Protein AF-A0A1F6WK28-F1 (afdb_monomer_lite)

Foldseek 3Di:
DPPCPPVVVVVVVVVVVVVDDDDPDVPVVVVVVCVVCVVVVVPPPDDDPDDPDPDFDEDAQKTWDWAQWTFHPNEPAWRKIKGKPGIFGKMWGHFQQKIKIKTAADPFKMKIKIFGHPAQAWWWKDKLDLPDTDIWTAHRRRMDMDMDTRNHIIIMMTGRDRFEFEAEQDPQRGCLVVQADQDNVQLEREGPEAEAGAYEYDEENHEYHPVQHEHEYQREDENYEYGQYENYEYENYEFENYCEDHEAEHYEAYEYYHYEYEQYLEDEEYELYEEYEYELYEFEHPADDPRQRRERYEYANYEAYEYAHYEQEAGLEDYEYANYENYEAAHYEQEPHENESYEEEQYEQYEAAHYHQYHYPADYEYYPDYYNYAQADPPPRAGEEDHVCEQADCDPQQFQFHPDWAWRDYPDDDDTHIRNTYGNDHRCSVPGPHDPPDDDDDPPDDDWFKKWFADPVQWWFFAAAQDPVGDTQWIAGTRQMWTFPADPDPFWTWIAQLLQRDTGITGPNRIGRPPVCRVVSCQQRDLDQQPDLLVLLVLLLVLLVQLQPACDQRRGLRHQNHDLRNNCVCVVVVLDDSLLLVLQLCLQCVLVSNFLFDADDAQFAGLSHHDDQVLQCPQNVIDGDDDDDPVVLPPSADDPDPDDDDDDDDPDDDPPDGHDSSQGNGSSSSSRSNRSRSSLLVVLLVVLVVVLVPDDWDFLDDDPNATDISSLLSVLRSVVLNRANDDDDQDDDDQVDQDPLLSSLVSSVCSCVVSVDDDDPPNSSSVSSNQQSQFKKKKFKFDPWAKKKDDPPAIAFDPPDATGDGPSQWDANRPPNGIIMGTSDPDQIKMKTFGCAWFFMKMKMWGGHPVGIQIAIEGRATAHHGKIWIWGDDPVVQKIWTFIRRPNPPDGPFIQIDGSYHYNVSNVVRQPVAWFWKFAQDVPHNVPTFIDTDGPVCVVVRVVVPIGGDGDDDPDPPDDDDDDDDD

Sequence (967 aa):
MRNHPKQTLVLALFLLFVLFVPTQTHAGFFGWMKNVFSKDAENQTAQVIKTTRNRPIGMDGEARGHGKKFKVKDSHYADVVLESSTPITAEIKSIQNLIVIRTETADGQIVLSLSNLPKNTTYFKYIDSLRTAEEMKTDSAGFLTFNLNTSSPHIIFLQTKKSTRFINDDATGGNCTAIGIWTASTKTCNLNQDLTETIEIESDDITLDGNGHTLTGSNTGNGIFVNERTGVTIKNITVKDFSNGIYITGGSGTKVQNVNVADSVDAIEMESHSGGLIENSSLSGSSGSLLSGGRGIELDGAINTVIIKNIMNGNEVGLRLIITAGSVVTQNTLQNNTEAGLRLVASNGETIYQNNFISNANQVTTALSPSGTSFNEPWPKGGNFWSDHSPCTPRTDNSNLCQEKYIIQSGLFLTTLEDNQPWVAQDKWESPDVIITPPPPPPTGGGGIWAEISSTTGTATLYTSADTTSVKLKILPNSWAIKVLDNTGSTFWKVEDVTDNTVGWMEKSSLNADATKQVEFEDRAMISLEDSIDERKEKILEAVKHYFTNTETEPSLYSGNSQNNLFSIFADNASITWEFMLGLIQEESKIIGYDNEWVVSDYGHGMMQITHPSLMGIGSKLTIPECESPNDRRVCYGPVSNVPVPDTNISWPKREYLDMKYYVNSSQSIYANIKDGIRTLQDKYNVKKATFDSMVDKIWYSQDNIEIHNLDMKLLLGVRGYNSFGLSDCPVYNTQNPGYLERIGDYLSQISTEFGIPYSDTRNLSQKFIFAGSNTTEARLCSPAYLVVVGQSTKTGYNGSTVVDQIPEVVYDFQNYEGAYIVFPQENYIFEVRGKEAGTYKFYVNKETNGGLKEFSAIDIPIVLNSIHRYVFDWQNNSVSVQVDQNNDGVYESIINSDLNITSSEFSTVLNEKKTAICHYPPGNTDNLRTLEIGKSAVRAHIAHGDILGECENSNKVKSQQKSNKK

InterPro domains:
  IPR006626 Parallel beta-helix repeat [SM00710] (229-250)
  IPR006626 Parallel beta-helix repeat [SM00710] (251-272)
  IPR006626 Parallel beta-helix repeat [SM00710] (273-301)
  IPR006626 Parallel beta-helix repeat [SM00710] (324-346)
  IPR007742 Periplasmic copper-binding protein NosD-like, beta helix domain [PF05048] (215-390)
  IPR011050 Pectin lyase fold/virulence factor [SSF51126] (196-492)
  IPR012334 Pectin lyase fold [G3DSA:2.160.20.10] (145-377)

Organism: NCBI:txid1801757

Radius of gyration: 36.15 Å; chains: 1; bounding box: 108×65×134 Å

Secondary structure (DSSP, 8-state):
--S-HHHHHHHHHHHHHHTT--S--HHHHHHHHHHHHTTTTTS-S------S--PPEEEBTEEEEEEEEEE-BS-SS---EEEEEEEEEEEEEEETTEEEEEE---SSEEEEEEES--TT-EEEEEESEEEEEEEEE--TTS-EEEEEE-SS-EEEEEESS--EEEE-SSTTTTTHHHHEEEEGGGTEEEE-S-B-SEEEE-STT-EEE-TT-EEE--SSSEEEEEES-BS-EEEEEEEESSSEEEEEESSEEEEEEEEEEES-SEEEEEES-EEEEEES-EEE--TTSS----EEEEEES-EEEEEES-EEES-SEEEEEES-BS-EEES-EEES-SSEEEEEES-BS-EEES-EEES-SSSEEEES--BS-BS-PSTTS---EEGGG-S-PBPTT-SSBBSSPEEE--SS-S--EEESS-BSSTTTTSS-----PPPPPPPS--PPEEEEE--TTSEEEEESSSSTTSPEEEEEETT-EEEEEE---SSEEEEEETTTTEEEEEEGGGEE--TTSHHHHHHHHSB--SS-HHHHHHHHHHHHHHHHH----SSSSS-SSSTT--GGGGGGGGSS-HHHHHHHHHHHHGGGTT-TT-----SS-BTTB---TTTTTTTT--BPPPPS-TT-HHHHSS-S--------S--S--S-S---TTS-SBHHHHHHHHHHHHHHHHHHHHHHHHHHHSSPP--SEEETTEEE-HHHHHHHHHHHHHS---SSS-PPP-TTS--HHHHHHHHHHHHHHHHS-----TT-HHHHHHHHHTSEEEEEEESSEEEEEE-SS-EEEE-SSSEEE--TTEEE-TTTS-EEEEES-SS--EEEEEESSSEEEEEEEEEEETTEEEEEEEEEEEE-TT-EEEEEEETTTTEEEEEEESS-SS---EEEEEESEEEHHHHHHHHHS-EEEEEE--TT-TTS-EEEEEEHHHHHHHHHTT-EESPPPP-------------

Structure (mmCIF, N/CA/C/O backbone):
data_AF-A0A1F6WK28-F1
#
_entry.id   AF-A0A1F6WK28-F1
#
loop_
_atom_site.group_PDB
_atom_site.id
_atom_site.type_symbol
_atom_site.label_atom_id
_atom_site.label_alt_id
_atom_site.label_comp_id
_atom_site.label_asym_id
_atom_site.label_entity_id
_atom_site.label_seq_id
_atom_site.pdbx_PDB_ins_code
_atom_site.Cartn_x
_atom_site.Cartn_y
_atom_site.Cartn_z
_atom_site.occupancy
_atom_site.B_iso_or_equiv
_atom_site.auth_seq_id
_atom_site.auth_comp_id
_atom_site.auth_asym_id
_atom_site.auth_atom_id
_atom_site.pdbx_PDB_model_num
ATOM 1 N N . MET A 1 1 ? -56.233 15.441 -16.590 1.00 46.28 1 MET A N 1
ATOM 2 C CA . MET A 1 1 ? -57.451 14.594 -16.601 1.00 46.28 1 MET A CA 1
ATOM 3 C C . MET A 1 1 ? -58.586 15.222 -17.421 1.00 46.28 1 MET A C 1
ATOM 5 O O . MET A 1 1 ? -59.612 15.593 -16.871 1.00 46.28 1 MET A O 1
ATOM 9 N N . ARG A 1 2 ? -58.428 15.346 -18.747 1.00 33.69 2 ARG A N 1
ATOM 10 C CA . ARG A 1 2 ? -59.536 15.773 -19.630 1.00 33.69 2 ARG A CA 1
ATOM 11 C C . ARG A 1 2 ? -59.695 14.926 -20.901 1.00 33.69 2 ARG A C 1
ATOM 13 O O . ARG A 1 2 ? -60.698 15.076 -21.579 1.00 33.69 2 ARG A O 1
ATOM 20 N N . ASN A 1 3 ? -58.777 13.984 -21.161 1.00 35.16 3 ASN A N 1
ATOM 21 C CA . ASN A 1 3 ? -58.734 13.226 -22.420 1.00 35.16 3 ASN A CA 1
ATOM 22 C C . ASN A 1 3 ? -58.848 11.691 -22.280 1.00 35.16 3 ASN A C 1
ATOM 24 O O . ASN A 1 3 ? -58.763 10.999 -23.288 1.00 35.16 3 ASN A O 1
ATOM 28 N N . HIS A 1 4 ? -59.080 11.129 -21.082 1.00 47.38 4 HIS A N 1
ATOM 29 C CA . HIS A 1 4 ? -59.130 9.662 -20.896 1.00 47.38 4 HIS A CA 1
ATOM 30 C C . HIS A 1 4 ? -60.297 9.179 -20.009 1.00 47.38 4 HIS A C 1
ATOM 32 O O . HIS A 1 4 ? -60.073 8.669 -18.913 1.00 47.38 4 HIS A O 1
ATOM 38 N N . PRO A 1 5 ? -61.556 9.274 -20.480 1.00 41.94 5 PRO A N 1
ATOM 39 C CA . PRO A 1 5 ? -62.743 8.933 -19.684 1.00 41.94 5 PRO A CA 1
ATOM 40 C C . PRO A 1 5 ? -62.833 7.444 -19.297 1.00 41.94 5 PRO A C 1
ATOM 42 O O . PRO A 1 5 ? -63.433 7.107 -18.281 1.00 41.94 5 PRO A O 1
ATOM 45 N N . LYS A 1 6 ? -62.196 6.542 -20.058 1.00 41.25 6 LYS A N 1
ATOM 46 C CA . LYS A 1 6 ? -62.176 5.097 -19.759 1.00 41.25 6 LYS A CA 1
ATOM 47 C C . LYS A 1 6 ? -61.228 4.732 -18.612 1.00 41.25 6 LYS A C 1
ATOM 49 O O . LYS A 1 6 ? -61.539 3.840 -17.834 1.00 41.25 6 LYS A O 1
ATOM 54 N N . GLN A 1 7 ? -60.108 5.439 -18.472 1.00 45.88 7 GLN A N 1
ATOM 55 C CA . GLN A 1 7 ? -59.131 5.190 -17.403 1.00 45.88 7 GLN A CA 1
ATOM 56 C C . GLN A 1 7 ? -59.615 5.762 -16.064 1.00 45.88 7 GLN A C 1
ATOM 58 O O . GLN A 1 7 ? -59.389 5.163 -15.019 1.00 45.88 7 GLN A O 1
ATOM 63 N N . THR A 1 8 ? -60.383 6.857 -16.098 1.00 45.47 8 THR A N 1
ATOM 64 C CA . THR A 1 8 ? -61.057 7.413 -14.913 1.00 45.47 8 THR A CA 1
ATOM 65 C C . THR A 1 8 ? -62.152 6.479 -14.376 1.00 45.47 8 THR A C 1
ATOM 67 O O . THR A 1 8 ? -62.327 6.387 -13.166 1.00 45.47 8 THR A O 1
ATOM 70 N N . LEU A 1 9 ? -62.837 5.729 -15.251 1.00 44.94 9 LEU A N 1
ATOM 71 C CA . LEU A 1 9 ? -63.843 4.733 -14.858 1.00 44.94 9 LEU A CA 1
ATOM 72 C C . LEU A 1 9 ? -63.212 3.494 -14.194 1.00 44.94 9 LEU A C 1
ATOM 74 O O . LEU A 1 9 ? -63.740 2.992 -13.206 1.00 44.94 9 LEU A O 1
ATOM 78 N N . VAL A 1 10 ? -62.061 3.033 -14.700 1.00 51.88 10 VAL A N 1
ATOM 79 C CA . VAL A 1 10 ? -61.315 1.889 -14.139 1.00 51.88 10 VAL A CA 1
ATOM 80 C C . VAL A 1 10 ? -60.711 2.236 -12.778 1.00 51.88 10 VAL A C 1
ATOM 82 O O . VAL A 1 10 ? -60.801 1.435 -11.853 1.00 51.88 10 VAL A O 1
ATOM 85 N N . LEU A 1 11 ? -60.180 3.452 -12.618 1.00 43.94 11 LEU A N 1
ATOM 86 C CA . LEU A 1 11 ? -59.644 3.918 -11.337 1.00 43.94 11 LEU A CA 1
ATOM 87 C C . LEU A 1 11 ? -60.752 4.097 -10.282 1.00 43.94 11 LEU A C 1
ATOM 89 O O . LEU A 1 11 ? -60.560 3.740 -9.123 1.00 43.94 11 LEU A O 1
ATOM 93 N N . ALA A 1 12 ? -61.934 4.581 -10.687 1.00 46.19 12 ALA A N 1
ATOM 94 C CA . ALA A 1 12 ? -63.097 4.701 -9.806 1.00 46.19 12 ALA A CA 1
ATOM 95 C C . ALA A 1 12 ? -63.647 3.331 -9.363 1.00 46.19 12 ALA A C 1
ATOM 97 O O . ALA A 1 12 ? -64.003 3.166 -8.199 1.00 46.19 12 ALA A O 1
ATOM 98 N N . LEU A 1 13 ? -63.664 2.337 -10.259 1.00 49.41 13 LEU A N 1
ATOM 99 C CA . LEU A 1 13 ? -64.061 0.959 -9.941 1.00 49.41 13 LEU A CA 1
ATOM 100 C C . LEU A 1 13 ? -63.044 0.252 -9.035 1.00 49.41 13 LEU A C 1
ATOM 102 O O . LEU A 1 13 ? -63.443 -0.482 -8.136 1.00 49.41 13 LEU A O 1
ATOM 106 N N . PHE A 1 14 ? -61.748 0.515 -9.223 1.00 51.03 14 PHE A N 1
ATOM 107 C CA . PHE A 1 14 ? -60.676 -0.028 -8.385 1.00 51.03 14 PHE A CA 1
ATOM 108 C C . PHE A 1 14 ? -60.719 0.548 -6.959 1.00 51.03 14 PHE A C 1
ATOM 110 O O . PHE A 1 14 ? -60.627 -0.198 -5.987 1.00 51.03 14 PHE A O 1
ATOM 117 N N . LEU A 1 15 ? -60.975 1.855 -6.817 1.00 43.12 15 LEU A N 1
ATOM 118 C CA . LEU A 1 15 ? -61.169 2.514 -5.517 1.00 43.12 15 LEU A CA 1
ATOM 119 C C . LEU A 1 15 ? -62.429 2.023 -4.781 1.00 43.12 15 LEU A C 1
ATOM 121 O O . LEU A 1 15 ? -62.394 1.848 -3.566 1.00 43.12 15 LEU A O 1
ATOM 125 N N . LEU A 1 16 ? -63.518 1.732 -5.501 1.00 44.53 16 LEU A N 1
ATOM 126 C CA . LEU A 1 16 ? -64.741 1.145 -4.931 1.00 44.53 16 LEU A CA 1
ATOM 127 C C . LEU A 1 16 ? -64.551 -0.306 -4.456 1.00 44.53 16 LEU A C 1
ATOM 129 O O . LEU A 1 16 ? -65.206 -0.721 -3.503 1.00 44.53 16 LEU A O 1
ATOM 133 N N . PHE A 1 17 ? -63.651 -1.065 -5.087 1.00 43.66 17 PHE A N 1
ATOM 134 C CA . PHE A 1 17 ? -63.394 -2.468 -4.748 1.00 43.66 17 PHE A CA 1
ATOM 135 C C . PHE A 1 17 ? -62.458 -2.624 -3.538 1.00 43.66 17 PHE A C 1
ATOM 137 O O . PHE A 1 17 ? -62.672 -3.499 -2.702 1.00 43.66 17 PHE A O 1
ATOM 144 N N . VAL A 1 18 ? -61.466 -1.735 -3.403 1.00 50.62 18 VAL A N 1
ATOM 145 C CA . VAL A 1 18 ? -60.510 -1.724 -2.276 1.00 50.62 18 VAL A CA 1
ATOM 146 C C . VAL A 1 18 ? -61.162 -1.255 -0.966 1.00 50.62 18 VAL A C 1
ATOM 148 O O . VAL A 1 18 ? -60.715 -1.634 0.112 1.00 50.62 18 VAL A O 1
ATOM 151 N N . LEU A 1 19 ? -62.253 -0.482 -1.037 1.00 40.62 19 LEU A N 1
ATOM 152 C CA . LEU A 1 19 ? -62.932 0.064 0.145 1.00 40.62 19 LEU A CA 1
ATOM 153 C C . LEU A 1 19 ? -64.014 -0.849 0.760 1.00 40.62 19 LEU A C 1
ATOM 155 O O . LEU A 1 19 ? -64.456 -0.556 1.868 1.00 40.62 19 LEU A O 1
ATOM 159 N N . PHE A 1 20 ? -64.451 -1.936 0.100 1.00 44.81 20 PHE A N 1
ATOM 160 C CA . PHE A 1 20 ? -65.663 -2.671 0.523 1.00 44.81 20 PHE A CA 1
ATOM 161 C C . PHE A 1 20 ? -65.590 -4.213 0.561 1.00 44.81 20 PHE A C 1
ATOM 163 O O . PHE A 1 20 ? -66.609 -4.835 0.865 1.00 44.81 20 PHE A O 1
ATOM 170 N N . VAL A 1 21 ? -64.444 -4.866 0.315 1.00 45.50 21 VAL A N 1
ATOM 171 C CA . VAL A 1 21 ? -64.375 -6.348 0.300 1.00 45.50 21 VAL A CA 1
ATOM 172 C C . VAL A 1 21 ? -63.340 -6.900 1.303 1.00 45.50 21 VAL A C 1
ATOM 174 O O . VAL A 1 21 ? -62.157 -6.592 1.170 1.00 45.50 21 VAL A O 1
ATOM 177 N N . PRO A 1 22 ? -63.736 -7.724 2.303 1.00 41.88 22 PRO A N 1
ATOM 178 C CA . PRO A 1 22 ? -62.816 -8.275 3.304 1.00 41.88 22 PRO A CA 1
ATOM 179 C C . PRO A 1 22 ? -61.908 -9.402 2.777 1.00 41.88 22 PRO A C 1
ATOM 181 O O . PRO A 1 22 ? -62.265 -10.174 1.889 1.00 41.88 22 PRO A O 1
ATOM 184 N N . THR A 1 23 ? -60.740 -9.534 3.406 1.00 48.56 23 THR A N 1
ATOM 185 C CA . THR A 1 23 ? -59.509 -10.211 2.952 1.00 48.56 23 THR A CA 1
ATOM 186 C C . THR A 1 23 ? -59.470 -11.746 3.007 1.00 48.56 23 THR A C 1
ATOM 188 O O . THR A 1 23 ? -58.389 -12.328 3.112 1.00 48.56 23 THR A O 1
ATOM 191 N N . GLN A 1 24 ? -60.591 -12.454 2.866 1.00 45.78 24 GLN A N 1
ATOM 192 C CA . GLN A 1 24 ? -60.569 -13.923 2.805 1.00 45.78 24 GLN A CA 1
ATOM 193 C C . GLN A 1 24 ? -61.353 -14.472 1.614 1.00 45.78 24 GLN A C 1
ATOM 195 O O . GLN A 1 24 ? -62.539 -14.755 1.716 1.00 45.78 24 GLN A O 1
ATOM 200 N N . THR A 1 25 ? -60.663 -14.600 0.473 1.00 43.59 25 THR A N 1
ATOM 201 C CA . THR A 1 25 ? -60.758 -15.686 -0.538 1.00 43.59 25 THR A CA 1
ATOM 202 C C . THR A 1 25 ? -59.942 -15.301 -1.786 1.00 43.59 25 THR A C 1
ATOM 204 O O . THR A 1 25 ? -60.457 -15.137 -2.888 1.00 43.59 25 THR A O 1
ATOM 207 N N . HIS A 1 26 ? -58.621 -15.155 -1.643 1.00 50.69 26 HIS A N 1
ATOM 208 C CA . HIS A 1 26 ? -57.757 -14.756 -2.766 1.00 50.69 26 HIS A CA 1
ATOM 209 C C . HIS A 1 26 ? -57.483 -15.882 -3.786 1.00 50.69 26 HIS A C 1
ATOM 211 O O . HIS A 1 26 ? -57.065 -15.597 -4.904 1.00 50.69 26 HIS A O 1
ATOM 217 N N . ALA A 1 27 ? -57.781 -17.151 -3.489 1.00 41.53 27 ALA A N 1
ATOM 218 C CA . ALA A 1 27 ? -57.482 -18.253 -4.413 1.00 41.53 27 ALA A CA 1
ATOM 219 C C . ALA A 1 27 ? -58.319 -18.218 -5.715 1.00 41.53 27 ALA A C 1
ATOM 221 O O . ALA A 1 27 ? -57.826 -18.590 -6.779 1.00 41.53 27 ALA A O 1
ATOM 222 N N . GLY A 1 28 ? -59.560 -17.718 -5.661 1.00 42.03 28 GLY A N 1
ATOM 223 C CA . GLY A 1 28 ? -60.436 -17.618 -6.836 1.00 42.03 28 GLY A CA 1
ATOM 224 C C . GLY A 1 28 ? -60.097 -16.444 -7.760 1.00 42.03 28 GLY A C 1
ATOM 225 O O . GLY A 1 28 ? -60.117 -16.597 -8.980 1.00 42.03 28 GLY A O 1
ATOM 226 N N . PHE A 1 29 ? -59.717 -15.291 -7.196 1.00 43.59 29 PHE A N 1
ATOM 227 C CA . PHE A 1 29 ? -59.322 -14.116 -7.982 1.00 43.59 29 PHE A CA 1
ATOM 228 C C . PHE A 1 29 ? -57.980 -14.330 -8.689 1.00 43.59 29 PHE A C 1
ATOM 230 O O . PHE A 1 29 ? -57.857 -13.961 -9.851 1.00 43.59 29 PHE A O 1
ATOM 237 N N . PHE A 1 30 ? -57.014 -15.021 -8.066 1.00 42.34 30 PHE A N 1
ATOM 238 C CA . PHE A 1 30 ? -55.777 -15.414 -8.753 1.00 42.34 30 PHE A CA 1
ATOM 239 C C . PHE A 1 30 ? -56.010 -16.478 -9.836 1.00 42.34 30 PHE A C 1
ATOM 241 O O . PHE A 1 30 ? -55.319 -16.452 -10.850 1.00 42.34 30 PHE A O 1
ATOM 248 N N . GLY A 1 31 ? -57.008 -17.360 -9.686 1.00 38.25 31 GLY A N 1
ATOM 249 C CA . GLY A 1 31 ? -57.400 -18.329 -10.719 1.00 38.25 31 GLY A CA 1
ATOM 250 C C . GLY A 1 31 ? -58.108 -17.694 -11.923 1.00 38.25 31 GLY A C 1
ATOM 251 O O . GLY A 1 31 ? -57.811 -18.035 -13.068 1.00 38.25 31 GLY A O 1
ATOM 252 N N . TRP A 1 32 ? -58.996 -16.722 -11.688 1.00 39.91 32 TRP A N 1
ATOM 253 C CA . TRP A 1 32 ? -59.619 -15.946 -12.764 1.00 39.91 32 TRP A CA 1
ATOM 254 C C . TRP A 1 32 ? -58.638 -14.951 -13.399 1.00 39.91 32 TRP A C 1
ATOM 256 O O . TRP A 1 32 ? -58.592 -14.885 -14.622 1.00 39.91 32 TRP A O 1
ATOM 266 N N . MET A 1 33 ? -57.767 -14.285 -12.623 1.00 38.12 33 MET A N 1
ATOM 267 C CA . MET A 1 33 ? -56.624 -13.536 -13.168 1.00 38.12 33 MET A CA 1
ATOM 268 C C . MET A 1 33 ? -55.758 -14.451 -14.037 1.00 38.12 33 MET A C 1
ATOM 270 O O . MET A 1 33 ? -55.465 -14.085 -15.162 1.00 38.12 33 MET A O 1
ATOM 274 N N . LYS A 1 34 ? -55.431 -15.680 -13.619 1.00 38.53 34 LYS A N 1
ATOM 275 C CA . LYS A 1 34 ? -54.671 -16.606 -14.478 1.00 38.53 34 LYS A CA 1
ATOM 276 C C . LYS A 1 34 ? -55.384 -16.938 -15.791 1.00 38.53 34 LYS A C 1
ATOM 278 O O . LYS A 1 34 ? -54.713 -17.114 -16.796 1.00 38.53 34 LYS A O 1
ATOM 283 N N . ASN A 1 35 ? -56.714 -17.009 -15.819 1.00 37.41 35 ASN A N 1
ATOM 284 C CA . ASN A 1 35 ? -57.466 -17.303 -17.047 1.00 37.41 35 ASN A CA 1
ATOM 285 C C . ASN A 1 35 ? -57.764 -16.071 -17.915 1.00 37.41 35 ASN A C 1
ATOM 287 O O . ASN A 1 35 ? -57.903 -16.217 -19.126 1.00 37.41 35 ASN A O 1
ATOM 291 N N . VAL A 1 36 ? -57.814 -14.868 -17.339 1.00 39.94 36 VAL A N 1
ATOM 292 C CA . VAL A 1 36 ? -57.865 -13.616 -18.110 1.00 39.94 36 VAL A CA 1
ATOM 293 C C . VAL A 1 36 ? -56.470 -13.255 -18.635 1.00 39.94 36 VAL A C 1
ATOM 295 O O . VAL A 1 36 ? -56.341 -12.897 -19.798 1.00 39.94 36 VAL A O 1
ATOM 298 N N . PHE A 1 37 ? -55.414 -13.468 -17.844 1.00 38.56 37 PHE A N 1
ATOM 299 C CA . PHE A 1 37 ? -54.024 -13.177 -18.214 1.00 38.56 37 PHE A CA 1
ATOM 300 C C . PHE A 1 37 ? -53.301 -14.317 -18.953 1.00 38.56 37 PHE A C 1
ATOM 302 O O . PHE A 1 37 ? -52.252 -14.061 -19.526 1.00 38.56 37 PHE A O 1
ATOM 309 N N . SER A 1 38 ? -53.831 -15.548 -19.030 1.00 34.88 38 SER A N 1
ATOM 310 C CA . SER A 1 38 ? -53.227 -16.609 -19.873 1.00 34.88 38 SER A CA 1
ATOM 311 C C . SER A 1 38 ? -53.630 -16.543 -21.343 1.00 34.88 38 SER A C 1
ATOM 313 O O . SER A 1 38 ? -52.986 -17.188 -22.162 1.00 34.88 38 SER A O 1
ATOM 315 N N . LYS A 1 39 ? -54.629 -15.729 -21.710 1.00 32.03 39 LYS A N 1
ATOM 316 C CA . LYS A 1 39 ? -54.869 -15.377 -23.120 1.00 32.03 39 LYS A CA 1
ATOM 317 C C . LYS A 1 39 ? -54.158 -14.100 -23.572 1.00 32.03 39 LYS A C 1
ATOM 319 O O . LYS A 1 39 ? -54.061 -13.882 -24.773 1.00 32.03 39 LYS A O 1
ATOM 324 N N . ASP A 1 40 ? -53.586 -13.343 -22.634 1.00 32.72 40 ASP A N 1
ATOM 325 C CA . ASP A 1 40 ? -52.686 -12.215 -22.912 1.00 32.72 40 ASP A CA 1
ATOM 326 C C . ASP A 1 40 ? -51.194 -12.567 -22.699 1.00 32.72 40 ASP A C 1
ATOM 328 O O . ASP A 1 40 ? -50.317 -11.788 -23.070 1.00 32.72 40 ASP A O 1
ATOM 332 N N . ALA A 1 41 ? -50.879 -13.767 -22.188 1.00 30.95 41 ALA A N 1
ATOM 333 C CA . ALA A 1 41 ? -49.506 -14.267 -22.018 1.00 30.95 41 ALA A CA 1
ATOM 334 C C . ALA A 1 41 ? -48.878 -14.856 -23.300 1.00 30.95 41 ALA A C 1
ATOM 336 O O . ALA A 1 41 ? -47.676 -15.095 -23.328 1.00 30.95 41 ALA A O 1
ATOM 337 N N . GLU A 1 42 ? -49.652 -15.031 -24.377 1.00 30.88 42 GLU A N 1
ATOM 338 C CA . GLU A 1 42 ? -49.130 -15.339 -25.722 1.00 30.88 42 GLU A CA 1
ATOM 339 C C . GLU A 1 42 ? -48.943 -14.076 -26.590 1.00 30.88 42 GLU A C 1
ATOM 341 O O . GLU A 1 42 ? -48.646 -14.186 -27.776 1.00 30.88 42 GLU A O 1
ATOM 346 N N . ASN A 1 43 ? -49.105 -12.862 -26.033 1.00 28.38 43 ASN A N 1
ATOM 347 C CA . ASN A 1 43 ? -49.059 -11.627 -26.831 1.00 28.38 43 ASN A CA 1
ATOM 348 C C . ASN A 1 43 ? -48.460 -10.388 -26.123 1.00 28.38 43 ASN A C 1
ATOM 350 O O . ASN A 1 43 ? -48.808 -9.256 -26.466 1.00 28.38 43 ASN A O 1
ATOM 354 N N . GLN A 1 44 ? -47.543 -10.573 -25.161 1.00 27.88 44 GLN A N 1
ATOM 355 C CA . GLN A 1 44 ? -46.725 -9.482 -24.589 1.00 27.88 44 GLN A CA 1
ATOM 356 C C . GLN A 1 44 ? -45.223 -9.796 -24.449 1.00 27.88 44 GLN A C 1
ATOM 358 O O . GLN A 1 44 ? -44.537 -9.254 -23.586 1.00 27.88 44 GLN A O 1
ATOM 363 N N . THR A 1 45 ? -44.657 -10.566 -25.375 1.00 33.84 45 THR A N 1
ATOM 364 C CA . THR A 1 45 ? -43.300 -10.276 -25.856 1.00 33.84 45 THR A CA 1
ATOM 365 C C . THR A 1 45 ? -43.446 -9.613 -27.224 1.00 33.84 45 THR A C 1
ATOM 367 O O . THR A 1 45 ? -44.036 -10.175 -28.137 1.00 33.84 45 THR A O 1
ATOM 370 N N . ALA A 1 46 ? -42.956 -8.376 -27.341 1.00 29.83 46 ALA A N 1
ATOM 371 C CA . ALA A 1 46 ? -43.020 -7.516 -28.529 1.00 29.83 46 ALA A CA 1
ATOM 372 C C . ALA A 1 46 ? -44.389 -6.866 -28.875 1.00 29.83 46 ALA A C 1
ATOM 374 O O . ALA A 1 46 ? -45.121 -7.295 -29.760 1.00 29.83 46 ALA A O 1
ATOM 375 N N . GLN A 1 47 ? -44.633 -5.668 -28.335 1.00 24.47 47 GLN A N 1
ATOM 376 C CA . GLN A 1 47 ? -45.002 -4.534 -29.197 1.00 24.47 47 GLN A CA 1
ATOM 377 C C . GLN A 1 47 ? -43.911 -3.477 -29.031 1.00 24.47 47 GLN A C 1
ATOM 379 O O . GLN A 1 47 ? -43.876 -2.727 -28.067 1.00 24.47 47 GLN A O 1
ATOM 384 N N . VAL A 1 48 ? -42.882 -3.507 -29.876 1.00 26.28 48 VAL A N 1
ATOM 385 C CA . VAL A 1 48 ? -42.926 -2.783 -31.152 1.00 26.28 48 VAL A CA 1
ATOM 386 C C . VAL A 1 48 ? -43.474 -1.377 -30.914 1.00 26.28 48 VAL A C 1
ATOM 388 O O . VAL A 1 48 ? -44.619 -1.055 -31.231 1.00 26.28 48 VAL A O 1
ATOM 391 N N . ILE A 1 49 ? -42.577 -0.507 -30.445 1.00 25.55 49 ILE A N 1
ATOM 392 C CA . ILE A 1 49 ? -42.414 0.796 -31.086 1.00 25.55 49 ILE A CA 1
ATOM 393 C C . ILE A 1 49 ? -42.479 0.516 -32.589 1.00 25.55 49 ILE A C 1
ATOM 395 O O . ILE A 1 49 ? -41.552 -0.053 -33.173 1.00 25.55 49 ILE A O 1
ATOM 399 N N . LYS A 1 50 ? -43.618 0.820 -33.218 1.00 23.50 50 LYS A N 1
ATOM 400 C CA . LYS A 1 50 ? -43.720 0.792 -34.672 1.00 23.50 50 LYS A CA 1
ATOM 401 C C . LYS A 1 50 ? -42.785 1.872 -35.199 1.00 23.50 50 LYS A C 1
ATOM 403 O O . LYS A 1 50 ? -43.131 3.041 -35.295 1.00 23.50 50 LYS A O 1
ATOM 408 N N . THR A 1 51 ? -41.597 1.399 -35.554 1.00 28.73 51 THR A N 1
ATOM 409 C CA . THR A 1 51 ? -40.759 1.868 -36.651 1.00 28.73 51 THR A CA 1
ATOM 410 C C . THR A 1 51 ? -40.298 3.319 -36.580 1.00 28.73 51 THR A C 1
ATOM 412 O O . THR A 1 51 ? -40.705 4.157 -37.378 1.00 28.73 51 THR A O 1
ATOM 415 N N . THR A 1 52 ? -39.235 3.524 -35.812 1.00 24.33 52 THR A N 1
ATOM 416 C CA . THR A 1 52 ? -37.975 3.964 -36.425 1.00 24.33 52 THR A CA 1
ATOM 417 C C . THR A 1 52 ? -36.956 2.847 -36.223 1.00 24.33 52 THR A C 1
ATOM 419 O O . THR A 1 52 ? -36.563 2.582 -35.101 1.00 24.33 52 THR A O 1
ATOM 422 N N . ARG A 1 53 ? -36.640 2.134 -37.315 1.00 28.33 53 ARG A N 1
ATOM 423 C CA . ARG A 1 53 ? -35.607 1.088 -37.494 1.00 28.33 53 ARG A CA 1
ATOM 424 C C . ARG A 1 53 ? -34.682 0.877 -36.274 1.00 28.33 53 ARG A C 1
ATOM 426 O O . ARG A 1 53 ? -33.888 1.773 -36.000 1.00 28.33 53 ARG A O 1
ATOM 433 N N . ASN A 1 54 ? -34.696 -0.315 -35.660 1.00 34.22 54 ASN A N 1
ATOM 434 C CA . ASN A 1 54 ? -33.589 -0.800 -34.819 1.00 34.22 54 ASN A CA 1
ATOM 435 C C . ASN A 1 54 ? -32.336 -0.873 -35.699 1.00 34.22 54 ASN A C 1
ATOM 437 O O . ASN A 1 54 ? -32.116 -1.838 -36.428 1.00 34.22 54 ASN A O 1
ATOM 441 N N . ARG A 1 55 ? -31.591 0.229 -35.738 1.00 28.66 55 ARG A N 1
ATOM 442 C CA . ARG A 1 55 ? -30.259 0.292 -36.323 1.00 28.66 55 ARG A CA 1
ATOM 443 C C . ARG A 1 55 ? -29.268 -0.145 -35.241 1.00 28.66 55 ARG A C 1
ATOM 445 O O . ARG A 1 55 ? -29.541 0.132 -34.074 1.00 28.66 55 ARG A O 1
ATOM 452 N N . PRO A 1 56 ? -28.139 -0.766 -35.617 1.00 35.66 56 PRO A N 1
ATOM 453 C CA . PRO A 1 56 ? -27.007 -0.909 -34.710 1.00 35.66 56 PRO A CA 1
ATOM 454 C C . PRO A 1 56 ? -26.715 0.441 -34.049 1.00 35.66 56 PRO A C 1
ATOM 456 O O . PRO A 1 56 ? -26.698 1.469 -34.740 1.00 35.66 56 PRO A O 1
ATOM 459 N N . ILE A 1 57 ? -26.545 0.439 -32.731 1.00 34.69 57 ILE A N 1
ATOM 460 C CA . ILE A 1 57 ? -26.124 1.624 -31.983 1.00 34.69 57 ILE A CA 1
ATOM 461 C C . ILE A 1 57 ? -24.597 1.641 -32.068 1.00 34.69 57 ILE A C 1
ATOM 463 O O . ILE A 1 57 ? -23.960 0.647 -31.730 1.00 34.69 57 ILE A O 1
ATOM 467 N N . GLY A 1 58 ? -24.033 2.726 -32.600 1.00 38.91 58 GLY A N 1
ATOM 468 C CA . GLY A 1 58 ? -22.586 2.933 -32.596 1.00 38.91 58 GLY A CA 1
ATOM 469 C C . GLY A 1 58 ? -22.168 3.523 -31.257 1.00 38.91 58 GLY A C 1
ATOM 470 O O . GLY A 1 58 ? -22.765 4.511 -30.826 1.00 38.91 58 GLY A O 1
ATOM 471 N N . MET A 1 59 ? -21.186 2.898 -30.620 1.00 53.69 59 MET A N 1
ATOM 472 C CA . MET A 1 59 ? -20.371 3.487 -29.560 1.00 53.69 59 MET A CA 1
ATOM 473 C C . MET A 1 59 ? -18.951 3.618 -30.125 1.00 53.69 59 MET A C 1
ATOM 475 O O . MET A 1 59 ? -18.620 2.927 -31.089 1.00 53.69 59 MET A O 1
ATOM 479 N N . ASP A 1 60 ? -18.134 4.519 -29.597 1.00 62.28 60 ASP A N 1
ATOM 480 C CA . ASP A 1 60 ? -16.790 4.735 -30.140 1.00 62.28 60 ASP A CA 1
ATOM 481 C C . ASP A 1 60 ? -15.990 3.422 -30.059 1.00 62.28 60 ASP A C 1
ATOM 483 O O . ASP A 1 60 ? -15.932 2.773 -29.013 1.00 62.28 60 ASP A O 1
ATOM 487 N N . GLY A 1 61 ? -15.488 2.954 -31.204 1.00 74.56 61 GLY A N 1
ATOM 488 C CA . GLY A 1 61 ? -14.786 1.674 -31.327 1.00 74.56 61 GLY A CA 1
ATOM 489 C C . GLY A 1 61 ? -15.650 0.400 -31.330 1.00 74.56 61 GLY A C 1
ATOM 490 O O . GLY A 1 61 ? -15.094 -0.679 -31.551 1.00 74.56 61 GLY A O 1
ATOM 491 N N . GLU A 1 62 ? -16.981 0.484 -31.192 1.00 84.12 62 GLU A N 1
ATOM 492 C CA . GLU A 1 62 ? -17.877 -0.682 -31.070 1.00 84.12 62 GLU A CA 1
ATOM 493 C C . GLU A 1 62 ? -19.196 -0.550 -31.866 1.00 84.12 62 GLU A C 1
ATOM 495 O O . GLU A 1 62 ? -19.767 0.529 -32.051 1.00 84.12 62 GLU A O 1
ATOM 500 N N . ALA A 1 63 ? -19.745 -1.680 -32.321 1.00 84.94 63 ALA A N 1
ATOM 501 C CA . ALA A 1 63 ? -21.129 -1.764 -32.774 1.00 84.94 63 ALA A CA 1
ATOM 502 C C . ALA A 1 63 ? -21.824 -3.042 -32.292 1.00 84.94 63 ALA A C 1
ATOM 504 O O . ALA A 1 63 ? -21.330 -4.143 -32.520 1.00 84.94 63 ALA A O 1
ATOM 505 N N . ARG A 1 64 ? -23.041 -2.896 -31.754 1.00 86.25 64 ARG A N 1
ATOM 506 C CA . ARG A 1 64 ? -23.874 -4.018 -31.292 1.00 86.25 64 ARG A CA 1
ATOM 507 C C . ARG A 1 64 ? -25.325 -3.941 -31.749 1.00 86.25 64 ARG A C 1
ATOM 509 O O . ARG A 1 64 ? -25.857 -2.860 -32.036 1.00 86.25 64 ARG A O 1
ATOM 516 N N . GLY A 1 65 ? -25.981 -5.097 -31.820 1.00 84.62 65 GLY A N 1
ATOM 517 C CA . GLY A 1 65 ? -27.424 -5.211 -32.037 1.00 84.62 65 GLY A CA 1
ATOM 518 C C . GLY A 1 65 ? -27.832 -6.449 -32.831 1.00 84.62 65 GLY A C 1
ATOM 519 O O . GLY A 1 65 ? -27.088 -7.415 -32.936 1.00 84.62 65 GLY A O 1
ATOM 520 N N . HIS A 1 66 ? -29.025 -6.400 -33.427 1.00 88.44 66 HIS A N 1
ATOM 521 C CA . HIS A 1 66 ? -29.528 -7.452 -34.309 1.00 88.44 66 HIS A CA 1
ATOM 522 C C . HIS A 1 66 ? -29.644 -6.946 -35.750 1.00 88.44 66 HIS A C 1
ATOM 524 O O . HIS A 1 66 ? -30.316 -5.945 -36.018 1.00 88.44 66 HIS A O 1
ATOM 530 N N . GLY A 1 67 ? -29.012 -7.629 -36.700 1.00 91.19 67 GLY A N 1
ATOM 531 C CA . GLY A 1 67 ? -29.059 -7.244 -38.105 1.00 91.19 67 GLY A CA 1
ATOM 532 C C . GLY A 1 67 ? -28.017 -7.936 -38.975 1.00 91.19 67 GLY A C 1
ATOM 533 O O . GLY A 1 67 ? -27.373 -8.893 -38.569 1.00 91.19 67 GLY A O 1
ATOM 534 N N . LYS A 1 68 ? -27.882 -7.451 -40.216 1.00 91.88 68 LYS A N 1
ATOM 535 C CA . LYS A 1 68 ? -26.899 -7.959 -41.190 1.00 91.88 68 LYS A CA 1
ATOM 536 C C . LYS A 1 68 ? -25.623 -7.137 -41.291 1.00 91.88 68 LYS A C 1
ATOM 538 O O . LYS A 1 68 ? -24.716 -7.529 -42.007 1.00 91.88 68 LYS A O 1
ATOM 543 N N . LYS A 1 69 ? -25.602 -5.936 -40.718 1.00 93.75 69 LYS A N 1
ATOM 544 C CA . LYS A 1 69 ? -24.539 -4.960 -40.951 1.00 93.75 69 LYS A CA 1
ATOM 545 C C . LYS A 1 69 ? -24.302 -4.147 -39.696 1.00 93.75 69 LYS A C 1
ATOM 547 O O . LYS A 1 69 ? -25.212 -3.444 -39.264 1.00 93.75 69 LYS A O 1
ATOM 552 N N . PHE A 1 70 ? -23.081 -4.197 -39.194 1.00 92.06 70 PHE A N 1
ATOM 553 C CA . PHE A 1 70 ? -22.609 -3.527 -37.992 1.00 92.06 70 PHE A CA 1
ATOM 554 C C . PHE A 1 70 ? -21.475 -2.602 -38.413 1.00 92.06 70 PHE A C 1
ATOM 556 O O . PHE A 1 70 ? -20.578 -3.013 -39.147 1.00 92.06 70 PHE A O 1
ATOM 563 N N . LYS A 1 71 ? -21.566 -1.323 -38.053 1.00 90.50 71 LYS A N 1
ATOM 564 C CA . LYS A 1 71 ? -20.586 -0.312 -38.455 1.00 90.50 71 LYS A CA 1
ATOM 565 C C . LYS A 1 71 ? -19.925 0.235 -37.208 1.00 90.50 71 LYS A C 1
ATOM 567 O O . LYS A 1 71 ? -20.565 1.018 -36.511 1.00 90.50 71 LYS A O 1
ATOM 572 N N . VAL A 1 72 ? -18.683 -0.166 -36.988 1.00 87.00 72 VAL A N 1
ATOM 573 C CA . VAL A 1 72 ? -17.813 0.464 -36.005 1.00 87.00 72 VAL A CA 1
ATOM 574 C C . VAL A 1 72 ? -17.394 1.828 -36.543 1.00 87.00 72 VAL A C 1
ATOM 576 O O . VAL A 1 72 ? -17.179 1.990 -37.749 1.00 87.00 72 VAL A O 1
ATOM 579 N N . LYS A 1 73 ? -17.341 2.815 -35.659 1.00 82.06 73 LYS A N 1
ATOM 580 C CA . LYS A 1 73 ? -16.885 4.170 -35.953 1.00 82.06 73 LYS A CA 1
ATOM 581 C C . LYS A 1 73 ? -15.966 4.645 -34.847 1.00 82.06 73 LYS A C 1
ATOM 583 O O . LYS A 1 73 ? -16.066 4.131 -33.736 1.00 82.06 73 LYS A O 1
ATOM 588 N N . ASP A 1 74 ? -15.134 5.626 -35.170 1.00 74.12 74 ASP A N 1
ATOM 589 C CA . ASP A 1 74 ? -14.269 6.306 -34.213 1.00 74.12 74 ASP A CA 1
ATOM 590 C C . ASP A 1 74 ? -13.367 5.301 -33.458 1.00 74.12 74 ASP A C 1
ATOM 592 O O . ASP A 1 74 ? -13.096 5.431 -32.271 1.00 74.12 74 ASP A O 1
ATOM 596 N N . SER A 1 75 ? -12.917 4.252 -34.164 1.00 76.31 75 SER A N 1
ATOM 597 C CA . SER A 1 75 ? -12.067 3.190 -33.613 1.00 76.31 75 SER A CA 1
ATOM 598 C C . SER A 1 75 ? -10.584 3.571 -33.604 1.00 76.31 75 SER A C 1
ATOM 600 O O . SER A 1 75 ? -10.059 4.111 -34.577 1.00 76.31 75 SER A O 1
ATOM 602 N N . HIS A 1 76 ? -9.858 3.147 -32.563 1.00 69.38 76 HIS A N 1
ATOM 603 C CA . HIS A 1 76 ? -8.391 3.284 -32.468 1.00 69.38 76 HIS A CA 1
ATOM 604 C C . HIS A 1 76 ? -7.599 2.414 -33.430 1.00 69.38 76 HIS A C 1
ATOM 606 O O . HIS A 1 76 ? -6.377 2.541 -33.509 1.00 69.38 76 HIS A O 1
ATOM 612 N N . TYR A 1 77 ? -8.266 1.496 -34.120 1.00 81.69 77 TYR A N 1
ATOM 613 C CA . TYR A 1 77 ? -7.617 0.630 -35.080 1.00 81.69 77 TYR A CA 1
ATOM 614 C C . TYR A 1 77 ? -8.155 0.841 -36.487 1.00 81.69 77 TYR A C 1
ATOM 616 O O . TYR A 1 77 ? -7.407 1.222 -37.388 1.00 81.69 77 TYR A O 1
ATOM 624 N N . ALA A 1 78 ? -9.449 0.598 -36.680 1.00 85.12 78 ALA A N 1
ATOM 625 C CA . ALA A 1 78 ? -10.118 0.790 -37.956 1.00 85.12 78 ALA A CA 1
ATOM 626 C C . ALA A 1 78 ? -11.637 0.868 -37.776 1.00 85.12 78 ALA A C 1
ATOM 628 O O . ALA A 1 78 ? -12.221 0.092 -37.015 1.00 85.12 78 ALA A O 1
ATOM 629 N N . ASP A 1 79 ? -12.282 1.739 -38.553 1.00 89.25 79 ASP A N 1
ATOM 630 C CA . ASP A 1 79 ? -13.743 1.843 -38.665 1.00 89.25 79 ASP A CA 1
ATOM 631 C C . ASP A 1 79 ? -14.304 0.683 -39.497 1.00 89.25 79 ASP A C 1
ATOM 633 O O . ASP A 1 79 ? -14.701 0.815 -40.667 1.00 89.25 79 ASP A O 1
ATOM 637 N N . VAL A 1 80 ? -14.261 -0.496 -38.882 1.00 92.62 80 VAL A N 1
ATOM 638 C CA . VAL A 1 80 ? -14.610 -1.767 -39.500 1.00 92.62 80 VAL A CA 1
ATOM 639 C C . VAL A 1 80 ? -16.113 -1.878 -39.698 1.00 92.62 80 VAL A C 1
ATOM 641 O O . VAL A 1 80 ? -16.936 -1.492 -38.865 1.00 92.62 80 VAL A O 1
ATOM 644 N N . VAL A 1 81 ? -16.487 -2.471 -40.825 1.00 94.75 81 VAL A N 1
ATOM 645 C CA . VAL A 1 81 ? -17.869 -2.846 -41.095 1.00 94.75 81 VAL A CA 1
ATOM 646 C C . VAL A 1 81 ? -17.959 -4.360 -41.183 1.00 94.75 81 VAL A C 1
ATOM 648 O O . VAL A 1 81 ? -17.393 -4.951 -42.103 1.00 94.75 81 VAL A O 1
ATOM 651 N N . LEU A 1 82 ? -18.698 -4.957 -40.251 1.00 95.69 82 LEU A N 1
ATOM 652 C CA . LEU A 1 82 ? -19.055 -6.371 -40.252 1.00 95.69 82 LEU A CA 1
ATOM 653 C C . LEU A 1 82 ? -20.386 -6.559 -40.982 1.00 95.69 82 LEU A C 1
ATOM 655 O O . LEU A 1 82 ? -21.386 -5.926 -40.644 1.00 95.69 82 LEU A O 1
ATOM 659 N N . GLU A 1 83 ? -20.406 -7.446 -41.969 1.00 96.06 83 GLU A N 1
ATOM 660 C CA . GLU A 1 83 ? -21.605 -7.887 -42.673 1.00 96.06 83 GLU A CA 1
ATOM 661 C C . GLU A 1 83 ? -21.788 -9.399 -42.552 1.00 96.06 83 GLU A C 1
ATOM 663 O O . GLU A 1 83 ? -20.840 -10.162 -42.718 1.00 96.06 83 GLU A O 1
ATOM 668 N N . SER A 1 84 ? -23.019 -9.837 -42.305 1.00 94.88 84 SER A N 1
ATOM 669 C CA . SER A 1 84 ? -23.395 -11.247 -42.229 1.00 94.88 84 SER A CA 1
ATOM 670 C C . SER A 1 84 ? -24.373 -11.625 -43.347 1.00 94.88 84 SER A C 1
ATOM 672 O O . SER A 1 84 ? -25.243 -10.842 -43.751 1.00 94.88 84 SER A O 1
ATOM 674 N N . SER A 1 85 ? -24.269 -12.857 -43.857 1.00 93.62 85 SER A N 1
ATOM 675 C CA . SER A 1 85 ? -25.160 -13.372 -44.913 1.00 93.62 85 SER A CA 1
ATOM 676 C C . SER A 1 85 ? -26.640 -13.384 -44.499 1.00 93.62 85 SER A C 1
ATOM 678 O O . SER A 1 85 ? -27.536 -13.121 -45.314 1.00 93.62 85 SER A O 1
ATOM 680 N N . THR A 1 86 ? -26.913 -13.634 -43.220 1.00 90.88 86 THR A N 1
ATOM 681 C CA . THR A 1 86 ? -28.237 -13.641 -42.573 1.00 90.88 86 THR A CA 1
ATOM 682 C C . THR A 1 86 ? -28.237 -12.697 -41.364 1.00 90.88 86 THR A C 1
ATOM 684 O O . THR A 1 86 ? -27.163 -12.362 -40.870 1.00 90.88 86 THR A O 1
ATOM 687 N N . PRO A 1 87 ? -29.398 -12.188 -40.905 1.00 91.56 87 PRO A N 1
ATOM 688 C CA . PRO A 1 87 ? -29.436 -11.361 -39.700 1.00 91.56 87 PRO A CA 1
ATOM 689 C C . PRO A 1 87 ? -28.978 -12.166 -38.477 1.00 91.56 87 PRO A C 1
ATOM 691 O O . PRO A 1 87 ? -29.448 -13.285 -38.290 1.00 91.56 87 PRO A O 1
ATOM 694 N N . ILE A 1 88 ? -28.095 -11.589 -37.665 1.00 92.44 88 ILE A N 1
ATOM 695 C CA . ILE A 1 88 ? -27.585 -12.169 -36.416 1.00 92.44 88 ILE A CA 1
ATOM 696 C C . ILE A 1 88 ? -27.677 -11.143 -35.291 1.00 92.44 88 ILE A C 1
ATOM 698 O O . ILE A 1 88 ? -27.741 -9.942 -35.567 1.00 92.44 88 ILE A O 1
ATOM 702 N N . THR A 1 89 ? -27.669 -11.603 -34.043 1.00 91.25 89 THR A N 1
ATOM 703 C CA . THR A 1 89 ? -27.322 -10.744 -32.907 1.00 91.25 89 THR A CA 1
ATOM 704 C C . THR A 1 89 ? -25.818 -10.830 -32.704 1.00 91.25 89 THR A C 1
ATOM 706 O O . THR A 1 89 ? -25.279 -11.929 -32.556 1.00 91.25 89 THR A O 1
ATOM 709 N N . ALA A 1 90 ? -25.143 -9.690 -32.789 1.00 90.25 90 ALA A N 1
ATOM 710 C CA . ALA A 1 90 ? -23.698 -9.636 -32.685 1.00 90.25 90 ALA A CA 1
ATOM 711 C C . ALA A 1 90 ? -23.218 -8.320 -32.085 1.00 90.25 90 ALA A C 1
ATOM 713 O O . ALA A 1 90 ? -23.892 -7.285 -32.158 1.00 90.25 90 ALA A O 1
ATOM 714 N N . GLU A 1 91 ? -22.004 -8.392 -31.570 1.00 89.88 91 GLU A N 1
ATOM 715 C CA . GLU A 1 91 ? -21.196 -7.271 -31.133 1.00 89.88 91 GLU A CA 1
ATOM 716 C C . GLU A 1 91 ? -19.843 -7.337 -31.833 1.00 89.88 91 GLU A C 1
ATOM 718 O O . GLU A 1 91 ? -19.299 -8.417 -32.065 1.00 89.88 91 GLU A O 1
ATOM 723 N N . ILE A 1 92 ? -19.318 -6.181 -32.222 1.00 91.06 92 ILE A N 1
ATOM 724 C CA . ILE A 1 92 ? -17.980 -6.054 -32.783 1.00 91.06 92 ILE A CA 1
ATOM 725 C C . ILE A 1 92 ? -17.257 -4.873 -32.141 1.00 91.06 92 ILE A C 1
ATOM 727 O O . ILE A 1 92 ? -17.755 -3.749 -32.197 1.00 91.06 92 ILE A O 1
ATOM 731 N N . LYS A 1 93 ? -16.056 -5.134 -31.618 1.00 88.75 93 LYS A N 1
ATOM 732 C CA . LYS A 1 93 ? -15.099 -4.144 -31.109 1.00 88.75 93 LYS A CA 1
ATOM 733 C C . LYS A 1 93 ? -13.865 -4.093 -32.010 1.00 88.75 93 LYS A C 1
ATOM 735 O O . LYS A 1 93 ? -13.401 -5.123 -32.504 1.00 88.75 93 LYS A O 1
ATOM 740 N N . SER A 1 94 ? -13.335 -2.894 -32.232 1.00 88.12 94 SER A N 1
ATOM 741 C CA . SER A 1 94 ? -12.107 -2.650 -32.997 1.00 88.12 94 SER A CA 1
ATOM 742 C C . SER A 1 94 ? -11.159 -1.787 -32.166 1.00 88.12 94 SER A C 1
ATOM 744 O O . SER A 1 94 ? -11.360 -0.576 -32.042 1.00 88.12 94 SER A O 1
ATOM 746 N N . ILE A 1 95 ? -10.142 -2.417 -31.575 1.00 81.75 95 ILE A N 1
ATOM 747 C CA . ILE A 1 95 ? -9.288 -1.836 -30.532 1.00 81.75 95 ILE A CA 1
ATOM 748 C C . ILE A 1 95 ? -7.834 -2.177 -30.848 1.00 81.75 95 ILE A C 1
ATOM 750 O O . ILE A 1 95 ? -7.498 -3.343 -30.975 1.00 81.75 95 ILE A O 1
ATOM 754 N N . GLN A 1 96 ? -6.978 -1.167 -31.024 1.00 78.81 96 GLN A N 1
ATOM 755 C CA . GLN A 1 96 ? -5.517 -1.256 -31.205 1.00 78.81 96 GLN A CA 1
ATOM 756 C C . GLN A 1 96 ? -4.976 -2.631 -31.683 1.00 78.81 96 GLN A C 1
ATOM 758 O O . GLN A 1 96 ? -4.489 -3.437 -30.897 1.00 78.81 96 GLN A O 1
ATOM 763 N N . ASN A 1 97 ? -5.051 -2.906 -32.991 1.00 86.81 97 ASN A N 1
ATOM 764 C CA . ASN A 1 97 ? -4.599 -4.159 -33.630 1.00 86.81 97 ASN A CA 1
ATOM 765 C C . ASN A 1 97 ? -5.345 -5.451 -33.229 1.00 86.81 97 ASN A C 1
ATOM 767 O O . ASN A 1 97 ? -4.836 -6.548 -33.487 1.00 86.81 97 ASN A O 1
ATOM 771 N N . LEU A 1 98 ? -6.535 -5.334 -32.644 1.00 89.69 98 LEU A N 1
ATOM 772 C CA . LEU A 1 98 ? -7.426 -6.423 -32.260 1.00 89.69 98 LEU A CA 1
ATOM 773 C C . LEU A 1 98 ? -8.855 -6.126 -32.742 1.00 89.69 98 LEU A C 1
ATOM 775 O O . LEU A 1 98 ? -9.397 -5.046 -32.514 1.00 89.69 98 LEU A O 1
ATOM 779 N N . ILE A 1 99 ? -9.477 -7.099 -33.409 1.00 92.69 99 ILE A N 1
ATOM 780 C CA . ILE A 1 99 ? -10.929 -7.119 -33.629 1.00 92.69 99 ILE A CA 1
ATOM 781 C C . ILE A 1 99 ? -11.515 -8.236 -32.776 1.00 92.69 99 ILE A C 1
ATOM 783 O O . ILE A 1 99 ? -11.065 -9.378 -32.889 1.00 92.69 99 ILE A O 1
ATOM 787 N N . VAL A 1 100 ? -12.534 -7.919 -31.983 1.00 92.81 100 VAL A N 1
ATOM 788 C CA . VAL A 1 100 ? -13.318 -8.899 -31.224 1.00 92.81 100 VAL A CA 1
ATOM 789 C C . VAL A 1 100 ? -14.725 -8.918 -31.803 1.00 92.81 100 VAL A C 1
ATOM 791 O O . VAL A 1 100 ? -15.339 -7.866 -31.957 1.00 92.81 100 VAL A O 1
ATOM 794 N N . ILE A 1 101 ? -15.231 -10.093 -32.172 1.00 94.44 101 ILE A N 1
ATOM 795 C CA . ILE A 1 101 ? -16.618 -10.279 -32.613 1.00 94.44 101 ILE A CA 1
ATOM 796 C C . ILE A 1 101 ? -17.272 -11.298 -31.704 1.00 94.44 101 ILE A C 1
ATOM 798 O O . ILE A 1 101 ? -16.746 -12.393 -31.527 1.00 94.44 101 ILE A O 1
ATOM 802 N N . ARG A 1 102 ? -18.456 -10.971 -31.207 1.00 91.06 102 ARG A N 1
ATOM 803 C CA . ARG A 1 102 ? -19.309 -11.897 -30.477 1.00 91.06 102 ARG A CA 1
ATOM 804 C C . ARG A 1 102 ? -20.584 -12.136 -31.236 1.00 91.06 102 ARG A C 1
ATOM 806 O O . ARG A 1 102 ? -21.154 -11.214 -31.818 1.00 91.06 102 ARG A O 1
ATOM 813 N N . THR A 1 103 ? -21.032 -13.377 -31.228 1.00 92.38 103 THR A N 1
ATOM 814 C CA . THR A 1 103 ? -22.297 -13.766 -31.843 1.00 92.38 103 THR A CA 1
ATOM 815 C C . THR A 1 103 ? -23.111 -14.581 -30.864 1.00 92.38 103 THR A C 1
ATOM 817 O O . THR A 1 103 ? -22.572 -15.475 -30.217 1.00 92.38 103 THR A O 1
ATOM 820 N N . GLU A 1 104 ? -24.411 -14.322 -30.806 1.00 89.19 104 GLU A N 1
ATOM 821 C CA . GLU A 1 104 ? -25.356 -15.217 -30.141 1.00 89.19 104 GLU A CA 1
ATOM 822 C C . GLU A 1 104 ? -25.734 -16.395 -31.052 1.00 89.19 104 GLU A C 1
ATOM 824 O O . GLU A 1 104 ? -25.398 -16.437 -32.240 1.00 89.19 104 GLU A O 1
ATOM 829 N N . THR A 1 105 ? -26.481 -17.348 -30.496 1.00 86.69 105 THR A N 1
ATOM 830 C CA . THR A 1 105 ? -27.014 -18.483 -31.248 1.00 86.69 105 THR A CA 1
ATOM 831 C C . THR A 1 105 ? -27.938 -18.030 -32.384 1.00 86.69 105 THR A C 1
ATOM 833 O O . THR A 1 105 ? -28.881 -17.264 -32.181 1.00 86.69 105 THR A O 1
ATOM 836 N N . ALA A 1 106 ? -27.698 -18.555 -33.583 1.00 83.62 106 ALA A N 1
ATOM 837 C CA . ALA A 1 106 ? -28.543 -18.398 -34.759 1.00 83.62 106 ALA A CA 1
ATOM 838 C C . ALA A 1 106 ? -28.527 -19.676 -35.616 1.00 83.62 106 ALA A C 1
ATOM 840 O O . ALA A 1 106 ? -27.567 -20.448 -35.606 1.00 83.62 106 ALA A O 1
ATOM 841 N N . ASP A 1 107 ? -29.577 -19.897 -36.404 1.00 78.00 107 ASP A N 1
ATOM 842 C CA . ASP A 1 107 ? -29.734 -21.150 -37.145 1.00 78.00 107 ASP A CA 1
ATOM 843 C C . ASP A 1 107 ? -28.794 -21.244 -38.363 1.00 78.00 107 ASP A C 1
ATOM 845 O O . ASP A 1 107 ? -29.006 -20.599 -39.395 1.00 78.00 107 ASP A O 1
ATOM 849 N N . GLY A 1 108 ? -27.795 -22.130 -38.272 1.00 84.56 108 GLY A N 1
ATOM 850 C CA . GLY A 1 108 ? -27.026 -22.639 -39.412 1.00 84.56 108 GLY A CA 1
ATOM 851 C C . GLY A 1 108 ? -25.623 -22.052 -39.602 1.00 84.56 108 GLY A C 1
ATOM 852 O O . GLY A 1 108 ? -25.003 -21.511 -38.691 1.00 84.56 108 GLY A O 1
ATOM 853 N N . GLN A 1 109 ? -25.086 -22.235 -40.812 1.00 92.31 109 GLN A N 1
ATOM 854 C CA . GLN A 1 109 ? -23.794 -21.686 -41.227 1.00 92.31 109 GLN A CA 1
ATOM 855 C C . GLN A 1 109 ? -24.005 -20.341 -41.926 1.00 92.31 109 GLN A C 1
ATOM 857 O O . GLN A 1 109 ? -24.826 -20.228 -42.840 1.00 92.31 109 GLN A O 1
ATOM 862 N N . ILE A 1 110 ? -23.229 -19.340 -41.526 1.00 93.94 110 ILE A N 1
ATOM 863 C CA . ILE A 1 110 ? -23.262 -17.988 -42.079 1.00 93.94 110 ILE A CA 1
ATOM 864 C C . ILE A 1 110 ? -21.907 -17.605 -42.671 1.00 93.94 110 ILE A C 1
ATOM 866 O O . ILE A 1 110 ? -20.874 -18.176 -42.321 1.00 93.94 110 ILE A O 1
ATOM 870 N N . VAL A 1 111 ? -21.912 -16.597 -43.540 1.00 95.56 111 VAL A N 1
ATOM 871 C CA . VAL A 1 111 ? -20.703 -15.927 -44.029 1.00 95.56 111 VAL A CA 1
ATOM 872 C C . VAL A 1 111 ? -20.581 -14.589 -43.317 1.00 95.56 111 VAL A C 1
ATOM 874 O O . VAL A 1 111 ? -21.499 -13.769 -43.406 1.00 95.56 111 VAL A O 1
ATOM 877 N N . LEU A 1 112 ? -19.452 -14.362 -42.648 1.00 96.06 112 LEU A N 1
ATOM 878 C CA . LEU A 1 112 ? -19.062 -13.057 -42.126 1.00 96.06 112 LEU A CA 1
ATOM 879 C C . LEU A 1 112 ? -18.089 -12.385 -43.096 1.00 96.06 112 LEU A C 1
ATOM 881 O O . LEU A 1 112 ? -17.183 -13.018 -43.638 1.00 96.06 112 LEU A O 1
ATOM 885 N N . SER A 1 113 ? -18.302 -11.097 -43.333 1.00 96.50 113 SER A N 1
ATOM 886 C CA . SER A 1 113 ? -17.489 -10.244 -44.194 1.00 96.50 113 SER A CA 1
ATOM 887 C C . SER A 1 113 ? -17.083 -8.999 -43.419 1.00 96.50 113 SER A C 1
ATOM 889 O O . SER A 1 113 ? -17.948 -8.245 -42.981 1.00 96.50 113 SER A O 1
ATOM 891 N N . LEU A 1 114 ? -15.785 -8.765 -43.258 1.00 97.00 114 LEU A N 1
ATOM 892 C CA . LEU A 1 114 ? -15.250 -7.526 -42.710 1.00 97.00 114 LEU A CA 1
ATOM 893 C C . LEU A 1 114 ? -14.704 -6.660 -43.840 1.00 97.00 114 LEU A C 1
ATOM 895 O O . LEU A 1 114 ? -14.026 -7.146 -44.745 1.00 97.00 114 LEU A O 1
ATOM 899 N N . SER A 1 115 ? -14.981 -5.365 -43.772 1.00 95.31 115 SER A N 1
ATOM 900 C CA . SER A 1 115 ? -14.435 -4.362 -44.687 1.00 95.31 115 SER A CA 1
ATOM 901 C C . SER A 1 115 ? -13.860 -3.179 -43.914 1.00 95.31 115 SER A C 1
ATOM 903 O O . SER A 1 115 ? -14.164 -3.012 -42.732 1.00 95.31 115 SER A O 1
ATOM 905 N N . ASN A 1 116 ? -13.040 -2.368 -44.592 1.00 94.31 116 ASN A N 1
ATOM 906 C CA . ASN A 1 116 ? -12.263 -1.254 -44.030 1.00 94.31 116 ASN A CA 1
ATOM 907 C C . ASN A 1 116 ? -11.147 -1.661 -43.054 1.00 94.31 116 ASN A C 1
ATOM 909 O O . ASN A 1 116 ? -10.677 -0.825 -42.287 1.00 94.31 116 ASN A O 1
ATOM 913 N N . LEU A 1 117 ? -10.686 -2.910 -43.090 1.00 94.31 117 LEU A N 1
ATOM 914 C CA . LEU A 1 117 ? -9.478 -3.286 -42.361 1.00 94.31 117 LEU A CA 1
ATOM 915 C C . LEU A 1 117 ? -8.227 -2.709 -43.055 1.00 94.31 117 LEU A C 1
ATOM 917 O O . LEU A 1 117 ? -8.250 -2.443 -44.263 1.00 94.31 117 LEU A O 1
ATOM 921 N N . PRO A 1 118 ? -7.105 -2.558 -42.332 1.00 93.25 118 PRO A N 1
ATOM 922 C CA . PRO A 1 118 ? -5.784 -2.391 -42.921 1.00 93.25 118 PRO A CA 1
ATOM 923 C C . PRO A 1 118 ? -5.550 -3.330 -44.113 1.00 93.25 118 PRO A C 1
ATOM 925 O O . PRO A 1 118 ? -5.836 -4.528 -44.065 1.00 93.25 118 PRO A O 1
ATOM 928 N N . LYS A 1 119 ? -5.093 -2.754 -45.229 1.00 93.62 119 LYS A N 1
ATOM 929 C CA . LYS A 1 119 ? -4.946 -3.441 -46.522 1.00 93.62 119 LYS A CA 1
ATOM 930 C C . LYS A 1 119 ? -3.731 -4.361 -46.515 1.00 93.62 119 LYS A C 1
ATOM 932 O O . LYS A 1 119 ? -2.664 -3.952 -46.067 1.00 93.62 119 LYS A O 1
ATOM 937 N N . ASN A 1 120 ? -3.849 -5.533 -47.141 1.00 92.06 120 ASN A N 1
ATOM 938 C CA . ASN A 1 120 ? -2.771 -6.526 -47.238 1.00 92.06 120 ASN A CA 1
ATOM 939 C C . ASN A 1 120 ? -2.174 -6.950 -45.880 1.00 92.06 120 ASN A C 1
ATOM 941 O O . ASN A 1 120 ? -1.015 -7.369 -45.820 1.00 92.06 120 ASN A O 1
ATOM 945 N N . THR A 1 121 ? -2.950 -6.846 -44.807 1.00 94.06 121 THR A N 1
ATOM 946 C CA . THR A 1 121 ? -2.546 -7.144 -43.433 1.00 94.06 121 THR A CA 1
ATOM 947 C C . THR A 1 121 ? -2.893 -8.586 -43.091 1.00 94.06 121 THR A C 1
ATOM 949 O O . THR A 1 121 ? -3.976 -9.074 -43.423 1.00 94.06 121 THR 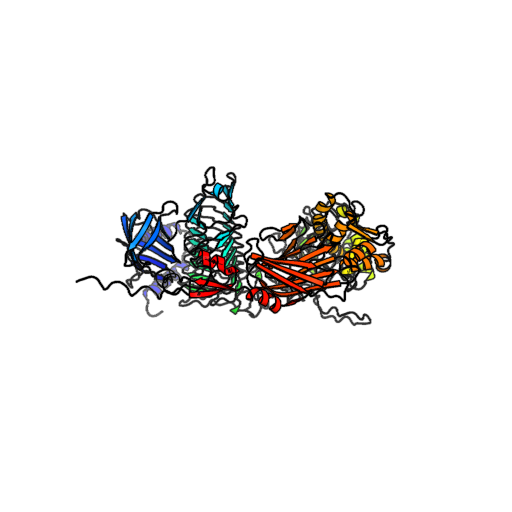A O 1
ATOM 952 N N . THR A 1 122 ? -1.956 -9.273 -42.440 1.00 94.38 122 THR A N 1
ATOM 953 C CA . THR A 1 122 ? -2.165 -10.625 -41.916 1.00 94.38 122 THR A CA 1
ATOM 954 C C . THR A 1 122 ? -2.825 -10.550 -40.541 1.00 94.38 122 THR A C 1
ATOM 956 O O . THR A 1 122 ? -2.344 -9.843 -39.657 1.00 94.38 122 THR A O 1
ATOM 959 N N . TYR A 1 123 ? -3.905 -11.307 -40.371 1.00 94.19 123 TYR A N 1
ATOM 960 C CA . TYR A 1 123 ? -4.590 -11.538 -39.106 1.00 94.19 123 TYR A CA 1
ATOM 961 C C . TYR A 1 123 ? -4.591 -13.025 -38.779 1.00 94.19 123 TYR A C 1
ATOM 963 O O . TYR A 1 123 ? -4.724 -13.872 -39.660 1.00 94.19 123 TYR A O 1
ATOM 971 N N . PHE A 1 124 ? -4.526 -13.335 -37.495 1.00 94.88 124 PHE A N 1
ATOM 972 C CA . PHE A 1 124 ? -4.761 -14.663 -36.958 1.00 94.88 124 PHE A CA 1
ATOM 973 C C . PHE A 1 124 ? -6.161 -14.685 -36.352 1.00 94.88 124 PHE A C 1
ATOM 975 O O . PHE A 1 124 ? -6.431 -13.944 -35.404 1.00 94.88 124 PHE A O 1
ATOM 982 N N . LYS A 1 125 ? -7.045 -15.502 -36.933 1.00 95.25 125 LYS A N 1
ATOM 983 C CA . LYS A 1 125 ? -8.401 -15.727 -36.436 1.00 95.25 125 LYS A CA 1
ATOM 984 C C . LYS A 1 125 ? -8.419 -16.827 -35.396 1.00 95.25 125 LYS A C 1
ATOM 986 O O . LYS A 1 125 ? -7.898 -17.911 -35.648 1.00 95.25 125 LYS A O 1
ATOM 991 N N . TYR A 1 126 ? -9.104 -16.552 -34.299 1.00 94.69 126 TYR A N 1
ATOM 992 C CA . TYR A 1 126 ? -9.395 -17.495 -33.228 1.00 94.69 126 TYR A CA 1
ATOM 993 C C . TYR A 1 126 ? -10.895 -17.526 -32.987 1.00 94.69 126 TYR A C 1
ATOM 995 O O . TYR A 1 126 ? -11.560 -16.513 -33.190 1.00 94.69 126 TYR A O 1
ATOM 1003 N N . ILE A 1 127 ? -11.414 -18.679 -32.575 1.00 93.94 127 ILE A N 1
ATOM 1004 C CA . ILE A 1 127 ? -12.816 -18.869 -32.201 1.00 93.94 127 ILE A CA 1
ATOM 1005 C C . ILE A 1 127 ? -12.810 -19.568 -30.844 1.00 93.94 127 ILE A C 1
ATOM 1007 O O . ILE A 1 127 ? -12.225 -20.645 -30.726 1.00 93.94 127 ILE A O 1
ATOM 1011 N N . ASP A 1 128 ? -13.405 -18.926 -29.842 1.00 91.56 128 ASP A N 1
ATOM 1012 C CA . ASP A 1 128 ? -13.588 -19.338 -28.441 1.00 91.56 128 ASP A CA 1
ATOM 1013 C C . ASP A 1 128 ? -12.311 -19.576 -27.615 1.00 91.56 128 ASP A C 1
ATOM 1015 O O . ASP A 1 128 ? -12.327 -19.425 -26.397 1.00 91.56 128 ASP A O 1
ATOM 1019 N N . SER A 1 129 ? -11.189 -19.895 -28.254 1.00 92.19 129 SER A N 1
ATOM 1020 C CA . SER A 1 129 ? -9.889 -20.106 -27.622 1.00 92.19 129 SER A CA 1
ATOM 1021 C C . SER A 1 129 ? -8.760 -19.641 -28.536 1.00 92.19 129 SER A C 1
ATOM 1023 O O . SER A 1 129 ? -8.830 -19.776 -29.763 1.00 92.19 129 SER A O 1
ATOM 1025 N N . LEU A 1 130 ? -7.667 -19.155 -27.945 1.00 92.50 130 LEU A N 1
ATOM 1026 C CA . LEU A 1 130 ? -6.464 -18.720 -28.653 1.00 92.50 130 LEU A CA 1
ATOM 1027 C C . LEU A 1 130 ? -5.567 -19.899 -29.082 1.00 92.50 130 LEU A C 1
ATOM 1029 O O . LEU A 1 130 ? -4.484 -19.696 -29.634 1.00 92.50 130 LEU A O 1
ATOM 1033 N N . ARG A 1 131 ? -6.002 -21.154 -28.889 1.00 89.50 131 ARG A N 1
ATOM 1034 C CA . ARG A 1 131 ? -5.252 -22.354 -29.311 1.00 89.50 131 ARG A CA 1
ATOM 1035 C C . ARG A 1 131 ? -5.073 -22.479 -30.818 1.00 89.50 131 ARG A C 1
ATOM 1037 O O . ARG A 1 131 ? -3.982 -22.812 -31.291 1.00 89.50 131 ARG A O 1
ATOM 1044 N N . THR A 1 132 ? -6.147 -22.266 -31.574 1.00 87.88 132 THR A N 1
ATOM 1045 C CA . THR A 1 132 ? -6.188 -22.595 -33.005 1.00 87.88 132 THR A CA 1
ATOM 1046 C C . THR A 1 132 ? -6.249 -21.325 -33.835 1.00 87.88 132 THR A C 1
ATOM 1048 O O . THR A 1 132 ? -7.317 -20.760 -34.040 1.00 87.88 132 THR A O 1
ATOM 1051 N N . ALA A 1 133 ? -5.084 -20.893 -34.317 1.00 91.12 133 ALA A N 1
ATOM 1052 C CA . ALA A 1 133 ? -4.955 -19.748 -35.207 1.00 91.12 133 ALA A CA 1
ATOM 1053 C C . ALA A 1 133 ? -5.202 -20.158 -36.665 1.00 91.12 133 ALA A C 1
ATOM 1055 O O . ALA A 1 133 ? -4.463 -20.986 -37.204 1.00 91.12 133 ALA A O 1
ATOM 1056 N N . GLU A 1 134 ? -6.168 -19.528 -37.326 1.00 94.38 134 GLU A N 1
ATOM 1057 C CA . GLU A 1 134 ? -6.294 -19.546 -38.785 1.00 94.38 134 GLU A CA 1
ATOM 1058 C C . GLU A 1 134 ? -5.713 -18.246 -39.352 1.00 94.38 134 GLU A C 1
ATOM 1060 O O . GLU A 1 134 ? -6.213 -17.157 -39.069 1.00 94.38 134 GLU A O 1
ATOM 1065 N N . GLU A 1 135 ? -4.634 -18.345 -40.130 1.00 95.25 135 GLU A N 1
ATOM 1066 C CA . GLU A 1 135 ? -4.045 -17.182 -40.793 1.00 95.25 135 GLU A CA 1
ATOM 1067 C C . GLU A 1 135 ? -4.945 -16.720 -41.940 1.00 95.25 135 GLU A C 1
ATOM 1069 O O . GLU A 1 135 ? -5.296 -17.487 -42.837 1.00 95.25 135 GLU A O 1
ATOM 1074 N N . MET A 1 136 ? -5.292 -15.440 -41.928 1.00 94.12 136 MET A N 1
ATOM 1075 C CA . MET A 1 136 ? -6.084 -14.796 -42.961 1.00 94.12 136 MET A CA 1
ATOM 1076 C C . MET A 1 136 ? -5.409 -13.494 -43.378 1.00 94.12 136 MET A C 1
ATOM 1078 O O . MET A 1 136 ? -4.768 -12.819 -42.575 1.00 94.12 136 MET A O 1
ATOM 1082 N N . LYS A 1 137 ? -5.569 -13.109 -44.643 1.00 94.94 137 LYS A N 1
ATOM 1083 C CA . LYS A 1 137 ? -4.968 -11.890 -45.181 1.00 94.94 137 LYS A CA 1
ATOM 1084 C C . LYS A 1 137 ? -6.034 -11.026 -45.827 1.00 94.94 137 LYS A C 1
ATOM 1086 O O . LYS A 1 137 ? -6.803 -11.523 -46.649 1.00 94.94 137 LYS A O 1
ATOM 1091 N N . THR A 1 138 ? -6.073 -9.747 -45.465 1.00 95.50 138 THR A N 1
ATOM 1092 C CA . THR A 1 138 ? -6.962 -8.794 -46.132 1.00 95.50 138 THR A CA 1
ATOM 1093 C C . THR A 1 138 ? -6.505 -8.557 -47.565 1.00 95.50 138 THR A C 1
ATOM 1095 O O . THR A 1 138 ? -5.309 -8.561 -47.870 1.00 95.50 138 THR A O 1
ATOM 1098 N N . ASP A 1 139 ? -7.457 -8.344 -48.466 1.00 93.62 139 ASP A N 1
ATOM 1099 C CA . ASP A 1 139 ? -7.146 -8.006 -49.852 1.00 93.62 139 ASP A CA 1
ATOM 1100 C C . ASP A 1 139 ? -6.665 -6.543 -50.009 1.00 93.62 139 ASP A C 1
ATOM 1102 O O . ASP A 1 139 ? -6.495 -5.785 -49.045 1.00 93.62 139 ASP A O 1
ATOM 1106 N N . SER A 1 140 ? -6.465 -6.109 -51.258 1.00 92.81 140 SER A N 1
ATOM 1107 C CA . SER A 1 140 ? -6.067 -4.731 -51.579 1.00 92.81 140 SER A CA 1
ATOM 1108 C C . SER A 1 140 ? -7.108 -3.665 -51.205 1.00 92.81 140 SER A C 1
ATOM 1110 O O . SER A 1 140 ? -6.792 -2.472 -51.202 1.00 92.81 140 SER A O 1
ATOM 1112 N N . ALA A 1 141 ? -8.347 -4.070 -50.924 1.00 90.75 141 ALA A N 1
ATOM 1113 C CA . ALA A 1 141 ? -9.428 -3.207 -50.467 1.00 90.75 141 ALA A CA 1
ATOM 1114 C C . ALA A 1 141 ? -9.608 -3.240 -48.938 1.00 90.75 141 ALA A C 1
ATOM 1116 O O . ALA A 1 141 ? -10.415 -2.467 -48.425 1.00 90.75 141 ALA A O 1
ATOM 1117 N N . GLY A 1 142 ? -8.845 -4.064 -48.207 1.00 92.75 142 GLY A N 1
ATOM 1118 C CA . GLY A 1 142 ? -9.024 -4.223 -46.763 1.00 92.75 142 GLY A CA 1
ATOM 1119 C C . GLY A 1 142 ? -10.219 -5.112 -46.415 1.00 92.75 142 GLY A C 1
ATOM 1120 O O . GLY A 1 142 ? -10.864 -4.907 -45.387 1.00 92.75 142 GLY A O 1
ATOM 1121 N N . PHE A 1 143 ? -10.567 -6.044 -47.306 1.00 96.12 143 PHE A N 1
ATOM 1122 C CA . PHE A 1 143 ? -11.694 -6.955 -47.153 1.00 96.12 143 PHE A CA 1
ATOM 1123 C C . PHE A 1 143 ? -11.237 -8.343 -46.701 1.00 96.12 143 PHE A C 1
ATOM 1125 O O . PHE A 1 143 ? -10.178 -8.827 -47.108 1.00 96.12 143 PHE A O 1
ATOM 1132 N N . LEU A 1 144 ? -12.058 -8.986 -45.873 1.00 95.19 144 LEU A N 1
ATOM 1133 C CA . LEU A 1 144 ? -11.833 -10.326 -45.350 1.00 95.19 144 LEU A CA 1
ATOM 1134 C C . LEU A 1 144 ? -13.168 -11.056 -45.175 1.00 95.19 144 LEU A C 1
ATOM 1136 O O . LEU A 1 144 ? -14.148 -10.450 -44.754 1.00 95.19 144 LEU A O 1
ATOM 1140 N N . THR A 1 145 ? -13.221 -12.359 -45.459 1.00 96.06 145 THR A N 1
ATOM 1141 C CA . THR A 1 145 ? -14.445 -13.155 -45.281 1.00 96.06 145 THR A CA 1
ATOM 1142 C C . THR A 1 145 ? -14.155 -14.566 -44.786 1.00 96.06 145 THR A C 1
ATOM 1144 O O . THR A 1 145 ? -13.131 -15.147 -45.141 1.00 96.06 145 THR A O 1
ATOM 1147 N N . PHE A 1 146 ? -15.053 -15.119 -43.969 1.00 95.81 146 PHE A N 1
ATOM 1148 C CA . PHE A 1 146 ? -14.990 -16.504 -43.503 1.00 95.81 146 PHE A CA 1
ATOM 1149 C C . PHE A 1 146 ? -16.375 -17.045 -43.125 1.00 95.81 146 PHE A C 1
ATOM 1151 O O . PHE A 1 146 ? -17.316 -16.290 -42.873 1.00 95.81 146 PHE A O 1
ATOM 1158 N N . ASN A 1 147 ? -16.489 -18.374 -43.072 1.00 94.88 147 ASN A N 1
ATOM 1159 C CA . ASN A 1 147 ? -17.696 -19.059 -42.613 1.00 94.88 147 ASN A CA 1
ATOM 1160 C C . ASN A 1 147 ? -17.697 -19.197 -41.085 1.00 94.88 147 ASN A C 1
ATOM 1162 O O . ASN A 1 147 ? -16.661 -19.511 -40.498 1.00 94.88 147 ASN A O 1
ATOM 1166 N N . LEU A 1 148 ? -18.866 -19.044 -40.466 1.00 94.50 148 LEU A N 1
ATOM 1167 C CA . LEU A 1 148 ? -19.102 -19.284 -39.042 1.00 94.50 148 LEU A CA 1
ATOM 1168 C C . LEU A 1 148 ? -20.323 -20.193 -38.873 1.00 94.50 148 LEU A C 1
ATOM 1170 O O . LEU A 1 148 ? -21.334 -20.009 -39.547 1.00 94.50 148 LEU A O 1
ATOM 1174 N N . ASN A 1 149 ? -20.233 -21.184 -37.992 1.00 92.19 149 ASN A N 1
ATOM 1175 C CA . ASN A 1 149 ? -21.405 -21.921 -37.525 1.00 92.19 149 ASN A CA 1
ATOM 1176 C C . ASN A 1 149 ? -21.970 -21.164 -36.322 1.00 92.19 149 ASN A C 1
ATOM 1178 O O . ASN A 1 149 ? -21.222 -20.938 -35.390 1.00 92.19 149 ASN A O 1
ATOM 1182 N N . THR A 1 150 ? -23.242 -20.773 -36.333 1.00 89.56 150 THR A N 1
ATOM 1183 C CA . THR A 1 150 ? -23.860 -20.032 -35.218 1.00 89.56 150 THR A CA 1
ATOM 1184 C C . THR A 1 150 ? -24.761 -20.901 -34.344 1.00 89.56 150 THR A C 1
ATOM 1186 O O . THR A 1 150 ? -25.558 -20.380 -33.571 1.00 89.56 150 THR A O 1
ATOM 1189 N N . SER A 1 151 ? -24.653 -22.232 -34.434 1.00 89.75 151 SER A N 1
ATOM 1190 C CA . SER A 1 151 ? -25.447 -23.160 -33.604 1.00 89.75 151 SER A CA 1
ATOM 1191 C C . SER A 1 151 ? -25.176 -23.012 -32.097 1.00 89.75 151 SER A C 1
ATOM 1193 O O . SER A 1 151 ? -25.954 -23.505 -31.285 1.00 89.75 151 SER A O 1
ATOM 1195 N N . SER A 1 152 ? -24.091 -22.334 -31.731 1.00 89.50 152 SER A N 1
ATOM 1196 C CA . SER A 1 152 ? -23.734 -21.900 -30.382 1.00 89.50 152 SER A CA 1
ATOM 1197 C C . SER A 1 152 ? -23.269 -20.439 -30.421 1.00 89.50 152 SER A C 1
ATOM 1199 O O . SER A 1 152 ? -22.929 -19.943 -31.501 1.00 89.50 152 SER A O 1
ATOM 1201 N N . PRO A 1 153 ? -23.264 -19.730 -29.279 1.00 89.69 153 PRO A N 1
ATOM 1202 C CA . PRO A 1 153 ? -22.572 -18.452 -29.175 1.00 89.69 153 PRO A CA 1
ATOM 1203 C C . PRO A 1 153 ? -21.072 -18.622 -29.444 1.00 89.69 153 PRO A C 1
ATOM 1205 O O . PRO A 1 153 ? -20.528 -19.694 -29.189 1.00 89.69 153 PRO A O 1
ATOM 1208 N N . HIS A 1 154 ? -20.427 -17.574 -29.955 1.00 92.06 154 HIS A N 1
ATOM 1209 C CA . HIS A 1 154 ? -18.991 -17.584 -30.237 1.00 92.06 154 HIS A CA 1
ATOM 1210 C C . HIS A 1 154 ? -18.341 -16.245 -29.915 1.00 92.06 154 HIS A C 1
ATOM 1212 O O . HIS A 1 154 ? -18.942 -15.192 -30.153 1.00 92.06 154 HIS A O 1
ATOM 1218 N N . ILE A 1 155 ? -17.083 -16.299 -29.478 1.00 93.25 155 ILE A N 1
ATOM 1219 C CA . ILE A 1 155 ? -16.172 -15.154 -29.439 1.00 93.25 155 ILE A CA 1
ATOM 1220 C C . ILE A 1 155 ? -15.046 -15.352 -30.448 1.00 93.25 155 ILE A C 1
ATOM 1222 O O . ILE A 1 155 ? -14.410 -16.400 -30.515 1.00 93.25 155 ILE A O 1
ATOM 1226 N N . ILE A 1 156 ? -14.805 -14.341 -31.272 1.00 94.75 156 ILE A N 1
ATOM 1227 C CA . ILE A 1 156 ? -13.885 -14.412 -32.400 1.00 94.75 156 ILE A CA 1
ATOM 1228 C C . ILE A 1 156 ? -12.869 -13.293 -32.264 1.00 94.75 156 ILE A C 1
ATOM 1230 O O . ILE A 1 156 ? -13.242 -12.125 -32.181 1.00 94.75 156 ILE A O 1
ATOM 1234 N N . PHE A 1 157 ? -11.589 -13.642 -32.320 1.00 94.12 157 PHE A N 1
ATOM 1235 C CA . PHE A 1 157 ? -10.494 -12.677 -32.285 1.00 94.12 157 PHE A CA 1
ATOM 1236 C C . PHE A 1 157 ? -9.805 -12.622 -33.638 1.00 94.12 157 PHE A C 1
ATOM 1238 O O . PHE A 1 157 ? -9.457 -13.666 -34.183 1.00 94.12 157 PHE A O 1
ATOM 1245 N N . LEU A 1 158 ? -9.551 -11.422 -34.156 1.00 93.75 158 LEU A N 1
ATOM 1246 C CA . LEU A 1 158 ? -8.600 -11.187 -35.242 1.00 93.75 158 LEU A CA 1
ATOM 1247 C C . LEU A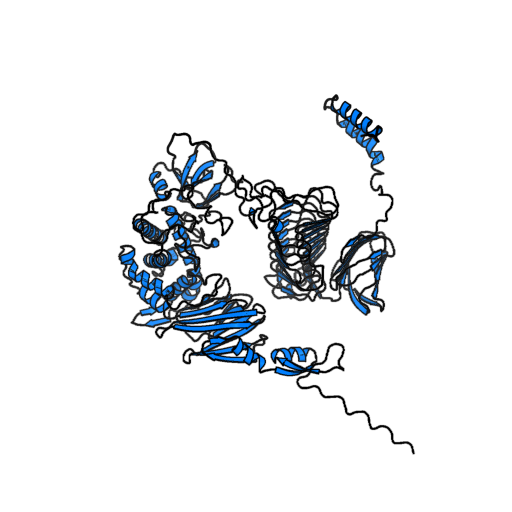 1 158 ? -7.459 -10.337 -34.689 1.00 93.75 158 LEU A C 1
ATOM 1249 O O . LEU A 1 158 ? -7.627 -9.138 -34.476 1.00 93.75 158 LEU A O 1
ATOM 1253 N N . GLN A 1 159 ? -6.300 -10.954 -34.474 1.00 91.31 159 GLN A N 1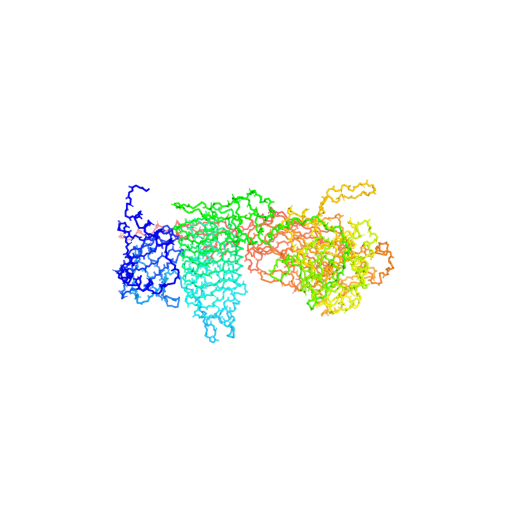
ATOM 1254 C CA . GLN A 1 159 ? -5.108 -10.268 -33.967 1.00 91.31 159 GLN A CA 1
ATOM 1255 C C . GLN A 1 159 ? -3.954 -10.336 -34.962 1.00 91.31 159 GLN A C 1
ATOM 1257 O O . GLN A 1 159 ? -3.825 -11.291 -35.726 1.00 91.31 159 GLN A O 1
ATOM 1262 N N . THR A 1 160 ? -3.103 -9.314 -34.964 1.00 89.19 160 THR A N 1
ATOM 1263 C CA . THR A 1 160 ? -1.985 -9.201 -35.924 1.00 89.19 160 THR A CA 1
ATOM 1264 C C . THR A 1 160 ? -0.753 -10.017 -35.532 1.00 89.19 160 THR A C 1
ATOM 1266 O O . THR A 1 160 ? 0.150 -10.214 -36.346 1.00 89.19 160 THR A O 1
ATOM 1269 N N . LYS A 1 161 ? -0.711 -10.526 -34.295 1.00 86.25 161 LYS A N 1
ATOM 1270 C CA . LYS A 1 161 ? 0.369 -11.370 -33.783 1.00 86.25 161 LYS A CA 1
ATOM 1271 C C . LYS A 1 161 ? -0.182 -12.639 -33.152 1.00 86.25 161 LYS A C 1
ATOM 1273 O O . LYS A 1 161 ? -1.262 -12.647 -32.574 1.00 86.25 161 LYS A O 1
ATOM 1278 N N . LYS A 1 162 ? 0.591 -13.717 -33.265 1.00 83.62 162 LYS A N 1
ATOM 1279 C CA . LYS A 1 162 ? 0.353 -14.973 -32.557 1.00 83.62 162 LYS A CA 1
ATOM 1280 C C . LYS A 1 162 ? 1.313 -15.048 -31.380 1.00 83.62 162 LYS A C 1
ATOM 1282 O O . LYS A 1 162 ? 2.522 -15.071 -31.598 1.00 83.62 162 LYS A O 1
ATOM 1287 N N . SER A 1 163 ? 0.780 -15.100 -30.166 1.00 79.94 163 SER A N 1
ATOM 1288 C CA . SER A 1 163 ? 1.584 -15.238 -28.954 1.00 79.94 163 SER A CA 1
ATOM 1289 C C . SER A 1 163 ? 0.686 -15.653 -27.790 1.00 79.94 163 SER A C 1
ATOM 1291 O O . SER A 1 163 ? -0.082 -14.826 -27.312 1.00 79.94 163 SER A O 1
ATOM 1293 N N . THR A 1 164 ? 0.698 -16.929 -27.377 1.00 93.12 164 THR A N 1
ATOM 1294 C CA . THR A 1 164 ? -0.142 -17.389 -26.254 1.00 93.12 164 THR A CA 1
ATOM 1295 C C . THR A 1 164 ? 0.463 -18.578 -25.504 1.00 93.12 164 THR A C 1
ATOM 1297 O O . THR A 1 164 ? 0.967 -19.523 -26.117 1.00 93.12 164 THR A O 1
ATOM 1300 N N . ARG A 1 165 ? 0.382 -18.532 -24.173 1.00 95.69 165 ARG A N 1
ATOM 1301 C CA . ARG A 1 165 ? 0.661 -19.600 -23.211 1.00 95.69 165 ARG A CA 1
ATOM 1302 C C . ARG A 1 165 ? -0.656 -20.065 -22.603 1.00 95.69 165 ARG A C 1
ATOM 1304 O O . ARG A 1 165 ? -1.495 -19.245 -22.259 1.00 95.69 165 ARG A O 1
ATOM 1311 N N . PHE A 1 166 ? -0.822 -21.370 -22.451 1.00 97.25 166 PHE A N 1
ATOM 1312 C CA . PHE A 1 166 ? -2.066 -21.969 -21.971 1.00 97.25 166 PHE A CA 1
ATOM 1313 C C . PHE A 1 166 ? -1.860 -22.559 -20.582 1.00 97.25 166 PHE A C 1
ATOM 1315 O O . PHE A 1 166 ? -0.958 -23.379 -20.406 1.00 97.25 166 PHE A O 1
ATOM 1322 N N . ILE A 1 167 ? -2.687 -22.171 -19.616 1.00 98.12 167 ILE A N 1
ATOM 1323 C CA . ILE A 1 167 ? -2.701 -22.748 -18.269 1.00 98.12 167 ILE A CA 1
ATOM 1324 C C . ILE A 1 167 ? -3.996 -23.535 -18.103 1.00 98.12 167 ILE A C 1
ATOM 1326 O O . ILE A 1 167 ? -5.089 -23.011 -18.309 1.00 98.12 167 ILE A O 1
ATOM 1330 N N . ASN A 1 168 ? -3.871 -24.800 -17.723 1.00 96.88 168 ASN A N 1
ATOM 1331 C CA . ASN A 1 168 ? -4.994 -25.708 -17.533 1.00 96.88 168 ASN A CA 1
ATOM 1332 C C . ASN A 1 168 ? -4.720 -26.681 -16.380 1.00 96.88 168 ASN A C 1
ATOM 1334 O O . ASN A 1 168 ? -3.601 -26.769 -15.881 1.00 96.88 168 ASN A O 1
ATOM 1338 N N . ASP A 1 169 ? -5.750 -27.401 -15.949 1.00 96.56 169 ASP A N 1
ATOM 1339 C CA . ASP A 1 169 ? -5.670 -28.377 -14.859 1.00 96.56 169 ASP A CA 1
ATOM 1340 C C . ASP A 1 169 ? -5.177 -29.745 -15.362 1.00 96.56 169 ASP A C 1
ATOM 1342 O O . ASP A 1 169 ? -5.889 -30.751 -15.324 1.00 96.56 169 ASP A O 1
ATOM 1346 N N . ASP A 1 170 ? -3.957 -29.776 -15.904 1.00 94.12 170 ASP A N 1
ATOM 1347 C CA . ASP A 1 170 ? -3.241 -31.014 -16.208 1.00 94.12 170 ASP A CA 1
ATOM 1348 C C . ASP A 1 170 ? -2.056 -31.243 -15.250 1.00 94.12 170 ASP A C 1
ATOM 1350 O O . ASP A 1 170 ? -1.750 -30.436 -14.366 1.00 94.12 170 ASP A O 1
ATOM 1354 N N . ALA A 1 171 ? -1.359 -32.373 -15.407 1.00 91.94 171 ALA A N 1
ATOM 1355 C CA . ALA A 1 171 ? -0.236 -32.745 -14.539 1.00 91.94 171 ALA A CA 1
ATOM 1356 C C . ALA A 1 171 ? 0.915 -31.714 -14.524 1.00 91.94 171 ALA A C 1
ATOM 1358 O O . ALA A 1 171 ? 1.752 -31.739 -13.623 1.00 91.94 171 ALA A O 1
ATOM 1359 N N . THR A 1 172 ? 0.966 -30.827 -15.516 1.00 93.69 172 THR A N 1
ATOM 1360 C CA . THR A 1 172 ? 2.006 -29.816 -15.729 1.00 93.69 172 THR A CA 1
ATOM 1361 C C . THR A 1 172 ? 1.499 -28.377 -15.621 1.00 93.69 172 THR A C 1
ATOM 1363 O O . THR A 1 172 ? 2.299 -27.445 -15.735 1.00 93.69 172 THR A O 1
ATOM 1366 N N . GLY A 1 173 ? 0.197 -28.173 -15.408 1.00 95.81 173 GLY A N 1
ATOM 1367 C CA . GLY A 1 173 ? -0.416 -26.850 -15.479 1.00 95.81 173 GLY A CA 1
ATOM 1368 C C . GLY A 1 173 ? -0.453 -26.296 -16.906 1.00 95.81 173 GLY A C 1
ATOM 1369 O O . GLY A 1 173 ? -0.326 -25.086 -17.101 1.00 95.81 173 GLY A O 1
ATOM 1370 N N . GLY A 1 174 ? -0.477 -27.168 -17.916 1.00 95.94 174 GLY A N 1
ATOM 1371 C CA . GLY A 1 174 ? -0.269 -26.823 -19.317 1.00 95.94 174 GLY A CA 1
ATOM 1372 C C . GLY A 1 174 ? 1.138 -26.276 -19.564 1.00 95.94 174 GLY A C 1
ATOM 1373 O O . GLY A 1 174 ? 2.148 -26.962 -19.416 1.00 95.94 174 GLY A O 1
ATOM 1374 N N . ASN A 1 175 ? 1.234 -25.010 -19.963 1.00 97.06 175 ASN A N 1
ATOM 1375 C CA . ASN A 1 175 ? 2.511 -24.332 -20.169 1.00 97.06 175 ASN A CA 1
ATOM 1376 C C . ASN A 1 175 ? 3.133 -23.784 -18.886 1.00 97.06 175 ASN A C 1
ATOM 1378 O O . ASN A 1 175 ? 4.247 -23.272 -18.970 1.00 97.06 175 ASN A O 1
ATOM 1382 N N . CYS A 1 176 ? 2.474 -23.906 -17.727 1.00 97.62 176 CYS A N 1
ATOM 1383 C CA . CYS A 1 176 ? 2.966 -23.318 -16.487 1.00 97.62 176 CYS A CA 1
ATOM 1384 C C . CYS A 1 176 ? 4.412 -23.725 -16.167 1.00 97.62 176 CYS A C 1
ATOM 1386 O O . CYS A 1 176 ? 5.235 -22.865 -15.891 1.00 97.62 176 CYS A O 1
ATOM 1388 N N . THR A 1 177 ? 4.771 -25.005 -16.302 1.00 95.50 177 THR A N 1
ATOM 1389 C CA . THR A 1 177 ? 6.151 -25.486 -16.054 1.00 95.50 177 THR A CA 1
ATOM 1390 C C . THR A 1 177 ? 7.228 -24.849 -16.942 1.00 95.50 177 THR A C 1
ATOM 1392 O O . THR A 1 177 ? 8.406 -24.890 -16.593 1.00 95.50 177 THR A O 1
ATOM 1395 N N . ALA A 1 178 ? 6.855 -24.260 -18.083 1.00 96.19 178 ALA A N 1
ATOM 1396 C CA . ALA A 1 178 ? 7.770 -23.534 -18.963 1.00 96.19 178 ALA A CA 1
ATOM 1397 C C . ALA A 1 178 ? 7.891 -22.039 -18.617 1.00 96.19 178 ALA A C 1
ATOM 1399 O O . ALA A 1 178 ? 8.793 -21.376 -19.126 1.00 96.19 178 ALA A O 1
ATOM 1400 N N . ILE A 1 179 ? 6.975 -21.511 -17.801 1.00 97.12 179 ILE A N 1
ATOM 1401 C CA . ILE A 1 179 ? 6.877 -20.085 -17.450 1.00 97.12 179 ILE A CA 1
ATOM 1402 C C . ILE A 1 179 ? 6.859 -19.820 -15.937 1.00 97.12 179 ILE A C 1
ATOM 1404 O O . ILE A 1 179 ? 6.691 -18.682 -15.505 1.00 97.12 179 ILE A O 1
ATOM 1408 N N . GLY A 1 180 ? 6.991 -20.872 -15.135 1.00 97.06 180 GLY A N 1
ATOM 1409 C CA . GLY A 1 180 ? 6.705 -20.839 -13.715 1.00 97.06 180 GLY A CA 1
ATOM 1410 C C . GLY A 1 180 ? 6.754 -22.213 -13.053 1.00 97.06 180 GLY A C 1
ATOM 1411 O O . GLY A 1 180 ? 7.252 -23.200 -13.600 1.00 97.06 180 GLY A O 1
ATOM 1412 N N . ILE A 1 181 ? 6.222 -22.261 -11.835 1.00 97.38 181 ILE A N 1
ATOM 1413 C CA . ILE A 1 181 ? 6.100 -23.457 -11.007 1.00 97.38 181 ILE A CA 1
ATOM 1414 C C . ILE A 1 181 ? 4.618 -23.805 -10.884 1.00 97.38 181 ILE A C 1
ATOM 1416 O O . ILE A 1 181 ? 3.829 -23.033 -10.336 1.00 97.38 181 ILE A O 1
ATOM 1420 N N . TRP A 1 182 ? 4.252 -24.994 -11.361 1.00 98.06 182 TRP A N 1
ATOM 1421 C CA . TRP A 1 182 ? 2.911 -25.546 -11.193 1.00 98.06 182 TRP A CA 1
ATOM 1422 C C . TRP A 1 182 ? 2.782 -26.287 -9.861 1.00 98.06 182 TRP A C 1
ATOM 1424 O O . TRP A 1 182 ? 3.534 -27.223 -9.585 1.00 98.06 182 TRP A O 1
ATOM 1434 N N . THR A 1 183 ? 1.791 -25.904 -9.058 1.00 97.25 183 THR A N 1
ATOM 1435 C CA . THR A 1 183 ? 1.425 -26.589 -7.813 1.00 97.25 183 THR A CA 1
ATOM 1436 C C . THR A 1 183 ? 0.060 -27.248 -7.978 1.00 97.25 183 THR A C 1
ATOM 1438 O O . THR A 1 183 ? -0.978 -26.621 -7.770 1.00 97.25 183 THR A O 1
ATOM 1441 N N . ALA A 1 184 ? 0.057 -28.535 -8.335 1.00 94.56 184 ALA A N 1
ATOM 1442 C CA . ALA A 1 184 ? -1.164 -29.275 -8.662 1.00 94.56 184 ALA A CA 1
ATOM 1443 C C . ALA A 1 184 ? -2.185 -29.331 -7.510 1.00 94.56 184 ALA A C 1
ATOM 1445 O O . ALA A 1 184 ? -3.385 -29.264 -7.750 1.00 94.56 184 ALA A O 1
ATOM 1446 N N . SER A 1 185 ? -1.735 -29.406 -6.249 1.00 93.69 185 SER A N 1
ATOM 1447 C CA . SER A 1 185 ? -2.639 -29.487 -5.089 1.00 93.69 185 SER A CA 1
ATOM 1448 C C . SER A 1 185 ? -3.488 -28.233 -4.883 1.00 93.69 185 SER A C 1
ATOM 1450 O O . SER A 1 185 ? -4.541 -28.311 -4.260 1.00 93.69 185 SER A O 1
ATOM 1452 N N . THR A 1 186 ? -3.027 -27.085 -5.382 1.00 93.81 186 THR A N 1
ATOM 1453 C CA . THR A 1 186 ? -3.711 -25.790 -5.268 1.00 93.81 186 THR A CA 1
ATOM 1454 C C . THR A 1 186 ? -4.082 -25.208 -6.629 1.00 93.81 186 THR A C 1
ATOM 1456 O O . THR A 1 186 ? -4.502 -24.055 -6.697 1.00 93.81 186 THR A O 1
ATOM 1459 N N . LYS A 1 187 ? -3.887 -25.973 -7.715 1.00 97.75 187 LYS A N 1
ATOM 1460 C CA . LYS A 1 187 ? -4.084 -25.533 -9.104 1.00 97.75 187 LYS A CA 1
ATOM 1461 C C . LYS A 1 187 ? -3.438 -24.174 -9.399 1.00 97.75 187 LYS A C 1
ATOM 1463 O O . LYS A 1 187 ? -4.016 -23.309 -10.057 1.00 97.75 187 LYS A O 1
ATOM 1468 N N . THR A 1 188 ? -2.253 -23.952 -8.831 1.00 98.31 188 THR A N 1
ATOM 1469 C CA . THR A 1 188 ? -1.590 -22.647 -8.857 1.00 98.31 188 THR A CA 1
ATOM 1470 C C . THR A 1 188 ? -0.422 -22.655 -9.826 1.00 98.31 188 THR A C 1
ATOM 1472 O O . THR A 1 188 ? 0.491 -23.470 -9.686 1.00 98.31 188 THR A O 1
ATOM 1475 N N . CYS A 1 189 ? -0.427 -21.715 -10.766 1.00 98.50 189 CYS A N 1
ATOM 1476 C CA . CYS A 1 189 ? 0.739 -21.363 -11.550 1.00 98.50 189 CYS A CA 1
ATOM 1477 C C . CYS A 1 189 ? 1.410 -20.125 -10.955 1.00 98.50 189 CYS A C 1
ATOM 1479 O O . CYS A 1 189 ? 0.855 -19.031 -11.037 1.00 98.50 189 CYS A O 1
ATOM 1481 N N . ASN A 1 190 ? 2.593 -20.309 -10.368 1.00 98.12 190 ASN A N 1
ATOM 1482 C CA . ASN A 1 190 ? 3.429 -19.212 -9.885 1.00 98.12 190 ASN A CA 1
ATOM 1483 C C . ASN A 1 190 ? 4.440 -18.855 -10.972 1.00 98.12 190 ASN A C 1
ATOM 1485 O O . ASN A 1 190 ? 5.304 -19.681 -11.277 1.00 98.12 190 ASN A O 1
ATOM 1489 N N . LEU A 1 191 ? 4.354 -17.660 -11.554 1.00 98.06 191 LEU A N 1
ATOM 1490 C CA . LEU A 1 191 ? 5.350 -17.220 -12.532 1.00 98.06 191 LEU A CA 1
ATOM 1491 C C . LEU A 1 191 ? 6.731 -17.087 -11.874 1.00 98.06 191 LEU A C 1
ATOM 1493 O O . LEU A 1 191 ? 6.852 -16.776 -10.688 1.00 98.06 191 LEU A O 1
ATOM 1497 N N . ASN A 1 192 ? 7.781 -17.349 -12.649 1.00 96.94 192 ASN A N 1
ATOM 1498 C CA . ASN A 1 192 ? 9.177 -17.192 -12.218 1.00 96.94 192 ASN A CA 1
ATOM 1499 C C . ASN A 1 192 ? 10.013 -16.342 -13.186 1.00 96.94 192 ASN A C 1
ATOM 1501 O O . ASN A 1 192 ? 11.237 -16.267 -13.055 1.00 96.94 192 ASN A O 1
ATOM 1505 N N . GLN A 1 193 ? 9.355 -15.756 -14.183 1.00 97.00 193 GLN A N 1
ATOM 1506 C CA . GLN A 1 193 ? 9.957 -14.911 -15.196 1.00 97.00 193 GLN A CA 1
ATOM 1507 C C . GLN A 1 193 ? 8.906 -13.968 -15.776 1.00 97.00 193 GLN A C 1
ATOM 1509 O O . GLN A 1 193 ? 7.708 -14.262 -15.765 1.00 97.00 193 GLN A O 1
ATOM 1514 N N . ASP A 1 194 ? 9.387 -12.863 -16.331 1.00 97.38 194 ASP A N 1
ATOM 1515 C CA . ASP A 1 194 ? 8.564 -11.966 -17.128 1.00 97.38 194 ASP A CA 1
ATOM 1516 C C . ASP A 1 194 ? 8.250 -12.601 -18.486 1.00 97.38 194 ASP A C 1
ATOM 1518 O O . ASP A 1 194 ? 9.022 -13.407 -19.018 1.00 97.38 194 ASP A O 1
ATOM 1522 N N . LEU A 1 195 ? 7.104 -12.237 -19.053 1.00 96.88 195 LEU A N 1
ATOM 1523 C CA . LEU A 1 195 ? 6.580 -12.825 -20.283 1.00 96.88 195 LEU A CA 1
ATOM 1524 C C . LEU A 1 195 ? 6.234 -11.747 -21.303 1.00 96.88 195 LEU A C 1
ATOM 1526 O O . LEU A 1 195 ? 5.990 -10.590 -20.961 1.00 96.88 195 LEU A O 1
ATOM 1530 N N . THR A 1 196 ? 6.177 -12.150 -22.571 1.00 95.00 196 THR A N 1
ATOM 1531 C CA . THR A 1 196 ? 5.767 -11.276 -23.685 1.00 95.00 196 THR A CA 1
ATOM 1532 C C . THR A 1 196 ? 4.560 -11.810 -24.456 1.00 95.00 196 THR A C 1
ATOM 1534 O O . THR A 1 196 ? 4.171 -11.296 -25.507 1.00 95.00 196 THR A O 1
ATOM 1537 N N . GLU A 1 197 ? 3.975 -12.893 -23.953 1.00 93.25 197 GLU A N 1
ATOM 1538 C CA . GLU A 1 197 ? 2.938 -13.673 -24.611 1.00 93.25 197 GLU A CA 1
ATOM 1539 C C . GLU A 1 197 ? 1.652 -13.672 -23.797 1.00 93.25 197 GLU A C 1
ATOM 1541 O O . GLU A 1 197 ? 1.705 -13.841 -22.583 1.00 93.25 197 GLU A O 1
ATOM 1546 N N . THR A 1 198 ? 0.498 -13.579 -24.462 1.00 95.38 198 THR A N 1
ATOM 1547 C CA . THR A 1 198 ? -0.810 -13.725 -23.810 1.00 95.38 198 THR A CA 1
ATOM 1548 C C . THR A 1 198 ? -0.854 -14.984 -22.947 1.00 95.38 198 THR A C 1
ATOM 1550 O O . THR A 1 198 ? -0.345 -16.026 -23.356 1.00 95.38 198 THR A O 1
ATOM 1553 N N . ILE A 1 199 ? -1.513 -14.938 -21.796 1.00 98.12 199 ILE A N 1
ATOM 1554 C CA . ILE A 1 199 ? -1.840 -16.131 -21.012 1.00 98.12 199 ILE A CA 1
ATOM 1555 C C . ILE A 1 199 ? -3.333 -16.409 -21.151 1.00 98.12 199 ILE A C 1
ATOM 1557 O O . ILE A 1 199 ? -4.146 -15.571 -20.783 1.00 98.12 199 ILE A O 1
ATOM 1561 N N . GLU A 1 200 ? -3.706 -17.587 -21.644 1.00 97.94 200 GLU A N 1
ATOM 1562 C CA . GLU A 1 200 ? -5.084 -18.084 -21.599 1.00 97.94 200 GLU A CA 1
ATOM 1563 C C . GLU A 1 200 ? -5.240 -19.091 -20.454 1.00 97.94 200 GLU A C 1
ATOM 1565 O O . GLU A 1 200 ? -4.471 -20.053 -20.355 1.00 97.94 200 GLU A O 1
ATOM 1570 N N . ILE A 1 201 ? -6.238 -18.877 -19.594 1.00 98.44 201 ILE A N 1
ATOM 1571 C CA . ILE A 1 201 ? -6.613 -19.799 -18.515 1.00 98.44 201 ILE A CA 1
ATOM 1572 C C . ILE A 1 201 ? -7.817 -20.627 -18.969 1.00 98.44 201 ILE A C 1
ATOM 1574 O O . ILE A 1 201 ? -8.888 -20.098 -19.261 1.00 98.44 201 ILE A O 1
ATOM 1578 N N . GLU A 1 202 ? -7.653 -21.946 -19.001 1.00 96.62 202 GLU A N 1
ATOM 1579 C CA . GLU A 1 202 ? -8.588 -22.855 -19.673 1.00 96.62 202 GLU A CA 1
ATOM 1580 C C . GLU A 1 202 ? -9.281 -23.848 -18.740 1.00 96.62 202 GLU A C 1
ATOM 1582 O O . GLU A 1 202 ? -9.968 -24.760 -19.200 1.00 96.62 202 GLU A O 1
ATOM 1587 N N . SER A 1 203 ? -9.088 -23.720 -17.434 1.00 97.94 203 SER A N 1
ATOM 1588 C CA . SER A 1 203 ? -9.713 -24.597 -16.445 1.00 97.94 203 SER A CA 1
ATOM 1589 C C . SER A 1 203 ? -10.247 -23.794 -15.270 1.00 97.94 203 SER A C 1
ATOM 1591 O O . SER A 1 203 ? -9.773 -22.692 -14.992 1.00 97.94 203 SER A O 1
ATOM 1593 N N . ASP A 1 204 ? -11.249 -24.358 -14.604 1.00 97.94 204 ASP A N 1
ATOM 1594 C CA . ASP A 1 204 ? -11.836 -23.782 -13.400 1.00 97.94 204 ASP A CA 1
ATOM 1595 C C . ASP A 1 204 ? -10.861 -23.860 -12.216 1.00 97.94 204 ASP A C 1
ATOM 1597 O O . ASP A 1 204 ? -9.980 -24.727 -12.161 1.00 97.94 204 ASP A O 1
ATOM 1601 N N . ASP A 1 205 ? -11.047 -22.958 -11.254 1.00 97.31 205 ASP A N 1
ATOM 1602 C CA . ASP A 1 205 ? -10.314 -22.871 -9.986 1.00 97.31 205 ASP A CA 1
ATOM 1603 C C . ASP A 1 205 ? -8.790 -22.675 -10.124 1.00 97.31 205 ASP A C 1
ATOM 1605 O O . ASP A 1 205 ? -8.039 -22.856 -9.163 1.00 97.31 205 ASP A O 1
ATOM 1609 N N . ILE A 1 206 ? -8.307 -22.300 -11.314 1.00 98.50 206 ILE A N 1
ATOM 1610 C CA . ILE A 1 206 ? -6.894 -21.988 -11.543 1.00 98.50 206 ILE A CA 1
ATOM 1611 C C . ILE A 1 206 ? -6.528 -20.696 -10.813 1.00 98.50 206 ILE A C 1
ATOM 1613 O O . ILE A 1 206 ? -7.194 -19.670 -10.956 1.00 98.50 206 ILE A O 1
ATOM 1617 N N . THR A 1 207 ? -5.410 -20.721 -10.090 1.00 98.62 207 THR A N 1
ATOM 1618 C CA . THR A 1 207 ? -4.757 -19.503 -9.601 1.00 98.62 207 THR A CA 1
ATOM 1619 C C . THR A 1 207 ? -3.540 -19.191 -10.463 1.00 98.62 207 THR A C 1
ATOM 1621 O O . THR A 1 207 ? -2.596 -19.975 -10.501 1.00 98.62 207 THR A O 1
ATOM 1624 N N . LEU A 1 208 ? -3.537 -18.040 -11.125 1.00 98.69 208 LEU A N 1
ATOM 1625 C CA . LEU A 1 208 ? -2.346 -17.434 -11.708 1.00 98.69 208 LEU A CA 1
ATOM 1626 C C . LEU A 1 208 ? -1.789 -16.413 -10.711 1.00 98.69 208 LEU A C 1
ATOM 1628 O O . LEU A 1 208 ? -2.373 -15.348 -10.509 1.00 98.69 208 LEU A O 1
ATOM 1632 N N . ASP A 1 209 ? -0.670 -16.752 -10.081 1.00 98.25 209 ASP A N 1
ATOM 1633 C CA . ASP A 1 209 ? 0.091 -15.841 -9.231 1.00 98.25 209 ASP A CA 1
ATOM 1634 C C . ASP A 1 209 ? 1.286 -15.327 -10.034 1.00 98.25 209 ASP A C 1
ATOM 1636 O O . ASP A 1 209 ? 2.201 -16.081 -10.379 1.00 98.25 209 ASP A O 1
ATOM 1640 N N . GLY A 1 210 ? 1.271 -14.039 -10.363 1.00 96.94 210 GLY A N 1
ATOM 1641 C CA . GLY A 1 210 ? 2.383 -13.405 -11.054 1.00 96.94 210 GLY A CA 1
ATOM 1642 C C . GLY A 1 210 ? 3.650 -13.362 -10.216 1.00 96.94 210 GLY A C 1
ATOM 1643 O O . GLY A 1 210 ? 4.719 -13.194 -10.787 1.00 96.94 210 GLY A O 1
ATOM 1644 N N . ASN A 1 211 ? 3.563 -13.525 -8.888 1.00 95.00 211 ASN A N 1
ATOM 1645 C CA . ASN A 1 211 ? 4.710 -13.488 -7.981 1.00 95.00 211 ASN A CA 1
ATOM 1646 C C . ASN A 1 211 ? 5.597 -12.233 -8.184 1.00 95.00 211 ASN A C 1
ATOM 1648 O O . ASN A 1 211 ? 6.818 -12.287 -8.054 1.00 95.00 211 ASN A O 1
ATOM 1652 N N . GLY A 1 212 ? 4.976 -11.104 -8.550 1.00 91.44 212 GLY A N 1
ATOM 1653 C CA . GLY A 1 212 ? 5.640 -9.831 -8.848 1.00 91.44 212 GLY A CA 1
ATOM 1654 C C . GLY A 1 212 ? 6.166 -9.674 -10.282 1.00 91.44 212 GLY A C 1
ATOM 1655 O O . GLY A 1 212 ? 6.679 -8.607 -10.612 1.00 91.44 212 GLY A O 1
ATOM 1656 N N . HIS A 1 213 ? 6.033 -10.688 -11.141 1.00 97.69 213 HIS A N 1
ATOM 1657 C CA . HIS A 1 213 ? 6.482 -10.641 -12.534 1.00 97.69 213 HIS A CA 1
ATOM 1658 C C . HIS A 1 213 ? 5.575 -9.804 -13.439 1.00 97.69 213 HIS A C 1
ATOM 1660 O O . HIS A 1 213 ? 4.429 -9.475 -13.112 1.00 97.69 213 HIS A O 1
ATOM 1666 N N . THR A 1 214 ? 6.115 -9.466 -14.609 1.00 97.62 214 THR A N 1
ATOM 1667 C CA . THR A 1 214 ? 5.463 -8.615 -15.603 1.00 97.62 214 THR A CA 1
ATOM 1668 C C . THR A 1 214 ? 5.149 -9.373 -16.887 1.00 97.62 214 THR A C 1
ATOM 1670 O O . THR A 1 214 ? 5.988 -10.080 -17.440 1.00 97.62 214 THR A O 1
ATOM 1673 N N . LEU A 1 215 ? 3.953 -9.149 -17.419 1.00 97.38 215 LEU A N 1
ATOM 1674 C CA . LEU A 1 215 ? 3.562 -9.516 -18.768 1.00 97.38 215 LEU A CA 1
ATOM 1675 C C . LEU A 1 215 ? 3.562 -8.261 -19.659 1.00 97.38 215 LEU A C 1
ATOM 1677 O O . LEU A 1 215 ? 2.814 -7.322 -19.399 1.00 97.38 215 LEU A O 1
ATOM 1681 N N . THR A 1 216 ? 4.400 -8.234 -20.700 1.00 95.00 216 THR A N 1
ATOM 1682 C CA . THR A 1 216 ? 4.572 -7.074 -21.600 1.00 95.00 216 THR A CA 1
ATOM 1683 C C . THR A 1 216 ? 4.176 -7.415 -23.030 1.00 95.00 216 THR A C 1
ATOM 1685 O O . THR A 1 216 ? 4.809 -8.243 -23.682 1.00 95.00 216 THR A O 1
ATOM 1688 N N . GLY A 1 217 ? 3.138 -6.768 -23.538 1.00 89.69 217 GLY A N 1
ATOM 1689 C CA . GLY A 1 217 ? 2.628 -6.984 -24.878 1.00 89.69 217 GLY A CA 1
ATOM 1690 C C . GLY A 1 217 ? 3.348 -6.151 -25.930 1.00 89.69 217 GLY A C 1
ATOM 1691 O O . GLY A 1 217 ? 4.492 -5.724 -25.792 1.00 89.69 217 GLY A O 1
ATOM 1692 N N . SER A 1 218 ? 2.672 -5.957 -27.057 1.00 86.50 218 SER A N 1
ATOM 1693 C CA . SER A 1 218 ? 3.177 -5.112 -28.141 1.00 86.50 218 SER A CA 1
ATOM 1694 C C . SER A 1 218 ? 2.057 -4.324 -28.812 1.00 86.50 218 SER A C 1
ATOM 1696 O O . SER A 1 218 ? 2.021 -4.205 -30.038 1.00 86.50 218 SER A O 1
ATOM 1698 N N . ASN A 1 219 ? 1.142 -3.813 -27.985 1.00 83.00 219 ASN A N 1
ATOM 1699 C CA . ASN A 1 219 ? -0.038 -3.043 -28.362 1.00 83.00 219 ASN A CA 1
ATOM 1700 C C . ASN A 1 219 ? -0.999 -3.834 -29.272 1.00 83.00 219 ASN A C 1
ATOM 1702 O O . ASN A 1 219 ? -1.473 -3.336 -30.297 1.00 83.00 219 ASN A O 1
ATOM 1706 N N . THR A 1 220 ? -1.197 -5.119 -28.955 1.00 86.38 220 THR A N 1
ATOM 1707 C CA . THR A 1 220 ? -2.120 -6.034 -29.646 1.00 86.38 220 THR A CA 1
ATOM 1708 C C . THR A 1 220 ? -2.490 -7.209 -28.739 1.00 86.38 220 THR A C 1
ATOM 1710 O O . THR A 1 220 ? -1.645 -7.685 -27.980 1.00 86.38 220 THR A O 1
ATOM 1713 N N . GLY A 1 221 ? -3.719 -7.710 -28.863 1.00 88.44 221 GLY A N 1
ATOM 1714 C CA . GLY A 1 221 ? -4.176 -8.922 -28.180 1.00 88.44 221 GLY A CA 1
ATOM 1715 C C . GLY A 1 221 ? -4.515 -8.700 -26.706 1.00 88.44 221 GLY A C 1
ATOM 1716 O O . GLY A 1 221 ? -4.551 -7.568 -26.226 1.00 88.44 221 GLY A O 1
ATOM 1717 N N . ASN A 1 222 ? -4.772 -9.802 -26.004 1.00 91.69 222 ASN A N 1
ATOM 1718 C CA . ASN A 1 222 ? -5.079 -9.803 -24.574 1.00 91.69 222 ASN A CA 1
ATOM 1719 C C . ASN A 1 222 ? -3.804 -10.101 -23.772 1.00 91.69 222 ASN A C 1
ATOM 1721 O O . ASN A 1 222 ? -3.011 -10.932 -24.208 1.00 91.69 222 ASN A O 1
ATOM 1725 N N . GLY A 1 223 ? -3.605 -9.498 -22.603 1.00 95.50 223 GLY A N 1
ATOM 1726 C CA . GLY A 1 223 ? -2.556 -9.920 -21.676 1.00 95.50 223 GLY A CA 1
ATOM 1727 C C . GLY A 1 223 ? -2.941 -11.244 -21.028 1.00 95.50 223 GLY A C 1
ATOM 1728 O O . GLY A 1 223 ? -2.351 -12.283 -21.312 1.00 95.50 223 GLY A O 1
ATOM 1729 N N . ILE A 1 224 ? -3.995 -11.235 -20.218 1.00 98.25 224 ILE A N 1
ATOM 1730 C CA . ILE A 1 224 ? -4.567 -12.442 -19.613 1.00 98.25 224 ILE A CA 1
ATOM 1731 C C . ILE A 1 224 ? -5.983 -12.628 -20.145 1.00 98.25 224 ILE A C 1
ATOM 1733 O O . ILE A 1 224 ? -6.785 -11.701 -20.101 1.00 98.25 224 ILE A O 1
ATOM 1737 N N . PHE A 1 225 ? -6.292 -13.818 -20.649 1.00 97.56 225 PHE A N 1
ATOM 1738 C CA . PHE A 1 225 ? -7.587 -14.165 -21.217 1.00 97.56 225 PHE A CA 1
ATOM 1739 C C . PHE A 1 225 ? -8.235 -15.320 -20.448 1.00 97.56 225 PHE A C 1
ATOM 1741 O O . PHE A 1 225 ? -7.615 -16.363 -20.227 1.00 97.56 225 PHE A O 1
ATOM 1748 N N . VAL A 1 226 ? -9.495 -15.137 -20.057 1.00 97.44 226 VAL A N 1
ATOM 1749 C CA . VAL A 1 226 ? -10.308 -16.149 -19.375 1.00 97.44 226 VAL A CA 1
ATOM 1750 C C . VAL A 1 226 ? -11.661 -16.238 -20.070 1.00 97.44 226 VAL A C 1
ATOM 1752 O O . VAL A 1 226 ? -12.394 -15.253 -20.104 1.00 97.44 226 VAL A O 1
ATOM 1755 N N . ASN A 1 227 ? -12.003 -17.413 -20.598 1.00 95.25 227 ASN A N 1
ATOM 1756 C CA . ASN A 1 227 ? -13.279 -17.651 -21.275 1.00 95.25 227 ASN A CA 1
ATOM 1757 C C . ASN A 1 227 ? -14.058 -18.792 -20.615 1.00 95.25 227 ASN A C 1
ATOM 1759 O O . ASN A 1 227 ? -13.565 -19.919 -20.550 1.00 95.25 227 ASN A O 1
ATOM 1763 N N . GLU A 1 228 ? -15.270 -18.500 -20.148 1.00 94.38 228 GLU A N 1
ATOM 1764 C CA . GLU A 1 228 ? -16.221 -19.453 -19.568 1.00 94.38 228 GLU A CA 1
ATOM 1765 C C . GLU A 1 228 ? -15.611 -20.328 -18.457 1.00 94.38 228 GLU A C 1
ATOM 1767 O O . GLU A 1 228 ? -15.801 -21.548 -18.426 1.00 94.38 228 GLU A O 1
ATOM 1772 N N . ARG A 1 229 ? -14.854 -19.706 -17.539 1.00 96.50 229 ARG A N 1
ATOM 1773 C CA . ARG A 1 229 ? -14.260 -20.374 -16.364 1.00 96.50 229 ARG A CA 1
ATOM 1774 C C . ARG A 1 229 ? -14.807 -19.854 -15.049 1.00 96.50 229 ARG A C 1
ATOM 1776 O O . ARG A 1 229 ? -15.185 -18.690 -14.924 1.00 96.50 229 ARG A O 1
ATOM 1783 N N . THR A 1 230 ? -14.839 -20.739 -14.063 1.00 95.62 230 THR A N 1
ATOM 1784 C CA . THR A 1 230 ? -15.314 -20.458 -12.710 1.00 95.62 230 THR A CA 1
ATOM 1785 C C . THR A 1 230 ? -14.170 -20.476 -11.702 1.00 95.62 230 THR A C 1
ATOM 1787 O O . THR A 1 230 ? -13.253 -21.280 -11.823 1.00 95.62 230 THR A O 1
ATOM 1790 N N . GLY A 1 231 ? -14.211 -19.588 -10.706 1.00 91.75 231 GLY A N 1
ATOM 1791 C CA . GLY A 1 231 ? -13.307 -19.624 -9.548 1.00 91.75 231 GLY A CA 1
ATOM 1792 C C . GLY A 1 231 ? -11.850 -19.246 -9.838 1.00 91.75 231 GLY A C 1
ATOM 1793 O O . GLY A 1 231 ? -10.982 -19.455 -8.990 1.00 91.75 231 GLY A O 1
ATOM 1794 N N . VAL A 1 232 ? -11.561 -18.689 -11.018 1.00 98.69 232 VAL A N 1
ATOM 1795 C CA . VAL A 1 232 ? -10.204 -18.284 -11.407 1.00 98.69 232 VAL A CA 1
ATOM 1796 C C . VAL A 1 232 ? -9.713 -17.146 -10.512 1.00 98.69 232 VAL A C 1
ATOM 1798 O O . VAL A 1 232 ? -10.444 -16.200 -10.235 1.00 98.69 232 VAL A O 1
ATOM 1801 N N . THR A 1 233 ? -8.459 -17.209 -10.069 1.00 98.56 233 THR A N 1
ATOM 1802 C CA . THR A 1 233 ? -7.805 -16.122 -9.327 1.00 98.56 233 THR A CA 1
ATOM 1803 C C . THR A 1 233 ? -6.576 -15.642 -10.091 1.00 98.56 233 THR A C 1
ATOM 1805 O O . THR A 1 233 ? -5.702 -16.439 -10.411 1.00 98.56 233 THR A O 1
ATOM 1808 N N . ILE A 1 234 ? -6.489 -14.342 -10.361 1.00 98.81 234 ILE A N 1
ATOM 1809 C CA . ILE A 1 234 ? -5.345 -13.667 -10.980 1.00 98.81 234 ILE A CA 1
ATOM 1810 C C . ILE A 1 234 ? -4.802 -12.683 -9.949 1.00 98.81 234 ILE A C 1
ATOM 1812 O O . ILE A 1 234 ? -5.544 -11.814 -9.486 1.00 98.81 234 ILE A O 1
ATOM 1816 N N . LYS A 1 235 ? -3.531 -12.809 -9.556 1.00 98.25 235 LYS A N 1
ATOM 1817 C CA . LYS A 1 235 ? -2.972 -11.932 -8.522 1.00 98.25 235 LYS A CA 1
ATOM 1818 C C . LYS A 1 235 ? -1.484 -11.643 -8.653 1.00 98.25 235 LYS A C 1
ATOM 1820 O O . LYS A 1 235 ? -0.762 -12.408 -9.284 1.00 98.25 235 LYS A O 1
ATOM 1825 N N . ASN A 1 236 ? -1.045 -10.562 -8.005 1.00 95.00 236 ASN A N 1
ATOM 1826 C CA . ASN A 1 236 ? 0.361 -10.165 -7.852 1.00 95.00 236 ASN A CA 1
ATOM 1827 C C . ASN A 1 236 ? 1.126 -10.102 -9.188 1.00 95.00 236 ASN A C 1
ATOM 1829 O O . ASN A 1 236 ? 2.229 -10.641 -9.305 1.00 95.00 236 ASN A O 1
ATOM 1833 N N . ILE A 1 237 ? 0.526 -9.497 -10.213 1.00 97.81 237 ILE A N 1
ATOM 1834 C CA . ILE A 1 237 ? 1.097 -9.432 -11.564 1.00 97.81 237 ILE A CA 1
ATOM 1835 C C . ILE A 1 237 ? 1.017 -8.012 -12.121 1.00 97.81 237 ILE A C 1
ATOM 1837 O O . ILE A 1 237 ? 0.052 -7.291 -11.860 1.00 97.81 237 ILE A O 1
ATOM 1841 N N . THR A 1 238 ? 2.020 -7.624 -12.909 1.00 97.62 238 THR A N 1
ATOM 1842 C CA . THR A 1 238 ? 1.949 -6.418 -13.744 1.00 97.62 238 THR A CA 1
ATOM 1843 C C . THR A 1 238 ? 1.641 -6.807 -15.188 1.00 97.62 238 THR A C 1
ATOM 1845 O O . THR A 1 238 ? 2.285 -7.702 -15.726 1.00 97.62 238 THR A O 1
ATOM 1848 N N . VAL A 1 239 ? 0.687 -6.143 -15.841 1.00 96.12 239 VAL A N 1
ATOM 1849 C CA . VAL A 1 239 ? 0.340 -6.356 -17.256 1.00 96.12 239 VAL A CA 1
ATOM 1850 C C . VAL A 1 239 ? 0.432 -5.029 -18.001 1.00 96.12 239 VAL A C 1
ATOM 1852 O O . VAL A 1 239 ? -0.139 -4.039 -17.552 1.00 96.12 239 VAL A O 1
ATOM 1855 N N . LYS A 1 240 ? 1.143 -4.979 -19.130 1.00 92.31 240 LYS A N 1
ATOM 1856 C CA . LYS A 1 240 ? 1.274 -3.739 -19.906 1.00 92.31 240 LYS A CA 1
ATOM 1857 C C . LYS A 1 240 ? 1.396 -3.936 -21.406 1.00 92.31 240 LYS A C 1
ATOM 1859 O O . LYS A 1 240 ? 1.780 -5.017 -21.844 1.00 92.31 240 LYS A O 1
ATOM 1864 N N . ASP A 1 241 ? 1.110 -2.888 -22.175 1.00 87.75 241 ASP A N 1
ATOM 1865 C CA . ASP A 1 241 ? 1.245 -2.852 -23.637 1.00 87.75 241 ASP A CA 1
ATOM 1866 C C . ASP A 1 241 ? 0.356 -3.877 -24.383 1.00 87.75 241 ASP A C 1
ATOM 1868 O O . ASP A 1 241 ? 0.787 -4.481 -25.370 1.00 87.75 241 ASP A O 1
ATOM 1872 N N . PHE A 1 242 ? -0.888 -4.110 -23.950 1.00 89.31 242 PHE A N 1
ATOM 1873 C CA . PHE A 1 242 ? -1.866 -4.960 -24.659 1.00 89.31 242 PHE A CA 1
ATOM 1874 C C . PHE A 1 242 ? -3.067 -4.153 -25.165 1.00 89.31 242 PHE A C 1
ATOM 1876 O O . PHE A 1 242 ? -3.315 -3.047 -24.701 1.00 89.31 242 PHE A O 1
ATOM 1883 N N . SER A 1 243 ? -3.848 -4.708 -26.102 1.00 85.88 243 SER A N 1
ATOM 1884 C CA . SER A 1 243 ? -5.154 -4.106 -26.426 1.00 85.88 243 SER A CA 1
ATOM 1885 C C . SER A 1 243 ? -6.050 -4.170 -25.187 1.00 85.88 243 SER A C 1
ATOM 1887 O O . SER A 1 243 ? -6.522 -3.139 -24.724 1.00 85.88 243 SER A O 1
ATOM 1889 N N . ASN A 1 244 ? -6.165 -5.369 -24.607 1.00 88.69 244 ASN A N 1
ATOM 1890 C CA . ASN A 1 244 ? -6.822 -5.603 -23.326 1.00 88.69 244 ASN A CA 1
ATOM 1891 C C . ASN A 1 244 ? -5.790 -6.164 -22.343 1.00 88.69 244 ASN A C 1
ATOM 1893 O O . ASN A 1 244 ? -5.172 -7.188 -22.634 1.00 88.69 244 ASN A O 1
ATOM 1897 N N . GLY A 1 245 ? -5.602 -5.544 -21.181 1.00 93.56 245 GLY A N 1
ATOM 1898 C CA . GLY A 1 245 ? -4.700 -6.059 -20.151 1.00 93.56 245 GLY A CA 1
ATOM 1899 C C . GLY A 1 245 ? -5.192 -7.408 -19.628 1.00 93.56 245 GLY A C 1
ATOM 1900 O O . GLY A 1 245 ? -4.548 -8.440 -19.821 1.00 93.56 245 GLY A O 1
ATOM 1901 N N . ILE A 1 246 ? -6.379 -7.419 -19.026 1.00 96.69 246 ILE A N 1
ATOM 1902 C CA . ILE A 1 246 ? -7.066 -8.633 -18.579 1.00 96.69 246 ILE A CA 1
ATOM 1903 C C . ILE A 1 246 ? -8.455 -8.664 -19.205 1.00 96.69 246 ILE A C 1
ATOM 1905 O O . ILE A 1 246 ? -9.258 -7.772 -18.955 1.00 96.69 246 ILE A O 1
ATOM 1909 N N . TYR A 1 247 ? -8.747 -9.707 -19.981 1.00 95.12 247 TYR A N 1
ATOM 1910 C CA . TYR A 1 247 ? -10.061 -9.932 -20.569 1.00 95.12 247 TYR A CA 1
ATOM 1911 C C . TYR A 1 247 ? -10.703 -11.204 -20.021 1.00 95.12 247 TYR A C 1
ATOM 1913 O O . TYR A 1 247 ? -10.213 -12.316 -20.234 1.00 95.12 247 TYR A O 1
ATOM 1921 N N . ILE A 1 248 ? -11.817 -11.036 -19.318 1.00 96.12 248 ILE A N 1
ATOM 1922 C CA . ILE A 1 248 ? -12.608 -12.109 -18.725 1.00 96.12 248 ILE A CA 1
ATOM 1923 C C . ILE A 1 248 ? -13.962 -12.129 -19.410 1.00 96.12 248 ILE A C 1
ATOM 1925 O O . ILE A 1 248 ? -14.624 -11.102 -19.539 1.00 96.12 248 ILE A O 1
ATOM 1929 N N . THR A 1 249 ? -14.424 -13.305 -19.810 1.00 92.38 249 THR A N 1
ATOM 1930 C CA . THR A 1 249 ? -15.770 -13.421 -20.339 1.00 92.38 249 THR A CA 1
ATOM 1931 C C . THR A 1 249 ? -16.447 -14.739 -20.050 1.00 92.38 249 THR A C 1
ATOM 1933 O O . THR A 1 249 ? -15.813 -15.789 -20.074 1.00 92.38 249 THR A O 1
ATOM 1936 N N . GLY A 1 250 ? -17.746 -14.672 -19.756 1.00 88.44 250 GLY A N 1
ATOM 1937 C CA . GLY A 1 250 ? -18.507 -15.824 -19.297 1.00 88.44 250 GLY A CA 1
ATOM 1938 C C . GLY A 1 250 ? -17.972 -16.362 -17.967 1.00 88.44 250 GLY A C 1
ATOM 1939 O O . GLY A 1 250 ? -16.983 -15.875 -17.421 1.00 88.44 250 GLY A O 1
ATOM 1940 N N . GLY A 1 251 ? -18.613 -17.396 -17.428 1.00 92.75 251 GLY A N 1
ATOM 1941 C CA . GLY A 1 251 ? -18.181 -18.020 -16.174 1.00 92.75 251 GLY A CA 1
ATOM 1942 C C . GLY A 1 251 ? -18.558 -17.228 -14.917 1.00 92.75 251 GLY A C 1
ATOM 1943 O O . GLY A 1 251 ? -19.442 -16.366 -14.950 1.00 92.75 251 GLY A O 1
ATOM 1944 N N . SER A 1 252 ? -17.933 -17.561 -13.783 1.00 93.50 252 SER A N 1
ATOM 1945 C CA . SER A 1 252 ? -18.326 -16.985 -12.489 1.00 93.50 252 SER A CA 1
ATOM 1946 C C . SER A 1 252 ? -17.221 -16.903 -11.433 1.00 93.50 252 SER A C 1
ATOM 1948 O O . SER A 1 252 ? -16.318 -17.734 -11.385 1.00 93.50 252 SER A O 1
ATOM 1950 N N . GLY A 1 253 ? -17.322 -15.932 -10.524 1.00 90.62 253 GLY A N 1
ATOM 1951 C CA . GLY A 1 253 ? -16.509 -15.888 -9.306 1.00 90.62 253 GLY A CA 1
ATOM 1952 C C . GLY A 1 253 ? -15.013 -15.644 -9.526 1.00 90.62 253 GLY A C 1
ATOM 1953 O O . GLY A 1 253 ? -14.216 -16.049 -8.677 1.00 90.62 253 GLY A O 1
ATOM 1954 N N . THR A 1 254 ? -14.625 -15.002 -10.631 1.00 96.94 254 THR A N 1
ATOM 1955 C CA . THR A 1 254 ? -13.225 -14.643 -10.882 1.00 96.94 254 THR A CA 1
ATOM 1956 C C . THR A 1 254 ? -12.750 -13.570 -9.899 1.00 96.94 254 THR A C 1
ATOM 1958 O O . THR A 1 254 ? -13.469 -12.612 -9.600 1.00 96.94 254 THR A 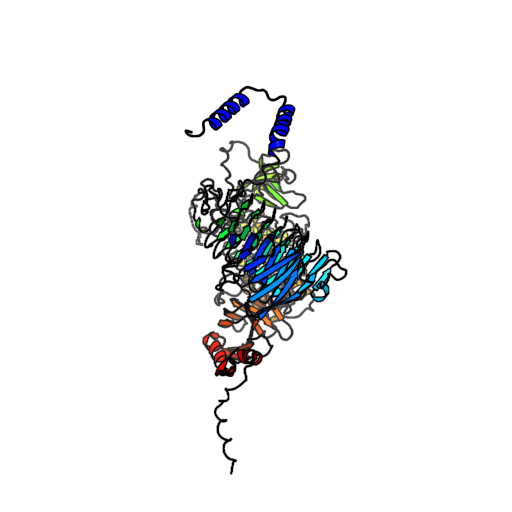O 1
ATOM 1961 N N . LYS A 1 255 ? -11.522 -13.720 -9.397 1.00 98.00 255 LYS A N 1
ATOM 1962 C CA . LYS A 1 255 ? -10.857 -12.761 -8.508 1.00 98.00 255 LYS A CA 1
ATOM 1963 C C . LYS A 1 255 ? -9.636 -12.156 -9.192 1.00 98.00 255 LYS A C 1
ATOM 1965 O O . LYS A 1 255 ? -8.779 -12.896 -9.664 1.00 98.00 255 LYS A O 1
ATOM 1970 N N . VAL A 1 256 ? -9.537 -10.833 -9.197 1.00 98.06 256 VAL A N 1
ATOM 1971 C CA . VAL A 1 256 ? -8.381 -10.065 -9.670 1.00 98.06 256 VAL A CA 1
ATOM 1972 C C . VAL A 1 256 ? -7.869 -9.234 -8.496 1.00 98.06 256 VAL A C 1
ATOM 1974 O O . VAL A 1 256 ? -8.590 -8.371 -8.003 1.00 98.06 256 VAL A O 1
ATOM 1977 N N . GLN A 1 257 ? -6.674 -9.542 -7.988 1.00 97.19 257 GLN A N 1
ATOM 1978 C CA . GLN A 1 257 ? -6.184 -9.002 -6.711 1.00 97.19 257 GLN A CA 1
ATOM 1979 C C . GLN A 1 257 ? -4.739 -8.514 -6.831 1.00 97.19 257 GLN A C 1
ATOM 1981 O O . GLN A 1 257 ? -3.877 -9.263 -7.285 1.00 97.19 257 GLN A O 1
ATOM 1986 N N . ASN A 1 258 ? -4.434 -7.307 -6.354 1.00 91.06 258 ASN A N 1
ATOM 1987 C CA . ASN A 1 258 ? -3.064 -6.772 -6.357 1.00 91.06 258 ASN A CA 1
ATOM 1988 C C . ASN A 1 258 ? -2.434 -6.788 -7.766 1.00 91.06 258 ASN A C 1
ATOM 1990 O O . ASN A 1 258 ? -1.320 -7.287 -7.958 1.00 91.06 258 ASN A O 1
ATOM 1994 N N . VAL A 1 259 ? -3.178 -6.319 -8.769 1.00 96.31 259 VAL A N 1
ATOM 1995 C CA . VAL A 1 259 ? -2.715 -6.258 -10.159 1.00 96.31 259 VAL A CA 1
ATOM 1996 C C . VAL A 1 259 ? -2.379 -4.821 -10.530 1.00 96.31 259 VAL A C 1
ATOM 1998 O O . VAL A 1 259 ? -3.106 -3.892 -10.185 1.00 96.31 259 VAL A O 1
ATOM 2001 N N . ASN A 1 260 ? -1.288 -4.637 -11.266 1.00 95.19 260 ASN A N 1
ATOM 2002 C CA . ASN A 1 260 ? -0.981 -3.366 -11.910 1.00 95.19 260 ASN A CA 1
ATOM 2003 C C . ASN A 1 260 ? -1.179 -3.505 -13.421 1.00 95.19 260 ASN A C 1
ATOM 2005 O O . ASN A 1 260 ? -0.499 -4.317 -14.046 1.00 95.19 260 ASN A O 1
ATOM 2009 N N . VAL A 1 261 ? -2.094 -2.737 -14.011 1.00 93.50 261 VAL A N 1
ATOM 2010 C CA . VAL A 1 261 ? -2.276 -2.704 -15.467 1.00 93.50 261 VAL A CA 1
ATOM 2011 C C . VAL A 1 261 ? -1.963 -1.311 -15.986 1.00 93.50 261 VAL A C 1
ATOM 2013 O O . VAL A 1 261 ? -2.594 -0.337 -15.575 1.00 93.50 261 VAL A O 1
ATOM 2016 N N . ALA A 1 262 ? -0.987 -1.226 -16.887 1.00 88.69 262 ALA A N 1
ATOM 2017 C CA . ALA A 1 262 ? -0.513 0.031 -17.453 1.00 88.69 262 ALA A CA 1
ATOM 2018 C C . ALA A 1 262 ? -0.493 -0.024 -18.982 1.00 88.69 262 ALA A C 1
ATOM 2020 O O . ALA A 1 262 ? -0.315 -1.093 -19.561 1.00 88.69 262 ALA A O 1
ATOM 2021 N N . ASP A 1 263 ? -0.664 1.119 -19.644 1.00 80.75 263 ASP A N 1
ATOM 2022 C CA . ASP A 1 263 ? -0.434 1.265 -21.090 1.00 80.75 263 ASP A CA 1
ATOM 2023 C C . ASP A 1 263 ? -1.166 0.224 -21.963 1.00 80.75 263 ASP A C 1
ATOM 2025 O O . ASP A 1 263 ? -0.697 -0.175 -23.025 1.00 80.75 263 ASP A O 1
ATOM 2029 N N . SER A 1 264 ? -2.324 -0.244 -21.495 1.00 82.19 264 SER A N 1
ATOM 2030 C CA . SER A 1 264 ? -3.264 -1.054 -22.272 1.00 82.19 264 SER A CA 1
ATOM 2031 C C . SER A 1 264 ? -4.491 -0.204 -22.594 1.00 82.19 264 SER A C 1
ATOM 2033 O O . SER A 1 264 ? -4.769 0.750 -21.863 1.00 82.19 264 SER A O 1
ATOM 2035 N N . VAL A 1 265 ? -5.207 -0.500 -23.685 1.00 76.25 265 VAL A N 1
ATOM 2036 C CA . VAL A 1 265 ? -6.400 0.294 -24.040 1.00 76.25 265 VAL A CA 1
ATOM 2037 C C . VAL A 1 265 ? -7.499 0.056 -23.013 1.00 76.25 265 VAL A C 1
ATOM 2039 O O . VAL A 1 265 ? -7.890 0.983 -22.321 1.00 76.25 265 VAL A O 1
ATOM 2042 N N . ASP A 1 266 ? -7.920 -1.189 -22.825 1.00 83.81 266 ASP A N 1
ATOM 2043 C CA . ASP A 1 266 ? -8.770 -1.557 -21.695 1.00 83.81 266 ASP A CA 1
ATOM 2044 C C . ASP A 1 266 ? -7.918 -2.308 -20.668 1.00 83.81 266 ASP A C 1
ATOM 2046 O O . ASP A 1 266 ? -7.297 -3.328 -20.977 1.00 83.81 266 ASP A O 1
ATOM 2050 N N . ALA A 1 267 ? -7.827 -1.798 -19.439 1.00 92.00 267 ALA A N 1
ATOM 2051 C CA . ALA A 1 267 ? -6.987 -2.410 -18.418 1.00 92.00 267 ALA A CA 1
ATOM 2052 C C . ALA A 1 267 ? -7.599 -3.727 -17.907 1.00 92.00 267 ALA A C 1
ATOM 2054 O O . ALA A 1 267 ? -6.955 -4.778 -17.992 1.00 92.00 267 ALA A O 1
ATOM 2055 N N . ILE A 1 268 ? -8.849 -3.695 -17.436 1.00 94.56 268 ILE A N 1
ATOM 2056 C CA . ILE A 1 268 ? -9.627 -4.895 -17.098 1.00 94.56 268 ILE A CA 1
ATOM 2057 C C . ILE A 1 268 ? -10.993 -4.826 -17.779 1.00 94.56 268 ILE A C 1
ATOM 2059 O O . ILE A 1 268 ? -11.772 -3.914 -17.522 1.00 94.56 268 ILE A O 1
ATOM 2063 N N . GLU A 1 269 ? -11.317 -5.834 -18.580 1.00 92.31 269 GLU A N 1
ATOM 2064 C CA . GLU A 1 269 ? -12.633 -6.015 -19.189 1.00 92.31 269 GLU A CA 1
ATOM 2065 C C . GLU A 1 269 ? -13.249 -7.328 -18.691 1.00 92.31 269 GLU A C 1
ATOM 2067 O O . GLU A 1 269 ? -12.625 -8.390 -18.761 1.00 92.31 269 GLU A O 1
ATOM 2072 N N . MET A 1 270 ? -14.478 -7.267 -18.177 1.00 93.38 270 MET A N 1
ATOM 2073 C CA . MET A 1 270 ? -15.234 -8.429 -17.719 1.00 93.38 270 MET A CA 1
ATOM 2074 C C . MET A 1 270 ? -16.639 -8.423 -18.318 1.00 93.38 270 MET A C 1
ATOM 2076 O O . MET A 1 270 ? -17.470 -7.571 -18.002 1.00 93.38 270 MET A O 1
ATOM 2080 N N . GLU A 1 271 ? -16.918 -9.422 -19.150 1.00 90.06 271 GLU A N 1
ATOM 2081 C CA . GLU A 1 271 ? -18.137 -9.467 -19.948 1.00 90.06 271 GLU A CA 1
ATOM 2082 C C . GLU A 1 271 ? -18.987 -10.718 -19.689 1.00 90.06 271 GLU A C 1
ATOM 2084 O O . GLU A 1 271 ? -18.494 -11.847 -19.757 1.00 90.06 271 GLU A O 1
ATOM 2089 N N . SER A 1 272 ? -20.293 -10.533 -19.472 1.00 86.94 272 SER A N 1
ATOM 2090 C CA . SER A 1 272 ? -21.273 -11.604 -19.235 1.00 86.94 272 SER A CA 1
ATOM 2091 C C . SER A 1 272 ? -20.845 -12.565 -18.113 1.00 86.94 272 SER A C 1
ATOM 2093 O O . SER A 1 272 ? -21.002 -13.781 -18.218 1.00 86.94 272 SER A O 1
ATOM 2095 N N . HIS A 1 273 ? -20.260 -12.018 -17.046 1.00 89.94 273 HIS A N 1
ATOM 2096 C CA . HIS A 1 273 ? -19.712 -12.765 -15.912 1.00 89.94 273 HIS A CA 1
ATOM 2097 C C . HIS A 1 273 ? -20.591 -12.605 -14.666 1.00 89.94 273 HIS A C 1
ATOM 2099 O O . HIS A 1 273 ? -21.166 -11.539 -14.439 1.00 89.94 273 HIS A O 1
ATOM 2105 N N . SER A 1 274 ? -20.691 -13.641 -13.832 1.00 89.38 274 SER A N 1
ATOM 2106 C CA . SER A 1 274 ? -21.496 -13.578 -12.604 1.00 89.38 274 SER A CA 1
ATOM 2107 C C . SER A 1 274 ? -20.660 -13.729 -11.339 1.00 89.38 274 SER A C 1
ATOM 2109 O O . SER A 1 274 ? -20.020 -14.762 -11.138 1.00 89.38 274 SER A O 1
ATOM 2111 N N . GLY A 1 275 ? -20.745 -12.757 -10.436 1.00 81.38 275 GLY A N 1
ATOM 2112 C CA . GLY A 1 275 ? -19.963 -12.723 -9.206 1.00 81.38 275 GLY A CA 1
ATOM 2113 C C . GLY A 1 275 ? -18.478 -12.494 -9.476 1.00 81.38 275 GLY A C 1
ATOM 2114 O O . GLY A 1 275 ? -17.972 -12.792 -10.548 1.00 81.38 275 GLY A O 1
ATOM 2115 N N . GLY A 1 276 ? -17.749 -11.994 -8.490 1.00 88.44 276 GLY A N 1
ATOM 2116 C CA . GLY A 1 276 ? -16.313 -11.778 -8.631 1.00 88.44 276 GLY A CA 1
ATOM 2117 C C . GLY A 1 276 ? -15.814 -10.675 -7.719 1.00 88.44 276 GLY A C 1
ATOM 2118 O O . GLY A 1 276 ? -16.602 -9.992 -7.061 1.00 88.44 276 GLY A O 1
ATOM 2119 N N . LEU A 1 277 ? -14.497 -10.527 -7.676 1.00 94.19 277 LEU A N 1
ATOM 2120 C CA . LEU A 1 277 ? -13.816 -9.526 -6.865 1.00 94.19 277 LEU A CA 1
ATOM 2121 C C . LEU A 1 277 ? -12.691 -8.903 -7.681 1.00 94.19 277 LEU A C 1
ATOM 2123 O O . LEU A 1 277 ? -11.812 -9.623 -8.144 1.00 94.19 277 LEU A O 1
ATOM 2127 N N . ILE A 1 278 ? -12.704 -7.584 -7.821 1.00 97.50 278 ILE A N 1
ATOM 2128 C CA . ILE A 1 278 ? -11.573 -6.812 -8.334 1.00 97.50 278 ILE A CA 1
ATOM 2129 C C . ILE A 1 278 ? -11.105 -5.925 -7.186 1.00 97.50 278 ILE A C 1
ATOM 2131 O O . ILE A 1 278 ? -11.853 -5.038 -6.762 1.00 97.50 278 ILE A O 1
ATOM 2135 N N . GLU A 1 279 ? -9.910 -6.183 -6.652 1.00 96.62 279 GLU A N 1
ATOM 2136 C CA . GLU A 1 279 ? -9.400 -5.431 -5.506 1.00 96.62 279 GLU A CA 1
ATOM 2137 C C . GLU A 1 279 ? -7.920 -5.064 -5.540 1.00 96.62 279 GLU A C 1
ATOM 2139 O O . GLU A 1 279 ? -7.096 -5.741 -6.164 1.00 96.62 279 GLU A O 1
ATOM 2144 N N . ASN A 1 280 ? -7.594 -3.989 -4.810 1.00 85.00 280 ASN A N 1
ATOM 2145 C CA . ASN A 1 280 ? -6.233 -3.497 -4.573 1.00 85.00 280 ASN A CA 1
ATOM 2146 C C . ASN A 1 280 ? -5.408 -3.359 -5.864 1.00 85.00 280 ASN A C 1
ATOM 2148 O O . ASN A 1 280 ? -4.209 -3.637 -5.872 1.00 85.00 280 ASN A O 1
ATOM 2152 N N . SER A 1 281 ? -6.054 -3.001 -6.976 1.00 91.00 281 SER A N 1
ATOM 2153 C CA . SER A 1 281 ? -5.411 -2.936 -8.288 1.00 91.00 281 SER A CA 1
ATOM 2154 C C . SER A 1 281 ? -5.198 -1.491 -8.738 1.00 91.00 281 SER A C 1
ATOM 2156 O O . SER A 1 281 ? -6.030 -0.616 -8.492 1.00 91.00 281 SER A O 1
ATOM 2158 N N . SER A 1 282 ? -4.069 -1.243 -9.400 1.00 91.81 282 SER A N 1
ATOM 2159 C CA . SER A 1 282 ? -3.701 0.056 -9.973 1.00 91.81 282 SER A CA 1
ATOM 2160 C C . SER A 1 282 ? -3.839 -0.012 -11.488 1.00 91.81 282 SER A C 1
ATOM 2162 O O . SER A 1 282 ? -3.212 -0.852 -12.130 1.00 91.81 282 SER A O 1
ATOM 2164 N N . LEU A 1 283 ? -4.692 0.841 -12.051 1.00 92.75 283 LEU A N 1
ATOM 2165 C CA . LEU A 1 283 ? -5.141 0.773 -13.438 1.00 92.75 283 LEU A CA 1
ATOM 2166 C C . LEU A 1 283 ? -4.958 2.146 -14.087 1.00 92.75 283 LEU A C 1
ATOM 2168 O O . LEU A 1 283 ? -5.710 3.095 -13.825 1.00 92.75 283 LEU A O 1
ATOM 2172 N N . SER A 1 284 ? -3.929 2.251 -14.920 1.00 83.25 284 SER A N 1
ATOM 2173 C CA . SER A 1 284 ? -3.590 3.476 -15.637 1.00 83.25 284 SER A CA 1
ATOM 2174 C C . SER A 1 284 ? -3.565 3.224 -17.137 1.00 83.25 284 SER A C 1
ATOM 2176 O O . SER A 1 284 ? -2.738 2.462 -17.639 1.00 83.25 284 SER A O 1
ATOM 2178 N N . GLY A 1 285 ? -4.449 3.896 -17.863 1.00 64.31 285 GLY A N 1
ATOM 2179 C CA . GLY A 1 285 ? -4.412 3.943 -19.316 1.00 64.31 285 GLY A CA 1
ATOM 2180 C C . GLY A 1 285 ? -3.170 4.679 -19.816 1.00 64.31 285 GLY A C 1
ATOM 2181 O O . GLY A 1 285 ? -2.528 5.430 -19.079 1.00 64.31 285 GLY A O 1
ATOM 2182 N N . SER A 1 286 ? -2.835 4.485 -21.090 1.00 58.34 286 SER A N 1
ATOM 2183 C CA . SER A 1 286 ? -1.714 5.171 -21.733 1.00 58.34 286 SER A CA 1
ATOM 2184 C C . SER A 1 286 ? -1.949 6.688 -21.775 1.00 58.34 286 SER A C 1
ATOM 2186 O O . SER A 1 286 ? -2.618 7.207 -22.676 1.00 58.34 286 SER A O 1
ATOM 2188 N N . SER A 1 287 ? -1.403 7.423 -20.807 1.00 41.62 287 SER A N 1
ATOM 2189 C CA . SER A 1 287 ? -1.452 8.882 -20.792 1.00 41.62 287 SER A CA 1
ATOM 2190 C C . SER A 1 287 ? -0.575 9.439 -21.919 1.00 41.62 287 SER A C 1
ATOM 2192 O O . SER A 1 287 ? 0.643 9.277 -21.895 1.00 41.62 287 SER A O 1
ATOM 2194 N N . GLY A 1 288 ? -1.180 10.112 -22.905 1.00 42.31 288 GLY A N 1
ATOM 2195 C CA . GLY A 1 288 ? -0.445 10.899 -23.907 1.00 42.31 288 GLY A CA 1
ATOM 2196 C C . GLY A 1 288 ? -0.529 10.441 -25.366 1.00 42.31 288 GLY A C 1
ATOM 2197 O O . GLY A 1 288 ? 0.125 11.049 -26.212 1.00 42.31 288 GLY A O 1
ATOM 2198 N N . SER A 1 289 ? -1.348 9.445 -25.709 1.00 37.44 289 SER A N 1
ATOM 2199 C CA . SER A 1 289 ? -1.678 9.181 -27.114 1.00 37.44 289 SER A CA 1
ATOM 2200 C C . SER A 1 289 ? -3.002 9.846 -27.483 1.00 37.44 289 SER A C 1
ATOM 2202 O O . SER A 1 289 ? -3.916 9.921 -26.669 1.00 37.44 289 SER A O 1
ATOM 2204 N N . LEU A 1 290 ? -3.127 10.312 -28.723 1.00 39.97 290 LEU A N 1
ATOM 2205 C CA . LEU A 1 290 ? -4.355 10.832 -29.346 1.00 39.97 290 LEU A CA 1
ATOM 2206 C C . LEU A 1 290 ? -5.452 9.741 -29.504 1.00 39.97 290 LEU A C 1
ATOM 2208 O O . LEU A 1 290 ? -6.152 9.711 -30.513 1.00 39.97 290 LEU A O 1
ATOM 2212 N N . LEU A 1 291 ? -5.563 8.800 -28.561 1.00 44.19 291 LEU A N 1
ATOM 2213 C CA . LEU A 1 291 ? -6.380 7.589 -28.627 1.00 44.19 291 LEU A CA 1
ATOM 2214 C C . LEU A 1 291 ? -7.408 7.605 -27.482 1.00 44.19 291 LEU A C 1
ATOM 2216 O O . LEU A 1 291 ? -7.087 7.324 -26.333 1.00 44.19 291 LEU A O 1
ATOM 2220 N N . SER A 1 292 ? -8.639 7.975 -27.817 1.00 42.62 292 SER A N 1
ATOM 2221 C CA . SER A 1 292 ? -9.830 8.041 -26.961 1.00 42.62 292 SER A CA 1
ATOM 2222 C C . SER A 1 292 ? -10.483 6.666 -26.745 1.00 42.62 292 SER A C 1
ATOM 2224 O O . SER A 1 292 ? -11.492 6.388 -27.384 1.00 42.62 292 SER A O 1
ATOM 2226 N N . GLY A 1 293 ? -9.854 5.785 -25.951 1.00 52.88 293 GLY A N 1
ATOM 2227 C CA . GLY A 1 293 ? -10.412 4.455 -25.627 1.00 52.88 293 GLY A CA 1
ATOM 2228 C C . GLY A 1 293 ? -9.968 3.843 -24.296 1.00 52.88 293 GLY A C 1
ATOM 2229 O O . GLY A 1 293 ? -10.221 2.667 -24.062 1.00 52.88 293 GLY A O 1
ATOM 2230 N N . GLY A 1 294 ? -9.240 4.590 -23.462 1.00 71.75 294 GLY A N 1
ATOM 2231 C CA . GLY A 1 294 ? -8.548 4.050 -22.291 1.00 71.75 294 GLY A CA 1
ATOM 2232 C C . GLY A 1 294 ? -9.497 3.755 -21.129 1.00 71.75 294 GLY A C 1
ATOM 2233 O O . GLY A 1 294 ? -9.871 4.715 -20.463 1.00 71.75 294 GLY A O 1
ATOM 2234 N N . ARG A 1 295 ? -9.889 2.512 -20.825 1.00 86.88 295 ARG A N 1
ATOM 2235 C CA . ARG A 1 295 ? -10.732 2.225 -19.640 1.00 86.88 295 ARG A CA 1
ATOM 2236 C C . ARG A 1 295 ? -9.937 1.558 -18.535 1.00 86.88 295 ARG A C 1
ATOM 2238 O O . ARG A 1 295 ? -9.189 0.620 -18.789 1.00 86.88 295 ARG A O 1
ATOM 2245 N N . GLY A 1 296 ? -10.148 1.999 -17.295 1.00 92.38 296 GLY A N 1
ATOM 2246 C CA . GLY A 1 296 ? -9.591 1.313 -16.128 1.00 92.38 296 GLY A CA 1
ATOM 2247 C C . GLY A 1 296 ? -10.263 -0.049 -15.936 1.00 92.38 296 GLY A C 1
ATOM 2248 O O . GLY A 1 296 ? -9.618 -1.093 -15.999 1.00 92.38 296 GLY A O 1
ATOM 2249 N N . ILE A 1 297 ? -11.583 -0.039 -15.745 1.00 94.75 297 ILE A N 1
ATOM 2250 C CA . ILE A 1 297 ? -12.407 -1.251 -15.651 1.00 94.75 297 ILE A CA 1
ATOM 2251 C C . ILE A 1 297 ? -13.651 -1.097 -16.534 1.00 94.75 297 ILE A C 1
ATOM 2253 O O . ILE A 1 297 ? -14.383 -0.115 -16.403 1.00 94.75 297 ILE A O 1
ATOM 2257 N N . GLU A 1 298 ? -13.938 -2.089 -17.375 1.00 92.19 298 GLU A N 1
ATOM 2258 C CA . GLU A 1 298 ? -15.210 -2.240 -18.090 1.00 92.19 298 GLU A CA 1
ATOM 2259 C C . GLU A 1 298 ? -15.937 -3.510 -17.630 1.00 92.19 298 GLU A C 1
ATOM 2261 O O . GLU A 1 298 ? -15.403 -4.615 -17.720 1.00 92.19 298 GLU A O 1
ATOM 2266 N N . LEU A 1 299 ? -17.172 -3.348 -17.149 1.00 93.25 299 LEU A N 1
ATOM 2267 C CA . LEU A 1 299 ? -18.118 -4.439 -16.933 1.00 93.25 299 LEU A CA 1
ATOM 2268 C C . LEU A 1 299 ? -19.245 -4.338 -17.968 1.00 93.25 299 LEU A C 1
ATOM 2270 O O . LEU A 1 299 ? -19.997 -3.360 -17.943 1.00 93.25 299 LEU A O 1
ATOM 2274 N N . ASP A 1 300 ? -19.408 -5.350 -18.821 1.00 89.19 300 ASP A N 1
ATOM 2275 C CA . ASP A 1 300 ? -20.533 -5.432 -19.769 1.00 89.19 300 ASP A CA 1
ATOM 2276 C C . ASP A 1 300 ? -21.361 -6.703 -19.527 1.00 89.19 300 ASP A C 1
ATOM 2278 O O . ASP A 1 300 ? -20.852 -7.820 -19.548 1.00 89.19 300 ASP A O 1
ATOM 2282 N N . GLY A 1 301 ? -22.640 -6.550 -19.186 1.00 86.31 301 GLY A N 1
ATOM 2283 C CA . GLY A 1 301 ? -23.537 -7.664 -18.870 1.00 86.31 301 GLY A CA 1
ATOM 2284 C C . GLY A 1 301 ? -23.160 -8.450 -17.606 1.00 86.31 301 GLY A C 1
ATOM 2285 O O . GLY A 1 301 ? -23.709 -9.527 -17.370 1.00 86.31 301 GLY A O 1
ATOM 2286 N N . ALA A 1 302 ? -22.213 -7.955 -16.801 1.00 89.06 302 ALA A N 1
ATOM 2287 C CA . ALA A 1 302 ? -21.775 -8.613 -15.574 1.00 89.06 302 ALA A CA 1
ATOM 2288 C C . ALA A 1 302 ? -22.745 -8.367 -14.406 1.00 89.06 302 ALA A C 1
ATOM 2290 O O . ALA A 1 302 ? -23.366 -7.304 -14.303 1.00 89.06 302 ALA A O 1
ATOM 2291 N N . ILE A 1 303 ? -22.865 -9.342 -13.501 1.00 89.56 303 ILE A N 1
ATOM 2292 C CA . ILE A 1 303 ? -23.772 -9.263 -12.347 1.00 89.56 303 ILE A CA 1
ATOM 2293 C C . ILE A 1 303 ? -23.070 -9.577 -11.026 1.00 89.56 303 ILE A C 1
ATOM 2295 O O . ILE A 1 303 ? -22.250 -10.488 -10.964 1.00 89.56 303 ILE A O 1
ATOM 2299 N N . ASN A 1 304 ? -23.462 -8.898 -9.944 1.00 88.25 304 ASN A N 1
ATOM 2300 C CA . ASN A 1 304 ? -23.003 -9.146 -8.568 1.00 88.25 304 ASN A CA 1
ATOM 2301 C C . ASN A 1 304 ? -21.472 -9.098 -8.369 1.00 88.25 304 ASN A C 1
ATOM 2303 O O . ASN A 1 304 ? -20.927 -9.860 -7.565 1.00 88.25 304 ASN A O 1
ATOM 2307 N N . THR A 1 305 ? -20.765 -8.231 -9.095 1.00 91.81 305 THR A N 1
ATOM 2308 C CA . THR A 1 305 ? -19.308 -8.066 -8.959 1.00 91.81 305 THR A CA 1
ATOM 2309 C C . THR A 1 305 ? -18.976 -7.067 -7.848 1.00 91.81 305 THR A C 1
ATOM 2311 O O . THR A 1 305 ? -19.645 -6.045 -7.709 1.00 91.81 305 THR A O 1
ATOM 2314 N N . VAL A 1 306 ? -17.936 -7.336 -7.055 1.00 95.81 306 VAL A N 1
ATOM 2315 C CA . VAL A 1 306 ? -17.413 -6.387 -6.059 1.00 95.81 306 VAL A CA 1
ATOM 2316 C C . VAL A 1 306 ? -16.148 -5.728 -6.601 1.00 95.81 306 VAL A C 1
ATOM 2318 O O . VAL A 1 306 ? -15.184 -6.415 -6.932 1.00 95.81 306 VAL A O 1
ATOM 2321 N N . ILE A 1 307 ? -16.149 -4.400 -6.676 1.00 98.06 307 ILE A N 1
ATOM 2322 C CA . ILE A 1 307 ? -15.013 -3.577 -7.102 1.00 98.06 307 ILE A CA 1
ATOM 2323 C C . ILE A 1 307 ? -14.600 -2.725 -5.903 1.00 98.06 307 ILE A C 1
ATOM 2325 O O . ILE A 1 307 ? -15.357 -1.839 -5.493 1.00 98.06 307 ILE A O 1
ATOM 2329 N N . ILE A 1 308 ? -13.430 -3.006 -5.323 1.00 96.56 308 ILE A N 1
ATOM 2330 C CA . ILE A 1 308 ? -13.009 -2.398 -4.056 1.00 96.56 308 ILE A CA 1
ATOM 2331 C C . ILE A 1 308 ? -11.526 -2.026 -3.985 1.00 96.56 308 ILE A C 1
ATOM 2333 O O . ILE A 1 308 ? -10.683 -2.812 -4.388 1.00 96.56 308 ILE A O 1
ATOM 2337 N N . LYS A 1 309 ? -11.175 -0.855 -3.435 1.00 91.25 309 LYS A N 1
ATOM 2338 C CA . LYS A 1 309 ? -9.765 -0.442 -3.226 1.00 91.25 309 LYS A CA 1
ATOM 2339 C C . LYS A 1 309 ? -8.920 -0.376 -4.499 1.00 91.25 309 LYS A C 1
ATOM 2341 O O . LYS A 1 309 ? -7.711 -0.589 -4.460 1.00 91.25 309 LYS A O 1
ATOM 2346 N N . ASN A 1 310 ? -9.539 -0.084 -5.640 1.00 94.38 310 ASN A N 1
ATOM 2347 C CA . ASN A 1 310 ? -8.817 0.090 -6.898 1.00 94.38 310 ASN A CA 1
ATOM 2348 C C . ASN A 1 310 ? -8.529 1.566 -7.171 1.00 94.38 310 ASN A C 1
ATOM 2350 O O . ASN A 1 310 ? -9.331 2.441 -6.838 1.00 94.38 310 ASN A O 1
ATOM 2354 N N . ILE A 1 311 ? -7.405 1.829 -7.834 1.00 94.25 311 ILE A N 1
ATOM 2355 C CA . ILE A 1 311 ? -7.010 3.162 -8.288 1.00 94.25 311 ILE A CA 1
ATOM 2356 C C . ILE A 1 311 ? -7.102 3.189 -9.811 1.00 94.25 311 ILE A C 1
ATOM 2358 O O . ILE A 1 311 ? -6.378 2.472 -10.494 1.00 94.25 311 ILE A O 1
ATOM 2362 N N . MET A 1 312 ? -7.984 4.031 -10.340 1.00 94.88 312 MET A N 1
ATOM 2363 C CA . MET A 1 312 ? -8.178 4.259 -11.771 1.00 94.88 312 MET A CA 1
ATOM 2364 C C . MET A 1 312 ? -7.756 5.693 -12.091 1.00 94.88 312 MET A C 1
ATOM 2366 O O . MET A 1 312 ? -8.530 6.635 -11.896 1.00 94.88 312 MET A O 1
ATOM 2370 N N . ASN A 1 313 ? -6.509 5.856 -12.538 1.00 91.31 313 ASN A N 1
ATOM 2371 C CA . ASN A 1 313 ? -5.863 7.157 -12.709 1.00 91.31 313 ASN A CA 1
ATOM 2372 C C . ASN A 1 313 ? -5.500 7.426 -14.174 1.00 91.31 313 ASN A C 1
ATOM 2374 O O . ASN A 1 313 ? -4.763 6.647 -14.773 1.00 91.31 313 ASN A O 1
ATOM 2378 N N . GLY A 1 314 ? -5.955 8.554 -14.723 1.00 85.31 314 GLY A N 1
ATOM 2379 C CA . GLY A 1 314 ? -5.530 9.010 -16.053 1.00 85.31 314 GLY A CA 1
ATOM 2380 C C . GLY A 1 314 ? -6.127 8.235 -17.234 1.00 85.31 314 GLY A C 1
ATOM 2381 O O . GLY A 1 314 ? -5.582 8.293 -18.333 1.00 85.31 314 GLY A O 1
ATOM 2382 N N . ASN A 1 315 ? -7.228 7.509 -17.026 1.00 85.75 315 ASN A N 1
ATOM 2383 C CA . ASN A 1 315 ? -7.947 6.794 -18.082 1.00 85.75 315 ASN A CA 1
ATOM 2384 C C . ASN A 1 315 ? -8.859 7.762 -18.865 1.00 85.75 315 ASN A C 1
ATOM 2386 O O . ASN A 1 315 ? -9.083 8.900 -18.462 1.00 85.75 315 ASN A O 1
ATOM 2390 N N . GLU A 1 316 ? -9.421 7.343 -19.992 1.00 85.25 316 GLU A N 1
ATOM 2391 C CA . GLU A 1 316 ? -10.571 8.028 -20.593 1.00 85.25 316 GLU A CA 1
ATOM 2392 C C . GLU A 1 316 ? -11.795 7.882 -19.687 1.00 85.25 316 GLU A C 1
ATOM 2394 O O . GLU A 1 316 ? -12.320 8.875 -19.178 1.00 85.25 316 GLU A O 1
ATOM 2399 N N . VAL A 1 317 ? -12.181 6.640 -19.400 1.00 88.62 317 VAL A N 1
ATOM 2400 C CA . VAL A 1 317 ? -13.195 6.326 -18.396 1.00 88.62 317 VAL A CA 1
ATOM 2401 C C . VAL A 1 317 ? -12.549 5.501 -17.293 1.00 88.62 317 VAL A C 1
ATOM 2403 O O . VAL A 1 317 ? -11.966 4.456 -17.566 1.00 88.62 317 VAL A O 1
ATOM 2406 N N . GLY A 1 318 ? -12.657 5.937 -16.038 1.00 93.69 318 GLY A N 1
ATOM 2407 C CA . GLY A 1 318 ? -12.141 5.156 -14.911 1.00 93.69 318 GLY A CA 1
ATOM 2408 C C . GLY A 1 318 ? -12.845 3.798 -14.817 1.00 93.69 318 GLY A C 1
ATOM 2409 O O . GLY A 1 318 ? -12.224 2.756 -15.011 1.00 93.69 318 GLY A O 1
ATOM 2410 N N . LEU A 1 319 ? -14.161 3.829 -14.597 1.00 95.75 319 LEU A N 1
ATOM 2411 C CA . LEU A 1 319 ? -15.030 2.656 -14.496 1.00 95.75 319 LEU A CA 1
ATOM 2412 C C . LEU A 1 319 ? -16.235 2.784 -15.435 1.00 95.75 319 LEU A C 1
ATOM 2414 O O . LEU A 1 319 ? -16.983 3.761 -15.369 1.00 95.75 319 LEU A O 1
ATOM 2418 N N . ARG A 1 320 ? -16.474 1.780 -16.277 1.00 92.19 320 ARG A N 1
ATOM 2419 C CA . ARG A 1 320 ? -17.626 1.720 -17.184 1.00 92.19 320 ARG A CA 1
ATOM 2420 C C . ARG A 1 320 ? -18.484 0.498 -16.871 1.00 92.19 320 ARG A C 1
ATOM 2422 O O . ARG A 1 320 ? -17.998 -0.624 -16.921 1.00 92.19 320 ARG A O 1
ATOM 2429 N N . LEU A 1 321 ? -19.759 0.724 -16.563 1.00 92.88 321 LEU A N 1
ATOM 2430 C CA . LEU A 1 321 ? -20.750 -0.320 -16.301 1.00 92.88 321 LEU A CA 1
ATOM 2431 C C . LEU A 1 321 ? -21.829 -0.276 -17.382 1.00 92.88 321 LEU A C 1
ATOM 2433 O O . LEU A 1 321 ? -22.468 0.759 -17.592 1.00 92.88 321 LEU A O 1
ATOM 2437 N N . ILE A 1 322 ? -22.024 -1.391 -18.078 1.00 88.06 322 ILE A N 1
ATOM 2438 C CA . ILE A 1 322 ? -22.924 -1.512 -19.221 1.00 88.06 322 ILE A CA 1
ATOM 2439 C C . ILE A 1 322 ? -23.814 -2.728 -19.011 1.00 88.06 322 ILE A C 1
ATOM 2441 O O . ILE A 1 322 ? -23.320 -3.839 -18.892 1.00 88.06 322 ILE A O 1
ATOM 2445 N N . ILE A 1 323 ? -25.132 -2.535 -18.953 1.00 87.62 323 ILE A N 1
ATOM 2446 C CA . ILE A 1 323 ? -26.109 -3.634 -18.818 1.00 87.62 323 ILE A CA 1
ATOM 2447 C C . ILE A 1 323 ? -25.791 -4.519 -17.585 1.00 87.62 323 ILE A C 1
ATOM 2449 O O . ILE A 1 323 ? -26.086 -5.709 -17.534 1.00 87.62 323 ILE A O 1
ATOM 2453 N N . THR A 1 324 ? -25.167 -3.934 -16.563 1.00 89.25 324 THR A N 1
ATOM 2454 C CA . THR A 1 324 ? -24.782 -4.636 -15.335 1.00 89.25 324 THR A CA 1
ATOM 2455 C C . THR A 1 324 ? -25.941 -4.706 -14.349 1.00 89.25 324 THR A C 1
ATOM 2457 O O . THR A 1 324 ? -26.901 -3.929 -14.449 1.00 89.25 324 THR A O 1
ATOM 2460 N N . ALA A 1 325 ? -25.856 -5.627 -13.382 1.00 89.31 325 ALA A N 1
ATOM 2461 C CA . ALA A 1 325 ? -26.795 -5.630 -12.266 1.00 89.31 325 ALA A CA 1
ATOM 2462 C C . ALA A 1 325 ? -26.198 -6.043 -10.915 1.00 89.31 325 ALA A C 1
ATOM 2464 O O . ALA A 1 325 ? -25.511 -7.059 -10.811 1.00 89.31 325 ALA A O 1
ATOM 2465 N N . GLY A 1 326 ? -26.563 -5.317 -9.854 1.00 87.00 326 GLY A N 1
ATOM 2466 C CA . GLY A 1 326 ? -26.300 -5.713 -8.463 1.00 87.00 326 GLY A CA 1
ATOM 2467 C C . GLY A 1 326 ? -24.831 -5.684 -8.031 1.00 87.00 326 GLY A C 1
ATOM 2468 O O . GLY A 1 326 ? -24.477 -6.345 -7.056 1.00 87.00 326 GLY A O 1
ATOM 2469 N N . SER A 1 327 ? -23.962 -4.975 -8.750 1.00 91.75 327 SER A N 1
ATOM 2470 C CA . SER A 1 327 ? -22.548 -4.835 -8.395 1.00 91.75 327 SER A CA 1
ATOM 2471 C C . SER A 1 327 ? -22.361 -3.812 -7.273 1.00 91.75 327 SER A C 1
ATOM 2473 O O . SER A 1 327 ? -23.150 -2.878 -7.096 1.00 91.75 327 SER A O 1
ATOM 2475 N N . VAL A 1 328 ? -21.287 -3.993 -6.506 1.00 95.62 328 VAL A N 1
ATOM 2476 C CA . VAL A 1 328 ? -20.901 -3.104 -5.408 1.00 95.62 328 VAL A CA 1
ATOM 2477 C C . VAL A 1 328 ? -19.593 -2.417 -5.766 1.00 95.62 328 VAL A C 1
ATOM 2479 O O . VAL A 1 328 ? -18.574 -3.079 -5.955 1.00 95.62 328 VAL A O 1
ATOM 2482 N N . VAL A 1 329 ? -19.620 -1.088 -5.835 1.00 97.75 329 VAL A N 1
ATOM 2483 C CA . VAL A 1 329 ? -18.459 -0.244 -6.136 1.00 97.75 329 VAL A CA 1
ATOM 2484 C C . VAL A 1 329 ? -18.149 0.577 -4.893 1.00 97.75 329 VAL A C 1
ATOM 2486 O O . VAL A 1 329 ? -18.927 1.461 -4.529 1.00 97.75 329 VAL A O 1
ATOM 2489 N N . THR A 1 330 ? -17.045 0.273 -4.210 1.00 97.19 330 THR A N 1
ATOM 2490 C CA . THR A 1 330 ? -16.724 0.922 -2.933 1.00 97.19 330 THR A CA 1
ATOM 2491 C C . THR A 1 330 ? -15.234 1.073 -2.671 1.00 97.19 330 THR A C 1
ATOM 2493 O O . THR A 1 330 ? -14.451 0.253 -3.110 1.00 97.19 330 THR A O 1
ATOM 2496 N N . GLN A 1 331 ? -14.810 2.115 -1.967 1.00 92.81 331 GLN A N 1
ATOM 2497 C CA . GLN A 1 331 ? -13.406 2.387 -1.622 1.00 92.81 331 GLN A CA 1
ATOM 2498 C C . GLN A 1 331 ? -12.473 2.491 -2.832 1.00 92.81 331 GLN A C 1
ATOM 2500 O O . GLN A 1 331 ? -11.292 2.194 -2.721 1.00 92.81 331 GLN A O 1
ATOM 2505 N N . ASN A 1 332 ? -12.979 2.870 -4.006 1.00 97.19 332 ASN A N 1
ATOM 2506 C CA . ASN A 1 332 ? -12.145 3.078 -5.189 1.00 97.19 332 ASN A CA 1
ATOM 2507 C C . ASN A 1 332 ? -11.795 4.556 -5.354 1.00 97.19 332 ASN A C 1
ATOM 2509 O O . ASN A 1 332 ? -12.612 5.428 -5.057 1.00 97.19 332 ASN A O 1
ATOM 2513 N N . THR A 1 333 ? -10.629 4.828 -5.931 1.00 97.12 333 THR A N 1
ATOM 2514 C CA . THR A 1 333 ? -10.211 6.177 -6.319 1.00 97.12 333 THR A CA 1
ATOM 2515 C C . THR A 1 333 ? -10.204 6.293 -7.836 1.00 97.12 333 THR A C 1
ATOM 2517 O O . THR A 1 333 ? -9.377 5.691 -8.516 1.00 97.12 333 THR A O 1
ATOM 2520 N N . LEU A 1 334 ? -11.144 7.071 -8.372 1.00 97.12 334 LEU A N 1
ATOM 2521 C CA . LEU A 1 334 ? -11.284 7.369 -9.793 1.00 97.12 334 LEU A CA 1
ATOM 2522 C C . LEU A 1 334 ? -10.828 8.805 -10.012 1.00 97.12 334 LEU A C 1
ATOM 2524 O O . LEU A 1 334 ? -11.544 9.747 -9.652 1.00 97.12 334 LEU A O 1
ATOM 2528 N N . GLN A 1 335 ? -9.633 8.975 -10.575 1.00 94.31 335 GLN A N 1
ATOM 2529 C CA . GLN A 1 335 ? -8.999 10.285 -10.648 1.00 94.31 335 GLN A CA 1
ATOM 2530 C C . GLN A 1 335 ? -8.396 10.640 -12.005 1.00 94.31 335 GLN A C 1
ATOM 2532 O O . GLN A 1 335 ? -7.880 9.787 -12.725 1.00 94.31 335 GLN A O 1
ATOM 2537 N N . ASN A 1 336 ? -8.415 11.934 -12.327 1.00 90.06 336 ASN A N 1
ATOM 2538 C CA . ASN A 1 336 ? -7.795 12.505 -13.526 1.00 90.06 336 ASN A CA 1
ATOM 2539 C C . ASN A 1 336 ? -8.243 11.835 -14.839 1.00 90.06 336 ASN A C 1
ATOM 2541 O O . ASN A 1 336 ? -7.478 11.802 -15.803 1.00 90.06 336 ASN A O 1
ATOM 2545 N N . ASN A 1 337 ? -9.458 11.276 -14.882 1.00 88.50 337 ASN A N 1
ATOM 2546 C CA . ASN A 1 337 ? -9.959 10.605 -16.077 1.00 88.50 337 ASN A CA 1
ATOM 2547 C C . ASN A 1 337 ? -10.539 11.625 -17.074 1.00 88.50 337 ASN A C 1
ATOM 2549 O O . ASN A 1 337 ? -11.226 12.576 -16.685 1.00 88.50 337 ASN A O 1
ATOM 2553 N N . THR A 1 338 ? -10.237 11.450 -18.361 1.00 87.44 338 THR A N 1
ATOM 2554 C CA . THR A 1 338 ? -10.392 12.497 -19.387 1.00 87.44 338 THR A CA 1
ATOM 2555 C C . THR A 1 338 ? -11.794 12.598 -20.000 1.00 87.44 338 THR A C 1
ATOM 2557 O O . THR A 1 338 ? -12.142 13.665 -20.503 1.00 87.44 338 THR A O 1
ATOM 2560 N N . GLU A 1 339 ? -12.628 11.555 -19.905 1.00 86.06 339 GLU A N 1
ATOM 2561 C CA . GLU A 1 339 ? -14.066 11.578 -20.228 1.00 86.06 339 GLU A CA 1
ATOM 2562 C C . GLU A 1 339 ? -14.903 11.532 -18.946 1.00 86.06 339 GLU A C 1
ATOM 2564 O O . GLU A 1 339 ? -15.688 12.451 -18.687 1.00 86.06 339 GLU A O 1
ATOM 2569 N N . ALA A 1 340 ? -14.756 10.471 -18.142 1.00 89.69 340 ALA A N 1
ATOM 2570 C CA . ALA A 1 340 ? -15.540 10.289 -16.926 1.00 89.69 340 ALA A CA 1
ATOM 2571 C C . ALA A 1 340 ? -14.826 9.469 -15.839 1.00 89.69 340 ALA A C 1
ATOM 2573 O O . ALA A 1 340 ? -14.084 8.539 -16.135 1.00 89.69 340 ALA A O 1
ATOM 2574 N N . GLY A 1 341 ? -15.117 9.747 -14.566 1.00 94.44 341 GLY A N 1
ATOM 2575 C CA . GLY A 1 341 ? -14.765 8.841 -13.470 1.00 94.44 341 GLY A CA 1
ATOM 2576 C C . GLY A 1 341 ? -15.551 7.535 -13.592 1.00 94.44 341 GLY A C 1
ATOM 2577 O O . GLY A 1 341 ? -14.968 6.473 -13.785 1.00 94.44 341 GLY A O 1
ATOM 2578 N N . LEU A 1 342 ? -16.883 7.628 -13.562 1.00 95.12 342 LEU A N 1
ATOM 2579 C CA . LEU A 1 342 ? -17.808 6.507 -13.752 1.00 95.12 342 LEU A CA 1
ATOM 2580 C C . LEU A 1 342 ? -18.764 6.754 -14.926 1.00 95.12 342 LEU A C 1
ATOM 2582 O O . LEU A 1 342 ? -19.350 7.829 -15.053 1.00 95.12 342 LEU A O 1
ATOM 2586 N N . ARG A 1 343 ? -19.007 5.732 -15.747 1.00 91.00 343 ARG A N 1
ATOM 2587 C CA . ARG A 1 343 ? -20.026 5.753 -16.804 1.00 91.00 343 ARG A CA 1
ATOM 2588 C C . ARG A 1 343 ? -21.009 4.595 -16.652 1.00 91.00 343 ARG A C 1
ATOM 2590 O O . ARG A 1 343 ? -20.607 3.440 -16.717 1.00 91.00 343 ARG A O 1
ATOM 2597 N N . LEU A 1 344 ? -22.296 4.911 -16.498 1.00 89.06 344 LEU A N 1
ATOM 2598 C CA . LEU A 1 344 ? -23.392 3.938 -16.383 1.00 89.06 344 LEU A CA 1
ATOM 2599 C C . LEU A 1 344 ? -24.204 3.865 -17.680 1.00 89.06 344 LEU A C 1
ATOM 2601 O O . LEU A 1 344 ? -24.674 4.892 -18.175 1.00 89.06 344 LEU A O 1
ATOM 2605 N N . VAL A 1 345 ? -24.430 2.669 -18.220 1.00 86.06 345 VAL A N 1
ATOM 2606 C CA . VAL A 1 345 ? -25.192 2.475 -19.461 1.00 86.06 345 VAL A CA 1
ATOM 2607 C C . VAL A 1 345 ? -26.196 1.340 -19.297 1.00 86.06 345 VAL A C 1
ATOM 2609 O O . VAL A 1 345 ? -25.814 0.179 -19.324 1.00 86.06 345 VAL A O 1
ATOM 2612 N N . ALA A 1 346 ? -27.489 1.652 -19.168 1.00 83.69 346 ALA A N 1
ATOM 2613 C CA . ALA A 1 346 ? -28.549 0.645 -18.993 1.00 83.69 346 ALA A CA 1
ATOM 2614 C C . ALA A 1 346 ? -28.327 -0.355 -17.827 1.00 83.69 346 ALA A C 1
ATOM 2616 O O . ALA A 1 346 ? -28.845 -1.470 -17.868 1.00 83.69 346 ALA A O 1
ATOM 2617 N N . SER A 1 347 ? -27.566 0.034 -16.798 1.00 84.94 347 SER A N 1
ATOM 2618 C CA . SER A 1 347 ? -27.303 -0.765 -15.589 1.00 84.94 347 SER A CA 1
ATOM 2619 C C . SER A 1 347 ? -28.450 -0.694 -14.576 1.00 84.94 347 SER A C 1
ATOM 2621 O O . SER A 1 347 ? -29.218 0.274 -14.562 1.00 84.94 347 SER A O 1
ATOM 2623 N N . ASN A 1 348 ? -28.568 -1.697 -13.702 1.00 85.88 348 ASN A N 1
ATOM 2624 C CA . ASN A 1 348 ? -29.672 -1.789 -12.748 1.00 85.88 348 ASN A CA 1
ATOM 2625 C C . ASN A 1 348 ? -29.252 -2.271 -11.350 1.00 85.88 348 ASN A C 1
ATOM 2627 O O . ASN A 1 348 ? -28.746 -3.374 -11.184 1.00 85.88 348 ASN A O 1
ATOM 2631 N N . GLY A 1 349 ? -29.599 -1.506 -10.314 1.00 87.44 349 GLY A N 1
ATOM 2632 C CA . GLY A 1 349 ? -29.453 -1.948 -8.924 1.00 87.44 349 GLY A CA 1
ATOM 2633 C C . GLY A 1 349 ? -28.017 -1.945 -8.402 1.00 87.44 349 GLY A C 1
ATOM 2634 O O . GLY A 1 349 ? -27.705 -2.737 -7.522 1.00 87.44 349 GLY A O 1
ATOM 2635 N N . GLU A 1 350 ? -27.146 -1.101 -8.956 1.00 92.06 350 GLU A N 1
ATOM 2636 C CA . GLU A 1 350 ? -25.767 -0.957 -8.466 1.00 92.06 350 GLU A CA 1
ATOM 2637 C C . GLU A 1 350 ? -25.730 -0.231 -7.113 1.00 92.06 350 GLU A C 1
ATOM 2639 O O . GLU A 1 350 ? -26.488 0.722 -6.905 1.00 92.06 350 GLU A O 1
ATOM 2644 N N . THR A 1 351 ? -24.806 -0.615 -6.231 1.00 94.75 351 THR A N 1
ATOM 2645 C CA . THR A 1 351 ? -24.540 0.091 -4.968 1.00 94.75 351 THR A CA 1
ATOM 2646 C C . THR A 1 351 ? -23.160 0.739 -5.025 1.00 94.75 351 THR A C 1
ATOM 2648 O O . THR A 1 351 ? -22.138 0.055 -4.977 1.00 94.75 351 THR A O 1
ATOM 2651 N N . ILE A 1 352 ? -23.124 2.067 -5.129 1.00 97.00 352 ILE A N 1
ATOM 2652 C CA . ILE A 1 352 ? -21.909 2.860 -5.347 1.00 97.00 352 ILE A CA 1
ATOM 2653 C C . ILE A 1 352 ? -21.725 3.803 -4.159 1.00 97.00 352 ILE A C 1
ATOM 2655 O O . ILE A 1 352 ? -22.426 4.803 -4.046 1.00 97.00 352 ILE A O 1
ATOM 2659 N N . TYR A 1 353 ? -20.808 3.499 -3.249 1.00 96.50 353 TYR A N 1
ATOM 2660 C CA . TYR A 1 353 ? -20.610 4.280 -2.023 1.00 96.50 353 TYR A CA 1
ATOM 2661 C C . TYR A 1 353 ? -19.157 4.192 -1.562 1.00 96.50 353 TYR A C 1
ATOM 2663 O O . TYR A 1 353 ? -18.490 3.200 -1.824 1.00 96.50 353 TYR A O 1
ATOM 2671 N N . GLN A 1 354 ? -18.675 5.196 -0.841 1.00 94.62 354 GLN A N 1
ATOM 2672 C CA . GLN A 1 354 ? -17.307 5.305 -0.339 1.00 94.62 354 GLN A CA 1
ATOM 2673 C C . GLN A 1 354 ? -16.253 5.333 -1.448 1.00 94.62 354 GLN A C 1
ATOM 2675 O O . GLN A 1 354 ? -15.219 4.706 -1.314 1.00 94.62 354 GLN A O 1
ATOM 2680 N N . ASN A 1 355 ? -16.511 5.986 -2.580 1.00 98.00 355 ASN A N 1
ATOM 2681 C CA . ASN A 1 355 ? -15.510 6.153 -3.640 1.00 98.00 355 ASN A CA 1
ATOM 2682 C C . ASN A 1 355 ? -15.058 7.609 -3.739 1.00 98.00 355 ASN A C 1
ATOM 2684 O O . ASN A 1 355 ? -15.827 8.525 -3.443 1.00 98.00 355 ASN A O 1
ATOM 2688 N N . ASN A 1 356 ? -13.823 7.818 -4.190 1.00 97.19 356 ASN A N 1
ATOM 2689 C CA . ASN A 1 356 ? -13.277 9.137 -4.473 1.00 97.19 356 ASN A CA 1
ATOM 2690 C C . ASN A 1 356 ? -13.390 9.437 -5.963 1.00 97.19 356 ASN A C 1
ATOM 2692 O O . ASN A 1 356 ? -12.742 8.786 -6.782 1.00 97.19 356 ASN A O 1
ATOM 2696 N N . PHE A 1 357 ? -14.157 10.464 -6.307 1.00 97.44 357 PHE A N 1
ATOM 2697 C CA . PHE A 1 357 ? -14.237 11.010 -7.656 1.00 97.44 357 PHE A CA 1
ATOM 2698 C C . PHE A 1 357 ? -13.455 12.325 -7.712 1.00 97.44 357 PHE A C 1
ATOM 2700 O O . PHE A 1 357 ? -13.921 13.358 -7.223 1.00 97.44 357 PHE A O 1
ATOM 2707 N N . ILE A 1 358 ? -12.238 12.284 -8.268 1.00 96.31 358 ILE A N 1
ATOM 2708 C CA . ILE A 1 358 ? -11.270 13.386 -8.168 1.00 96.31 358 ILE A CA 1
ATOM 2709 C C . ILE A 1 358 ? -10.844 13.885 -9.547 1.00 96.31 358 ILE A C 1
ATOM 2711 O O . ILE A 1 358 ? -10.236 13.158 -10.323 1.00 96.31 358 ILE A O 1
ATOM 2715 N N . SER A 1 359 ? -11.081 15.162 -9.839 1.00 93.44 359 SER A N 1
ATOM 2716 C CA . SER A 1 359 ? -10.525 15.841 -11.022 1.00 93.44 359 SER A CA 1
ATOM 2717 C C . SER A 1 359 ? -10.794 15.116 -12.352 1.00 93.44 359 SER A C 1
ATOM 2719 O O . SER A 1 359 ? -9.982 15.174 -13.273 1.00 93.44 359 SER A O 1
ATOM 2721 N N . ASN A 1 360 ? -11.925 14.417 -12.461 1.00 91.75 360 ASN A N 1
ATOM 2722 C CA . ASN A 1 360 ? -12.369 13.821 -13.718 1.00 91.75 360 ASN A CA 1
ATOM 2723 C C . ASN A 1 360 ? -13.066 14.882 -14.577 1.00 91.75 360 ASN A C 1
ATOM 2725 O O . ASN A 1 360 ? -13.703 15.788 -14.038 1.00 91.75 360 ASN A O 1
ATOM 2729 N N . ALA A 1 361 ? -13.014 14.748 -15.905 1.00 90.12 361 ALA A N 1
ATOM 2730 C CA . ALA A 1 361 ? -13.719 15.669 -16.801 1.00 90.12 361 ALA A CA 1
ATOM 2731 C C . ALA A 1 361 ? -15.235 15.692 -16.532 1.00 90.12 361 ALA A C 1
ATOM 2733 O O . ALA A 1 361 ? -15.852 16.755 -16.514 1.00 90.12 361 ALA A O 1
ATOM 2734 N N . ASN A 1 362 ? -15.812 14.520 -16.259 1.00 91.00 362 ASN A N 1
ATOM 2735 C CA . ASN A 1 362 ? -17.122 14.356 -15.639 1.00 91.00 362 ASN A CA 1
ATOM 2736 C C . ASN A 1 362 ? -16.982 13.351 -14.490 1.00 91.00 362 ASN A C 1
ATOM 2738 O O . ASN A 1 362 ? -16.386 12.295 -14.677 1.00 91.00 362 ASN A O 1
ATOM 2742 N N . GLN A 1 363 ? -17.544 13.604 -13.309 1.00 94.12 363 GLN A N 1
ATOM 2743 C CA . GLN A 1 363 ? -17.464 12.600 -12.238 1.00 94.12 363 GLN A CA 1
ATOM 2744 C C . GLN A 1 363 ? -18.260 11.343 -12.595 1.00 94.12 363 GLN A C 1
ATOM 2746 O O . GLN A 1 363 ? -17.740 10.229 -12.523 1.00 94.12 363 GLN A O 1
ATOM 2751 N N . VAL A 1 364 ? -19.504 11.539 -13.050 1.00 92.44 364 VAL A N 1
ATOM 2752 C CA . VAL A 1 364 ? -20.396 10.470 -13.504 1.00 92.44 364 VAL A CA 1
ATOM 2753 C C . VAL A 1 364 ? -21.101 10.881 -14.787 1.00 92.44 364 VAL A C 1
ATOM 2755 O O . VAL A 1 364 ? -21.657 11.974 -14.879 1.00 92.44 364 VAL A O 1
ATOM 2758 N N . THR A 1 365 ? -21.158 9.972 -15.753 1.00 87.94 365 THR A N 1
ATOM 2759 C CA . THR A 1 365 ? -22.046 10.081 -16.914 1.00 87.94 365 THR A CA 1
ATOM 2760 C C . THR A 1 365 ? -23.017 8.908 -16.940 1.00 87.94 365 THR A C 1
ATOM 2762 O O . THR A 1 365 ? -22.708 7.807 -16.481 1.00 87.94 365 THR A O 1
ATOM 2765 N N . THR A 1 366 ? -24.222 9.124 -17.473 1.00 83.88 366 THR A N 1
ATOM 2766 C CA . THR A 1 366 ? -25.182 8.028 -17.665 1.00 83.88 366 THR A CA 1
ATOM 2767 C C . THR A 1 366 ? -25.806 8.067 -19.049 1.00 83.88 366 THR A C 1
ATOM 2769 O O . THR A 1 366 ? -26.045 9.147 -19.591 1.00 83.88 366 THR A O 1
ATOM 2772 N N . ALA A 1 367 ? -26.122 6.896 -19.590 1.00 76.69 367 ALA A N 1
ATOM 2773 C CA . ALA A 1 367 ? -26.907 6.724 -20.801 1.00 76.69 367 ALA A CA 1
ATOM 2774 C C . ALA A 1 367 ? -27.958 5.630 -20.580 1.00 76.69 367 ALA A C 1
ATOM 2776 O O . ALA A 1 367 ? -27.669 4.616 -19.955 1.00 76.69 367 ALA A O 1
ATOM 2777 N N . LEU A 1 368 ? -29.168 5.817 -21.123 1.00 70.38 368 LEU A N 1
ATOM 2778 C CA . LEU A 1 368 ? -30.287 4.872 -20.970 1.00 70.38 368 LEU A CA 1
ATOM 2779 C C . LEU A 1 368 ? -30.585 4.589 -19.484 1.00 70.38 368 LEU A C 1
ATOM 2781 O O . LEU A 1 368 ? -30.272 3.516 -18.986 1.00 70.38 368 LEU A O 1
ATOM 2785 N N . SER A 1 369 ? -31.142 5.608 -18.813 1.00 60.94 369 SER A N 1
ATOM 2786 C CA . SER A 1 369 ? -31.501 5.707 -17.386 1.00 60.94 369 SER A CA 1
ATOM 2787 C C . SER A 1 369 ? -31.283 4.438 -16.548 1.00 60.94 369 SER A C 1
ATOM 2789 O O . SER A 1 369 ? -32.076 3.501 -16.681 1.00 60.94 369 SER A O 1
ATOM 2791 N N . PRO A 1 370 ? -30.289 4.416 -15.640 1.00 70.25 370 PRO A N 1
ATOM 2792 C CA . PRO A 1 370 ? -30.149 3.304 -14.715 1.00 70.25 370 PRO A CA 1
ATOM 2793 C C . PRO A 1 370 ? -31.345 3.266 -13.756 1.00 70.25 370 PRO A C 1
ATOM 2795 O O . PRO A 1 370 ? -31.842 4.308 -13.316 1.00 70.25 370 PRO A O 1
ATOM 2798 N N . SER A 1 371 ? -31.823 2.068 -13.431 1.00 75.25 371 SER A N 1
ATOM 2799 C CA . SER A 1 371 ? -32.903 1.866 -12.459 1.00 75.25 371 SER A CA 1
ATOM 2800 C C . SER A 1 371 ? -32.361 1.262 -11.170 1.00 75.25 371 SER A C 1
ATOM 2802 O O . SER A 1 371 ? -31.458 0.440 -11.198 1.00 75.25 371 SER A O 1
ATOM 2804 N N . GLY A 1 372 ? -32.884 1.675 -10.015 1.00 82.50 372 GLY A N 1
ATOM 2805 C CA . GLY A 1 372 ? -32.536 1.066 -8.722 1.00 82.50 372 GLY A CA 1
ATOM 2806 C C . GLY A 1 372 ? -31.092 1.265 -8.236 1.00 82.50 372 GLY A C 1
ATOM 2807 O O . GLY A 1 372 ? -30.772 0.770 -7.164 1.00 82.50 372 GLY A O 1
ATOM 2808 N N . THR A 1 373 ? -30.237 1.968 -8.983 1.00 88.88 373 THR A N 1
ATOM 2809 C CA . THR A 1 373 ? -28.868 2.301 -8.568 1.00 88.88 373 THR A CA 1
ATOM 2810 C C . THR A 1 373 ? -28.869 3.292 -7.404 1.00 88.88 373 THR A C 1
ATOM 2812 O O . THR A 1 373 ? -29.560 4.311 -7.464 1.00 88.88 373 THR A O 1
ATOM 2815 N N . SER A 1 374 ? -28.062 3.015 -6.379 1.00 92.50 374 SER A N 1
ATOM 2816 C CA . SER A 1 374 ? -27.842 3.891 -5.228 1.00 92.50 374 SER A CA 1
ATOM 2817 C C . SER A 1 374 ? -26.416 4.434 -5.215 1.00 92.50 374 SER A C 1
ATOM 2819 O O . SER A 1 374 ? -25.465 3.671 -5.368 1.00 92.50 374 SER A O 1
ATOM 2821 N N . PHE A 1 375 ? -26.273 5.741 -4.984 1.00 94.94 375 PHE A N 1
ATOM 2822 C CA . PHE A 1 375 ? -24.979 6.414 -4.805 1.00 94.94 375 PHE A CA 1
ATOM 2823 C C . PHE A 1 375 ? -24.614 6.641 -3.333 1.00 94.94 375 PHE A C 1
ATOM 2825 O O . PHE A 1 375 ? -23.668 7.355 -3.012 1.00 94.94 375 PHE A O 1
ATOM 2832 N N . ASN A 1 376 ? -25.377 6.050 -2.423 1.00 93.81 376 ASN A N 1
ATOM 2833 C CA . ASN A 1 376 ? -25.062 6.052 -1.010 1.00 93.81 376 ASN A CA 1
ATOM 2834 C C . ASN A 1 376 ? -25.707 4.855 -0.319 1.00 93.81 376 ASN A C 1
ATOM 2836 O O . ASN A 1 376 ? -26.735 4.334 -0.749 1.00 93.81 376 ASN A O 1
ATOM 2840 N N . GLU A 1 377 ? -25.143 4.469 0.810 1.00 87.69 377 GLU A N 1
ATOM 2841 C CA . GLU A 1 377 ? -25.768 3.567 1.766 1.00 87.69 377 GLU A CA 1
ATOM 2842 C C . GLU A 1 377 ? -26.332 4.384 2.940 1.00 87.69 377 GLU A C 1
ATOM 2844 O O . GLU A 1 377 ? -25.965 5.549 3.129 1.00 87.69 377 GLU A O 1
ATOM 2849 N N . PRO A 1 378 ? -27.261 3.838 3.739 1.00 81.44 378 PRO A N 1
ATOM 2850 C CA . PRO A 1 378 ? -27.654 4.469 4.992 1.00 81.44 378 PRO A CA 1
ATOM 2851 C C . PRO A 1 378 ? -26.442 4.699 5.909 1.00 81.44 378 PRO A C 1
ATOM 2853 O O . PRO A 1 378 ? -25.503 3.897 5.938 1.00 81.44 378 PRO A O 1
ATOM 2856 N N . TRP A 1 379 ? -26.476 5.785 6.681 1.00 65.69 379 TRP A N 1
ATOM 2857 C CA . TRP A 1 379 ? -25.528 6.029 7.770 1.00 65.69 379 TRP A CA 1
ATOM 2858 C C . TRP A 1 379 ? -25.369 4.769 8.654 1.00 65.69 379 TRP A C 1
ATOM 2860 O O . TRP A 1 379 ? -26.388 4.146 8.973 1.00 65.69 379 TRP A O 1
ATOM 2870 N N . PRO A 1 380 ? -24.142 4.355 9.044 1.00 68.69 380 PRO A N 1
ATOM 2871 C CA . PRO A 1 380 ? -22.872 5.094 8.980 1.00 68.69 380 PRO A CA 1
ATOM 2872 C C . PRO A 1 380 ? -22.043 4.917 7.702 1.00 68.69 380 PRO A C 1
ATOM 2874 O O . PRO A 1 380 ? -20.940 5.438 7.618 1.00 68.69 380 PRO A O 1
ATOM 2877 N N . LYS A 1 381 ? -22.528 4.184 6.695 1.00 76.56 381 LYS A N 1
ATOM 2878 C CA . LYS A 1 381 ? -21.720 3.915 5.495 1.00 76.56 381 LYS A CA 1
ATOM 2879 C C . LYS A 1 381 ? -21.580 5.129 4.568 1.00 76.56 381 LYS A C 1
ATOM 2881 O O . LYS A 1 381 ? -20.556 5.250 3.900 1.00 76.56 381 LYS A O 1
ATOM 2886 N N . GLY A 1 382 ? -22.586 6.006 4.534 1.00 87.81 382 GLY A N 1
ATOM 2887 C CA . GLY A 1 382 ? -22.576 7.244 3.750 1.00 87.81 382 GLY A CA 1
ATOM 2888 C C . GLY A 1 382 ? -22.540 7.035 2.230 1.00 87.81 382 GLY A C 1
ATOM 2889 O O . GLY A 1 382 ? -22.879 5.966 1.718 1.00 87.81 382 GLY A O 1
ATOM 2890 N N . GLY A 1 383 ? -22.188 8.098 1.512 1.00 93.50 383 GLY A N 1
ATOM 2891 C CA . GLY A 1 383 ? -22.102 8.189 0.053 1.00 93.50 383 GLY A CA 1
ATOM 2892 C C . GLY A 1 383 ? -20.667 8.215 -0.447 1.00 93.50 383 GLY A C 1
ATOM 2893 O O . GLY A 1 383 ? -19.835 7.471 0.059 1.00 93.50 383 GLY A O 1
ATOM 2894 N N . ASN A 1 384 ? -20.366 9.039 -1.445 1.00 97.06 384 ASN A N 1
ATOM 2895 C CA . ASN A 1 384 ? -19.066 9.163 -2.109 1.00 97.06 384 ASN A CA 1
ATOM 2896 C C . ASN A 1 384 ? -18.459 10.559 -1.894 1.00 97.06 384 ASN A C 1
ATOM 2898 O O . ASN A 1 384 ? -19.150 11.499 -1.504 1.00 97.06 384 ASN A O 1
ATOM 2902 N N . PHE A 1 385 ? -17.162 10.704 -2.158 1.00 96.25 385 PHE A N 1
ATOM 2903 C CA . PHE A 1 385 ? -16.494 12.001 -2.206 1.00 96.25 385 PHE A CA 1
ATOM 2904 C C . PHE A 1 385 ? -16.429 12.519 -3.647 1.00 96.25 385 PHE A C 1
ATOM 2906 O O . PHE A 1 385 ? -16.072 11.781 -4.567 1.00 96.25 385 PHE A O 1
ATOM 2913 N N . TRP A 1 386 ? -16.722 13.808 -3.825 1.00 96.38 386 TRP A N 1
ATOM 2914 C CA . TRP A 1 386 ? -16.794 14.475 -5.124 1.00 96.38 386 TRP A CA 1
ATOM 2915 C C . TRP A 1 386 ? -15.937 15.746 -5.097 1.00 96.38 386 TRP A C 1
ATOM 2917 O O . TRP A 1 386 ? -16.285 16.723 -4.432 1.00 96.38 386 TRP A O 1
ATOM 2927 N N . SER A 1 387 ? -14.813 15.769 -5.818 1.00 94.38 387 SER A N 1
ATOM 2928 C CA . SER A 1 387 ? -13.879 16.909 -5.775 1.00 94.38 387 SER A CA 1
ATOM 2929 C C . SER A 1 387 ? -14.469 18.223 -6.305 1.00 94.38 387 SER A C 1
ATOM 2931 O O . SER A 1 387 ? -14.040 19.296 -5.907 1.00 94.38 387 SER A O 1
ATOM 2933 N N . ASP A 1 388 ? -15.450 18.150 -7.204 1.00 92.50 388 ASP A N 1
ATOM 2934 C CA . ASP A 1 388 ? -16.221 19.276 -7.757 1.00 92.50 388 ASP A CA 1
ATOM 2935 C C . ASP A 1 388 ? -17.390 19.709 -6.852 1.00 92.50 388 ASP A C 1
ATOM 2937 O O . ASP A 1 388 ? -18.057 20.707 -7.126 1.00 92.50 388 ASP A O 1
ATOM 2941 N N . HIS A 1 389 ? -17.627 18.975 -5.764 1.00 90.75 389 HIS A N 1
ATOM 2942 C CA . HIS A 1 389 ? -18.551 19.329 -4.691 1.00 90.75 389 HIS A CA 1
ATOM 2943 C C . HIS A 1 389 ? -17.822 19.779 -3.421 1.00 90.75 389 HIS A C 1
ATOM 2945 O O . HIS A 1 389 ? -18.476 20.064 -2.425 1.00 90.75 389 HIS A O 1
ATOM 2951 N N . SER A 1 390 ? -16.486 19.842 -3.435 1.00 80.31 390 SER A N 1
ATOM 2952 C CA . SER A 1 390 ? -15.677 20.195 -2.269 1.00 80.31 390 SER A CA 1
ATOM 2953 C C . SER A 1 390 ? -15.021 21.581 -2.432 1.00 80.31 390 SER A C 1
ATOM 2955 O O . SER A 1 390 ? -14.452 21.863 -3.489 1.00 80.31 390 SER A O 1
ATOM 2957 N N . PRO A 1 391 ? -15.073 22.458 -1.407 1.00 76.62 391 PRO A N 1
ATOM 2958 C CA . PRO A 1 391 ? -15.763 22.247 -0.135 1.00 76.62 391 PRO A CA 1
ATOM 2959 C C . PRO A 1 391 ? -17.291 22.414 -0.273 1.00 76.62 391 PRO A C 1
ATOM 2961 O O . PRO A 1 391 ? -17.764 23.394 -0.847 1.00 76.62 391 PRO A O 1
ATOM 2964 N N . CYS A 1 392 ? -18.056 21.478 0.293 1.00 83.31 392 CYS A N 1
ATOM 2965 C CA . CYS A 1 392 ? -19.503 21.594 0.520 1.00 83.31 392 CYS A CA 1
ATOM 2966 C C . CYS A 1 392 ? -19.779 22.135 1.932 1.00 83.31 392 CYS A C 1
ATOM 2968 O O . CYS A 1 392 ? -18.848 22.293 2.727 1.00 83.31 392 CYS A O 1
ATOM 2970 N N . THR A 1 393 ? -21.045 22.391 2.281 1.00 87.50 393 THR A N 1
ATOM 2971 C CA . THR A 1 393 ? -21.412 22.722 3.665 1.00 87.50 393 THR A CA 1
ATOM 2972 C C . THR A 1 393 ? -21.462 21.430 4.479 1.00 87.50 393 THR A C 1
ATOM 2974 O O . THR A 1 393 ? -22.300 20.579 4.186 1.00 87.50 393 THR A O 1
ATOM 2977 N N . PRO A 1 394 ? -20.626 21.238 5.514 1.00 81.88 394 PRO A N 1
ATOM 2978 C CA . PRO A 1 394 ? -20.738 20.067 6.378 1.00 81.88 394 PRO A CA 1
ATOM 2979 C C . PRO A 1 394 ? -22.095 20.048 7.089 1.00 81.88 394 PRO A C 1
ATOM 2981 O O . PRO A 1 394 ? -22.618 21.101 7.469 1.00 81.88 394 PRO A O 1
ATOM 2984 N N . ARG A 1 395 ? -22.681 18.867 7.303 1.00 74.06 395 ARG A N 1
ATOM 2985 C CA . ARG A 1 395 ? -23.899 18.761 8.112 1.00 74.06 395 ARG A CA 1
ATOM 2986 C C . ARG A 1 395 ? -23.651 19.283 9.524 1.00 74.06 395 ARG A C 1
ATOM 2988 O O . ARG A 1 395 ? -22.624 19.022 10.136 1.00 74.06 395 ARG A O 1
ATOM 2995 N N . THR A 1 396 ? -24.669 19.935 10.088 1.00 69.62 396 THR A N 1
ATOM 2996 C CA . THR A 1 396 ? -24.703 20.374 11.502 1.00 69.62 396 THR A CA 1
ATOM 2997 C C . THR A 1 396 ? -24.630 19.223 12.497 1.00 69.62 396 THR A C 1
ATOM 2999 O O . THR A 1 396 ? -24.520 19.416 13.702 1.00 69.62 396 THR A O 1
ATOM 3002 N N . ASP A 1 397 ? -24.812 18.029 11.964 1.00 59.12 397 ASP A N 1
ATOM 3003 C CA . ASP A 1 397 ? -24.843 16.762 12.632 1.00 59.12 397 ASP A CA 1
ATOM 3004 C C . ASP A 1 397 ? -23.442 16.116 12.527 1.00 59.12 397 ASP A C 1
ATOM 3006 O O . ASP A 1 397 ? -23.340 14.910 12.500 1.00 59.12 397 ASP A O 1
ATOM 3010 N N . ASN A 1 398 ? -22.365 16.906 12.403 1.00 53.81 398 ASN A N 1
ATOM 3011 C CA . ASN A 1 398 ? -20.958 16.482 12.429 1.00 53.81 398 ASN A CA 1
ATOM 3012 C C . ASN A 1 398 ? -20.692 15.093 11.822 1.00 53.81 398 ASN A C 1
ATOM 3014 O O . ASN A 1 398 ? -19.963 14.336 12.423 1.00 53.81 398 ASN A O 1
ATOM 3018 N N . SER A 1 399 ? -21.318 14.704 10.708 1.00 63.25 399 SER A N 1
ATOM 3019 C CA . SER A 1 399 ? -21.236 13.328 10.190 1.00 63.25 399 SER A CA 1
ATOM 3020 C C . SER A 1 399 ? -20.140 13.151 9.142 1.00 63.25 399 SER A C 1
ATOM 3022 O O . SER A 1 399 ? -20.075 12.133 8.459 1.00 63.25 399 SER A O 1
ATOM 3024 N N . ASN A 1 400 ? -19.333 14.198 8.932 1.00 75.56 400 ASN A N 1
ATOM 3025 C CA . ASN A 1 400 ? -18.468 14.385 7.765 1.00 75.56 400 ASN A CA 1
ATOM 3026 C C . ASN A 1 400 ? -19.166 14.186 6.414 1.00 75.56 400 ASN A C 1
ATOM 3028 O O . ASN A 1 400 ? -18.524 14.042 5.372 1.00 75.56 400 ASN A O 1
ATOM 3032 N N . LEU A 1 401 ? -20.493 14.293 6.414 1.00 83.62 401 LEU A N 1
ATOM 3033 C CA . LEU A 1 401 ? -21.316 14.369 5.223 1.00 83.62 401 LEU A CA 1
ATOM 3034 C C . LEU A 1 401 ? -21.619 15.827 4.884 1.00 83.62 401 LEU A C 1
ATOM 3036 O O . LEU A 1 401 ? -21.742 16.674 5.773 1.00 83.62 401 LEU A O 1
ATOM 3040 N N . CYS A 1 402 ? -21.818 16.122 3.606 1.00 86.44 402 CYS A N 1
ATOM 3041 C CA . CYS A 1 402 ? -22.371 17.398 3.193 1.00 86.44 402 CYS A CA 1
ATOM 3042 C C . CYS A 1 402 ? -23.858 17.481 3.564 1.00 86.44 402 CYS A C 1
ATOM 3044 O O . CYS A 1 402 ? -24.617 16.498 3.554 1.00 86.44 402 CYS A O 1
ATOM 3046 N N . GLN A 1 403 ? -24.290 18.693 3.894 1.00 87.88 403 GLN A N 1
ATOM 3047 C CA . GLN A 1 403 ? -25.692 19.039 4.051 1.00 87.88 403 GLN A CA 1
ATOM 3048 C C . GLN A 1 403 ? -26.405 18.998 2.702 1.00 87.88 403 GLN A C 1
ATOM 3050 O O . GLN A 1 403 ? -27.555 18.561 2.617 1.00 87.88 403 GLN A O 1
ATOM 3055 N N . GLU A 1 404 ? -25.728 19.446 1.650 1.00 91.75 404 GLU A N 1
ATOM 3056 C CA . GLU A 1 404 ? -26.201 19.326 0.287 1.00 91.75 404 GLU A CA 1
ATOM 3057 C C . GLU A 1 404 ? -26.048 17.890 -0.216 1.00 91.75 404 GLU A C 1
ATOM 3059 O O . GLU A 1 404 ? -25.060 17.209 0.033 1.00 91.75 404 GLU A O 1
ATOM 3064 N N . LYS A 1 405 ? -27.044 17.433 -0.968 1.00 93.81 405 LYS A N 1
ATOM 3065 C CA . LYS A 1 405 ? -26.902 16.242 -1.801 1.00 93.81 405 LYS A CA 1
ATOM 3066 C C . LYS A 1 405 ? -26.090 16.581 -3.047 1.00 93.81 405 LYS A C 1
ATOM 3068 O O . LYS A 1 405 ? -26.270 17.659 -3.624 1.00 93.81 405 LYS A O 1
ATOM 3073 N N . TYR A 1 406 ? -25.285 15.637 -3.517 1.00 93.19 406 TYR A N 1
ATOM 3074 C CA . TYR A 1 406 ? -24.634 15.767 -4.813 1.00 93.19 406 TYR A CA 1
ATOM 3075 C C . TYR A 1 406 ? -25.602 15.309 -5.904 1.00 93.19 406 TYR A C 1
ATOM 3077 O O . TYR A 1 406 ? -26.061 14.164 -5.917 1.00 93.19 406 TYR A O 1
ATOM 3085 N N . ILE A 1 407 ? -25.951 16.225 -6.807 1.00 90.31 407 ILE A N 1
ATOM 3086 C CA . ILE A 1 407 ? -26.843 15.940 -7.931 1.00 90.31 407 ILE A CA 1
ATOM 3087 C C . ILE A 1 407 ? -26.018 15.472 -9.116 1.00 90.31 407 ILE A C 1
ATOM 3089 O O . ILE A 1 407 ? -25.254 16.242 -9.696 1.00 90.31 407 ILE A O 1
ATOM 3093 N N . ILE A 1 408 ? -26.255 14.237 -9.540 1.00 87.62 408 ILE A N 1
ATOM 3094 C CA . ILE A 1 408 ? -25.597 13.672 -10.709 1.00 87.62 408 ILE A CA 1
ATOM 3095 C C . ILE A 1 408 ? -26.330 14.188 -11.948 1.00 87.62 408 ILE A C 1
ATOM 3097 O O . ILE A 1 408 ? -27.443 13.761 -12.278 1.00 87.62 408 ILE A O 1
ATOM 3101 N N . GLN A 1 409 ? -25.717 15.160 -12.625 1.00 71.38 409 GLN A N 1
ATOM 3102 C CA . GLN A 1 409 ? -26.269 15.759 -13.837 1.00 71.38 409 GLN A CA 1
ATOM 3103 C C . GLN A 1 409 ? -26.134 14.786 -15.010 1.00 71.38 409 GLN A C 1
ATOM 3105 O O . GLN A 1 409 ? -25.124 14.754 -15.705 1.00 71.38 409 GLN A O 1
ATOM 3110 N N . SER A 1 410 ? -27.170 13.978 -15.240 1.00 60.50 410 SER A N 1
ATOM 3111 C CA . SER A 1 410 ? -27.205 13.065 -16.379 1.00 60.50 410 SER A CA 1
ATOM 3112 C C . SER A 1 410 ? -27.986 13.636 -17.564 1.00 60.50 410 SER A C 1
ATOM 3114 O O . SER A 1 410 ? -29.058 14.229 -17.415 1.00 60.50 410 SER A O 1
ATOM 3116 N N . GLY A 1 411 ? -27.437 13.475 -18.767 1.00 53.53 411 GLY A N 1
ATOM 3117 C CA . GLY A 1 411 ? -28.071 13.937 -19.994 1.00 53.53 411 GLY A CA 1
ATOM 3118 C C . GLY A 1 411 ? -29.347 13.154 -20.328 1.00 53.53 411 GLY A C 1
ATOM 3119 O O . GLY A 1 411 ? -29.346 11.927 -20.359 1.00 53.53 411 GLY A O 1
ATOM 3120 N N . LEU A 1 412 ? -30.397 13.906 -20.681 1.00 52.72 412 LEU A N 1
ATOM 3121 C CA . LEU A 1 412 ? -31.624 13.523 -21.406 1.00 52.72 412 LEU A CA 1
ATOM 3122 C C . LEU A 1 412 ? -32.879 12.987 -20.673 1.00 52.72 412 LEU A C 1
ATOM 3124 O O . LEU A 1 412 ? -33.912 12.989 -21.344 1.00 52.72 412 LEU A O 1
ATOM 3128 N N . PHE A 1 413 ? -32.921 12.619 -19.377 1.00 52.75 413 PHE A N 1
ATOM 3129 C CA . PHE A 1 413 ? -34.158 12.017 -18.801 1.00 52.75 413 PHE A CA 1
ATOM 3130 C C . PHE A 1 413 ? -34.527 12.367 -17.337 1.00 52.75 413 PHE A C 1
ATOM 3132 O O . PHE A 1 413 ? -33.726 12.862 -16.557 1.00 52.75 413 PHE A O 1
ATOM 3139 N N . LEU A 1 414 ? -35.809 12.122 -17.009 1.00 51.34 414 LEU A N 1
ATOM 3140 C CA . LEU A 1 414 ? -36.647 12.644 -15.905 1.00 51.34 414 LEU A CA 1
ATOM 3141 C C . LEU A 1 414 ? -36.383 12.077 -14.487 1.00 51.34 414 LEU A C 1
ATOM 3143 O O . LEU A 1 414 ? -37.222 12.262 -13.603 1.00 51.34 414 LEU A O 1
ATOM 3147 N N . THR A 1 415 ? -35.270 11.382 -14.251 1.00 55.94 415 THR A N 1
ATOM 3148 C CA . THR A 1 415 ? -34.912 10.838 -12.928 1.00 55.94 415 THR A CA 1
ATOM 3149 C C . THR A 1 415 ? -33.596 11.439 -12.461 1.00 55.94 415 THR A C 1
ATOM 3151 O O . THR A 1 415 ? -32.550 11.184 -13.053 1.00 55.94 415 THR A O 1
ATOM 3154 N N . THR A 1 416 ? -33.651 12.237 -11.399 1.00 70.06 416 THR A N 1
ATOM 3155 C CA . THR A 1 416 ? -32.459 12.781 -10.749 1.00 70.06 416 THR A CA 1
ATOM 3156 C C . THR A 1 416 ? -31.784 11.668 -9.954 1.00 70.06 416 THR A C 1
ATOM 3158 O O . THR A 1 416 ? -32.371 11.166 -8.998 1.00 70.06 416 THR A O 1
ATOM 3161 N N . LEU A 1 417 ? -30.582 11.266 -10.365 1.00 85.25 417 LEU A N 1
ATOM 3162 C CA . LEU A 1 417 ? -29.701 10.461 -9.524 1.00 85.25 417 LEU A CA 1
ATOM 3163 C C . LEU A 1 417 ? -28.984 11.400 -8.565 1.00 85.25 417 LEU A C 1
ATOM 3165 O O . LEU A 1 417 ? -28.579 12.505 -8.938 1.00 85.25 417 LEU A O 1
ATOM 3169 N N . GLU A 1 418 ? -28.850 10.966 -7.327 1.00 90.38 418 GLU A N 1
ATOM 3170 C CA . GLU A 1 418 ? -28.272 11.781 -6.277 1.00 90.38 418 GLU A CA 1
ATOM 3171 C C . GLU A 1 418 ? -27.533 10.907 -5.281 1.00 90.38 418 GLU A C 1
ATOM 3173 O O . GLU A 1 418 ? -27.969 9.803 -4.949 1.00 90.38 418 GLU A O 1
ATOM 3178 N N . ASP A 1 419 ? -26.420 11.438 -4.807 1.00 93.94 419 ASP A N 1
ATOM 3179 C CA . ASP A 1 419 ? -25.802 10.993 -3.577 1.00 93.94 419 ASP A CA 1
ATOM 3180 C C . ASP A 1 419 ? -26.378 11.852 -2.451 1.00 93.94 419 ASP A C 1
ATOM 3182 O O . ASP A 1 419 ? -26.180 13.070 -2.403 1.00 93.94 419 ASP A O 1
ATOM 3186 N N . ASN A 1 420 ? -27.154 11.218 -1.573 1.00 93.31 420 ASN A N 1
ATOM 3187 C CA . ASN A 1 420 ? -27.807 11.894 -0.457 1.00 93.31 420 ASN A CA 1
ATOM 3188 C C . ASN A 1 420 ? -26.914 12.030 0.776 1.00 93.31 420 ASN A C 1
ATOM 3190 O O . ASN A 1 420 ? -27.338 12.636 1.759 1.00 93.31 420 ASN A O 1
ATOM 3194 N N . GLN A 1 421 ? -25.727 11.432 0.769 1.00 92.50 421 GLN A N 1
ATOM 3195 C CA . GLN A 1 421 ? -24.777 11.455 1.875 1.00 92.50 421 GLN A CA 1
ATOM 3196 C C . GLN A 1 421 ? -23.351 11.639 1.329 1.00 92.50 421 GLN A C 1
ATOM 3198 O O . GLN A 1 421 ? -22.490 10.813 1.626 1.00 92.50 421 GLN A O 1
ATOM 3203 N N . PRO A 1 422 ? -23.079 12.680 0.520 1.00 94.50 422 PRO A N 1
ATOM 3204 C CA . PRO A 1 422 ? -21.748 12.863 -0.033 1.00 94.50 422 PRO A CA 1
ATOM 3205 C C . PRO A 1 422 ? -20.785 13.266 1.084 1.00 94.50 422 PRO A C 1
ATOM 3207 O O . PRO A 1 422 ? -21.175 13.946 2.031 1.00 94.50 422 PRO A O 1
ATOM 3210 N N . TRP A 1 423 ? -19.533 12.848 0.977 1.00 90.06 423 TRP A N 1
ATOM 3211 C CA . TRP A 1 423 ? -18.506 13.126 1.976 1.00 90.06 423 TRP A CA 1
ATOM 3212 C C . TRP A 1 423 ? -17.872 14.501 1.766 1.00 90.06 423 TRP A C 1
ATOM 3214 O O . TRP A 1 423 ? -17.661 14.930 0.632 1.00 90.06 423 TRP A O 1
ATOM 3224 N N . VAL A 1 424 ? -17.541 15.187 2.865 1.00 87.06 424 VAL A N 1
ATOM 3225 C CA . VAL A 1 424 ? -16.955 16.543 2.832 1.00 87.06 424 VAL A CA 1
ATOM 3226 C C . VAL A 1 424 ? -15.531 16.571 2.266 1.00 87.06 424 VAL A C 1
ATOM 3228 O O . VAL A 1 424 ? -15.107 17.578 1.691 1.00 87.06 424 VAL A O 1
ATOM 3231 N N . ALA A 1 425 ? -14.796 15.467 2.417 1.00 85.00 425 ALA A N 1
ATOM 3232 C CA . ALA A 1 425 ? -13.421 15.301 1.964 1.00 85.00 425 ALA A CA 1
ATOM 3233 C C . ALA A 1 425 ? -13.148 13.851 1.529 1.00 85.00 425 ALA A C 1
ATOM 3235 O O . ALA A 1 425 ? -13.933 12.943 1.815 1.00 85.00 425 ALA A O 1
ATOM 3236 N N . GLN A 1 426 ? -12.036 13.672 0.816 1.00 87.62 426 GLN A N 1
ATOM 3237 C CA . GLN A 1 426 ? -11.538 12.379 0.357 1.00 87.62 426 GLN A CA 1
ATOM 3238 C C . GLN A 1 426 ? -11.413 11.388 1.526 1.00 87.62 426 GLN A C 1
ATOM 3240 O O . GLN A 1 426 ? -10.999 11.791 2.612 1.00 87.62 426 GLN A O 1
ATOM 3245 N N . ASP A 1 427 ? -11.784 10.123 1.303 1.00 82.56 427 ASP A N 1
ATOM 3246 C CA . ASP A 1 427 ? -11.629 9.000 2.251 1.00 82.56 427 ASP A CA 1
ATOM 3247 C C . ASP A 1 427 ? -12.321 9.162 3.621 1.00 82.56 427 ASP A C 1
ATOM 3249 O O . ASP A 1 427 ? -12.159 8.339 4.518 1.00 82.56 427 ASP A O 1
ATOM 3253 N N . LYS A 1 428 ? -13.186 10.170 3.791 1.00 74.81 428 LYS A N 1
ATOM 3254 C CA . LYS A 1 428 ? -13.883 10.445 5.062 1.00 74.81 428 LYS A CA 1
ATOM 3255 C C . LYS A 1 428 ? -14.866 9.369 5.521 1.00 74.81 428 LYS A C 1
ATOM 3257 O O . LYS A 1 428 ? -15.377 9.452 6.621 1.00 74.81 428 LYS A O 1
ATOM 3262 N N . TRP A 1 429 ? -15.138 8.347 4.724 1.00 76.44 429 TRP A N 1
ATOM 3263 C CA . TRP A 1 429 ? -15.892 7.180 5.183 1.00 76.44 429 TRP A CA 1
ATOM 3264 C C . TRP A 1 429 ? -15.066 6.165 5.964 1.00 76.44 429 TRP A C 1
ATOM 3266 O O . TRP A 1 429 ? -15.646 5.271 6.582 1.00 76.44 429 TRP A O 1
ATOM 3276 N N . GLU A 1 430 ? -13.734 6.233 5.886 1.00 61.31 430 GLU A N 1
ATOM 3277 C CA . GLU A 1 430 ? -12.855 5.364 6.675 1.00 61.31 430 GLU A CA 1
ATOM 3278 C C . GLU A 1 430 ? -12.984 5.675 8.168 1.00 61.31 430 GLU A C 1
ATOM 3280 O O . GLU A 1 430 ? -12.742 4.805 9.005 1.00 61.31 430 GLU A O 1
ATOM 3285 N N . SER A 1 431 ? -13.519 6.862 8.461 1.00 54.22 431 SER A N 1
ATOM 3286 C CA . SER A 1 431 ? -13.921 7.309 9.777 1.00 54.22 431 SER A CA 1
ATOM 3287 C C . SER A 1 431 ? -15.188 8.194 9.650 1.00 54.22 431 SER A C 1
ATOM 3289 O O . SER A 1 431 ? -15.117 9.368 9.325 1.00 54.22 431 SER A O 1
ATOM 3291 N N . PRO A 1 432 ? -16.405 7.634 9.769 1.00 43.03 432 PRO A N 1
ATOM 3292 C CA . PRO A 1 432 ? -17.637 8.418 9.826 1.00 43.03 432 PRO A CA 1
ATOM 3293 C C . PRO A 1 432 ? -17.735 9.096 11.196 1.00 43.03 432 PRO A C 1
ATOM 3295 O O . PRO A 1 432 ? -17.957 8.394 12.186 1.00 43.03 432 PRO A O 1
ATOM 3298 N N . ASP A 1 433 ? -17.628 10.423 11.285 1.00 43.28 433 ASP A N 1
ATOM 3299 C CA . ASP A 1 433 ? -17.860 11.113 12.560 1.00 43.28 433 ASP A CA 1
ATOM 3300 C C . ASP A 1 433 ? -19.283 10.790 13.075 1.00 43.28 433 ASP A C 1
ATOM 3302 O O . ASP A 1 433 ? -20.303 11.165 12.499 1.00 43.28 433 ASP A O 1
ATOM 3306 N N . VAL A 1 434 ? -19.402 10.033 14.165 1.00 38.84 434 VAL A N 1
ATOM 3307 C CA . VAL A 1 434 ? -20.702 9.726 14.776 1.00 38.84 434 VAL A CA 1
ATOM 3308 C C . VAL A 1 434 ? -21.067 10.853 15.729 1.00 38.84 434 VAL A C 1
ATOM 3310 O O . VAL A 1 434 ? -20.411 11.040 16.752 1.00 38.84 434 VAL A O 1
ATOM 3313 N N . ILE A 1 435 ? -22.176 11.554 15.475 1.00 35.44 435 ILE A N 1
ATOM 3314 C CA . ILE A 1 435 ? -22.766 12.409 16.513 1.00 35.44 435 ILE A CA 1
ATOM 3315 C C . ILE A 1 435 ? -23.173 11.538 17.679 1.00 35.44 435 ILE A C 1
ATOM 3317 O O . ILE A 1 435 ? -24.119 10.745 17.629 1.00 35.44 435 ILE A O 1
ATOM 3321 N N . ILE A 1 436 ? -22.524 11.803 18.789 1.00 33.69 436 ILE A N 1
ATOM 3322 C CA . ILE A 1 436 ? -23.024 11.458 20.096 1.00 33.69 436 ILE A CA 1
ATOM 3323 C C . ILE A 1 436 ? -23.982 12.596 20.461 1.00 33.69 436 ILE A C 1
ATOM 3325 O O . ILE A 1 436 ? -23.554 13.712 20.752 1.00 33.69 436 ILE A O 1
ATOM 3329 N N . THR A 1 437 ? -25.299 12.376 20.386 1.00 26.66 437 THR A N 1
ATOM 3330 C CA . THR A 1 437 ? -26.246 13.345 20.964 1.00 26.66 437 THR A CA 1
ATOM 3331 C C . THR A 1 437 ? -25.899 13.540 22.445 1.00 26.66 437 THR A C 1
ATOM 3333 O O . THR A 1 437 ? -25.610 12.536 23.107 1.00 26.66 437 THR A O 1
ATOM 3336 N N . PRO A 1 438 ? -25.955 14.766 23.000 1.00 25.97 438 PRO A N 1
ATOM 3337 C CA . PRO A 1 438 ? -25.580 14.992 24.389 1.00 25.97 438 PRO A CA 1
ATOM 3338 C C . PRO A 1 438 ? -26.473 14.144 25.303 1.00 25.97 438 PRO A C 1
ATOM 3340 O O . PRO A 1 438 ? -27.698 14.154 25.124 1.00 25.97 438 PRO A O 1
ATOM 3343 N N . PRO A 1 439 ? -25.917 13.427 26.293 1.00 27.89 439 PRO A N 1
ATOM 3344 C CA . PRO A 1 439 ? -26.742 12.844 27.330 1.00 27.89 439 PRO A CA 1
ATOM 3345 C C . PRO A 1 439 ? -27.450 13.961 28.123 1.00 27.89 439 PRO A C 1
ATOM 3347 O O . PRO A 1 439 ? -26.947 15.088 28.198 1.00 27.89 439 PRO A O 1
ATOM 3350 N N . PRO A 1 440 ? -28.602 13.665 28.753 1.00 26.09 440 PRO A N 1
ATOM 3351 C CA . PRO A 1 440 ? -29.222 14.559 29.728 1.00 26.09 440 PRO A CA 1
ATOM 3352 C C . PRO A 1 440 ? -28.214 14.909 30.838 1.00 26.09 440 PRO A C 1
ATOM 3354 O O . PRO A 1 440 ? -27.280 14.133 31.063 1.00 26.09 440 PRO A O 1
ATOM 3357 N N . PRO A 1 441 ? -28.398 16.029 31.566 1.00 28.58 441 PRO A N 1
ATOM 3358 C CA . PRO A 1 441 ? -27.498 16.387 32.656 1.00 28.58 441 PRO A CA 1
ATOM 3359 C C . PRO A 1 441 ? -27.375 15.215 33.641 1.00 28.58 441 PRO A C 1
ATOM 3361 O O . PRO A 1 441 ? -28.371 14.520 33.885 1.00 28.58 441 PRO A O 1
ATOM 3364 N N . PRO A 1 442 ? -26.172 14.978 34.192 1.00 30.70 442 PRO A N 1
ATOM 3365 C CA . PRO A 1 442 ? -25.927 13.833 35.048 1.00 30.70 442 PRO A CA 1
ATOM 3366 C C . PRO A 1 442 ? -26.887 13.867 36.243 1.00 30.70 442 PRO A C 1
ATOM 3368 O O . PRO A 1 442 ? -27.095 14.936 36.831 1.00 30.70 442 PRO A O 1
ATOM 3371 N N . PRO A 1 443 ? -27.455 12.717 36.647 1.00 28.50 443 PRO A N 1
ATOM 3372 C CA . PRO A 1 443 ? -27.999 12.595 37.982 1.00 28.50 443 PRO A CA 1
ATOM 3373 C C . PRO A 1 443 ? -26.868 12.919 38.954 1.00 28.50 443 PRO A C 1
ATOM 3375 O O . PRO A 1 443 ? -25.816 12.281 38.962 1.00 28.50 443 PRO A O 1
ATOM 3378 N N . THR A 1 444 ? -27.083 13.928 39.783 1.00 40.84 444 THR A N 1
ATOM 3379 C CA . THR A 1 444 ? -26.328 14.106 41.012 1.00 40.84 444 THR A CA 1
ATOM 3380 C C . THR A 1 444 ? -26.589 12.892 41.903 1.00 40.84 444 THR A C 1
ATOM 3382 O O . THR A 1 444 ? -27.609 12.819 42.584 1.00 40.84 444 THR A O 1
ATOM 3385 N N . GLY A 1 445 ? -25.677 11.916 41.893 1.00 31.86 445 GLY A N 1
ATOM 3386 C CA . GLY A 1 445 ? -25.694 10.832 42.875 1.00 31.86 445 GLY A CA 1
ATOM 3387 C C . GLY A 1 445 ? -24.920 9.574 42.486 1.00 31.86 445 GLY A C 1
ATOM 3388 O O . GLY A 1 445 ? -25.456 8.728 41.782 1.00 31.86 445 GLY A O 1
ATOM 3389 N N . GLY A 1 446 ? -23.721 9.416 43.061 1.00 31.53 446 GLY A N 1
ATOM 3390 C CA . GLY A 1 446 ? -23.029 8.130 43.232 1.00 31.53 446 GLY A CA 1
ATOM 3391 C C . GLY A 1 446 ? -21.657 8.063 42.557 1.00 31.53 446 GLY A C 1
ATOM 3392 O O . GLY A 1 446 ? -21.582 8.016 41.337 1.00 31.53 446 GLY A O 1
ATOM 3393 N N . GLY A 1 447 ? -20.572 8.047 43.340 1.00 38.25 447 GLY A N 1
ATOM 3394 C CA . GLY A 1 447 ? -19.225 7.765 42.828 1.00 38.25 447 GLY A CA 1
ATOM 3395 C C . GLY A 1 447 ? -19.175 6.383 42.169 1.00 38.25 447 GLY A C 1
ATOM 3396 O O . GLY A 1 447 ? -19.642 5.408 42.759 1.00 38.25 447 GLY A O 1
ATOM 3397 N N . GLY A 1 448 ? -18.677 6.320 40.933 1.00 50.69 448 GLY A N 1
ATOM 3398 C CA . GLY A 1 448 ? -18.552 5.076 40.172 1.00 50.69 448 GLY A CA 1
ATOM 3399 C C . GLY A 1 448 ? -17.473 4.146 40.734 1.00 50.69 448 GLY A C 1
ATOM 3400 O O . GLY A 1 448 ? -16.568 4.581 41.440 1.00 50.69 448 GLY A O 1
ATOM 3401 N N . ILE A 1 449 ? -17.593 2.860 40.409 1.00 83.25 449 ILE A N 1
ATOM 3402 C CA . ILE A 1 449 ? -16.603 1.806 40.675 1.00 83.25 449 ILE A CA 1
ATOM 3403 C C . ILE A 1 449 ? -15.634 1.766 39.470 1.00 83.25 449 ILE A C 1
ATOM 3405 O O . ILE A 1 449 ? -16.049 1.996 38.336 1.00 83.25 449 ILE A O 1
ATOM 3409 N N . TRP A 1 450 ? -14.358 1.470 39.685 1.00 91.62 450 TRP A N 1
ATOM 3410 C CA . TRP A 1 450 ? -13.327 1.205 38.680 1.00 91.62 450 TRP A CA 1
ATOM 3411 C C . TRP A 1 450 ? -13.205 -0.288 38.356 1.00 91.62 450 TRP A C 1
ATOM 3413 O O . TRP A 1 450 ? -13.421 -1.156 39.207 1.00 91.62 450 TRP A O 1
ATOM 3423 N N . ALA A 1 451 ? -12.804 -0.595 37.128 1.00 94.19 451 ALA A N 1
ATOM 3424 C CA . ALA A 1 451 ? -12.458 -1.940 36.692 1.00 94.19 451 ALA A CA 1
ATOM 3425 C C . ALA A 1 451 ? -11.149 -1.922 35.901 1.00 94.19 451 ALA A C 1
ATOM 3427 O O . ALA A 1 451 ? -10.719 -0.880 35.416 1.00 94.19 451 ALA A O 1
ATOM 3428 N N . GLU A 1 452 ? -10.540 -3.087 35.725 1.00 95.06 452 GLU A N 1
ATOM 3429 C CA . GLU A 1 452 ? -9.498 -3.288 34.724 1.00 95.06 452 GLU A CA 1
ATOM 3430 C C . GLU A 1 452 ? -9.956 -4.262 33.642 1.00 95.06 452 GLU A C 1
ATOM 3432 O O . GLU A 1 452 ? -10.807 -5.127 33.877 1.00 95.06 452 GLU A O 1
ATOM 3437 N N . ILE A 1 453 ? -9.366 -4.140 32.458 1.00 97.06 453 ILE A N 1
ATOM 3438 C CA . ILE A 1 453 ? -9.576 -5.100 31.381 1.00 97.06 453 ILE A CA 1
ATOM 3439 C C . ILE A 1 453 ? -8.962 -6.448 31.774 1.00 97.06 453 ILE A C 1
ATOM 3441 O O . ILE A 1 453 ? -7.787 -6.539 32.127 1.00 97.06 453 ILE A O 1
ATOM 3445 N N . SER A 1 454 ? -9.754 -7.511 31.697 1.00 93.25 454 SER A N 1
ATOM 3446 C CA . SER A 1 454 ? -9.346 -8.880 32.003 1.00 93.25 454 SER A CA 1
ATOM 3447 C C . SER A 1 454 ? -10.053 -9.845 31.053 1.00 93.25 454 SER A C 1
ATOM 3449 O O . SER A 1 454 ? -11.080 -10.439 31.365 1.00 93.25 454 SER A O 1
ATOM 3451 N N . SER A 1 455 ? -9.518 -9.944 29.840 1.00 91.56 455 SER A N 1
ATOM 3452 C CA . SER A 1 455 ? -10.015 -10.789 28.757 1.00 91.56 455 SER A CA 1
ATOM 3453 C C . SER A 1 455 ? -9.091 -11.980 28.512 1.00 91.56 455 SER A C 1
ATOM 3455 O O . SER A 1 455 ? -7.867 -11.874 28.613 1.00 91.56 455 SER A O 1
ATOM 3457 N N . THR A 1 456 ? -9.657 -13.108 28.083 1.00 86.19 456 THR A N 1
ATOM 3458 C CA . THR A 1 456 ? -8.885 -14.290 27.665 1.00 86.19 456 THR A CA 1
ATOM 3459 C C . THR A 1 456 ? -8.051 -14.054 26.404 1.00 86.19 456 THR A C 1
ATOM 3461 O O . THR A 1 456 ? -7.145 -14.830 26.122 1.00 86.19 456 THR A O 1
ATOM 3464 N N . THR A 1 457 ? -8.351 -13.014 25.620 1.00 84.75 457 THR A N 1
ATOM 3465 C CA . THR A 1 457 ? -7.607 -12.671 24.395 1.00 84.75 457 THR A CA 1
ATOM 3466 C C . THR A 1 457 ? -6.463 -11.687 24.636 1.00 84.75 457 THR A C 1
ATOM 3468 O O . THR A 1 457 ? -5.735 -11.368 23.698 1.00 84.75 457 THR A O 1
ATOM 3471 N N . GLY A 1 458 ? -6.296 -11.183 25.864 1.00 88.19 458 GLY A N 1
ATOM 3472 C CA . GLY A 1 458 ? -5.304 -10.149 26.172 1.00 88.19 458 GLY A CA 1
ATOM 3473 C C . GLY A 1 458 ? -5.768 -8.715 25.919 1.00 88.19 458 GLY A C 1
ATOM 3474 O O . GLY A 1 458 ? -5.053 -7.781 26.271 1.00 88.19 458 GLY A O 1
ATOM 3475 N N . THR A 1 459 ? -6.937 -8.531 25.305 1.00 95.25 459 THR A N 1
ATOM 3476 C CA . THR A 1 459 ? -7.519 -7.226 24.971 1.00 95.25 459 THR A CA 1
ATOM 3477 C C . THR A 1 459 ? -9.041 -7.273 25.069 1.00 95.25 459 THR A C 1
ATOM 3479 O O . THR A 1 459 ? -9.649 -8.342 24.971 1.00 95.25 459 THR A O 1
ATOM 3482 N N . ALA A 1 460 ? -9.673 -6.113 25.214 1.00 96.00 460 ALA A N 1
ATOM 3483 C CA . ALA A 1 460 ? -11.115 -5.953 25.095 1.00 96.00 460 ALA A CA 1
ATOM 3484 C C . ALA A 1 460 ? -11.456 -4.773 24.187 1.00 96.00 460 ALA A C 1
ATOM 3486 O O . ALA A 1 460 ? -10.718 -3.793 24.097 1.00 96.00 460 ALA A O 1
ATOM 3487 N N . THR A 1 461 ? -12.589 -4.875 23.501 1.00 95.56 461 THR A N 1
ATOM 3488 C CA . THR A 1 461 ? -13.073 -3.826 22.607 1.00 95.56 461 THR A CA 1
ATOM 3489 C C . THR A 1 461 ? -14.119 -2.976 23.314 1.00 95.56 461 THR A C 1
ATOM 3491 O O . THR A 1 461 ? -15.040 -3.502 23.940 1.00 95.56 461 THR A O 1
ATOM 3494 N N . LEU A 1 462 ? -13.963 -1.659 23.205 1.00 92.12 462 LEU A N 1
ATOM 3495 C CA . LEU A 1 462 ? -14.960 -0.677 23.600 1.00 92.12 462 LEU A CA 1
ATOM 3496 C C . LEU A 1 462 ? -15.856 -0.390 22.397 1.00 92.12 462 LEU A C 1
ATOM 3498 O O . LEU A 1 462 ? -15.358 -0.075 21.319 1.00 92.12 462 LEU A O 1
ATOM 3502 N N . TYR A 1 463 ? -17.164 -0.494 22.577 1.00 89.62 463 TYR A N 1
ATOM 3503 C CA . TYR A 1 463 ? -18.155 -0.394 21.513 1.00 89.62 463 TYR A CA 1
ATOM 3504 C C . TYR A 1 463 ? -19.058 0.828 21.692 1.00 89.62 463 TYR A C 1
ATOM 3506 O O . TYR A 1 463 ? -19.295 1.291 22.808 1.00 89.62 463 TYR A O 1
ATOM 3514 N N . THR A 1 464 ? -19.611 1.334 20.594 1.00 82.88 464 THR A N 1
ATOM 3515 C CA . THR A 1 464 ? -20.602 2.427 20.623 1.00 82.88 464 THR A CA 1
ATOM 3516 C C . THR A 1 464 ? -21.936 2.011 21.246 1.00 82.88 464 THR A C 1
ATOM 3518 O O . THR A 1 464 ? -22.619 2.842 21.843 1.00 82.88 464 THR A O 1
ATOM 3521 N N . SER A 1 465 ? -22.313 0.734 21.142 1.00 86.38 465 SER A N 1
ATOM 3522 C CA . SER A 1 465 ? -23.553 0.175 21.698 1.00 86.38 465 SER A CA 1
ATOM 3523 C C . SER A 1 465 ? -23.288 -1.124 22.461 1.00 86.38 465 SER A C 1
ATOM 3525 O O . SER A 1 465 ? -22.216 -1.712 22.349 1.00 86.38 465 SER A O 1
ATOM 3527 N N . ALA A 1 466 ? -24.260 -1.571 23.263 1.00 90.38 466 ALA A N 1
ATOM 3528 C CA . ALA A 1 466 ? -24.185 -2.785 24.084 1.00 90.38 466 ALA A CA 1
ATOM 3529 C C . ALA A 1 466 ? -24.288 -4.089 23.257 1.00 90.38 466 ALA A C 1
ATOM 3531 O O . ALA A 1 466 ? -25.089 -4.973 23.570 1.00 90.38 466 ALA A O 1
ATOM 3532 N N . ASP A 1 467 ? -23.512 -4.183 22.179 1.00 87.81 467 ASP A N 1
ATOM 3533 C CA . ASP A 1 467 ? -23.424 -5.322 21.273 1.00 87.81 467 ASP A CA 1
ATOM 3534 C C . ASP A 1 467 ? -22.066 -5.338 20.545 1.00 87.81 467 ASP A C 1
ATOM 3536 O O . ASP A 1 467 ? -21.472 -4.292 20.273 1.00 87.81 467 ASP A O 1
ATOM 3540 N N . THR A 1 468 ? -21.585 -6.535 20.197 1.00 85.19 468 THR A N 1
ATOM 3541 C CA . THR A 1 468 ? -20.275 -6.733 19.548 1.00 85.19 468 THR A CA 1
ATOM 3542 C C . THR A 1 468 ? -20.262 -6.435 18.044 1.00 85.19 468 THR A C 1
ATOM 3544 O O . THR A 1 468 ? -19.216 -6.552 17.405 1.00 85.19 468 THR A O 1
ATOM 3547 N N . THR A 1 469 ? -21.407 -6.073 17.457 1.00 84.75 469 THR A N 1
ATOM 3548 C CA . THR A 1 469 ? -21.538 -5.740 16.028 1.00 84.75 469 THR A CA 1
ATOM 3549 C C . THR A 1 469 ? -21.467 -4.239 15.760 1.00 84.75 469 THR A C 1
ATOM 3551 O O . THR A 1 469 ? -21.272 -3.828 14.616 1.00 84.75 469 THR A O 1
ATOM 3554 N N . SER A 1 470 ? -21.615 -3.427 16.806 1.00 73.19 470 SER A N 1
ATOM 3555 C CA . SER A 1 470 ? -21.554 -1.975 16.749 1.00 73.19 470 SER A CA 1
ATOM 3556 C C . SER A 1 470 ? -20.126 -1.462 16.541 1.00 73.19 470 SER A C 1
ATOM 3558 O O . SER A 1 470 ? -19.144 -2.205 16.630 1.00 73.19 470 SER A O 1
ATOM 3560 N N . VAL A 1 471 ? -20.004 -0.173 16.212 1.00 77.44 471 VAL A N 1
ATOM 3561 C CA . VAL A 1 471 ? -18.713 0.452 15.896 1.00 77.44 471 VAL A CA 1
ATOM 3562 C C . VAL A 1 471 ? -17.757 0.298 17.077 1.00 77.44 471 VAL A C 1
ATOM 3564 O O . VAL A 1 471 ? -18.123 0.591 18.219 1.00 77.44 471 VAL A O 1
ATOM 3567 N N . LYS A 1 472 ? -16.538 -0.158 16.781 1.00 82.62 472 LYS A N 1
ATOM 3568 C CA . LYS A 1 472 ? -15.441 -0.282 17.741 1.00 82.62 472 LYS A CA 1
ATOM 3569 C C . LYS A 1 472 ? -14.831 1.096 17.962 1.00 82.62 472 LYS A C 1
ATOM 3571 O O . LYS A 1 472 ? -14.288 1.675 17.031 1.00 82.62 472 LYS A O 1
ATOM 3576 N N . LEU A 1 473 ? -14.926 1.596 19.185 1.00 80.38 473 LEU A N 1
ATOM 3577 C CA . LEU A 1 473 ? -14.333 2.862 19.604 1.00 80.38 473 LEU A CA 1
ATOM 3578 C C . LEU A 1 473 ? -12.849 2.702 19.916 1.00 80.38 473 LEU A C 1
ATOM 3580 O O . LEU A 1 473 ? -12.054 3.543 19.528 1.00 80.38 473 LEU A O 1
ATOM 3584 N N . LYS A 1 474 ? -12.476 1.630 20.626 1.00 88.75 474 LYS A N 1
ATOM 3585 C CA . LYS A 1 474 ? -11.093 1.344 21.030 1.00 88.75 474 LYS A CA 1
ATOM 3586 C C . LYS A 1 474 ? -10.858 -0.147 21.194 1.00 88.75 474 LYS A C 1
ATOM 3588 O O . LYS A 1 474 ? -11.790 -0.904 21.477 1.00 88.75 474 LYS A O 1
ATOM 3593 N N . ILE A 1 475 ? -9.599 -0.554 21.107 1.00 92.56 475 ILE A N 1
ATOM 3594 C CA . ILE A 1 475 ? -9.127 -1.830 21.645 1.00 92.56 475 ILE A CA 1
ATOM 3595 C C . ILE A 1 475 ? -8.168 -1.505 22.786 1.00 92.56 475 ILE A C 1
ATOM 3597 O O . ILE A 1 475 ? -7.180 -0.803 22.593 1.00 92.56 475 ILE A O 1
ATOM 3601 N N . LEU A 1 476 ? -8.494 -1.983 23.984 1.00 95.69 476 LEU A N 1
ATOM 3602 C CA . LEU A 1 476 ? -7.737 -1.725 25.203 1.00 95.69 476 LEU A CA 1
ATOM 3603 C C . LEU A 1 476 ? -7.072 -3.024 25.675 1.00 95.69 476 LEU A C 1
ATOM 3605 O O . LEU A 1 476 ? -7.717 -4.080 25.641 1.00 95.69 476 LEU A O 1
ATOM 3609 N N . PRO A 1 477 ? -5.803 -2.989 26.110 1.00 96.62 477 PRO A N 1
ATOM 3610 C CA . PRO A 1 477 ? -5.127 -4.180 26.600 1.00 96.62 477 PRO A CA 1
ATOM 3611 C C . PRO A 1 477 ? -5.601 -4.590 27.988 1.00 96.62 477 PRO A C 1
ATOM 3613 O O . PRO A 1 477 ? -6.072 -3.771 28.774 1.00 96.62 477 PRO A O 1
ATOM 3616 N N . ASN A 1 478 ? -5.413 -5.866 28.317 1.00 96.00 478 ASN A N 1
ATOM 3617 C CA . ASN A 1 478 ? -5.551 -6.357 29.682 1.00 96.00 478 ASN A CA 1
ATOM 3618 C C . ASN A 1 478 ? -4.736 -5.499 30.660 1.00 96.00 478 ASN A C 1
ATOM 3620 O O . ASN A 1 478 ? -3.641 -5.036 30.335 1.00 96.00 478 ASN A O 1
ATOM 3624 N N . SER A 1 479 ? -5.265 -5.334 31.869 1.00 94.94 479 SER A N 1
ATOM 3625 C CA . SER A 1 479 ? -4.753 -4.454 32.926 1.00 94.94 479 SER A CA 1
ATOM 3626 C C . SER A 1 479 ? -4.881 -2.948 32.661 1.00 94.94 479 SER A C 1
ATOM 3628 O O . SER A 1 479 ? -4.491 -2.168 33.526 1.00 94.94 479 SER A O 1
ATOM 3630 N N . TRP A 1 480 ? -5.469 -2.517 31.537 1.00 97.19 480 TRP A N 1
ATOM 3631 C CA . TRP A 1 480 ? -5.899 -1.125 31.367 1.00 97.19 480 TRP A CA 1
ATOM 3632 C C . TRP A 1 480 ? -7.043 -0.821 32.339 1.00 97.19 480 TRP A C 1
ATOM 3634 O O . TRP A 1 480 ? -8.026 -1.563 32.385 1.00 97.19 480 TRP A O 1
ATOM 3644 N N . ALA A 1 481 ? -6.917 0.230 33.146 1.00 96.56 481 ALA A N 1
ATOM 3645 C CA . ALA A 1 481 ? -7.954 0.639 34.083 1.00 96.56 481 ALA A CA 1
ATOM 3646 C C . ALA A 1 481 ? -8.989 1.539 33.392 1.00 96.56 481 ALA A C 1
ATOM 3648 O O . ALA A 1 481 ? -8.650 2.408 32.589 1.00 96.56 481 ALA A O 1
ATOM 3649 N N . ILE A 1 482 ? -10.263 1.307 33.707 1.00 95.56 482 ILE A N 1
ATOM 3650 C CA . ILE A 1 482 ? -11.415 1.967 33.098 1.00 95.56 482 ILE A CA 1
ATOM 3651 C C . ILE A 1 482 ? -12.489 2.254 34.150 1.00 95.56 482 ILE A C 1
ATOM 3653 O O . ILE A 1 482 ? -12.707 1.476 35.086 1.00 95.56 482 ILE A O 1
ATOM 3657 N N . LYS A 1 483 ? -13.186 3.378 34.005 1.00 95.25 483 LYS A N 1
ATOM 3658 C CA . LYS A 1 483 ? -14.224 3.796 34.946 1.00 95.25 483 LYS A CA 1
ATOM 3659 C C . LYS A 1 483 ? -15.565 3.188 34.558 1.00 95.25 483 LYS A C 1
ATOM 3661 O O . LYS A 1 483 ? -15.976 3.272 33.402 1.00 95.25 483 LYS A O 1
ATOM 3666 N N . VAL A 1 484 ? -16.275 2.583 35.509 1.00 94.12 484 VAL A N 1
ATOM 3667 C CA . VAL A 1 484 ? -17.589 1.976 35.257 1.00 94.12 484 VAL A CA 1
ATOM 3668 C C . VAL A 1 484 ? -18.688 2.982 35.581 1.00 94.12 484 VAL A C 1
ATOM 3670 O O . VAL A 1 484 ? -18.843 3.412 36.724 1.00 94.12 484 VAL A O 1
ATOM 3673 N N . LEU A 1 485 ? -19.463 3.348 34.561 1.00 91.31 485 LEU A N 1
ATOM 3674 C CA . LEU A 1 485 ? -20.569 4.300 34.673 1.00 91.31 485 LEU A CA 1
ATOM 3675 C C . LEU A 1 485 ? -21.903 3.605 34.963 1.00 91.31 485 LEU A C 1
ATOM 3677 O O . LEU A 1 485 ? -22.731 4.143 35.693 1.00 91.31 485 LEU A O 1
ATOM 3681 N N . ASP A 1 486 ? -22.115 2.421 34.386 1.00 89.44 486 ASP A N 1
ATOM 3682 C CA . ASP A 1 486 ? -23.308 1.600 34.607 1.00 89.44 486 ASP A CA 1
ATOM 3683 C C . ASP A 1 486 ? -22.939 0.112 34.572 1.00 89.44 486 ASP A C 1
ATOM 3685 O O . ASP A 1 486 ? -22.496 -0.412 33.546 1.00 89.44 486 ASP A O 1
ATOM 3689 N N . ASN A 1 487 ? -23.140 -0.569 35.702 1.00 88.88 487 ASN A N 1
ATOM 3690 C CA . ASN A 1 487 ? -22.865 -1.994 35.881 1.00 88.88 487 ASN A CA 1
ATOM 3691 C C . ASN A 1 487 ? -24.134 -2.864 35.984 1.00 88.88 487 ASN A C 1
ATOM 3693 O O . ASN A 1 487 ? -24.055 -4.036 36.367 1.00 88.88 487 ASN A O 1
ATOM 3697 N N . THR A 1 488 ? -25.308 -2.316 35.657 1.00 87.12 488 THR A N 1
ATOM 3698 C CA . THR A 1 488 ? -26.597 -3.015 35.801 1.00 87.12 488 THR A CA 1
ATOM 3699 C C . THR A 1 488 ? -26.844 -4.065 34.714 1.00 87.12 488 THR A C 1
ATOM 3701 O O . THR A 1 488 ? -27.623 -4.999 34.923 1.00 87.12 488 THR A O 1
ATOM 3704 N N . GLY A 1 489 ? -26.162 -3.959 33.569 1.00 84.44 489 GLY A N 1
ATOM 3705 C CA . GLY A 1 489 ? -26.286 -4.895 32.453 1.00 84.44 489 GLY A CA 1
ATOM 3706 C C . GLY A 1 489 ? -25.737 -6.295 32.757 1.00 84.44 489 GLY A C 1
ATOM 3707 O O . GLY A 1 489 ? -24.707 -6.471 33.414 1.00 84.44 489 GLY A O 1
ATOM 3708 N N . SER A 1 490 ? -26.428 -7.327 32.257 1.00 86.94 490 SER A N 1
ATOM 3709 C CA . SER A 1 490 ? -26.030 -8.730 32.453 1.00 86.94 490 SER A CA 1
ATOM 3710 C C . SER A 1 490 ? -24.861 -9.166 31.566 1.00 86.94 490 SER A C 1
ATOM 3712 O O . SER A 1 490 ? -24.125 -10.072 31.951 1.00 86.94 490 SER A O 1
ATOM 3714 N N . THR A 1 491 ? -24.705 -8.541 30.397 1.00 93.38 491 THR A N 1
ATOM 3715 C CA . THR A 1 491 ? -23.708 -8.887 29.366 1.00 93.38 491 THR A CA 1
ATOM 3716 C C . THR A 1 491 ? -22.742 -7.749 29.067 1.00 93.38 491 THR A C 1
ATOM 3718 O O . THR A 1 491 ? -21.561 -8.010 28.878 1.00 93.38 491 THR A O 1
ATOM 3721 N N . PHE A 1 492 ? -23.211 -6.502 29.078 1.00 95.00 492 PHE A N 1
ATOM 3722 C CA . PHE A 1 492 ? -22.396 -5.314 28.829 1.00 95.00 492 PHE A CA 1
ATOM 3723 C C . PHE A 1 492 ? -22.498 -4.333 29.987 1.00 95.00 492 PHE A C 1
ATOM 3725 O O . PHE A 1 492 ? -23.573 -4.161 30.565 1.00 95.00 492 PHE A O 1
ATOM 3732 N N . TRP A 1 493 ? -21.389 -3.664 30.278 1.00 95.19 493 TRP A N 1
ATOM 3733 C CA . TRP A 1 493 ? -21.327 -2.512 31.170 1.00 95.19 493 TRP A CA 1
ATOM 3734 C C . TRP A 1 493 ? -21.004 -1.257 30.374 1.00 95.19 493 TRP A C 1
ATOM 3736 O O . TRP A 1 493 ? -20.264 -1.312 29.388 1.00 95.19 493 TRP A O 1
ATOM 3746 N N . LYS A 1 494 ? -21.566 -0.127 30.806 1.00 94.69 494 LYS A N 1
ATOM 3747 C CA . LYS A 1 494 ? -21.209 1.182 30.268 1.00 94.69 494 LYS A CA 1
ATOM 3748 C C . LYS A 1 494 ? -19.986 1.692 31.012 1.00 94.69 494 LYS A C 1
ATOM 3750 O O . LYS A 1 494 ? -19.982 1.732 32.245 1.00 94.69 494 LYS A O 1
ATOM 3755 N N . VAL A 1 495 ? -18.967 2.084 30.268 1.00 95.12 495 VAL A N 1
ATOM 3756 C CA . VAL A 1 495 ? -17.645 2.424 30.795 1.00 95.12 495 VAL A CA 1
ATOM 3757 C C . VAL A 1 495 ? -17.100 3.688 30.130 1.00 95.12 495 VAL A C 1
ATOM 3759 O O . VAL A 1 495 ? -17.566 4.085 29.062 1.00 95.12 495 VAL A O 1
ATOM 3762 N N . GLU A 1 496 ? -16.133 4.318 30.783 1.00 92.44 496 GLU A N 1
ATOM 3763 C CA . GLU A 1 496 ? -15.438 5.531 30.355 1.00 92.44 496 GLU A CA 1
ATOM 3764 C C . GLU A 1 496 ? -13.927 5.304 30.453 1.00 92.44 496 GLU A C 1
ATOM 3766 O O . GLU A 1 496 ? -13.409 5.023 31.539 1.00 92.44 496 GLU A O 1
ATOM 3771 N N . ASP A 1 497 ? -13.223 5.425 29.327 1.00 90.94 497 ASP A N 1
ATOM 3772 C CA . ASP A 1 497 ? -11.767 5.545 29.321 1.00 90.94 497 ASP A CA 1
ATOM 3773 C C . ASP A 1 497 ? -11.400 7.002 29.607 1.00 90.94 497 ASP A C 1
ATOM 3775 O O . ASP A 1 497 ? -11.546 7.875 28.756 1.00 90.94 497 ASP A O 1
ATOM 3779 N N . VAL A 1 498 ? -10.982 7.281 30.840 1.00 85.31 498 VAL A N 1
ATOM 3780 C CA . VAL A 1 498 ? -10.776 8.652 31.338 1.00 85.31 498 VAL A CA 1
ATOM 3781 C C . VAL A 1 498 ? -9.565 9.356 30.721 1.00 85.31 498 VAL A C 1
ATOM 3783 O O . VAL A 1 498 ? -9.420 10.563 30.888 1.00 85.31 498 VAL A O 1
ATOM 3786 N N . THR A 1 499 ? -8.701 8.630 30.006 1.00 82.12 499 THR A N 1
ATOM 3787 C CA . THR A 1 499 ? -7.524 9.200 29.330 1.00 82.12 499 THR A CA 1
ATOM 3788 C C . THR A 1 499 ? -7.906 10.155 28.201 1.00 82.12 499 THR A C 1
ATOM 3790 O O . THR A 1 499 ? -7.189 11.113 27.933 1.00 82.12 499 THR A O 1
ATOM 3793 N N . ASP A 1 500 ? -9.062 9.946 27.574 1.00 76.44 500 ASP A N 1
ATOM 3794 C CA . ASP A 1 500 ? -9.631 10.861 26.580 1.00 76.44 500 ASP A CA 1
ATOM 3795 C C . ASP A 1 500 ? -11.147 11.061 26.725 1.00 76.44 500 ASP A C 1
ATOM 3797 O O . ASP A 1 500 ? -11.775 11.734 25.910 1.00 76.44 500 ASP A O 1
ATOM 3801 N N . ASN A 1 501 ? -11.731 10.537 27.804 1.00 80.12 501 ASN A N 1
ATOM 3802 C CA . ASN A 1 501 ? -13.160 10.567 28.111 1.00 80.12 501 ASN A CA 1
ATOM 3803 C C . ASN A 1 501 ? -14.035 9.809 27.095 1.00 80.12 501 ASN A C 1
ATOM 3805 O O . ASN A 1 501 ? -15.229 10.094 26.964 1.00 80.12 501 ASN A O 1
ATOM 3809 N N . THR A 1 502 ? -13.480 8.821 26.384 1.00 80.88 502 THR A N 1
ATOM 3810 C CA . THR A 1 502 ? -14.274 7.967 25.493 1.00 80.88 502 THR A CA 1
ATOM 3811 C C . THR A 1 502 ? -15.243 7.115 26.306 1.00 80.88 502 THR A C 1
ATOM 3813 O O . THR A 1 502 ? -14.843 6.229 27.065 1.00 80.88 502 THR A O 1
ATOM 3816 N N . VAL A 1 503 ? -16.541 7.343 26.106 1.00 85.88 503 VAL A N 1
ATOM 3817 C CA . VAL A 1 503 ? -17.618 6.578 26.744 1.00 85.88 503 VAL A CA 1
ATOM 3818 C C . VAL A 1 503 ? -18.188 5.555 25.770 1.00 85.88 503 VAL A C 1
ATOM 3820 O O . VAL A 1 503 ? -18.581 5.894 24.656 1.00 85.88 503 VAL A O 1
ATOM 3823 N N . GLY A 1 504 ? -18.318 4.309 26.217 1.00 89.00 504 GLY A N 1
ATOM 3824 C CA . GLY A 1 504 ? -18.878 3.232 25.408 1.00 89.00 504 GLY A CA 1
ATOM 3825 C C . GLY A 1 504 ? -19.372 2.056 26.237 1.00 89.00 504 GLY A C 1
ATOM 3826 O O . GLY A 1 504 ? -19.601 2.158 27.444 1.00 89.00 504 GLY A O 1
ATOM 3827 N N . TRP A 1 505 ? -19.548 0.926 25.567 1.00 95.38 505 TRP A N 1
ATOM 3828 C CA . TRP A 1 505 ? -20.015 -0.324 26.144 1.00 95.38 505 TRP A CA 1
ATOM 3829 C C . TRP A 1 505 ? -18.968 -1.409 25.969 1.00 95.38 505 TRP A C 1
ATOM 3831 O O . TRP A 1 505 ? -18.360 -1.540 24.910 1.00 95.38 505 TRP A O 1
ATOM 3841 N N . MET A 1 506 ? -18.777 -2.212 27.006 1.00 95.81 506 MET A N 1
ATOM 3842 C CA . MET A 1 506 ? -17.820 -3.308 26.987 1.00 95.81 506 MET A CA 1
ATOM 3843 C C . MET A 1 506 ? -18.439 -4.565 27.578 1.00 95.81 506 MET A C 1
ATOM 3845 O O . MET A 1 506 ? -19.241 -4.495 28.512 1.00 95.81 506 MET A O 1
ATOM 3849 N N . GLU A 1 507 ? -18.077 -5.720 27.022 1.00 96.12 507 GLU A N 1
ATOM 3850 C CA . GLU A 1 507 ? -18.512 -7.011 27.543 1.00 96.12 507 GLU A CA 1
ATOM 3851 C C . GLU A 1 507 ? -18.060 -7.170 28.998 1.00 96.12 507 GLU A C 1
ATOM 3853 O O . GLU A 1 507 ? -16.873 -7.105 29.317 1.00 96.12 507 GLU A O 1
ATOM 3858 N N . LYS A 1 508 ? -19.019 -7.416 29.892 1.00 93.38 508 LYS A N 1
ATOM 3859 C CA . LYS A 1 508 ? -18.793 -7.594 31.330 1.00 93.38 508 LYS A CA 1
ATOM 3860 C C . LYS A 1 508 ? -17.790 -8.711 31.619 1.00 93.38 508 LYS A C 1
ATOM 3862 O O . LYS A 1 508 ? -17.034 -8.617 32.578 1.00 93.38 508 LYS A O 1
ATOM 3867 N N . SER A 1 509 ? -17.793 -9.773 30.813 1.00 93.00 509 SER A N 1
ATOM 3868 C CA . SER A 1 509 ? -16.860 -10.898 30.950 1.00 93.00 509 SER A CA 1
ATOM 3869 C C . SER A 1 509 ? -15.397 -10.509 30.744 1.00 93.00 509 SER A C 1
ATOM 3871 O O . SER A 1 509 ? -14.526 -11.282 31.122 1.00 93.00 509 SER A O 1
ATOM 3873 N N . SER A 1 510 ? -15.141 -9.337 30.164 1.00 96.06 510 SER A N 1
ATOM 3874 C CA . SER A 1 510 ? -13.807 -8.804 29.902 1.00 96.06 510 SER A CA 1
ATOM 3875 C C . SER A 1 510 ? -13.369 -7.769 30.945 1.00 96.06 510 SER A C 1
ATOM 3877 O O . SER A 1 510 ? -12.363 -7.095 30.738 1.00 96.06 510 SER A O 1
ATOM 3879 N N . LEU A 1 511 ? -14.120 -7.607 32.043 1.00 94.75 511 LEU A N 1
ATOM 3880 C CA . LEU A 1 511 ? -13.876 -6.612 33.088 1.00 94.75 511 LEU A CA 1
ATOM 3881 C C . LEU A 1 511 ? -13.706 -7.273 34.459 1.00 94.75 511 LEU A C 1
ATOM 3883 O O . LEU A 1 511 ? -14.513 -8.108 34.870 1.00 94.75 511 LEU A O 1
ATOM 3887 N N . ASN A 1 512 ? -12.700 -6.823 35.207 1.00 92.00 512 ASN A N 1
ATOM 3888 C CA . ASN A 1 512 ? -12.495 -7.176 36.607 1.00 92.00 512 ASN A CA 1
ATOM 3889 C C . ASN A 1 512 ? -12.644 -5.933 37.501 1.00 92.00 512 ASN A C 1
ATOM 3891 O O . ASN A 1 512 ? -11.776 -5.064 37.520 1.00 92.00 512 ASN A O 1
ATOM 3895 N N . ALA A 1 513 ? -13.746 -5.852 38.250 1.00 89.25 513 ALA A N 1
ATOM 3896 C CA . ALA A 1 513 ? -14.041 -4.761 39.185 1.00 89.25 513 ALA A CA 1
ATOM 3897 C C . ALA A 1 513 ? -13.734 -5.165 40.638 1.00 89.25 513 ALA A C 1
ATOM 3899 O O . ALA A 1 513 ? -14.632 -5.254 41.480 1.00 89.25 513 ALA A O 1
ATOM 3900 N N . ASP A 1 514 ? -12.466 -5.460 40.929 1.00 83.19 514 ASP A N 1
ATOM 3901 C CA . ASP A 1 514 ? -12.022 -5.823 42.277 1.00 83.19 514 ASP A CA 1
ATOM 3902 C C . ASP A 1 514 ? -12.163 -4.631 43.238 1.00 83.19 514 ASP A C 1
ATOM 3904 O O . ASP A 1 514 ? -11.480 -3.610 43.112 1.00 83.19 514 ASP A O 1
ATOM 3908 N N . ALA A 1 515 ? -13.042 -4.767 44.232 1.00 79.50 515 ALA A N 1
ATOM 3909 C CA . ALA A 1 515 ? -13.326 -3.727 45.217 1.00 79.50 515 ALA A CA 1
ATOM 3910 C C . ALA A 1 515 ? -12.106 -3.334 46.073 1.00 79.50 515 ALA A C 1
ATOM 3912 O O . ALA A 1 515 ? -12.100 -2.257 46.665 1.00 79.50 515 ALA A O 1
ATOM 3913 N N . THR A 1 516 ? -11.074 -4.179 46.145 1.00 82.81 516 THR A N 1
ATOM 3914 C CA . THR A 1 516 ? -9.842 -3.900 46.899 1.00 82.81 516 THR A CA 1
ATOM 3915 C C . THR A 1 516 ? -8.828 -3.063 46.119 1.00 82.81 516 THR A C 1
ATOM 3917 O O . THR A 1 516 ? -7.958 -2.452 46.734 1.00 82.81 516 THR A O 1
ATOM 3920 N N . LYS A 1 517 ? -8.967 -2.982 44.789 1.00 83.69 517 LYS A N 1
ATOM 3921 C CA . LYS A 1 517 ? -8.021 -2.310 43.880 1.00 83.69 517 LYS A CA 1
ATOM 3922 C C . LYS A 1 517 ? -8.527 -0.992 43.300 1.00 83.69 517 LYS A C 1
ATOM 3924 O O . LYS A 1 517 ? -7.925 -0.435 42.395 1.00 83.69 517 LYS A O 1
ATOM 3929 N N . GLN A 1 518 ? -9.633 -0.473 43.817 1.00 87.12 518 GLN A N 1
ATOM 3930 C CA . GLN A 1 518 ? -10.302 0.705 43.258 1.00 87.12 518 GLN A CA 1
ATOM 3931 C C . GLN A 1 518 ? -9.389 1.937 43.190 1.00 87.12 518 GLN A C 1
ATOM 3933 O O . GLN A 1 518 ? -9.336 2.589 42.155 1.00 87.12 518 GLN A O 1
ATOM 3938 N N . VAL A 1 519 ? -8.627 2.194 44.259 1.00 84.38 519 VAL A N 1
ATOM 3939 C CA . VAL A 1 519 ? -7.650 3.295 44.314 1.00 84.38 519 VAL A CA 1
ATOM 3940 C C . VAL A 1 519 ? -6.506 3.064 43.326 1.00 84.38 519 VAL A C 1
ATOM 3942 O O . VAL A 1 519 ? -6.153 3.967 42.585 1.00 84.38 519 VAL A O 1
ATOM 3945 N N . GLU A 1 520 ? -5.984 1.836 43.241 1.00 87.06 520 GLU A N 1
ATOM 3946 C CA . GLU A 1 520 ? -4.942 1.481 42.266 1.00 87.06 520 GLU A CA 1
ATOM 3947 C C . GLU A 1 520 ? -5.421 1.722 40.825 1.00 87.06 520 GLU A C 1
ATOM 3949 O O . GLU A 1 520 ? -4.691 2.269 40.005 1.00 87.06 520 GLU A O 1
ATOM 3954 N N . PHE A 1 521 ? -6.651 1.320 40.499 1.00 91.44 521 PHE A N 1
ATOM 3955 C CA . PHE A 1 521 ? -7.214 1.497 39.161 1.00 91.44 521 PHE A CA 1
ATOM 3956 C C . PHE A 1 521 ? -7.399 2.974 38.809 1.00 91.44 521 PHE A C 1
ATOM 3958 O O . PHE A 1 521 ? -7.041 3.376 37.703 1.00 91.44 521 PHE A O 1
ATOM 3965 N N . GLU A 1 522 ? -7.898 3.770 39.752 1.00 90.62 522 GLU A N 1
ATOM 3966 C CA . GLU A 1 522 ? -8.000 5.222 39.612 1.00 90.62 522 GLU A CA 1
ATOM 3967 C C . GLU A 1 522 ? -6.626 5.856 39.370 1.00 90.62 522 GLU A C 1
ATOM 3969 O O . GLU A 1 522 ? -6.426 6.519 38.353 1.00 90.62 522 GLU A O 1
ATOM 3974 N N . ASP A 1 523 ? -5.652 5.568 40.234 1.00 85.69 523 ASP A N 1
ATOM 3975 C CA . ASP A 1 523 ? -4.296 6.119 40.155 1.00 85.69 523 ASP A CA 1
ATOM 3976 C C . ASP A 1 523 ? -3.593 5.760 38.834 1.00 85.69 523 ASP A C 1
ATOM 3978 O O . ASP A 1 523 ? -2.804 6.546 38.304 1.00 85.69 523 ASP A O 1
ATOM 3982 N N . ARG A 1 524 ? -3.875 4.576 38.267 1.00 90.44 524 ARG A N 1
ATOM 3983 C CA . ARG A 1 524 ? -3.313 4.157 36.972 1.00 90.44 524 ARG A CA 1
ATOM 3984 C C . ARG A 1 524 ? -3.898 4.941 35.797 1.00 90.44 524 ARG A C 1
ATOM 3986 O O . ARG A 1 524 ? -3.155 5.254 34.863 1.00 90.44 524 ARG A O 1
ATOM 3993 N N . ALA A 1 525 ? -5.202 5.215 35.829 1.00 89.50 525 ALA A N 1
ATOM 3994 C CA . ALA A 1 525 ? -5.937 5.798 34.710 1.00 89.50 525 ALA A CA 1
ATOM 3995 C C . ALA A 1 525 ? -5.909 7.332 34.688 1.00 89.50 525 ALA A C 1
ATOM 3997 O O . ALA A 1 525 ? -5.886 7.923 33.607 1.00 89.50 525 ALA A O 1
ATOM 3998 N N . MET A 1 526 ? -5.902 7.970 35.860 1.00 84.56 526 MET A N 1
ATOM 3999 C CA . MET A 1 526 ? -5.965 9.425 35.998 1.00 84.56 526 MET A CA 1
ATOM 4000 C C . MET A 1 526 ? -4.765 10.133 35.351 1.00 84.56 526 MET A C 1
ATOM 4002 O O . MET A 1 526 ? -3.618 9.699 35.470 1.00 84.56 526 MET A O 1
ATOM 4006 N N . ILE A 1 527 ? -5.039 11.257 34.685 1.00 81.94 527 ILE A N 1
ATOM 4007 C CA . ILE A 1 527 ? -4.028 12.128 34.073 1.00 81.94 527 ILE A CA 1
ATOM 4008 C C . ILE A 1 527 ? -3.447 13.035 35.167 1.00 81.94 527 ILE A C 1
ATOM 4010 O O . ILE A 1 527 ? -3.925 14.141 35.402 1.00 81.94 527 ILE A O 1
ATOM 4014 N N . SER A 1 528 ? -2.481 12.517 35.923 1.00 78.75 528 SER A N 1
ATOM 4015 C CA . SER A 1 528 ? -1.920 13.181 37.109 1.00 78.75 528 SER A CA 1
ATOM 4016 C C . SER A 1 528 ? -0.504 13.723 36.912 1.00 78.75 528 SER A C 1
ATOM 4018 O O . SER A 1 528 ? -0.005 14.412 37.794 1.00 78.75 528 SER A O 1
ATOM 4020 N N . LEU A 1 529 ? 0.143 13.452 35.772 1.00 81.25 529 LEU A N 1
ATOM 4021 C CA . LEU A 1 529 ? 1.569 13.734 35.560 1.00 81.25 529 LEU A CA 1
ATOM 4022 C C . LEU A 1 529 ? 1.833 14.966 34.667 1.00 81.25 529 LEU A C 1
ATOM 4024 O O . LEU A 1 529 ? 2.955 15.158 34.201 1.00 81.25 529 LEU A O 1
ATOM 4028 N N . GLU A 1 530 ? 0.832 15.807 34.388 1.00 72.88 530 GLU A N 1
ATOM 4029 C CA . GLU A 1 530 ? 0.966 16.954 33.463 1.00 72.88 530 GLU A CA 1
ATOM 4030 C C . GLU A 1 530 ? 1.882 18.074 33.989 1.00 72.88 530 GLU A C 1
ATOM 4032 O O . GLU A 1 530 ? 2.607 18.711 33.215 1.00 72.88 530 GLU A O 1
ATOM 4037 N N . ASP A 1 531 ? 1.898 18.302 35.302 1.00 74.56 531 ASP A N 1
ATOM 4038 C CA . ASP A 1 531 ? 2.487 19.514 35.886 1.00 74.56 531 ASP A CA 1
ATOM 4039 C C . ASP A 1 531 ? 3.910 19.324 36.440 1.00 74.56 531 ASP A C 1
ATOM 4041 O O . ASP A 1 531 ? 4.581 20.307 36.760 1.00 74.56 531 ASP A O 1
ATOM 4045 N N . SER A 1 532 ? 4.411 18.085 36.518 1.00 84.50 532 SER A N 1
ATOM 4046 C CA . SER A 1 532 ? 5.705 17.776 37.140 1.00 84.50 532 SER A CA 1
ATOM 4047 C C . SER A 1 532 ? 6.616 16.940 36.241 1.00 84.50 532 SER A C 1
ATOM 4049 O O . SER A 1 532 ? 6.365 15.768 35.964 1.00 84.50 532 SER A O 1
ATOM 4051 N N . ILE A 1 533 ? 7.737 17.543 35.830 1.00 87.06 533 ILE A N 1
ATOM 4052 C CA . ILE A 1 533 ? 8.812 16.849 35.102 1.00 87.06 533 ILE A CA 1
ATOM 4053 C C . ILE A 1 533 ? 9.394 15.711 35.954 1.00 87.06 533 ILE A C 1
ATOM 4055 O O . ILE A 1 533 ? 9.680 14.636 35.429 1.00 87.06 533 ILE A O 1
ATOM 4059 N N . ASP A 1 534 ? 9.560 15.933 37.259 1.00 88.88 534 ASP A N 1
ATOM 4060 C CA . ASP A 1 534 ? 10.166 14.946 38.155 1.00 88.88 534 ASP A CA 1
ATOM 4061 C C . ASP A 1 534 ? 9.262 13.720 38.338 1.00 88.88 534 ASP A C 1
ATOM 4063 O O . ASP A 1 534 ? 9.751 12.594 38.272 1.00 88.88 534 ASP A O 1
ATOM 4067 N N . GLU A 1 535 ? 7.943 13.913 38.457 1.00 89.94 535 GLU A N 1
ATOM 4068 C CA . GLU A 1 535 ? 6.985 12.800 38.556 1.00 89.94 535 GLU A CA 1
ATOM 4069 C C . GLU A 1 535 ? 6.902 12.003 37.244 1.00 89.94 535 GLU A C 1
ATOM 4071 O O . GLU A 1 535 ? 6.852 10.770 37.269 1.00 89.94 535 GLU A O 1
ATOM 4076 N N . ARG A 1 536 ? 6.970 12.672 36.079 1.00 91.12 536 ARG A N 1
ATOM 4077 C CA . ARG A 1 536 ? 7.070 11.978 34.782 1.00 91.12 536 ARG A CA 1
ATOM 4078 C C . ARG A 1 536 ? 8.334 11.137 34.693 1.00 91.12 536 ARG A C 1
ATOM 4080 O O . ARG A 1 536 ? 8.268 9.970 34.312 1.00 91.12 536 ARG A O 1
ATOM 4087 N N . LYS A 1 537 ? 9.482 11.692 35.084 1.00 93.50 537 LYS A N 1
ATOM 4088 C CA . LYS A 1 537 ? 10.763 10.969 35.085 1.00 93.50 537 LYS A CA 1
ATOM 4089 C C . LYS A 1 537 ? 10.754 9.781 36.033 1.00 93.50 537 LYS A C 1
ATOM 4091 O O . LYS A 1 537 ? 11.258 8.723 35.663 1.00 93.50 537 LYS A O 1
ATOM 4096 N N . GLU A 1 538 ? 10.168 9.929 37.219 1.00 93.62 538 GLU A N 1
ATOM 4097 C CA . GLU A 1 538 ? 9.988 8.827 38.164 1.00 93.62 538 GLU A CA 1
ATOM 4098 C C . GLU A 1 538 ? 9.136 7.711 37.547 1.00 93.62 538 GLU A C 1
ATOM 4100 O O . GLU A 1 538 ? 9.529 6.542 37.586 1.00 93.62 538 GLU A O 1
ATOM 4105 N N . LYS A 1 539 ? 8.020 8.061 36.893 1.00 94.44 539 LYS A N 1
ATOM 4106 C CA . LYS A 1 539 ? 7.141 7.071 36.261 1.00 94.44 539 LYS A CA 1
ATOM 4107 C C . LYS A 1 539 ? 7.781 6.380 35.057 1.00 94.44 539 LYS A C 1
ATOM 4109 O O . LYS A 1 539 ? 7.637 5.170 34.900 1.00 94.44 539 LYS A O 1
ATOM 4114 N N . ILE A 1 540 ? 8.522 7.120 34.236 1.00 94.75 540 ILE A N 1
ATOM 4115 C CA . ILE A 1 540 ? 9.305 6.571 33.121 1.00 94.75 540 ILE A CA 1
ATOM 4116 C C . ILE A 1 540 ? 10.355 5.589 33.648 1.00 94.75 540 ILE A C 1
ATOM 4118 O O . ILE A 1 540 ? 10.456 4.466 33.157 1.00 94.75 540 ILE A O 1
ATOM 4122 N N . LEU A 1 541 ? 11.109 5.984 34.678 1.00 94.31 541 LEU A N 1
ATOM 4123 C CA . LEU A 1 541 ? 12.108 5.134 35.323 1.00 94.31 541 LEU A CA 1
ATOM 4124 C C . LEU A 1 541 ? 11.489 3.831 35.847 1.00 94.31 541 LEU A C 1
ATOM 4126 O O . LEU A 1 541 ? 12.072 2.759 35.672 1.00 94.31 541 LEU A O 1
ATOM 4130 N N . GLU A 1 542 ? 10.323 3.921 36.483 1.00 94.06 542 GLU A N 1
ATOM 4131 C CA . GLU A 1 542 ? 9.564 2.769 36.966 1.00 94.06 542 GLU A CA 1
ATOM 4132 C C . GLU A 1 542 ? 9.170 1.833 35.815 1.00 94.06 542 GLU A C 1
ATOM 4134 O O . GLU A 1 542 ? 9.499 0.647 35.856 1.00 94.06 542 GLU A O 1
ATOM 4139 N N . ALA A 1 543 ? 8.544 2.365 34.763 1.00 94.94 543 ALA A N 1
ATOM 4140 C CA . ALA A 1 543 ? 8.065 1.585 33.626 1.00 94.94 543 ALA A CA 1
ATOM 4141 C C . ALA A 1 543 ? 9.201 0.904 32.844 1.00 94.94 543 ALA A C 1
ATOM 4143 O O . ALA A 1 543 ? 9.106 -0.281 32.515 1.00 94.94 543 ALA A O 1
ATOM 4144 N N . VAL A 1 544 ? 10.312 1.608 32.597 1.00 92.94 544 VAL A N 1
ATOM 4145 C CA . VAL A 1 544 ? 11.492 1.030 31.932 1.00 92.94 544 VAL A CA 1
ATOM 4146 C C . VAL A 1 544 ? 12.068 -0.120 32.762 1.00 92.94 544 VAL A C 1
ATOM 4148 O O . VAL A 1 544 ? 12.287 -1.214 32.238 1.00 92.94 544 VAL A O 1
ATOM 4151 N N . LYS A 1 545 ? 12.272 0.080 34.071 1.00 90.31 545 LYS A N 1
ATOM 4152 C CA . LYS A 1 545 ? 12.757 -0.983 34.970 1.00 90.31 545 LYS A CA 1
ATOM 4153 C C . LYS A 1 545 ? 11.807 -2.171 35.021 1.00 90.31 545 LYS A C 1
ATOM 4155 O O . LYS A 1 545 ? 12.257 -3.321 35.044 1.00 90.31 545 LYS A O 1
ATOM 4160 N N . HIS A 1 546 ? 10.507 -1.894 35.046 1.00 92.31 546 HIS A N 1
ATOM 4161 C CA . HIS A 1 546 ? 9.472 -2.911 35.065 1.00 92.31 546 HIS A CA 1
ATOM 4162 C C . HIS A 1 546 ? 9.582 -3.821 33.842 1.00 92.31 546 HIS A C 1
ATOM 4164 O O . HIS A 1 546 ? 9.795 -5.017 34.007 1.00 92.31 546 HIS A O 1
ATOM 4170 N N . TYR A 1 547 ? 9.551 -3.281 32.622 1.00 90.94 547 TYR A N 1
ATOM 4171 C CA . TYR A 1 547 ? 9.639 -4.103 31.406 1.00 90.94 547 TYR A CA 1
ATOM 4172 C C . TYR A 1 547 ? 10.973 -4.824 31.237 1.00 90.94 547 TYR A C 1
ATOM 4174 O O . TYR A 1 547 ? 11.021 -5.892 30.629 1.00 90.94 547 TYR A O 1
ATOM 4182 N N . PHE A 1 548 ? 12.044 -4.274 31.801 1.00 82.50 548 PHE A N 1
ATOM 4183 C CA . PHE A 1 548 ? 13.356 -4.903 31.761 1.00 82.50 548 PHE A CA 1
ATOM 4184 C C . PHE A 1 548 ? 13.472 -6.124 32.693 1.00 82.50 548 PHE A C 1
ATOM 4186 O O . PHE A 1 548 ? 14.291 -7.012 32.464 1.00 82.50 548 PHE A O 1
ATOM 4193 N N . THR A 1 549 ? 12.666 -6.181 33.756 1.00 82.00 549 THR A N 1
ATOM 4194 C CA . THR A 1 549 ? 12.722 -7.252 34.770 1.00 82.00 549 THR A CA 1
ATOM 4195 C C . THR A 1 549 ? 11.506 -8.177 34.750 1.00 82.00 549 THR A C 1
ATOM 4197 O O . THR A 1 549 ? 11.583 -9.313 35.223 1.00 82.00 549 THR A O 1
ATOM 4200 N N . ASN A 1 550 ? 10.390 -7.728 34.178 1.00 87.19 550 ASN A N 1
ATOM 4201 C CA . ASN A 1 550 ? 9.168 -8.500 34.052 1.00 87.19 550 ASN A CA 1
ATOM 4202 C C . ASN A 1 550 ? 9.328 -9.560 32.954 1.00 87.19 550 ASN A C 1
ATOM 4204 O O . ASN A 1 550 ? 9.479 -9.257 31.773 1.00 87.19 550 ASN A O 1
ATOM 4208 N N . THR A 1 551 ? 9.265 -10.827 33.359 1.00 85.81 551 THR A N 1
ATOM 4209 C CA . THR A 1 551 ? 9.371 -11.976 32.450 1.00 85.81 551 THR A CA 1
ATOM 4210 C C . THR A 1 551 ? 8.032 -12.662 32.200 1.00 85.81 551 THR A C 1
ATOM 4212 O O . THR A 1 551 ? 7.999 -13.755 31.636 1.00 85.81 551 THR A O 1
ATOM 4215 N N . GLU A 1 552 ? 6.929 -12.030 32.606 1.00 90.44 552 GLU A N 1
ATOM 4216 C CA . GLU A 1 552 ? 5.591 -12.591 32.462 1.00 90.44 552 GLU A CA 1
ATOM 4217 C C . GLU A 1 552 ? 5.219 -12.733 30.988 1.00 90.44 552 GLU A C 1
ATOM 4219 O O . GLU A 1 552 ? 5.507 -11.868 30.154 1.00 90.44 552 GLU A O 1
ATOM 4224 N N . THR A 1 553 ? 4.563 -13.848 30.684 1.00 89.62 553 THR A N 1
ATOM 4225 C CA . THR A 1 553 ? 4.195 -14.254 29.325 1.00 89.62 553 THR A CA 1
ATOM 4226 C C . THR A 1 553 ? 2.711 -14.060 29.026 1.00 89.62 553 THR A C 1
ATOM 4228 O O . THR A 1 553 ? 2.313 -14.071 27.860 1.00 89.62 553 THR A O 1
ATOM 4231 N N . GLU A 1 554 ? 1.895 -13.839 30.059 1.00 88.88 554 GLU A N 1
ATOM 4232 C CA . GLU A 1 554 ? 0.464 -13.584 29.915 1.00 88.88 554 GLU A CA 1
ATOM 4233 C C . GLU A 1 554 ? 0.215 -12.232 29.229 1.00 88.88 554 GLU A C 1
ATOM 4235 O O . GLU A 1 554 ? 0.788 -11.223 29.648 1.00 88.88 554 GLU A O 1
ATOM 4240 N N . PRO A 1 555 ? -0.630 -12.164 28.183 1.00 88.88 555 PRO A N 1
ATOM 4241 C CA . PRO A 1 555 ? -0.912 -10.914 27.486 1.00 88.88 555 PRO A CA 1
ATOM 4242 C C . PRO A 1 555 ? -1.578 -9.871 28.396 1.00 88.88 555 PRO A C 1
ATOM 4244 O O . PRO A 1 555 ? -2.736 -10.006 28.797 1.00 88.88 555 PRO A O 1
ATOM 4247 N N . SER A 1 556 ? -0.839 -8.806 28.697 1.00 93.06 556 SER A N 1
ATOM 4248 C CA . SER A 1 556 ? -1.288 -7.648 29.480 1.00 93.06 556 SER A CA 1
ATOM 4249 C C . SER A 1 556 ? -0.481 -6.409 29.126 1.00 93.06 556 SER A C 1
ATOM 4251 O O . SER A 1 556 ? 0.593 -6.529 28.534 1.00 93.06 556 SER A O 1
ATOM 4253 N N . LEU A 1 557 ? -0.937 -5.223 29.526 1.00 95.19 557 LEU A N 1
ATOM 4254 C CA . LEU A 1 557 ? -0.146 -4.001 29.419 1.00 95.19 557 LEU A CA 1
ATOM 4255 C C . LEU A 1 557 ? 1.215 -4.166 30.113 1.00 95.19 557 LEU A C 1
ATOM 4257 O O . LEU A 1 557 ? 2.243 -3.855 29.523 1.00 95.19 557 LEU A O 1
ATOM 4261 N N . TYR A 1 558 ? 1.248 -4.751 31.308 1.00 93.88 558 TYR A N 1
ATOM 4262 C CA . TYR A 1 558 ? 2.442 -4.795 32.158 1.00 93.88 558 TYR A CA 1
ATOM 4263 C C . TYR A 1 558 ? 3.378 -5.991 31.897 1.00 93.88 558 TYR A C 1
ATOM 4265 O O . TYR A 1 558 ? 4.499 -6.008 32.381 1.00 93.88 558 TYR A O 1
ATOM 4273 N N . SER A 1 559 ? 2.990 -6.978 31.098 1.00 91.31 559 SER A N 1
ATOM 4274 C CA . SER A 1 559 ? 3.877 -8.109 30.758 1.00 91.31 559 SER A CA 1
ATOM 4275 C C . SER A 1 559 ? 5.056 -7.709 29.855 1.00 91.31 559 SER A C 1
ATOM 4277 O O . SER A 1 559 ? 4.873 -6.956 28.896 1.00 91.31 559 SER A O 1
ATOM 4279 N N . GLY A 1 560 ? 6.255 -8.237 30.115 1.00 87.94 560 GLY A N 1
ATOM 4280 C CA . GLY A 1 560 ? 7.461 -7.980 29.311 1.00 87.94 560 GLY A CA 1
ATOM 4281 C C . GLY A 1 560 ? 7.761 -9.025 28.227 1.00 87.94 560 GLY A C 1
ATOM 4282 O O . GLY A 1 560 ? 8.408 -8.703 27.231 1.00 87.94 560 GLY A O 1
ATOM 4283 N N . ASN A 1 561 ? 7.261 -10.259 28.367 1.00 89.06 561 ASN A N 1
ATOM 4284 C CA . ASN A 1 561 ? 7.547 -11.375 27.453 1.00 89.06 561 ASN A CA 1
ATOM 4285 C C . ASN A 1 561 ? 6.274 -12.040 26.893 1.00 89.06 561 ASN A C 1
ATOM 4287 O O . ASN A 1 561 ? 6.215 -13.260 26.722 1.00 89.06 561 ASN A O 1
ATOM 4291 N N . SER A 1 562 ? 5.222 -11.258 26.653 1.00 88.88 562 SER A N 1
ATOM 4292 C CA . SER A 1 562 ? 3.962 -11.765 26.108 1.00 88.88 562 SER A CA 1
ATOM 4293 C C . SER A 1 562 ? 3.856 -11.591 24.593 1.00 88.88 562 SER A C 1
ATOM 4295 O O . SER A 1 562 ? 4.182 -10.541 24.032 1.00 88.88 562 SER A O 1
ATOM 4297 N N . GLN A 1 563 ? 3.313 -12.612 23.922 1.00 86.06 563 GLN A N 1
ATOM 4298 C CA . GLN A 1 563 ? 3.121 -12.634 22.467 1.00 86.06 563 GLN A CA 1
ATOM 4299 C C . GLN A 1 563 ? 4.436 -12.362 21.705 1.00 86.06 563 GLN A C 1
ATOM 4301 O O . GLN A 1 563 ? 5.359 -13.168 21.767 1.00 86.06 563 GLN A O 1
ATOM 4306 N N . ASN A 1 564 ? 4.515 -11.237 20.984 1.00 87.12 564 ASN A N 1
ATOM 4307 C CA . ASN A 1 564 ? 5.691 -10.819 20.216 1.00 87.12 564 ASN A CA 1
ATOM 4308 C C . ASN A 1 564 ? 6.635 -9.908 21.023 1.00 87.12 564 ASN A C 1
ATOM 4310 O O . ASN A 1 564 ? 7.700 -9.543 20.523 1.00 87.12 564 ASN A O 1
ATOM 4314 N N . ASN A 1 565 ? 6.257 -9.514 22.243 1.00 90.25 565 ASN A N 1
ATOM 4315 C CA . ASN A 1 565 ? 7.165 -8.849 23.170 1.00 90.25 565 ASN A CA 1
ATOM 4316 C C . ASN A 1 565 ? 8.071 -9.924 23.773 1.00 90.25 565 ASN A C 1
ATOM 4318 O O . ASN A 1 565 ? 7.580 -10.896 24.338 1.00 90.25 565 ASN A O 1
ATOM 4322 N N . LEU A 1 566 ? 9.381 -9.768 23.617 1.00 88.50 566 LEU A N 1
ATOM 4323 C CA . LEU A 1 566 ? 10.416 -10.664 24.128 1.00 88.50 566 LEU A CA 1
ATOM 4324 C C . LEU A 1 566 ? 11.539 -9.817 24.737 1.00 88.50 566 LEU A C 1
ATOM 4326 O O . LEU A 1 566 ? 12.707 -9.968 24.385 1.00 88.50 566 LEU A O 1
ATOM 4330 N N . PHE A 1 567 ? 11.192 -8.893 25.636 1.00 88.38 567 PHE A N 1
ATOM 4331 C CA . PHE A 1 567 ? 12.130 -7.884 26.145 1.00 88.38 567 PHE A CA 1
ATOM 4332 C C . PHE A 1 567 ? 13.290 -8.480 26.945 1.00 88.38 567 PHE A C 1
ATOM 4334 O O . PHE A 1 567 ? 14.360 -7.880 27.027 1.00 88.38 567 PHE A O 1
ATOM 4341 N N . SER A 1 568 ? 13.133 -9.710 27.434 1.00 82.88 568 SER A N 1
ATOM 4342 C CA . SER A 1 568 ? 14.237 -10.510 27.979 1.00 82.88 568 SER A CA 1
ATOM 4343 C C . SER A 1 568 ? 15.422 -10.695 27.028 1.00 82.88 568 SER A C 1
ATOM 4345 O O . SER A 1 568 ? 16.531 -10.911 27.507 1.00 82.88 568 SER A O 1
ATOM 4347 N N . ILE A 1 569 ? 15.246 -10.546 25.711 1.00 79.25 569 ILE A N 1
ATOM 4348 C CA . ILE A 1 569 ? 16.352 -10.599 24.746 1.00 79.25 569 ILE A CA 1
ATOM 4349 C C . ILE A 1 569 ? 17.427 -9.537 25.017 1.00 79.25 569 ILE A C 1
ATOM 4351 O O . ILE A 1 569 ? 18.594 -9.723 24.680 1.00 79.25 569 ILE A O 1
ATOM 4355 N N . PHE A 1 570 ? 17.054 -8.425 25.655 1.00 78.88 570 PHE A N 1
ATOM 4356 C CA . PHE A 1 570 ? 17.989 -7.369 26.027 1.00 78.88 570 PHE A CA 1
ATOM 4357 C C . PHE A 1 570 ? 18.879 -7.751 27.216 1.00 78.88 570 PHE A C 1
ATOM 4359 O O . PHE A 1 570 ? 19.967 -7.191 27.372 1.00 78.88 570 PHE A O 1
ATOM 4366 N N . ALA A 1 571 ? 18.465 -8.746 28.007 1.00 67.00 571 ALA A N 1
ATOM 4367 C CA . ALA A 1 571 ? 19.217 -9.255 29.149 1.00 67.00 571 ALA A CA 1
ATOM 4368 C C . ALA A 1 571 ? 20.365 -10.209 28.754 1.00 67.00 571 ALA A C 1
ATOM 4370 O O . ALA A 1 571 ? 21.252 -10.456 29.577 1.00 67.00 571 ALA A O 1
ATOM 4371 N N . ASP A 1 572 ? 20.415 -10.699 27.506 1.00 64.62 572 ASP A N 1
ATOM 4372 C CA . ASP A 1 572 ? 21.513 -11.536 27.005 1.00 64.62 572 ASP A CA 1
ATOM 4373 C C . ASP A 1 572 ? 22.848 -10.764 27.071 1.00 64.62 572 ASP A C 1
ATOM 4375 O O . ASP A 1 572 ? 23.047 -9.767 26.371 1.00 64.62 572 ASP A O 1
ATOM 4379 N N . ASN A 1 573 ? 23.779 -11.212 27.926 1.00 59.12 573 ASN A N 1
ATOM 4380 C CA . ASN A 1 573 ? 25.111 -10.613 28.139 1.00 59.12 573 ASN A CA 1
ATOM 4381 C C . ASN A 1 573 ? 25.107 -9.093 28.418 1.00 59.12 573 ASN A C 1
ATOM 4383 O O . ASN A 1 573 ? 26.062 -8.396 28.070 1.00 59.12 573 ASN A O 1
ATOM 4387 N N . ALA A 1 574 ? 24.041 -8.581 29.046 1.00 61.88 574 ALA A N 1
ATOM 4388 C CA . ALA A 1 574 ? 23.855 -7.154 29.329 1.00 61.88 574 ALA A CA 1
ATOM 4389 C C . ALA A 1 574 ? 23.977 -6.264 28.076 1.00 61.88 574 ALA A C 1
ATOM 4391 O O . ALA A 1 574 ? 24.550 -5.176 28.145 1.00 61.88 574 ALA A O 1
ATOM 4392 N N . SER A 1 575 ? 23.481 -6.747 26.927 1.00 63.88 575 SER A N 1
ATOM 4393 C CA . SER A 1 575 ? 23.555 -6.062 25.630 1.00 63.88 575 SER A CA 1
ATOM 4394 C C . SER A 1 575 ? 22.987 -4.646 25.698 1.00 63.88 575 SER A C 1
ATOM 4396 O O . SER A 1 575 ? 23.684 -3.706 25.323 1.00 63.88 575 SER A O 1
ATOM 4398 N N . ILE A 1 576 ? 21.770 -4.511 26.227 1.00 79.12 576 ILE A N 1
ATOM 4399 C CA . ILE A 1 576 ? 21.076 -3.247 26.491 1.00 79.12 576 ILE A CA 1
ATOM 4400 C C . ILE A 1 576 ? 20.722 -3.235 27.968 1.00 79.12 576 ILE A C 1
ATOM 4402 O O . ILE A 1 576 ? 20.177 -4.219 28.445 1.00 79.12 576 ILE A O 1
ATOM 4406 N N . THR A 1 577 ? 21.012 -2.156 28.691 1.00 82.38 577 THR A N 1
ATOM 4407 C CA . THR A 1 577 ? 20.574 -2.004 30.085 1.00 82.38 577 THR A CA 1
ATOM 4408 C C . THR A 1 577 ? 19.372 -1.067 30.178 1.00 82.38 577 THR A C 1
ATOM 4410 O O . THR A 1 577 ? 19.086 -0.305 29.251 1.00 82.38 577 THR A O 1
ATOM 4413 N N . TRP A 1 578 ? 18.655 -1.100 31.300 1.00 85.94 578 TRP A N 1
ATOM 4414 C CA . TRP A 1 578 ? 17.546 -0.172 31.522 1.00 85.94 578 TRP A CA 1
ATOM 4415 C C . TRP A 1 578 ? 18.045 1.283 31.606 1.00 85.94 578 TRP A C 1
ATOM 4417 O O . TRP A 1 578 ? 17.357 2.185 31.144 1.00 85.94 578 TRP A O 1
ATOM 4427 N N . GLU A 1 579 ? 19.265 1.528 32.100 1.00 88.00 579 GLU A N 1
ATOM 4428 C CA . GLU A 1 579 ? 19.897 2.856 32.087 1.00 88.00 579 GLU A CA 1
ATOM 4429 C C . GLU A 1 579 ? 20.173 3.336 30.660 1.00 88.00 579 GLU A C 1
ATOM 4431 O O . GLU A 1 579 ? 19.939 4.501 30.343 1.00 88.00 579 GLU A O 1
ATOM 4436 N N . PHE A 1 580 ? 20.609 2.429 29.779 1.00 87.69 580 PHE A N 1
ATOM 4437 C CA . PHE A 1 580 ? 20.785 2.736 28.363 1.00 87.69 580 PHE A CA 1
ATOM 4438 C C . PHE A 1 580 ? 19.467 3.172 27.704 1.00 87.69 580 PHE A C 1
ATOM 4440 O O . PHE A 1 580 ? 19.449 4.151 26.960 1.00 87.69 580 PHE A O 1
ATOM 4447 N N . MET A 1 581 ? 18.351 2.503 28.021 1.00 88.38 581 MET A N 1
ATOM 4448 C CA . MET A 1 581 ? 17.028 2.905 27.526 1.00 88.38 581 MET A CA 1
ATOM 4449 C C . MET A 1 581 ? 16.634 4.314 27.984 1.00 88.38 581 MET A C 1
ATOM 4451 O O . MET A 1 581 ? 16.047 5.066 27.209 1.00 88.38 581 MET A O 1
ATOM 4455 N N . LEU A 1 582 ? 16.994 4.704 29.208 1.00 90.69 582 LEU A N 1
ATOM 4456 C CA . LEU A 1 582 ? 16.750 6.067 29.681 1.00 90.69 582 LEU A CA 1
ATOM 4457 C C . LEU A 1 582 ? 17.591 7.102 28.921 1.00 90.69 582 LEU A C 1
ATOM 4459 O O . LEU A 1 582 ? 17.111 8.208 28.700 1.00 90.69 582 LEU A O 1
ATOM 4463 N N . GLY A 1 583 ? 18.800 6.742 28.474 1.00 90.25 583 GLY A N 1
ATOM 4464 C CA . GLY A 1 583 ? 19.609 7.585 27.587 1.00 90.25 583 GLY A CA 1
ATOM 4465 C C . GLY A 1 583 ? 18.929 7.854 26.238 1.00 90.25 583 GLY A C 1
ATOM 4466 O O . GLY A 1 583 ? 18.928 8.992 25.773 1.00 90.25 583 GLY A O 1
ATOM 4467 N N . LEU A 1 584 ? 18.283 6.837 25.652 1.00 88.62 584 LEU A N 1
ATOM 4468 C CA . LEU A 1 584 ? 17.460 6.985 24.439 1.00 88.62 584 LEU A CA 1
ATOM 4469 C C . LEU A 1 584 ? 16.251 7.901 24.686 1.00 88.62 584 LEU A C 1
ATOM 4471 O O . LEU A 1 584 ? 16.046 8.869 23.959 1.00 88.62 584 LEU A O 1
ATOM 4475 N N . ILE A 1 585 ? 15.502 7.653 25.764 1.00 89.38 585 ILE A N 1
ATOM 4476 C CA . ILE A 1 585 ? 14.340 8.474 26.143 1.00 89.38 585 ILE A CA 1
ATOM 4477 C C . ILE A 1 585 ? 14.740 9.931 26.395 1.00 89.38 585 ILE A C 1
ATOM 4479 O O . ILE A 1 585 ? 13.983 10.850 26.073 1.00 89.38 585 ILE A O 1
ATOM 4483 N N . GLN A 1 586 ? 15.922 10.158 26.971 1.00 89.81 586 GLN A N 1
ATOM 4484 C CA . GLN A 1 586 ? 16.438 11.493 27.234 1.00 89.81 586 GLN A CA 1
ATOM 4485 C C . GLN A 1 586 ? 16.695 12.271 25.937 1.00 89.81 586 GLN A C 1
ATOM 4487 O O . GLN A 1 586 ? 16.253 13.412 25.839 1.00 89.81 586 GLN A O 1
ATOM 4492 N N . GLU A 1 587 ? 17.346 11.670 24.940 1.00 86.12 587 GLU A N 1
ATOM 4493 C CA . GLU A 1 587 ? 17.530 12.292 23.617 1.00 86.12 587 GLU A CA 1
ATOM 4494 C C . GLU A 1 587 ? 16.201 12.702 22.982 1.00 86.12 587 GLU A C 1
ATOM 4496 O O . GLU A 1 587 ? 16.087 13.781 22.408 1.00 86.12 587 GLU A O 1
ATOM 4501 N N . GLU A 1 588 ? 15.186 11.858 23.119 1.00 81.12 588 GLU A N 1
ATOM 4502 C CA . GLU A 1 588 ? 13.911 12.044 22.434 1.00 81.12 588 GLU A CA 1
ATOM 4503 C C . GLU A 1 588 ? 13.023 13.064 23.152 1.00 81.12 588 GLU A C 1
ATOM 4505 O O . GLU A 1 588 ? 12.460 13.964 22.537 1.00 81.12 588 GLU A O 1
ATOM 4510 N N . SER A 1 589 ? 12.906 12.971 24.475 1.00 82.50 589 SER A N 1
ATOM 4511 C CA . SER A 1 589 ? 11.834 13.650 25.214 1.00 82.50 589 SER A CA 1
ATOM 4512 C C . SER A 1 589 ? 12.310 14.703 26.217 1.00 82.50 589 SER A C 1
ATOM 4514 O O . SER A 1 589 ? 11.497 15.498 26.694 1.00 82.50 589 SER A O 1
ATOM 4516 N N . LYS A 1 590 ? 13.616 14.816 26.507 1.00 85.75 590 LYS A N 1
ATOM 4517 C CA . LYS A 1 590 ? 14.118 15.831 27.458 1.00 85.75 590 LYS A CA 1
ATOM 4518 C C . LYS A 1 590 ? 13.772 17.253 27.025 1.00 85.75 590 LYS A C 1
ATOM 4520 O O . LYS A 1 590 ? 13.419 18.075 27.868 1.00 85.75 590 LYS A O 1
ATOM 4525 N N . ILE A 1 591 ? 13.851 17.544 25.724 1.00 78.38 591 ILE A N 1
ATOM 4526 C CA . ILE A 1 591 ? 13.594 18.887 25.176 1.00 78.38 591 ILE A CA 1
ATOM 4527 C C . ILE A 1 591 ? 12.154 19.370 25.420 1.00 78.38 591 ILE A C 1
ATOM 4529 O O . ILE A 1 591 ? 11.919 20.572 25.507 1.00 78.38 591 ILE A O 1
ATOM 4533 N N . ILE A 1 592 ? 11.215 18.437 25.600 1.00 76.12 592 ILE A N 1
ATOM 4534 C CA . ILE A 1 592 ? 9.806 18.686 25.940 1.00 76.12 592 ILE A CA 1
ATOM 4535 C C . ILE A 1 592 ? 9.493 18.367 27.410 1.00 76.12 592 ILE A C 1
ATOM 4537 O O . ILE A 1 592 ? 8.336 18.245 27.793 1.00 76.12 592 ILE A O 1
ATOM 4541 N N . GLY A 1 593 ? 10.511 18.207 28.262 1.00 85.06 593 GLY A N 1
ATOM 4542 C CA . GLY A 1 593 ? 10.316 17.902 29.680 1.00 85.06 593 GLY A CA 1
ATOM 4543 C C . GLY A 1 593 ? 9.647 16.547 29.927 1.00 85.06 593 GLY A C 1
ATOM 4544 O O . GLY A 1 593 ? 8.879 16.423 30.883 1.00 85.06 593 GLY A O 1
ATOM 4545 N N . TYR A 1 594 ? 9.931 15.555 29.078 1.00 86.31 594 TYR A N 1
ATOM 4546 C CA . TYR A 1 594 ? 9.385 14.194 29.141 1.00 86.31 594 TYR A CA 1
ATOM 4547 C C . TYR A 1 594 ? 7.858 14.130 29.053 1.00 86.31 594 TYR A C 1
ATOM 4549 O O . TYR A 1 594 ? 7.249 13.215 29.599 1.00 86.31 594 TYR A O 1
ATOM 4557 N N . ASP A 1 595 ? 7.239 15.130 28.427 1.00 83.62 595 ASP A N 1
ATOM 4558 C CA . ASP A 1 595 ? 5.797 15.172 28.216 1.00 83.62 595 ASP A CA 1
ATOM 4559 C C . ASP A 1 595 ? 5.361 14.029 27.288 1.00 83.62 595 ASP A C 1
ATOM 4561 O O . ASP A 1 595 ? 5.817 13.941 26.149 1.00 83.62 595 ASP A O 1
ATOM 4565 N N . ASN A 1 596 ? 4.501 13.139 27.789 1.00 83.62 596 ASN A N 1
ATOM 4566 C CA . ASN A 1 596 ? 4.042 11.967 27.049 1.00 83.62 596 ASN A CA 1
ATOM 4567 C C . ASN A 1 596 ? 3.019 12.330 25.955 1.00 83.62 596 ASN A C 1
ATOM 4569 O O . ASN A 1 596 ? 2.829 11.551 25.025 1.00 83.62 596 ASN A O 1
ATOM 4573 N N . GLU A 1 597 ? 2.389 13.508 26.056 1.00 73.75 597 GLU A N 1
ATOM 4574 C CA . GLU A 1 597 ? 1.354 13.997 25.131 1.00 73.75 597 GLU A CA 1
ATOM 4575 C C . GLU A 1 597 ? 1.922 14.768 23.941 1.00 73.75 597 GLU A C 1
ATOM 4577 O O . GLU A 1 597 ? 1.209 15.032 22.969 1.00 73.75 597 GLU A O 1
ATOM 4582 N N . TRP A 1 598 ? 3.198 15.159 24.006 1.00 66.81 598 TRP A N 1
ATOM 4583 C CA . TRP A 1 598 ? 3.770 16.084 23.042 1.00 66.81 598 TRP A CA 1
ATOM 4584 C C . TRP A 1 598 ? 4.729 15.394 22.079 1.00 66.81 598 TRP A C 1
ATOM 4586 O O . TRP A 1 598 ? 5.712 14.776 22.481 1.00 66.81 598 TRP A O 1
ATOM 4596 N N . VAL A 1 599 ? 4.475 15.542 20.774 1.00 59.53 599 VAL A N 1
ATOM 4597 C CA . VAL A 1 599 ? 5.296 14.908 19.738 1.00 59.53 599 VAL A CA 1
ATOM 4598 C C . VAL A 1 599 ? 5.693 15.914 18.666 1.00 59.53 599 VAL A C 1
ATOM 4600 O O . VAL A 1 599 ? 4.844 16.450 17.963 1.00 59.53 599 VAL A O 1
ATOM 4603 N N . VAL A 1 600 ? 6.992 16.204 18.553 1.00 47.78 600 VAL A N 1
ATOM 4604 C CA . VAL A 1 600 ? 7.466 17.419 17.867 1.00 47.78 600 VAL A CA 1
ATOM 4605 C C . VAL A 1 600 ? 7.683 17.221 16.356 1.00 47.78 600 VAL A C 1
ATOM 4607 O O . VAL A 1 600 ? 7.509 18.181 15.611 1.00 47.78 600 VAL A O 1
ATOM 4610 N N . SER A 1 601 ? 8.013 16.009 15.879 1.00 46.75 601 SER A N 1
ATOM 4611 C CA . SER A 1 601 ? 8.014 15.589 14.455 1.00 46.75 601 SER A CA 1
ATOM 4612 C C . SER A 1 601 ? 8.477 14.125 14.313 1.00 46.75 601 SER A C 1
ATOM 4614 O O . SER A 1 601 ? 9.164 13.621 15.198 1.00 46.75 601 SER A O 1
ATOM 4616 N N . ASP A 1 602 ? 8.160 13.453 13.196 1.00 43.84 602 ASP A N 1
ATOM 4617 C CA . ASP A 1 602 ? 8.682 12.115 12.860 1.00 43.84 602 ASP A CA 1
ATOM 4618 C C . ASP A 1 602 ? 10.041 12.207 12.140 1.00 43.84 602 ASP A C 1
ATOM 4620 O O . ASP A 1 602 ? 10.106 12.617 10.982 1.00 43.84 602 ASP A O 1
ATOM 4624 N N . TYR A 1 603 ? 11.121 11.812 12.818 1.00 46.12 603 TYR A N 1
ATOM 4625 C CA . TYR A 1 603 ? 12.455 11.638 12.223 1.00 46.12 603 TYR A CA 1
ATOM 4626 C C . TYR A 1 603 ? 13.089 10.300 12.627 1.00 46.12 603 TYR A C 1
ATOM 4628 O O . TYR A 1 603 ? 14.308 10.194 12.751 1.00 46.12 603 TYR A O 1
ATOM 4636 N N . GLY A 1 604 ? 12.266 9.272 12.852 1.00 52.25 604 GLY A N 1
ATOM 4637 C CA . GLY A 1 604 ? 12.721 8.001 13.404 1.00 52.25 604 GLY A CA 1
ATOM 4638 C C . GLY A 1 604 ? 12.201 7.769 14.812 1.00 52.25 604 GLY A C 1
ATOM 4639 O O . GLY A 1 604 ? 12.500 8.518 15.733 1.00 52.25 604 GLY A O 1
ATOM 4640 N N . HIS A 1 605 ? 11.387 6.728 14.927 1.00 56.19 605 HIS A N 1
ATOM 4641 C CA . HIS A 1 605 ? 10.425 6.479 15.994 1.00 56.19 605 HIS A CA 1
ATOM 4642 C C . HIS A 1 605 ? 11.090 6.182 17.336 1.00 56.19 605 HIS A C 1
ATOM 4644 O O . HIS A 1 605 ? 11.570 5.073 17.542 1.00 56.19 605 HIS A O 1
ATOM 4650 N N . GLY A 1 606 ? 11.086 7.175 18.228 1.00 63.19 606 GLY A N 1
ATOM 4651 C CA . GLY A 1 606 ? 11.601 7.089 19.595 1.00 63.19 606 GLY A CA 1
ATOM 4652 C C . GLY A 1 606 ? 10.620 6.493 20.611 1.00 63.19 606 GLY A C 1
ATOM 4653 O O . GLY A 1 606 ? 9.416 6.492 20.370 1.00 63.19 606 GLY A O 1
ATOM 4654 N N . MET A 1 607 ? 11.101 6.020 21.767 1.00 76.19 607 MET A N 1
ATOM 4655 C CA . MET A 1 607 ? 10.337 5.290 22.793 1.00 76.19 607 MET A CA 1
ATOM 4656 C C . MET A 1 607 ? 9.295 6.167 23.476 1.00 76.19 607 MET A C 1
ATOM 4658 O O . MET A 1 607 ? 8.356 5.648 24.070 1.00 76.19 607 MET A O 1
ATOM 4662 N N . MET A 1 608 ? 9.476 7.483 23.390 1.00 78.81 608 MET A N 1
ATOM 4663 C CA . MET A 1 608 ? 8.540 8.488 23.890 1.00 78.81 608 MET A CA 1
ATOM 4664 C C . MET A 1 608 ? 8.046 9.428 22.779 1.00 78.81 608 MET A C 1
ATOM 4666 O O . MET A 1 608 ? 7.424 10.444 23.062 1.00 78.81 608 MET A O 1
ATOM 4670 N N . GLN A 1 609 ? 8.330 9.111 21.511 1.00 72.56 609 GLN A N 1
ATOM 4671 C CA . GLN A 1 609 ? 8.002 9.941 20.344 1.00 72.56 609 GLN A CA 1
ATOM 4672 C C . GLN A 1 609 ? 7.502 9.098 19.163 1.00 72.56 609 GLN A C 1
ATOM 4674 O O . GLN A 1 609 ? 7.793 9.389 18.000 1.00 72.56 609 GLN A O 1
ATOM 4679 N N . ILE A 1 610 ? 6.755 8.026 19.443 1.00 73.56 610 ILE A N 1
ATOM 4680 C CA . ILE A 1 610 ? 6.146 7.210 18.392 1.00 73.56 610 ILE A CA 1
ATOM 4681 C C . ILE A 1 610 ? 5.075 8.038 17.685 1.00 73.56 610 ILE A C 1
ATOM 4683 O O . ILE A 1 610 ? 4.023 8.335 18.242 1.00 73.56 610 ILE A O 1
ATOM 4687 N N . THR A 1 611 ? 5.343 8.376 16.432 1.00 64.88 611 THR A N 1
ATOM 4688 C CA . THR A 1 611 ? 4.458 9.156 15.555 1.00 64.88 611 THR A CA 1
ATOM 4689 C C . THR A 1 611 ? 3.823 8.324 14.454 1.00 64.88 611 THR A C 1
ATOM 4691 O O . THR A 1 611 ? 2.760 8.691 13.959 1.00 64.88 611 THR A O 1
ATOM 4694 N N . HIS A 1 612 ? 4.463 7.225 14.047 1.00 68.88 612 HIS A N 1
ATOM 4695 C CA . HIS A 1 612 ? 3.989 6.430 12.924 1.00 68.88 612 HIS A CA 1
ATOM 4696 C C . HIS A 1 612 ? 2.899 5.454 13.371 1.00 68.88 612 HIS A C 1
ATOM 4698 O O . HIS A 1 612 ? 3.152 4.624 14.253 1.00 68.88 612 HIS A O 1
ATOM 4704 N N . PRO A 1 613 ? 1.710 5.482 12.749 1.00 69.88 613 PRO A N 1
ATOM 4705 C CA . PRO A 1 613 ? 0.579 4.719 13.258 1.00 69.88 613 PRO A CA 1
ATOM 4706 C C . PRO A 1 613 ? 0.786 3.205 13.285 1.00 69.88 613 PRO A C 1
ATOM 4708 O O . PRO A 1 613 ? 0.303 2.529 14.185 1.00 69.88 613 PRO A O 1
ATOM 4711 N N . SER A 1 614 ? 1.590 2.660 12.364 1.00 72.75 614 SER A N 1
ATOM 4712 C CA . SER A 1 614 ? 1.918 1.224 12.359 1.00 72.75 614 SER A CA 1
ATOM 4713 C C . SER A 1 614 ? 2.719 0.751 13.582 1.00 72.75 614 SER A C 1
ATOM 4715 O O . SER A 1 614 ? 2.911 -0.453 13.747 1.00 72.75 614 SER A O 1
ATOM 4717 N N . LEU A 1 615 ? 3.274 1.675 14.370 1.00 77.00 615 LEU A N 1
ATOM 4718 C CA . LEU A 1 615 ? 4.067 1.381 15.564 1.00 77.00 615 LEU A CA 1
ATOM 4719 C C . LEU A 1 615 ? 3.320 1.708 16.856 1.00 77.00 615 LEU A C 1
ATOM 4721 O O . LEU A 1 615 ? 3.678 1.186 17.909 1.00 77.00 615 LEU A O 1
ATOM 4725 N N . MET A 1 616 ? 2.276 2.534 16.794 1.00 83.31 616 MET A N 1
ATOM 4726 C CA . MET A 1 616 ? 1.409 2.771 17.942 1.00 83.31 616 MET A CA 1
ATOM 4727 C C . MET A 1 616 ? 0.663 1.481 18.292 1.00 83.31 616 MET A C 1
ATOM 4729 O O . MET A 1 616 ? 0.113 0.814 17.415 1.00 83.31 616 MET A O 1
ATOM 4733 N N . GLY A 1 617 ? 0.685 1.078 19.563 1.00 88.44 617 GLY A N 1
ATOM 4734 C CA . GLY A 1 617 ? 0.017 -0.148 19.990 1.00 88.44 617 GLY A CA 1
ATOM 4735 C C . GLY A 1 617 ? 0.692 -1.461 19.584 1.00 88.44 617 GLY A C 1
ATOM 4736 O O . GLY A 1 617 ? 0.150 -2.537 19.866 1.00 88.44 617 GLY A O 1
ATOM 4737 N N . ILE A 1 618 ? 1.848 -1.440 18.910 1.00 88.94 618 ILE A N 1
ATOM 4738 C CA . ILE A 1 618 ? 2.480 -2.657 18.377 1.00 88.94 618 ILE A CA 1
ATOM 4739 C C . ILE A 1 618 ? 2.831 -3.677 19.477 1.00 88.94 618 ILE A C 1
ATOM 4741 O O . ILE A 1 618 ? 2.638 -4.890 19.296 1.00 88.94 618 ILE A O 1
ATOM 4745 N N . GLY A 1 619 ? 3.300 -3.191 20.625 1.00 92.00 619 GLY A N 1
ATOM 4746 C CA . GLY A 1 619 ? 3.641 -3.956 21.819 1.00 92.00 619 GLY A CA 1
ATOM 4747 C C . GLY A 1 619 ? 2.539 -3.952 22.878 1.00 92.00 619 GLY A C 1
ATOM 4748 O O . GLY A 1 619 ? 2.225 -5.011 23.427 1.00 92.00 619 GLY A O 1
ATOM 4749 N N . SER A 1 620 ? 1.940 -2.793 23.153 1.00 93.50 620 SER A N 1
ATOM 4750 C CA . SER A 1 620 ? 0.925 -2.566 24.182 1.00 93.50 620 SER A CA 1
ATOM 4751 C C . SER A 1 620 ? -0.451 -3.088 23.792 1.00 93.50 620 SER A C 1
ATOM 4753 O O . SER A 1 620 ? -1.215 -3.438 24.681 1.00 93.50 620 SER A O 1
ATOM 4755 N N . LYS A 1 621 ? -0.752 -3.195 22.490 1.00 92.50 621 LYS A N 1
ATOM 4756 C CA . LYS A 1 621 ? -2.081 -3.503 21.929 1.00 92.50 621 LYS A CA 1
ATOM 4757 C C . LYS A 1 621 ? -3.155 -2.461 22.229 1.00 92.50 621 LYS A C 1
ATOM 4759 O O . LYS A 1 621 ? -4.329 -2.730 21.975 1.00 92.50 621 LYS A O 1
ATOM 4764 N N . LEU A 1 622 ? -2.769 -1.287 22.730 1.00 92.06 622 LEU A N 1
ATOM 4765 C CA . LEU A 1 622 ? -3.639 -0.123 22.698 1.00 92.06 622 LEU A CA 1
ATOM 4766 C C . LEU A 1 622 ? -3.944 0.184 21.232 1.00 92.06 622 LEU A C 1
ATOM 4768 O O . LEU A 1 622 ? -3.050 0.214 20.399 1.00 92.06 622 LEU A O 1
ATOM 4772 N N . THR A 1 623 ? -5.211 0.327 20.882 1.00 88.12 623 THR A N 1
ATOM 4773 C CA . THR A 1 623 ? -5.603 0.779 19.550 1.00 88.12 623 THR A CA 1
ATOM 4774 C C . THR A 1 623 ? -6.673 1.823 19.719 1.00 88.12 623 THR A C 1
ATOM 4776 O O . THR A 1 623 ? -7.815 1.512 20.073 1.00 88.12 623 THR A O 1
ATOM 4779 N N . ILE A 1 624 ? -6.278 3.058 19.459 1.00 76.38 624 ILE A N 1
ATOM 4780 C CA . ILE A 1 624 ? -7.186 4.180 19.311 1.00 76.38 624 ILE A CA 1
ATOM 4781 C C . ILE A 1 624 ? -7.273 4.449 17.801 1.00 76.38 624 ILE A C 1
ATOM 4783 O O . ILE A 1 624 ? -6.224 4.528 17.157 1.00 76.38 624 ILE A O 1
ATOM 4787 N N . PRO A 1 625 ? -8.474 4.487 17.203 1.00 62.09 625 PRO A N 1
ATOM 4788 C CA . PRO A 1 625 ? -8.639 4.797 15.787 1.00 62.09 625 PRO A CA 1
ATOM 4789 C C . PRO A 1 625 ? -7.926 6.104 15.404 1.00 62.09 625 PRO A C 1
ATOM 4791 O O . PRO A 1 625 ? -7.915 7.062 16.179 1.00 62.09 625 PRO A O 1
ATOM 4794 N N . GLU A 1 626 ? -7.302 6.136 14.224 1.00 50.19 626 GLU A N 1
ATOM 4795 C CA . GLU A 1 626 ? -6.616 7.331 13.728 1.00 50.19 626 GLU A CA 1
ATOM 4796 C C . GLU A 1 626 ? -7.594 8.463 13.405 1.00 50.19 626 GLU A C 1
ATOM 4798 O O . GLU A 1 626 ? -8.691 8.252 12.886 1.00 50.19 626 GLU A O 1
ATOM 4803 N N . CYS A 1 627 ? -7.149 9.686 13.681 1.00 47.44 627 CYS A N 1
ATOM 4804 C CA . CYS A 1 627 ? -7.886 10.895 13.361 1.00 47.44 627 CYS A CA 1
ATOM 4805 C C . CYS A 1 627 ? -7.887 11.195 11.873 1.00 47.44 627 CYS A C 1
ATOM 4807 O O . CYS A 1 627 ? -6.862 11.175 11.198 1.00 47.44 627 CYS A O 1
ATOM 4809 N N . GLU A 1 628 ? -9.060 11.571 11.395 1.00 41.16 628 GLU A N 1
ATOM 4810 C CA . GLU A 1 628 ? -9.482 11.509 10.002 1.00 41.16 628 GLU A CA 1
ATOM 4811 C C . GLU A 1 628 ? -8.893 12.587 9.063 1.00 41.16 628 GLU A C 1
ATOM 4813 O O . GLU A 1 628 ? -9.476 12.864 8.011 1.00 41.16 628 GLU A O 1
ATOM 4818 N N . SER A 1 629 ? -7.830 13.304 9.457 1.00 38.34 629 SER A N 1
ATOM 4819 C CA . SER A 1 629 ? -7.130 14.303 8.625 1.00 38.34 629 SER A CA 1
ATOM 4820 C C . SER A 1 629 ? -5.889 14.899 9.322 1.00 38.34 629 SER A C 1
ATOM 4822 O O . SER A 1 629 ? -5.957 15.240 10.506 1.00 38.34 629 SER A O 1
ATOM 4824 N N . PRO A 1 630 ? -4.785 15.185 8.597 1.00 33.75 630 PRO A N 1
ATOM 4825 C CA . PRO A 1 630 ? -3.653 15.967 9.112 1.00 33.75 630 PRO A CA 1
ATOM 4826 C C . PRO A 1 630 ? -4.010 17.394 9.573 1.00 33.75 630 PRO A C 1
ATOM 4828 O O . PRO A 1 630 ? -3.313 17.947 10.422 1.00 33.75 630 PRO A O 1
ATOM 4831 N N . ASN A 1 631 ? -5.090 17.989 9.046 1.00 36.72 631 ASN A N 1
ATOM 4832 C CA . ASN A 1 631 ? -5.510 19.363 9.368 1.00 36.72 631 ASN A CA 1
ATOM 4833 C C . ASN A 1 631 ? -6.419 19.465 10.601 1.00 36.72 631 ASN A C 1
ATOM 4835 O O . ASN A 1 631 ? -6.619 20.571 11.102 1.00 36.72 631 ASN A O 1
ATOM 4839 N N . ASP A 1 632 ? -6.933 18.338 11.100 1.00 42.69 632 ASP A N 1
ATOM 4840 C CA . ASP A 1 632 ? -7.883 18.297 12.220 1.00 42.69 632 ASP A CA 1
ATOM 4841 C C . ASP A 1 632 ? -7.292 17.687 13.492 1.00 42.69 632 ASP A C 1
ATOM 4843 O O . ASP A 1 632 ? -7.997 17.347 14.442 1.00 42.69 632 ASP A O 1
ATOM 4847 N N . ARG A 1 633 ? -5.956 17.593 13.540 1.00 39.03 633 ARG A N 1
ATOM 4848 C CA . ARG A 1 633 ? -5.232 17.107 14.718 1.00 39.03 633 ARG A CA 1
ATOM 4849 C C . ARG A 1 633 ? -5.709 17.822 15.988 1.00 39.03 633 ARG A C 1
ATOM 4851 O O . ARG A 1 633 ? -5.882 17.155 16.988 1.00 39.03 633 ARG A O 1
ATOM 4858 N N . ARG A 1 634 ? -6.084 19.110 15.915 1.00 35.66 634 ARG A N 1
ATOM 4859 C CA . ARG A 1 634 ? -6.583 19.911 17.054 1.00 35.66 634 ARG A CA 1
ATOM 4860 C C . ARG A 1 634 ? -7.877 19.443 17.741 1.00 35.66 634 ARG A C 1
ATOM 4862 O O . ARG A 1 634 ? -8.155 19.897 18.846 1.00 35.66 634 ARG A O 1
ATOM 4869 N N . VAL A 1 635 ? -8.692 18.592 17.117 1.00 38.06 635 VAL A N 1
ATOM 4870 C CA . VAL A 1 635 ? -10.055 18.318 17.617 1.00 38.06 635 VAL A CA 1
ATOM 4871 C C . VAL A 1 635 ? -10.184 16.954 18.283 1.00 38.06 635 VAL A C 1
ATOM 4873 O O . VAL A 1 635 ? -10.874 16.838 19.292 1.00 38.06 635 VAL A O 1
ATOM 4876 N N . CYS A 1 636 ? -9.482 15.935 17.793 1.00 40.66 636 CYS A N 1
ATOM 4877 C CA . CYS A 1 636 ? -9.624 14.576 18.319 1.00 40.66 636 CYS A CA 1
ATOM 4878 C C . CYS A 1 636 ? -9.180 14.397 19.767 1.00 40.66 636 CYS A C 1
ATOM 4880 O O . CYS A 1 636 ? -9.579 13.446 20.432 1.00 40.66 636 CYS A O 1
ATOM 4882 N N . TYR A 1 637 ? -8.295 15.275 20.224 1.00 45.44 637 TYR A N 1
ATOM 4883 C CA . TYR A 1 637 ? -7.553 15.049 21.443 1.00 45.44 637 TYR A CA 1
ATOM 4884 C C . TYR A 1 637 ? -7.344 16.333 22.264 1.00 45.44 637 TYR A C 1
ATOM 4886 O O . TYR A 1 637 ? -6.565 16.331 23.200 1.00 45.44 637 TYR A O 1
ATOM 4894 N N . GLY A 1 638 ? -8.096 17.412 22.034 1.00 35.59 638 GLY A N 1
ATOM 4895 C CA . GLY A 1 638 ? -8.057 18.625 22.871 1.00 35.59 638 GLY A CA 1
ATOM 4896 C C . GLY A 1 638 ? -9.150 18.639 23.958 1.00 35.59 638 GLY A C 1
ATOM 4897 O O . GLY A 1 638 ? -10.209 18.043 23.767 1.00 35.59 638 GLY A O 1
ATOM 4898 N N . PRO A 1 639 ? -8.952 19.280 25.129 1.00 29.16 639 PRO A N 1
ATOM 4899 C CA . PRO A 1 639 ? -10.016 19.423 26.122 1.00 29.16 639 PRO A CA 1
ATOM 4900 C C . PRO A 1 639 ? -11.154 20.309 25.592 1.00 29.16 639 PRO A C 1
ATOM 4902 O O . PRO A 1 639 ? -10.928 21.375 25.017 1.00 29.16 639 PRO A O 1
ATOM 4905 N N . VAL A 1 640 ? -12.400 19.923 25.876 1.00 31.88 640 VAL A N 1
ATOM 4906 C CA . VAL A 1 640 ? -13.597 20.743 25.632 1.00 31.88 640 VAL A CA 1
ATOM 4907 C C . VAL A 1 640 ? -13.704 21.845 26.697 1.00 31.88 640 VAL A C 1
ATOM 4909 O O . VAL A 1 640 ? -14.642 21.861 27.484 1.00 31.88 640 VAL A O 1
ATOM 4912 N N . SER A 1 641 ? -12.744 22.773 26.774 1.00 33.34 641 SER A N 1
ATOM 4913 C CA . SER A 1 641 ? -12.957 24.062 27.452 1.00 33.34 641 SER A CA 1
ATOM 4914 C C . SER A 1 641 ? -11.830 25.065 27.209 1.00 33.34 641 SER A C 1
ATOM 4916 O O . SER A 1 641 ? -10.672 24.804 27.524 1.00 33.34 641 SER A O 1
ATOM 4918 N N . ASN A 1 642 ? -12.206 26.272 26.785 1.00 30.19 642 ASN A N 1
ATOM 4919 C CA . ASN A 1 642 ? -11.388 27.482 26.869 1.00 30.19 642 ASN A CA 1
ATOM 4920 C C . ASN A 1 642 ? -11.195 27.908 28.337 1.00 30.19 642 ASN A C 1
ATOM 4922 O O . ASN A 1 642 ? -11.840 28.858 28.789 1.00 30.19 642 ASN A O 1
ATOM 4926 N N . VAL A 1 643 ? -10.321 27.239 29.091 1.00 30.94 643 VAL A N 1
ATOM 4927 C CA . VAL A 1 643 ? -9.798 27.800 30.345 1.00 30.94 643 VAL A CA 1
ATOM 4928 C C . VAL A 1 643 ? -8.372 28.284 30.085 1.00 30.94 643 VAL A C 1
ATOM 4930 O O . VAL A 1 643 ? -7.481 27.464 29.882 1.00 30.94 643 VAL A O 1
ATOM 4933 N N . PRO A 1 644 ? -8.123 29.604 30.072 1.00 30.78 644 PRO A N 1
ATOM 4934 C CA . PRO A 1 644 ? -6.767 30.127 30.090 1.00 30.78 644 PRO A CA 1
ATOM 4935 C C . PRO A 1 644 ? -6.122 29.729 31.420 1.00 30.78 644 PRO A C 1
ATOM 4937 O O . PRO A 1 644 ? -6.576 30.178 32.475 1.00 30.78 644 PRO A O 1
ATOM 4940 N N . VAL A 1 645 ? -5.076 28.903 31.391 1.00 35.06 645 VAL A N 1
ATOM 4941 C CA . VAL A 1 645 ? -4.204 28.736 32.559 1.00 35.06 645 VAL A CA 1
ATOM 4942 C C . VAL A 1 645 ? -3.342 30.001 32.658 1.00 35.06 645 VAL A C 1
ATOM 4944 O O . VAL A 1 645 ? -2.672 30.348 31.681 1.00 35.06 645 VAL A O 1
ATOM 4947 N N . PRO A 1 646 ? -3.373 30.746 33.778 1.00 32.19 646 PRO A N 1
ATOM 4948 C CA . PRO A 1 646 ? -2.522 31.912 33.959 1.00 32.19 646 PRO A CA 1
ATOM 4949 C C . PRO A 1 646 ? -1.067 31.463 34.101 1.00 32.19 646 PRO A C 1
ATOM 4951 O O . PRO A 1 646 ? -0.700 30.790 35.060 1.00 32.19 646 PRO A O 1
ATOM 4954 N N . ASP A 1 647 ? -0.254 31.862 33.132 1.00 35.59 647 ASP A N 1
ATOM 4955 C CA . ASP A 1 647 ? 1.199 31.755 33.150 1.00 35.59 647 ASP A CA 1
ATOM 4956 C C . ASP A 1 647 ? 1.778 32.532 34.342 1.00 35.59 647 ASP A C 1
ATOM 4958 O O . ASP A 1 647 ? 1.622 33.753 34.438 1.00 35.59 647 ASP A O 1
ATOM 4962 N N . THR A 1 648 ? 2.479 31.830 35.232 1.00 36.22 648 THR A N 1
ATOM 4963 C CA . THR A 1 648 ? 3.576 32.444 35.980 1.00 36.22 648 THR A CA 1
ATOM 4964 C C . THR A 1 648 ? 4.780 31.504 36.015 1.00 36.22 648 THR A C 1
ATOM 4966 O O . THR A 1 648 ? 4.853 30.623 36.870 1.00 36.22 648 THR A O 1
ATOM 4969 N N . ASN A 1 649 ? 5.761 31.799 35.154 1.00 35.34 649 ASN A N 1
ATOM 4970 C CA . ASN A 1 649 ? 7.209 31.569 35.326 1.00 35.34 649 ASN A CA 1
ATOM 4971 C C . ASN A 1 649 ? 7.871 30.350 34.662 1.00 35.34 649 ASN A C 1
ATOM 4973 O O . ASN A 1 649 ? 8.870 29.867 35.197 1.00 35.34 649 ASN A O 1
ATOM 4977 N N . ILE A 1 650 ? 7.448 29.897 33.478 1.00 36.38 650 ILE A N 1
ATOM 4978 C CA . ILE A 1 650 ? 8.280 28.950 32.708 1.00 36.38 650 ILE A CA 1
ATOM 4979 C C . ILE A 1 650 ? 8.463 29.434 31.264 1.00 36.38 650 ILE A C 1
ATOM 4981 O O . ILE A 1 650 ? 7.544 29.436 30.455 1.00 36.38 650 ILE A O 1
ATOM 4985 N N . SER A 1 651 ? 9.688 29.860 30.941 1.00 33.62 651 SER A N 1
ATOM 4986 C CA . SER A 1 651 ? 10.103 30.339 29.620 1.00 33.62 651 SER A CA 1
ATOM 4987 C C . SER A 1 651 ? 10.410 29.178 28.666 1.00 33.62 651 SER A C 1
ATOM 4989 O O . SER A 1 651 ? 11.575 28.923 28.372 1.00 33.62 651 SER A O 1
ATOM 4991 N N . TRP A 1 652 ? 9.393 28.465 28.189 1.00 34.78 652 TRP A N 1
ATOM 4992 C CA . TRP A 1 652 ? 9.528 27.460 27.121 1.00 34.78 652 TRP A CA 1
ATOM 4993 C C . TRP A 1 652 ? 8.312 27.537 26.180 1.00 34.78 652 TRP A C 1
ATOM 4995 O O . TRP A 1 652 ? 7.281 28.076 26.589 1.00 34.78 652 TRP A O 1
ATOM 5005 N N . PRO A 1 653 ? 8.432 27.143 24.892 1.00 38.62 653 PRO A N 1
ATOM 5006 C CA . PRO A 1 653 ? 7.452 27.518 23.881 1.00 38.62 653 PRO A CA 1
ATOM 5007 C C . PRO A 1 653 ? 6.068 26.967 24.222 1.00 38.62 653 PRO A C 1
ATOM 5009 O O . PRO A 1 653 ? 5.922 25.863 24.735 1.00 38.62 653 PRO A O 1
ATOM 5012 N N . LYS A 1 654 ? 5.055 27.792 23.966 1.00 38.09 654 LYS A N 1
ATOM 5013 C CA . LYS A 1 654 ? 3.664 27.574 24.359 1.00 38.09 654 LYS A CA 1
ATOM 5014 C C . LYS A 1 654 ? 3.132 26.199 23.917 1.00 38.09 654 LYS A C 1
ATOM 5016 O O . LYS A 1 654 ? 3.363 25.817 22.770 1.00 38.09 654 LYS A O 1
ATOM 5021 N N . ARG A 1 655 ? 2.300 25.560 24.760 1.00 44.34 655 ARG A N 1
ATOM 5022 C CA . ARG A 1 655 ? 1.416 24.397 24.463 1.00 44.34 655 ARG A CA 1
ATOM 5023 C C . ARG A 1 655 ? 0.373 24.674 23.342 1.00 44.34 655 ARG A C 1
ATOM 5025 O O . ARG A 1 655 ? -0.733 24.158 23.378 1.00 44.34 655 ARG A O 1
ATOM 5032 N N . GLU A 1 656 ? 0.644 25.565 22.385 1.00 39.25 656 GLU A N 1
ATOM 5033 C CA . GLU A 1 656 ? -0.359 26.076 21.430 1.00 39.25 656 GLU A CA 1
ATOM 5034 C C . GLU A 1 656 ? -0.534 25.210 20.168 1.00 39.25 656 GLU A C 1
ATOM 5036 O O . GLU A 1 656 ? -1.461 25.460 19.399 1.00 39.25 656 GLU A O 1
ATOM 5041 N N . TYR A 1 657 ? 0.300 24.192 19.937 1.00 39.81 657 TYR A N 1
ATOM 5042 C CA . TYR A 1 657 ? 0.187 23.334 18.756 1.00 39.81 657 TYR A CA 1
ATOM 5043 C C . TYR A 1 657 ? 0.712 21.933 19.060 1.00 39.81 657 TYR A C 1
ATOM 5045 O O . TYR A 1 657 ? 1.921 21.791 19.220 1.00 39.81 657 TYR A O 1
ATOM 5053 N N . LEU A 1 658 ? -0.198 20.951 19.137 1.00 40.56 658 LEU A N 1
ATOM 5054 C CA . LEU A 1 658 ? -0.071 19.516 18.802 1.00 40.56 658 LEU A CA 1
ATOM 5055 C C . LEU A 1 658 ? -1.130 18.736 19.607 1.00 40.56 658 LEU A C 1
ATOM 5057 O O . LEU A 1 658 ? -1.078 18.730 20.827 1.00 40.56 658 LEU A O 1
ATOM 5061 N N . ASP A 1 659 ? -2.081 18.089 18.929 1.00 43.19 659 ASP A N 1
ATOM 5062 C CA . ASP A 1 659 ? -3.162 17.314 19.559 1.00 43.19 659 ASP A CA 1
ATOM 5063 C C . ASP A 1 659 ? -3.157 15.883 18.984 1.00 43.19 659 ASP A C 1
ATOM 5065 O O . ASP A 1 659 ? -3.764 15.577 17.958 1.00 43.19 659 ASP A O 1
ATOM 5069 N N . MET A 1 660 ? -2.409 14.993 19.636 1.00 48.66 660 MET A N 1
ATOM 5070 C CA . MET A 1 660 ? -2.523 13.541 19.470 1.00 48.66 660 MET A CA 1
ATOM 5071 C C . MET A 1 660 ? -2.434 12.885 20.857 1.00 48.66 660 MET A C 1
ATOM 5073 O O . MET A 1 660 ? -1.361 12.465 21.271 1.00 48.66 660 MET A O 1
ATOM 5077 N N . LYS A 1 661 ? -3.551 12.783 21.592 1.00 62.72 661 LYS A N 1
ATOM 5078 C CA . LYS A 1 661 ? -3.630 12.116 22.913 1.00 62.72 661 LYS A CA 1
ATOM 5079 C C . LYS A 1 661 ? -3.724 10.599 22.764 1.00 62.72 661 LYS A C 1
ATOM 5081 O O . LYS A 1 661 ? -4.630 9.957 23.287 1.00 62.72 661 LYS A O 1
ATOM 5086 N N . TYR A 1 662 ? -2.782 10.018 22.030 1.00 74.62 662 TYR A N 1
ATOM 5087 C CA . TYR A 1 662 ? -2.669 8.565 21.984 1.00 74.62 662 TYR A CA 1
ATOM 5088 C C . TYR A 1 662 ? -2.069 8.029 23.290 1.00 74.62 662 TYR A C 1
ATOM 5090 O O . TYR A 1 662 ? -2.569 7.067 23.871 1.00 74.62 662 TYR A O 1
ATOM 5098 N N . TYR A 1 663 ? -1.030 8.703 23.790 1.00 84.25 663 TYR A N 1
ATOM 5099 C CA . TYR A 1 663 ? -0.435 8.447 25.095 1.00 84.25 663 TYR A CA 1
ATOM 5100 C C . TYR A 1 663 ? -0.529 9.721 25.934 1.00 84.25 663 TYR A C 1
ATOM 5102 O O . TYR A 1 663 ? 0.133 10.708 25.645 1.00 84.25 663 TYR A O 1
ATOM 5110 N N . VAL A 1 664 ? -1.379 9.718 26.961 1.00 84.38 664 VAL A N 1
ATOM 5111 C CA . VAL A 1 664 ? -1.532 10.872 27.863 1.00 84.38 664 VAL A CA 1
ATOM 5112 C C . VAL A 1 664 ? -0.573 10.822 29.046 1.00 84.38 664 VAL A C 1
ATOM 5114 O O . VAL A 1 664 ? 0.079 9.802 29.279 1.00 84.38 664 VAL A O 1
ATOM 5117 N N . ASN A 1 665 ? -0.493 11.887 29.840 1.00 86.88 665 ASN A N 1
ATOM 5118 C CA . ASN A 1 665 ? 0.286 11.918 31.083 1.00 86.88 665 ASN A CA 1
ATOM 5119 C C . ASN A 1 665 ? -0.412 11.168 32.243 1.00 86.88 665 ASN A C 1
ATOM 5121 O O . ASN A 1 665 ? -0.530 11.671 33.363 1.00 86.88 665 ASN A O 1
ATOM 5125 N N . SER A 1 666 ? -0.863 9.937 31.980 1.00 90.62 666 SER A N 1
ATOM 5126 C CA . SER A 1 666 ? -1.309 8.967 32.986 1.00 90.62 666 SER A CA 1
ATOM 5127 C C . SER A 1 666 ? -0.318 7.811 33.111 1.00 90.62 666 SER A C 1
ATOM 5129 O O . SER A 1 666 ? 0.418 7.493 32.172 1.00 90.62 666 SER A O 1
ATOM 5131 N N . SER A 1 667 ? -0.309 7.144 34.269 1.00 92.81 667 SER A N 1
ATOM 5132 C CA . SER A 1 667 ? 0.601 6.023 34.538 1.00 92.81 667 SER A CA 1
ATOM 5133 C C . SER A 1 667 ? 0.466 4.919 33.481 1.00 92.81 667 SER A C 1
ATOM 5135 O O . SER A 1 667 ? 1.451 4.542 32.849 1.00 92.81 667 SER A O 1
ATOM 5137 N N . GLN A 1 668 ? -0.753 4.446 33.200 1.00 95.00 668 GLN A N 1
ATOM 5138 C CA . GLN A 1 668 ? -0.965 3.376 32.215 1.00 95.00 668 GLN A CA 1
ATOM 5139 C C . GLN A 1 668 ? -0.574 3.769 30.779 1.00 95.00 668 GLN A C 1
ATOM 5141 O O . GLN A 1 668 ? -0.103 2.923 30.019 1.00 95.00 668 GLN A O 1
ATOM 5146 N N . SER A 1 669 ? -0.691 5.050 30.421 1.00 92.19 669 SER A N 1
ATOM 5147 C CA . SER A 1 669 ? -0.303 5.549 29.096 1.00 92.19 669 SER A CA 1
ATOM 5148 C C . SER A 1 669 ? 1.213 5.641 28.920 1.00 92.19 669 SER A C 1
ATOM 5150 O O . SER A 1 669 ? 1.714 5.325 27.842 1.00 92.19 669 SER A O 1
ATOM 5152 N N . ILE A 1 670 ? 1.960 6.010 29.968 1.00 92.25 670 ILE A N 1
ATOM 5153 C CA . ILE A 1 670 ? 3.434 5.981 29.954 1.00 92.25 670 ILE A CA 1
ATOM 5154 C C . ILE A 1 670 ? 3.934 4.545 29.765 1.00 92.25 670 ILE A C 1
ATOM 5156 O O . ILE A 1 670 ? 4.807 4.294 28.937 1.00 92.25 670 ILE A O 1
ATOM 5160 N N . TYR A 1 671 ? 3.338 3.582 30.476 1.00 95.19 671 TYR A N 1
ATOM 5161 C CA . TYR A 1 671 ? 3.657 2.165 30.288 1.00 95.19 671 TYR A CA 1
ATOM 5162 C C . TYR A 1 671 ? 3.355 1.690 28.857 1.00 95.19 671 TYR A C 1
ATOM 5164 O O . TYR A 1 671 ? 4.168 0.974 28.275 1.00 95.19 671 TYR A O 1
ATOM 5172 N N . ALA A 1 672 ? 2.230 2.109 28.266 1.00 93.88 672 ALA A N 1
ATOM 5173 C CA . ALA A 1 672 ? 1.893 1.761 26.885 1.00 93.88 672 ALA A CA 1
ATOM 5174 C C . ALA A 1 672 ? 2.919 2.308 25.879 1.00 93.88 672 ALA A C 1
ATOM 5176 O O . ALA A 1 672 ? 3.452 1.523 25.095 1.00 93.88 672 ALA A O 1
ATOM 5177 N N . ASN A 1 673 ? 3.259 3.601 25.964 1.00 90.88 673 ASN A N 1
ATOM 5178 C CA . ASN A 1 673 ? 4.229 4.240 25.066 1.00 90.88 673 ASN A CA 1
ATOM 5179 C C . ASN A 1 673 ? 5.603 3.559 25.150 1.00 90.88 673 ASN A C 1
ATOM 5181 O O . ASN A 1 673 ? 6.148 3.102 24.146 1.00 90.88 673 ASN A O 1
ATOM 5185 N N . ILE A 1 674 ? 6.107 3.361 26.374 1.00 92.38 674 ILE A N 1
ATOM 5186 C CA . ILE A 1 674 ? 7.389 2.687 26.611 1.00 92.38 674 ILE A CA 1
ATOM 5187 C C . ILE A 1 674 ? 7.363 1.256 26.068 1.00 92.38 674 ILE A C 1
ATOM 5189 O O . ILE A 1 674 ? 8.322 0.823 25.431 1.00 92.38 674 ILE A O 1
ATOM 5193 N N . LYS A 1 675 ? 6.271 0.510 26.267 1.00 93.19 675 LYS A N 1
ATOM 5194 C CA . LYS A 1 675 ? 6.145 -0.855 25.742 1.00 93.19 675 LYS A CA 1
ATOM 5195 C C . LYS A 1 675 ? 6.189 -0.897 24.217 1.00 93.19 675 LYS A C 1
ATOM 5197 O O . LYS A 1 675 ? 6.867 -1.756 23.651 1.00 93.19 675 LYS A O 1
ATOM 5202 N N . ASP A 1 676 ? 5.489 0.019 23.557 1.00 91.31 676 ASP A N 1
ATOM 5203 C CA . ASP A 1 676 ? 5.495 0.149 22.099 1.00 91.31 676 ASP A CA 1
ATOM 5204 C C . ASP A 1 676 ? 6.881 0.557 21.573 1.00 91.31 676 ASP A C 1
ATOM 5206 O O . ASP A 1 676 ? 7.378 -0.003 20.586 1.00 91.31 676 ASP A O 1
ATOM 5210 N N . GLY A 1 677 ? 7.568 1.437 22.304 1.00 88.62 677 GLY A N 1
ATOM 5211 C CA . GLY A 1 677 ? 8.939 1.861 22.041 1.00 88.62 677 GLY A CA 1
ATOM 5212 C C . GLY A 1 677 ? 9.942 0.715 22.108 1.00 88.62 677 GLY A C 1
ATOM 5213 O O . GLY A 1 677 ? 10.677 0.459 21.150 1.00 88.62 677 GLY A O 1
ATOM 5214 N N . ILE A 1 678 ? 9.933 -0.027 23.216 1.00 89.81 678 ILE A N 1
ATOM 5215 C CA . ILE A 1 678 ? 10.813 -1.181 23.431 1.00 89.81 678 ILE A CA 1
ATOM 5216 C C . ILE A 1 678 ? 10.528 -2.271 22.388 1.00 89.81 678 ILE A C 1
ATOM 5218 O O . ILE A 1 678 ? 11.460 -2.869 21.842 1.00 89.81 678 ILE A O 1
ATOM 5222 N N . ARG A 1 679 ? 9.254 -2.512 22.044 1.00 90.62 679 ARG A N 1
ATOM 5223 C CA . ARG A 1 679 ? 8.870 -3.469 20.996 1.00 90.62 679 ARG A CA 1
ATOM 5224 C C . ARG A 1 679 ? 9.417 -3.073 19.627 1.00 90.62 679 ARG A C 1
ATOM 5226 O O . ARG A 1 679 ? 9.886 -3.953 18.900 1.00 90.62 679 ARG A O 1
ATOM 5233 N N . THR A 1 680 ? 9.397 -1.785 19.301 1.00 86.00 680 THR A N 1
ATOM 5234 C CA . THR A 1 680 ? 9.976 -1.246 18.064 1.00 86.00 680 THR A CA 1
ATOM 5235 C C . THR A 1 680 ? 11.495 -1.433 18.042 1.00 86.00 680 THR A C 1
ATOM 5237 O O . THR A 1 680 ? 12.041 -1.952 17.065 1.00 86.00 680 THR A O 1
ATOM 5240 N N . LEU A 1 681 ? 12.184 -1.105 19.141 1.00 86.81 681 LEU A N 1
ATOM 5241 C CA . LEU A 1 681 ? 13.626 -1.326 19.277 1.00 86.81 681 LEU A CA 1
ATOM 5242 C C . LEU A 1 681 ? 13.987 -2.811 19.128 1.00 86.81 681 LEU A C 1
ATOM 5244 O O . LEU A 1 681 ? 14.965 -3.139 18.459 1.00 86.81 681 LEU A O 1
ATOM 5248 N N . GLN A 1 682 ? 13.178 -3.715 19.686 1.00 88.31 682 GLN A N 1
ATOM 5249 C CA . GLN A 1 682 ? 13.373 -5.160 19.567 1.00 88.31 682 GLN A CA 1
ATOM 5250 C C . GLN A 1 682 ? 13.352 -5.629 18.106 1.00 88.31 682 GLN A C 1
ATOM 5252 O O . GLN A 1 682 ? 14.209 -6.423 17.722 1.00 88.31 682 GLN A O 1
ATOM 5257 N N . ASP A 1 683 ? 12.416 -5.146 17.278 1.00 85.31 683 ASP A N 1
ATOM 5258 C CA . ASP A 1 683 ? 12.373 -5.515 15.854 1.00 85.31 683 ASP A CA 1
ATOM 5259 C C . ASP A 1 683 ? 13.648 -5.092 15.128 1.00 85.31 683 ASP A C 1
ATOM 5261 O O . ASP A 1 683 ? 14.264 -5.894 14.426 1.00 85.31 683 ASP A O 1
ATOM 5265 N N . LYS A 1 684 ? 14.088 -3.850 15.345 1.00 81.44 684 LYS A N 1
ATOM 5266 C CA . LYS A 1 684 ? 15.292 -3.305 14.703 1.00 81.44 684 LYS A CA 1
ATOM 5267 C C . LYS A 1 684 ? 16.561 -3.997 15.188 1.00 81.44 684 LYS A C 1
ATOM 5269 O O . LYS A 1 684 ? 17.427 -4.340 14.384 1.00 81.44 684 LYS A O 1
ATOM 5274 N N . TYR A 1 685 ? 16.642 -4.266 16.487 1.00 85.94 685 TYR A N 1
ATOM 5275 C CA . TYR A 1 685 ? 17.731 -5.023 17.087 1.00 85.94 685 TYR A CA 1
ATOM 5276 C C . TYR A 1 685 ? 17.802 -6.445 16.513 1.00 85.94 685 TYR A C 1
ATOM 5278 O O . TYR A 1 685 ? 18.879 -6.886 16.114 1.00 85.94 685 TYR A O 1
ATOM 5286 N N . ASN A 1 686 ? 16.667 -7.138 16.378 1.00 85.88 686 ASN A N 1
ATOM 5287 C CA . ASN A 1 686 ? 16.609 -8.508 15.858 1.00 85.88 686 ASN A CA 1
ATOM 5288 C C . ASN A 1 686 ? 17.113 -8.641 14.419 1.00 85.88 686 ASN A C 1
ATOM 5290 O O . ASN A 1 686 ? 17.776 -9.633 14.108 1.00 85.88 686 ASN A O 1
ATOM 5294 N N . VAL A 1 687 ? 16.861 -7.639 13.568 1.00 80.12 687 VAL A N 1
ATOM 5295 C CA . VAL A 1 687 ? 17.363 -7.618 12.183 1.00 80.12 687 VAL A CA 1
ATOM 5296 C C . VAL A 1 687 ? 18.888 -7.738 12.148 1.00 80.12 687 VAL A C 1
ATOM 5298 O O . VAL A 1 687 ? 19.424 -8.520 11.368 1.00 80.12 687 VAL A O 1
ATOM 5301 N N . LYS A 1 688 ? 19.605 -7.011 13.015 1.00 80.62 688 LYS A N 1
ATOM 5302 C CA . LYS A 1 688 ? 21.077 -7.058 13.057 1.00 80.62 688 LYS A CA 1
ATOM 5303 C C . LYS A 1 688 ? 21.620 -8.144 13.982 1.00 80.62 688 LYS A C 1
ATOM 5305 O O . LYS A 1 688 ? 22.692 -8.685 13.710 1.00 80.62 688 LYS A O 1
ATOM 5310 N N . LYS A 1 689 ? 20.878 -8.535 15.020 1.00 84.19 689 LYS A N 1
ATOM 5311 C CA . LYS A 1 689 ? 21.268 -9.593 15.963 1.00 84.19 689 LYS A CA 1
ATOM 5312 C C . LYS A 1 689 ? 21.668 -10.881 15.243 1.00 84.19 689 LYS A C 1
ATOM 5314 O O . LYS A 1 689 ? 22.757 -11.389 15.498 1.00 84.19 689 LYS A O 1
ATOM 5319 N N . ALA A 1 690 ? 20.839 -11.364 14.313 1.00 81.19 690 ALA A N 1
ATOM 5320 C CA . ALA A 1 690 ? 21.094 -12.609 13.584 1.00 81.19 690 ALA A CA 1
ATOM 5321 C C . ALA A 1 690 ? 22.435 -12.589 12.827 1.00 81.19 690 ALA A C 1
ATOM 5323 O O . ALA A 1 690 ? 23.202 -13.552 12.895 1.00 81.19 690 ALA A O 1
ATOM 5324 N N . THR A 1 691 ? 22.753 -11.470 12.168 1.00 85.19 691 THR A N 1
ATOM 5325 C CA . THR A 1 691 ? 24.010 -11.287 11.432 1.00 85.19 691 THR A CA 1
ATOM 5326 C C . THR A 1 691 ? 25.208 -11.426 12.362 1.00 85.19 691 THR A C 1
ATOM 5328 O O . THR A 1 691 ? 26.057 -12.290 12.159 1.00 85.19 691 THR A O 1
ATOM 5331 N N . PHE A 1 692 ? 25.260 -10.637 13.433 1.00 88.62 692 PHE A N 1
ATOM 5332 C CA . PHE A 1 692 ? 26.434 -10.593 14.303 1.00 88.62 692 PHE A CA 1
ATOM 5333 C C . PHE A 1 692 ? 26.527 -11.764 15.296 1.00 88.62 692 PHE A C 1
ATOM 5335 O O . PHE A 1 692 ? 27.618 -12.040 15.786 1.00 88.62 692 PHE A O 1
ATOM 5342 N N . ASP A 1 693 ? 25.424 -12.446 15.629 1.00 86.38 693 ASP A N 1
ATOM 5343 C CA . ASP A 1 693 ? 25.455 -13.691 16.420 1.00 86.38 693 ASP A CA 1
ATOM 5344 C C . ASP A 1 693 ? 26.136 -14.832 15.654 1.00 86.38 693 ASP A C 1
ATOM 5346 O O . ASP A 1 693 ? 26.778 -15.688 16.258 1.00 86.38 693 ASP A O 1
ATOM 5350 N N . SER A 1 694 ? 26.019 -14.835 14.323 1.00 87.44 694 SER A N 1
ATOM 5351 C CA . SER A 1 694 ? 26.664 -15.831 13.460 1.00 87.44 694 SER A CA 1
ATOM 5352 C C . SER A 1 694 ? 28.147 -15.545 13.184 1.00 87.44 694 SER A C 1
ATOM 5354 O O . SER A 1 694 ? 28.871 -16.418 12.704 1.00 87.44 694 SER A O 1
ATOM 5356 N N . MET A 1 695 ? 28.613 -14.328 13.481 1.00 89.75 695 MET A N 1
ATOM 5357 C CA . MET A 1 695 ? 29.980 -13.889 13.212 1.00 89.75 695 MET A CA 1
ATOM 5358 C C . MET A 1 695 ? 30.923 -14.248 14.360 1.00 89.75 695 MET A C 1
ATOM 5360 O O . MET A 1 695 ? 30.598 -14.075 15.534 1.00 89.75 695 MET A O 1
ATOM 5364 N N . VAL A 1 696 ? 32.146 -14.660 14.014 1.00 92.75 696 VAL A N 1
ATOM 5365 C CA . VAL A 1 696 ? 33.253 -14.708 14.980 1.00 92.75 696 VAL A CA 1
ATOM 5366 C C . VAL A 1 696 ? 33.481 -13.297 15.517 1.00 92.75 696 VAL A C 1
ATOM 5368 O O . VAL A 1 696 ? 33.498 -12.334 14.743 1.00 92.75 696 VAL A O 1
ATOM 5371 N N . ASP A 1 697 ? 33.615 -13.178 16.837 1.00 92.19 697 ASP A N 1
ATOM 5372 C CA . ASP A 1 697 ? 33.833 -11.888 17.485 1.00 92.19 697 ASP A CA 1
ATOM 5373 C C . ASP A 1 697 ? 35.111 -11.217 16.968 1.00 92.19 697 ASP A C 1
ATOM 5375 O O . ASP A 1 697 ? 36.137 -11.875 16.770 1.00 92.19 697 ASP A O 1
ATOM 5379 N N . LYS A 1 698 ? 35.029 -9.912 16.697 1.00 94.31 698 LYS A N 1
ATOM 5380 C CA . LYS A 1 698 ? 36.147 -9.114 16.190 1.00 94.31 698 LYS A CA 1
ATOM 5381 C C . LYS A 1 698 ? 36.067 -7.678 16.692 1.00 94.31 698 LYS A C 1
ATOM 5383 O O . LYS A 1 698 ? 34.984 -7.161 16.960 1.00 94.31 698 LYS A O 1
ATOM 5388 N N . ILE A 1 699 ? 37.220 -7.018 16.693 1.00 95.94 699 ILE A N 1
ATOM 5389 C CA . ILE A 1 699 ? 37.344 -5.587 16.972 1.00 95.94 699 ILE A CA 1
ATOM 5390 C C . ILE A 1 699 ? 37.067 -4.812 15.678 1.00 95.94 699 ILE A C 1
ATOM 5392 O O . ILE A 1 699 ? 37.792 -4.960 14.695 1.00 95.94 699 ILE A O 1
ATOM 5396 N N . TRP A 1 700 ? 36.019 -3.993 15.680 1.00 95.44 700 TRP A N 1
ATOM 5397 C CA . TRP A 1 700 ? 35.632 -3.105 14.576 1.00 95.44 700 TRP A CA 1
ATOM 5398 C C . TRP A 1 700 ? 36.341 -1.757 14.633 1.00 95.44 700 TRP A C 1
ATOM 5400 O O . TRP A 1 700 ? 36.596 -1.140 13.599 1.00 95.44 700 TRP A O 1
ATOM 5410 N N . TYR A 1 701 ? 36.641 -1.307 15.850 1.00 95.38 701 TYR A N 1
ATOM 5411 C CA . TYR A 1 701 ? 37.282 -0.034 16.134 1.00 95.38 701 TYR A CA 1
ATOM 5412 C C . TYR A 1 701 ? 37.973 -0.088 17.495 1.00 95.38 701 TYR A C 1
ATOM 5414 O O . TYR A 1 701 ? 37.503 -0.773 18.405 1.00 95.38 701 TYR A O 1
ATOM 5422 N N . SER A 1 702 ? 39.082 0.637 17.634 1.00 94.38 702 SER A N 1
ATOM 5423 C CA . SER A 1 702 ? 39.817 0.754 18.890 1.00 94.38 702 SER A CA 1
ATOM 5424 C C . SER A 1 702 ? 40.433 2.140 19.013 1.00 94.38 702 SER A C 1
ATOM 5426 O O . SER A 1 702 ? 41.234 2.539 18.166 1.00 94.38 702 SER A O 1
ATOM 5428 N N . GLN A 1 703 ? 40.120 2.836 20.101 1.00 92.06 703 GLN A N 1
ATOM 5429 C CA . GLN A 1 703 ? 40.723 4.116 20.461 1.00 92.06 703 GLN A CA 1
ATOM 5430 C C . GLN A 1 703 ? 40.745 4.263 21.987 1.00 92.06 703 GLN A C 1
ATOM 5432 O O . GLN A 1 703 ? 39.822 3.823 22.659 1.00 92.06 703 GLN A O 1
ATOM 5437 N N . ASP A 1 704 ? 41.799 4.871 22.542 1.00 89.69 704 ASP A N 1
ATOM 5438 C CA . ASP A 1 704 ? 41.895 5.214 23.972 1.00 89.69 704 ASP A CA 1
ATOM 5439 C C . ASP A 1 704 ? 41.616 4.032 24.932 1.00 89.69 704 ASP A C 1
ATOM 5441 O O . ASP A 1 704 ? 41.023 4.194 25.996 1.00 89.69 704 ASP A O 1
ATOM 5445 N N . ASN A 1 705 ? 42.081 2.827 24.566 1.00 90.75 705 ASN A N 1
ATOM 5446 C CA . ASN A 1 705 ? 41.841 1.548 25.264 1.00 90.75 705 ASN A CA 1
ATOM 5447 C C . ASN A 1 705 ? 40.370 1.091 25.314 1.00 90.75 705 ASN A C 1
ATOM 5449 O O . ASN A 1 705 ? 40.006 0.255 26.143 1.00 90.75 705 ASN A O 1
ATOM 5453 N N . ILE A 1 706 ? 39.525 1.618 24.432 1.00 93.56 706 ILE A N 1
ATOM 5454 C CA . ILE A 1 706 ? 38.129 1.221 24.268 1.00 93.56 706 ILE A CA 1
ATOM 5455 C C . ILE A 1 706 ? 37.994 0.538 22.916 1.00 93.56 706 ILE A C 1
ATOM 5457 O O . ILE A 1 706 ? 38.329 1.106 21.877 1.00 93.56 706 ILE A O 1
ATOM 5461 N N . GLU A 1 707 ? 37.477 -0.684 22.943 1.00 95.50 707 GLU A N 1
ATOM 5462 C CA . GLU A 1 707 ? 37.266 -1.509 21.759 1.00 95.50 707 GLU A CA 1
ATOM 5463 C C . GLU A 1 707 ? 35.771 -1.678 21.475 1.00 95.50 707 GLU A C 1
ATOM 5465 O O . GLU A 1 707 ? 34.958 -1.845 22.393 1.00 95.50 707 GLU A O 1
ATOM 5470 N N . ILE A 1 708 ? 35.423 -1.662 20.189 1.00 95.25 708 ILE A N 1
ATOM 5471 C CA . ILE A 1 708 ? 34.084 -1.951 19.673 1.00 95.25 708 ILE A CA 1
ATOM 5472 C C . ILE A 1 708 ? 34.074 -3.380 19.140 1.00 95.25 708 ILE A C 1
ATOM 5474 O O . ILE A 1 708 ? 34.723 -3.671 18.135 1.00 95.25 708 ILE A O 1
ATOM 5478 N N . HIS A 1 709 ? 33.326 -4.260 19.800 1.00 93.31 709 HIS A N 1
ATOM 5479 C CA . HIS A 1 709 ? 33.190 -5.673 19.427 1.00 93.31 709 HIS A CA 1
ATOM 5480 C C . HIS A 1 709 ? 31.847 -5.954 18.737 1.00 93.31 709 HIS A C 1
ATOM 5482 O O . HIS A 1 709 ? 31.000 -5.062 18.625 1.00 93.31 709 HIS A O 1
ATOM 5488 N N . ASN A 1 710 ? 31.597 -7.195 18.296 1.00 91.69 710 ASN A N 1
ATOM 5489 C CA . ASN A 1 710 ? 30.331 -7.550 17.629 1.00 91.69 710 ASN A CA 1
ATOM 5490 C C . ASN A 1 710 ? 29.112 -7.252 18.515 1.00 91.69 710 ASN A C 1
ATOM 5492 O O . ASN A 1 710 ? 28.055 -6.875 18.012 1.00 91.69 710 ASN A O 1
ATOM 5496 N N . LEU A 1 711 ? 29.255 -7.417 19.834 1.00 87.00 711 LEU A N 1
ATOM 5497 C CA . LEU A 1 711 ? 28.211 -7.097 20.806 1.00 87.00 711 LEU A CA 1
ATOM 5498 C C . LEU A 1 711 ? 27.814 -5.614 20.767 1.00 87.00 711 LEU A C 1
ATOM 5500 O O . LEU A 1 711 ? 26.630 -5.295 20.848 1.00 87.00 711 LEU A O 1
ATOM 5504 N N . ASP A 1 712 ? 28.792 -4.719 20.628 1.00 90.88 712 ASP A N 1
ATOM 5505 C CA . ASP A 1 712 ? 28.553 -3.278 20.583 1.00 90.88 712 ASP A CA 1
ATOM 5506 C C . ASP A 1 712 ? 27.973 -2.868 19.220 1.00 90.88 712 ASP A C 1
ATOM 5508 O O . ASP A 1 712 ? 27.037 -2.077 19.164 1.00 90.88 712 ASP A O 1
ATOM 5512 N N . MET A 1 713 ? 28.443 -3.469 18.120 1.00 92.00 713 MET A N 1
ATOM 5513 C CA . MET A 1 713 ? 27.900 -3.202 16.780 1.00 92.00 713 MET A CA 1
ATOM 5514 C C . MET A 1 713 ? 26.420 -3.570 16.644 1.00 92.00 713 MET A C 1
ATOM 5516 O O . MET A 1 713 ? 25.659 -2.803 16.054 1.00 92.00 713 MET A O 1
ATOM 5520 N N . LYS A 1 714 ? 25.983 -4.699 17.227 1.00 87.50 714 LYS A N 1
ATOM 5521 C CA . LYS A 1 714 ? 24.553 -5.072 17.290 1.00 87.50 714 LYS A CA 1
ATOM 5522 C C . LYS A 1 714 ? 23.714 -3.946 17.884 1.00 87.50 714 LYS A C 1
ATOM 5524 O O . LYS A 1 714 ? 22.650 -3.623 17.361 1.00 87.50 714 LYS A O 1
ATOM 5529 N N . LEU A 1 715 ? 24.208 -3.361 18.974 1.00 87.81 715 LEU A N 1
ATOM 5530 C CA . LEU A 1 715 ? 23.542 -2.286 19.689 1.00 87.81 715 LEU A CA 1
ATOM 5531 C C . LEU A 1 715 ? 23.525 -0.993 18.867 1.00 87.81 715 LEU A C 1
ATOM 5533 O O . LEU A 1 715 ? 22.455 -0.438 18.629 1.00 87.81 715 LEU A O 1
ATOM 5537 N N . LEU A 1 716 ? 24.690 -0.551 18.391 1.00 90.69 716 LEU A N 1
ATOM 5538 C CA . LEU A 1 716 ? 24.844 0.680 17.613 1.00 90.69 716 LEU A CA 1
ATOM 5539 C C . LEU A 1 716 ? 23.956 0.681 16.366 1.00 90.69 716 LEU A C 1
ATOM 5541 O O . LEU A 1 716 ? 23.263 1.658 16.096 1.00 90.69 716 LEU A O 1
ATOM 5545 N N . LEU A 1 717 ? 23.933 -0.427 15.623 1.00 89.06 717 LEU A N 1
ATOM 5546 C CA . LEU A 1 717 ? 23.141 -0.545 14.399 1.00 89.06 717 LEU A CA 1
ATOM 5547 C C . LEU A 1 717 ? 21.654 -0.762 14.684 1.00 89.06 717 LEU A C 1
ATOM 5549 O O . LEU A 1 717 ? 20.824 -0.259 13.932 1.00 89.06 717 LEU A O 1
ATOM 5553 N N . GLY A 1 718 ? 21.309 -1.470 15.765 1.00 85.56 718 GLY A N 1
ATOM 5554 C CA . GLY A 1 718 ? 19.925 -1.600 16.222 1.00 85.56 718 GLY A CA 1
ATOM 5555 C C . GLY A 1 718 ? 19.324 -0.238 16.574 1.00 85.56 718 GLY A C 1
ATOM 5556 O O . GLY A 1 718 ? 18.241 0.089 16.100 1.00 85.56 718 GLY A O 1
ATOM 5557 N N . VAL A 1 719 ? 20.069 0.587 17.315 1.00 85.75 719 VAL A N 1
ATOM 5558 C CA . VAL A 1 719 ? 19.682 1.959 17.693 1.00 85.75 719 VAL A CA 1
ATOM 5559 C C . VAL A 1 719 ? 19.741 2.915 16.503 1.00 85.75 719 VAL A C 1
ATOM 5561 O O . VAL A 1 719 ? 18.882 3.779 16.350 1.00 85.75 719 VAL A O 1
ATOM 5564 N N . ARG A 1 720 ? 20.704 2.760 15.592 1.00 85.06 720 ARG A N 1
ATOM 5565 C CA . ARG A 1 720 ? 20.707 3.582 14.381 1.00 85.06 720 ARG A CA 1
ATOM 5566 C C . ARG A 1 720 ? 19.546 3.246 13.456 1.00 85.06 720 ARG A C 1
ATOM 5568 O O . ARG A 1 720 ? 18.998 4.170 12.881 1.00 85.06 720 ARG A O 1
ATOM 5575 N N . GLY A 1 721 ? 19.185 1.971 13.298 1.00 77.06 721 GLY A N 1
ATOM 5576 C CA . GLY A 1 721 ? 18.030 1.544 12.496 1.00 77.06 721 GLY A CA 1
ATOM 5577 C C . GLY A 1 721 ? 16.679 1.813 13.159 1.00 77.06 721 GLY A C 1
ATOM 5578 O O . GLY A 1 721 ? 15.645 1.767 12.488 1.00 77.06 721 GLY A O 1
ATOM 5579 N N . TYR A 1 722 ? 16.698 2.082 14.463 1.00 72.44 722 TYR A N 1
ATOM 5580 C CA . TYR A 1 722 ? 15.578 2.584 15.248 1.00 72.44 722 TYR A CA 1
ATOM 5581 C C . TYR A 1 722 ? 15.235 4.034 14.879 1.00 72.44 722 TYR A C 1
ATOM 5583 O O . TYR A 1 722 ? 14.079 4.345 14.604 1.00 72.44 722 TYR A O 1
ATOM 5591 N N . ASN A 1 723 ? 16.250 4.881 14.712 1.00 65.62 723 ASN A N 1
ATOM 5592 C CA . ASN A 1 723 ? 16.102 6.203 14.116 1.00 65.62 723 ASN A CA 1
ATOM 5593 C C . ASN A 1 723 ? 16.022 6.070 12.571 1.00 65.62 723 ASN A C 1
ATOM 5595 O O . ASN A 1 723 ? 16.996 5.720 11.920 1.00 65.62 723 ASN A O 1
ATOM 5599 N N . SER A 1 724 ? 14.853 6.248 11.954 1.00 62.03 724 SER A N 1
ATOM 5600 C CA . SER A 1 724 ? 14.666 6.115 10.495 1.00 62.03 724 SER A CA 1
ATOM 5601 C C . SER A 1 724 ? 15.499 7.128 9.678 1.00 62.03 724 SER A C 1
ATOM 5603 O O . SER A 1 724 ? 16.177 8.009 10.202 1.00 62.03 724 SER A O 1
ATOM 5605 N N . PHE A 1 725 ? 15.452 7.004 8.352 1.00 64.94 725 PHE A N 1
ATOM 5606 C CA . PHE A 1 725 ? 16.062 7.947 7.417 1.00 64.94 725 PHE A CA 1
ATOM 5607 C C . PHE A 1 725 ? 15.170 9.202 7.190 1.00 64.94 725 PHE A C 1
ATOM 5609 O O . PHE A 1 725 ? 15.684 10.224 6.744 1.00 64.94 725 PHE A O 1
ATOM 5616 N N . GLY A 1 726 ? 13.896 9.200 7.607 1.00 55.41 726 GLY A N 1
ATOM 5617 C CA . GLY A 1 726 ? 12.966 10.342 7.499 1.00 55.41 726 GLY A CA 1
ATOM 5618 C C . GLY A 1 726 ? 12.270 10.440 6.134 1.00 55.41 726 GLY A C 1
ATOM 5619 O O . GLY A 1 726 ? 12.788 9.944 5.137 1.00 55.41 726 GLY A O 1
ATOM 5620 N N . LEU A 1 727 ? 11.083 11.058 6.095 1.00 46.50 727 LEU A N 1
ATOM 5621 C CA . LEU A 1 727 ? 10.290 11.280 4.880 1.00 46.50 727 LEU A CA 1
ATOM 5622 C C . LEU A 1 727 ? 10.308 12.774 4.498 1.00 46.50 727 LEU A C 1
ATOM 5624 O O . LEU A 1 727 ? 10.284 13.646 5.358 1.00 46.50 727 LEU A O 1
ATOM 5628 N N . SER A 1 728 ? 10.309 13.032 3.192 1.00 45.75 728 SER A N 1
ATOM 5629 C CA . SER A 1 728 ? 9.843 14.243 2.491 1.00 45.75 728 SER A CA 1
ATOM 5630 C C . SER A 1 728 ? 10.723 15.475 2.255 1.00 45.75 728 SER A C 1
ATOM 5632 O O . SER A 1 728 ? 10.406 16.174 1.302 1.00 45.75 728 SER A O 1
ATOM 5634 N N . ASP A 1 729 ? 11.838 15.731 2.936 1.00 51.78 729 ASP A N 1
ATOM 5635 C CA . ASP A 1 729 ? 12.714 16.849 2.533 1.00 51.78 729 ASP A CA 1
ATOM 5636 C C . ASP A 1 729 ? 14.156 16.397 2.532 1.00 51.78 729 ASP A C 1
ATOM 5638 O O . ASP A 1 729 ? 14.706 16.210 3.600 1.00 51.78 729 ASP A O 1
ATOM 5642 N N . CYS A 1 730 ? 14.732 16.221 1.341 1.00 63.16 730 CYS A N 1
ATOM 5643 C CA . CYS A 1 730 ? 16.137 15.935 1.031 1.00 63.16 730 CYS A CA 1
ATOM 5644 C C . CYS A 1 730 ? 17.097 16.787 1.902 1.00 63.16 730 CYS A C 1
ATOM 5646 O O . CYS A 1 730 ? 17.523 17.858 1.449 1.00 63.16 730 CYS A O 1
ATOM 5648 N N . PRO A 1 731 ? 17.419 16.404 3.158 1.00 54.78 731 PRO A N 1
ATOM 5649 C CA . PRO A 1 731 ? 18.003 17.343 4.090 1.00 54.78 731 PRO A CA 1
ATOM 5650 C C . PRO A 1 731 ? 19.507 17.310 3.880 1.00 54.78 731 PRO A C 1
ATOM 5652 O O . PRO A 1 731 ? 20.145 16.258 3.948 1.00 54.78 731 PRO A O 1
ATOM 5655 N N . VAL A 1 732 ? 20.084 18.480 3.625 1.00 53.84 732 VAL A N 1
ATOM 5656 C CA . VAL A 1 732 ? 21.530 18.664 3.736 1.00 53.84 732 VAL A CA 1
ATOM 5657 C C . VAL A 1 732 ? 21.897 18.399 5.195 1.00 53.84 732 VAL A C 1
ATOM 5659 O O . VAL A 1 732 ? 21.238 18.911 6.102 1.00 53.84 732 VAL A O 1
ATOM 5662 N N . TYR A 1 733 ? 22.914 17.573 5.422 1.00 50.41 733 TYR A N 1
ATOM 5663 C CA . TYR A 1 733 ? 23.415 17.284 6.762 1.00 50.41 733 TYR A CA 1
ATOM 5664 C C . TYR A 1 733 ? 23.733 18.591 7.486 1.00 50.41 733 TYR A C 1
ATOM 5666 O O . TYR A 1 733 ? 24.462 19.441 6.977 1.00 50.41 733 TYR A O 1
ATOM 5674 N N . ASN A 1 734 ? 23.131 18.791 8.657 1.00 49.41 734 ASN A N 1
ATOM 5675 C CA . ASN A 1 734 ? 23.382 19.982 9.452 1.00 49.41 734 ASN A CA 1
ATOM 5676 C C . ASN A 1 734 ? 24.651 19.767 10.282 1.00 49.41 734 ASN A C 1
ATOM 5678 O O . ASN A 1 734 ? 24.620 19.132 11.331 1.00 49.41 734 ASN A O 1
ATOM 5682 N N . THR A 1 735 ? 25.750 20.357 9.825 1.00 43.38 735 THR A N 1
ATOM 5683 C CA . THR A 1 735 ? 27.079 20.298 10.452 1.00 43.38 735 THR A CA 1
ATOM 5684 C C . THR A 1 735 ? 27.167 20.956 11.837 1.00 43.38 735 THR A C 1
ATOM 5686 O O . THR A 1 735 ? 28.207 20.874 12.486 1.00 43.38 735 THR A O 1
ATOM 5689 N N . GLN A 1 736 ? 26.101 21.616 12.310 1.00 40.50 736 GLN A N 1
ATOM 5690 C CA . GLN A 1 736 ? 26.058 22.284 13.617 1.00 40.50 736 GLN A CA 1
ATOM 5691 C C . GLN A 1 736 ? 25.460 21.429 14.746 1.00 40.50 736 GLN A C 1
ATOM 5693 O O . GLN A 1 736 ? 25.360 21.920 15.869 1.00 40.50 736 GLN A O 1
ATOM 5698 N N . ASN A 1 737 ? 25.049 20.183 14.481 1.00 50.41 737 ASN A N 1
ATOM 5699 C CA . ASN A 1 737 ? 24.444 19.309 15.487 1.00 50.41 737 ASN A CA 1
ATOM 5700 C C . ASN A 1 737 ? 25.019 17.883 15.352 1.00 50.41 737 ASN A C 1
ATOM 5702 O O . ASN A 1 737 ? 24.792 17.268 14.309 1.00 50.41 737 ASN A O 1
ATOM 5706 N N . PRO A 1 738 ? 25.774 17.359 16.341 1.00 55.00 738 PRO A N 1
ATOM 5707 C CA . PRO A 1 738 ? 26.410 16.041 16.242 1.00 55.00 738 PRO A CA 1
ATOM 5708 C C . PRO A 1 738 ? 25.372 14.944 15.980 1.00 55.00 738 PRO A C 1
ATOM 5710 O O . PRO A 1 738 ? 24.222 15.069 16.406 1.00 55.00 738 PRO A O 1
ATOM 5713 N N . GLY A 1 739 ? 25.754 13.884 15.259 1.00 72.75 739 GLY A N 1
ATOM 5714 C CA . GLY A 1 739 ? 24.848 12.810 14.835 1.00 72.75 739 GLY A CA 1
ATOM 5715 C C . GLY A 1 739 ? 24.095 12.128 15.992 1.00 72.75 739 GLY A C 1
ATOM 5716 O O . GLY A 1 739 ? 24.512 12.173 17.145 1.00 72.75 739 GLY A O 1
ATOM 5717 N N . TYR A 1 740 ? 22.975 11.457 15.691 1.00 81.12 740 TYR A N 1
ATOM 5718 C CA . TYR A 1 740 ? 22.086 10.845 16.701 1.00 81.12 740 TYR A CA 1
ATOM 5719 C C . TYR A 1 740 ? 22.822 9.916 17.685 1.00 81.12 740 TYR A C 1
ATOM 5721 O O . TYR A 1 740 ? 22.621 10.017 18.891 1.00 81.12 740 TYR A O 1
ATOM 5729 N N . LEU A 1 741 ? 23.727 9.055 17.198 1.00 87.88 741 LEU A N 1
ATOM 5730 C CA . LEU A 1 741 ? 24.489 8.141 18.061 1.00 87.88 741 LEU A CA 1
ATOM 5731 C C . LEU A 1 741 ? 25.407 8.877 19.047 1.00 87.88 741 LEU A C 1
ATOM 5733 O O . LEU A 1 741 ? 25.537 8.439 20.186 1.00 87.88 741 LEU A O 1
ATOM 5737 N N . GLU A 1 742 ? 26.008 9.996 18.642 1.00 88.31 742 GLU A N 1
ATOM 5738 C CA . GLU A 1 742 ? 26.887 10.781 19.514 1.00 88.31 742 GLU A CA 1
ATOM 5739 C C . GLU A 1 742 ? 26.101 11.387 20.681 1.00 88.31 742 GLU A C 1
ATOM 5741 O O . GLU A 1 742 ? 26.490 11.222 21.838 1.00 88.31 742 GLU A O 1
ATOM 5746 N N . ARG A 1 743 ? 24.923 11.961 20.398 1.00 86.56 743 ARG A N 1
ATOM 5747 C CA . ARG A 1 743 ? 24.049 12.536 21.431 1.00 86.56 743 ARG A CA 1
ATOM 5748 C C . ARG A 1 743 ? 23.543 11.496 22.426 1.00 86.56 743 ARG A C 1
ATOM 5750 O O . ARG A 1 743 ? 23.497 11.776 23.621 1.00 86.56 743 ARG A O 1
ATOM 5757 N N . ILE A 1 744 ? 23.238 10.275 21.976 1.00 89.19 744 ILE A N 1
ATOM 5758 C CA . ILE A 1 744 ? 22.923 9.162 22.889 1.00 89.19 744 ILE A CA 1
ATOM 5759 C C . ILE A 1 744 ? 24.075 8.906 23.861 1.00 89.19 744 ILE A C 1
ATOM 5761 O O . ILE A 1 744 ? 23.842 8.728 25.058 1.00 89.19 744 ILE A O 1
ATOM 5765 N N . GLY A 1 745 ? 25.315 8.916 23.369 1.00 91.12 745 GLY A N 1
ATOM 5766 C CA . GLY A 1 745 ? 26.493 8.773 24.216 1.00 91.12 745 GLY A CA 1
ATOM 5767 C C . GLY A 1 745 ? 26.614 9.898 25.248 1.00 91.12 745 GLY A C 1
ATOM 5768 O O . GLY A 1 745 ? 26.831 9.617 26.432 1.00 91.12 745 GLY A O 1
ATOM 5769 N N . ASP A 1 746 ? 26.390 11.146 24.835 1.00 90.50 746 ASP A N 1
ATOM 5770 C CA . ASP A 1 746 ? 26.395 12.311 25.725 1.00 90.50 746 ASP A CA 1
ATOM 5771 C C . ASP A 1 746 ? 25.300 12.241 26.795 1.00 90.50 746 ASP A C 1
ATOM 5773 O O . ASP A 1 746 ? 25.574 12.488 27.974 1.00 90.50 746 ASP A O 1
ATOM 5777 N N . TYR A 1 747 ? 24.070 11.876 26.428 1.00 91.31 747 TYR A N 1
ATOM 5778 C CA . TYR A 1 747 ? 22.962 11.750 27.376 1.00 91.31 747 TYR A CA 1
ATOM 5779 C C . TYR A 1 747 ? 23.158 10.591 28.348 1.00 91.31 747 TYR A C 1
ATOM 5781 O O . TYR A 1 747 ? 22.934 10.749 29.550 1.00 91.31 747 TYR A O 1
ATOM 5789 N N . LEU A 1 748 ? 23.693 9.463 27.879 1.00 91.38 748 LEU A N 1
ATOM 5790 C CA . LEU A 1 748 ? 24.018 8.337 28.747 1.00 91.38 748 LEU A CA 1
ATOM 5791 C C . LEU A 1 748 ? 25.039 8.719 29.832 1.00 91.38 748 LEU A C 1
ATOM 5793 O O . LEU A 1 748 ? 24.917 8.275 30.974 1.00 91.38 748 LEU A O 1
ATOM 5797 N N . SER A 1 749 ? 26.000 9.597 29.520 1.00 91.19 749 SER A N 1
ATOM 5798 C CA . SER A 1 749 ? 26.961 10.107 30.514 1.00 91.19 749 SER A CA 1
ATOM 5799 C C . SER A 1 749 ? 26.306 10.962 31.611 1.00 91.19 749 SER A C 1
ATOM 5801 O O . SER A 1 749 ? 26.827 11.065 32.723 1.00 91.19 749 SER A O 1
ATOM 5803 N N . GLN A 1 750 ? 25.142 11.549 31.321 1.00 91.81 750 GLN A N 1
ATOM 5804 C CA . GLN A 1 750 ? 24.416 12.469 32.199 1.00 91.81 750 GLN A CA 1
ATOM 5805 C C . GLN A 1 750 ? 23.285 11.786 32.979 1.00 91.81 750 GLN A C 1
ATOM 5807 O O . GLN A 1 750 ? 22.658 12.427 33.827 1.00 91.81 750 GLN A O 1
ATOM 5812 N N . ILE A 1 751 ? 23.032 10.493 32.744 1.00 91.19 751 ILE A N 1
ATOM 5813 C CA . ILE A 1 751 ? 21.826 9.820 33.240 1.00 91.19 751 ILE A CA 1
ATOM 5814 C C . ILE A 1 751 ? 21.727 9.786 34.768 1.00 91.19 751 ILE A C 1
ATOM 5816 O O . ILE A 1 751 ? 20.630 9.897 35.317 1.00 91.19 751 ILE A O 1
ATOM 5820 N N . SER A 1 752 ? 22.869 9.715 35.464 1.00 90.88 752 SER A N 1
ATOM 5821 C CA . SER A 1 752 ? 22.900 9.739 36.931 1.00 90.88 752 SER A CA 1
ATOM 5822 C C . SER A 1 752 ? 22.346 11.047 37.493 1.00 90.88 752 SER A C 1
ATOM 5824 O O . SER A 1 752 ? 21.590 11.047 38.462 1.00 90.88 752 SER A O 1
ATOM 5826 N N . THR A 1 753 ? 22.723 12.173 36.882 1.00 91.00 753 THR A N 1
ATOM 5827 C CA . THR A 1 753 ? 22.256 13.503 37.283 1.00 91.00 753 THR A CA 1
ATOM 5828 C C . THR A 1 753 ? 20.835 13.745 36.808 1.00 91.00 753 THR A C 1
ATOM 5830 O O . THR A 1 753 ? 20.043 14.316 37.548 1.00 91.00 753 THR A O 1
ATOM 5833 N N . GLU A 1 754 ? 20.505 13.296 35.597 1.00 92.75 754 GLU A N 1
ATOM 5834 C CA . GLU A 1 754 ? 19.172 13.462 35.043 1.00 92.75 754 GLU A CA 1
ATOM 5835 C C . GLU A 1 754 ? 18.134 12.698 35.874 1.00 92.75 754 GLU A C 1
ATOM 5837 O O . GLU A 1 754 ? 17.225 13.318 36.404 1.00 92.75 754 GLU A O 1
ATOM 5842 N N . PHE A 1 755 ? 18.260 11.385 36.054 1.00 91.75 755 PHE A N 1
ATOM 5843 C CA . PHE A 1 755 ? 17.235 10.576 36.731 1.00 91.75 755 PHE A CA 1
ATOM 5844 C C . PHE A 1 755 ? 17.484 10.368 38.232 1.00 91.75 755 PHE A C 1
ATOM 5846 O O . PHE A 1 755 ? 16.715 9.668 38.885 1.00 91.75 755 PHE A O 1
ATOM 5853 N N . GLY A 1 756 ? 18.550 10.944 38.800 1.00 89.50 756 GLY A N 1
ATOM 5854 C CA . GLY A 1 756 ? 18.874 10.791 40.224 1.00 89.50 756 GLY A CA 1
ATOM 5855 C C . GLY A 1 756 ? 19.234 9.352 40.624 1.00 89.50 756 GLY A C 1
ATOM 5856 O O . GLY A 1 756 ? 19.009 8.947 41.763 1.00 89.50 756 GLY A O 1
ATOM 5857 N N . ILE A 1 757 ? 19.774 8.567 39.689 1.00 89.06 757 ILE A N 1
ATOM 5858 C CA . ILE A 1 757 ? 20.113 7.146 39.859 1.00 89.06 757 ILE A CA 1
ATOM 5859 C C . ILE A 1 757 ? 21.632 6.931 39.868 1.00 89.06 757 ILE A C 1
ATOM 5861 O O . ILE A 1 757 ? 22.365 7.695 39.247 1.00 89.06 757 ILE A O 1
ATOM 5865 N N . PRO A 1 758 ? 22.150 5.883 40.525 1.00 86.38 758 PRO A N 1
ATOM 5866 C CA . PRO A 1 758 ? 23.543 5.496 40.345 1.00 86.38 758 PRO A CA 1
ATOM 5867 C C . PRO A 1 758 ? 23.724 4.790 38.992 1.00 86.38 758 PRO A C 1
ATOM 5869 O O . PRO A 1 758 ? 23.114 3.750 38.764 1.00 86.38 758 PRO A O 1
ATOM 5872 N N . TYR A 1 759 ? 24.599 5.310 38.128 1.00 86.12 759 TYR A N 1
ATOM 5873 C CA . TYR A 1 759 ? 25.046 4.621 36.915 1.00 86.12 759 TYR A CA 1
ATOM 5874 C C . TYR A 1 759 ? 26.575 4.577 36.851 1.00 86.12 759 TYR A C 1
ATOM 5876 O O . TYR A 1 759 ? 27.245 5.610 36.874 1.00 86.12 759 TYR A O 1
ATOM 5884 N N . SER A 1 760 ? 27.132 3.367 36.774 1.00 79.06 760 SER A N 1
ATOM 5885 C CA . SER A 1 760 ? 28.539 3.141 36.457 1.00 79.06 760 SER A CA 1
ATOM 5886 C C . SER A 1 760 ? 28.626 2.586 35.039 1.00 79.06 760 SER A C 1
ATOM 5888 O O . SER A 1 760 ? 28.259 1.436 34.796 1.00 79.06 760 SER A O 1
ATOM 5890 N N . ASP A 1 761 ? 29.107 3.403 34.096 1.00 82.31 761 ASP A N 1
ATOM 5891 C CA . ASP A 1 761 ? 29.283 3.026 32.685 1.00 82.31 761 ASP A CA 1
ATOM 5892 C C . ASP A 1 761 ? 30.431 2.014 32.500 1.00 82.31 761 ASP A C 1
ATOM 5894 O O . ASP A 1 761 ? 31.451 2.272 31.872 1.00 82.31 761 ASP A O 1
ATOM 5898 N N . THR A 1 762 ? 30.296 0.839 33.107 1.00 83.56 762 THR A N 1
ATOM 5899 C CA . THR A 1 762 ? 31.345 -0.188 33.198 1.00 83.56 762 THR A CA 1
ATOM 5900 C C . THR A 1 762 ? 31.721 -0.803 31.849 1.00 83.56 762 THR A C 1
ATOM 5902 O O . THR A 1 762 ? 32.799 -1.381 31.723 1.00 83.56 762 THR A O 1
ATOM 5905 N N . ARG A 1 763 ? 30.854 -0.673 30.837 1.00 85.56 763 ARG A N 1
ATOM 5906 C CA . ARG A 1 763 ? 31.099 -1.096 29.449 1.00 85.56 763 ARG A CA 1
ATOM 5907 C C . ARG A 1 763 ? 31.577 0.049 28.546 1.00 85.56 763 ARG A C 1
ATOM 5909 O O . ARG A 1 763 ? 31.810 -0.200 27.361 1.00 85.56 763 ARG A O 1
ATOM 5916 N N . ASN A 1 764 ? 31.735 1.258 29.090 1.00 91.06 764 ASN A N 1
ATOM 5917 C CA . ASN A 1 764 ? 32.054 2.489 28.364 1.00 91.06 764 ASN A CA 1
ATOM 5918 C C . ASN A 1 764 ? 31.072 2.774 27.211 1.00 91.06 764 ASN A C 1
ATOM 5920 O O . ASN A 1 764 ? 31.480 3.263 26.158 1.00 91.06 764 ASN A O 1
ATOM 5924 N N . LEU A 1 765 ? 29.789 2.425 27.363 1.00 89.94 765 LEU A N 1
ATOM 5925 C CA . LEU A 1 765 ? 28.778 2.589 26.316 1.00 89.94 765 LEU A CA 1
ATOM 5926 C C . LEU A 1 765 ? 28.653 4.047 25.873 1.00 89.94 765 LEU A C 1
ATOM 5928 O O . LEU A 1 765 ? 28.512 4.286 24.678 1.00 89.94 765 LEU A O 1
ATOM 5932 N N . SER A 1 766 ? 28.777 5.008 26.792 1.00 91.69 766 SER A N 1
ATOM 5933 C CA . SER A 1 766 ? 28.729 6.434 26.460 1.00 91.69 766 SER A CA 1
ATOM 5934 C C . SER A 1 766 ? 29.809 6.789 25.436 1.00 91.69 766 SER A C 1
ATOM 5936 O O . SER A 1 766 ? 29.509 7.273 24.345 1.00 91.69 766 SER A O 1
ATOM 5938 N N . GLN A 1 767 ? 31.062 6.437 25.730 1.00 92.38 767 GLN A N 1
ATOM 5939 C CA . GLN A 1 767 ? 32.193 6.707 24.840 1.00 92.38 767 GLN A CA 1
ATOM 5940 C C . GLN A 1 767 ? 32.116 5.901 23.541 1.00 92.38 767 GLN A C 1
ATOM 5942 O O . GLN A 1 767 ? 32.457 6.418 22.481 1.00 92.38 767 GLN A O 1
ATOM 5947 N N . LYS A 1 768 ? 31.631 4.655 23.587 1.00 94.00 768 LYS A N 1
ATOM 5948 C CA . LYS A 1 768 ? 31.446 3.830 22.383 1.00 94.00 768 LYS A CA 1
ATOM 5949 C C . LYS A 1 768 ? 30.436 4.439 21.408 1.00 94.00 768 LYS A C 1
ATOM 5951 O O . LYS A 1 768 ? 30.672 4.398 20.203 1.00 94.00 768 LYS A O 1
ATOM 5956 N N . PHE A 1 769 ? 29.341 5.009 21.911 1.00 92.62 769 PHE A N 1
ATOM 5957 C CA . PHE A 1 769 ? 28.337 5.706 21.101 1.00 92.62 769 PHE A CA 1
ATOM 5958 C C . PHE A 1 769 ? 28.867 7.019 20.517 1.00 92.62 769 PHE A C 1
ATOM 5960 O O . PHE A 1 769 ? 28.656 7.272 19.331 1.00 92.62 769 PHE A O 1
ATOM 5967 N N . ILE A 1 770 ? 29.635 7.785 21.301 1.00 91.25 770 ILE A N 1
ATOM 5968 C CA . ILE A 1 770 ? 30.353 8.976 20.817 1.00 91.25 770 ILE A CA 1
ATOM 5969 C C . ILE A 1 770 ? 31.298 8.593 19.672 1.00 91.25 770 ILE A C 1
ATOM 5971 O O . ILE A 1 770 ? 31.187 9.127 18.573 1.00 91.25 770 ILE A O 1
ATOM 5975 N N . PHE A 1 771 ? 32.159 7.588 19.868 1.00 92.81 771 PHE A N 1
ATOM 5976 C CA . PHE A 1 771 ? 33.070 7.128 18.815 1.00 92.81 771 PHE A CA 1
ATOM 5977 C C . PHE A 1 771 ? 32.343 6.635 17.570 1.00 92.81 771 PHE A C 1
ATOM 5979 O O . PHE A 1 771 ? 32.819 6.877 16.461 1.00 92.81 771 PHE A O 1
ATOM 5986 N N . ALA A 1 772 ? 31.211 5.951 17.739 1.00 92.44 772 ALA A N 1
ATOM 5987 C CA . ALA A 1 772 ? 30.402 5.499 16.622 1.00 92.44 772 ALA A CA 1
ATOM 5988 C C . ALA A 1 772 ? 29.836 6.678 15.832 1.00 92.44 772 ALA A C 1
ATOM 5990 O O . ALA A 1 772 ? 29.985 6.686 14.616 1.00 92.44 772 ALA A O 1
ATOM 5991 N N . GLY A 1 773 ? 29.250 7.679 16.497 1.00 88.69 773 GLY A N 1
ATOM 5992 C CA . GLY A 1 773 ? 28.735 8.886 15.846 1.00 88.69 773 GLY A CA 1
ATOM 5993 C C . GLY A 1 773 ? 29.809 9.623 15.043 1.00 88.69 773 GLY A C 1
ATOM 5994 O O . GLY A 1 773 ? 29.588 9.935 13.875 1.00 88.69 773 GLY A O 1
ATOM 5995 N N . SER A 1 774 ? 31.010 9.764 15.608 1.00 88.38 774 SER A N 1
ATOM 5996 C CA . SER A 1 774 ? 32.120 10.474 14.964 1.00 88.38 774 SER A CA 1
ATOM 5997 C C . SER A 1 774 ? 32.904 9.646 13.921 1.00 88.38 774 SER A C 1
ATOM 5999 O O . SER A 1 774 ? 33.918 10.113 13.396 1.00 88.38 774 SER A O 1
ATOM 6001 N N . ASN A 1 775 ? 32.491 8.407 13.618 1.00 91.62 775 ASN A N 1
ATOM 6002 C CA . ASN A 1 775 ? 33.148 7.530 12.636 1.00 91.62 775 ASN A CA 1
ATOM 6003 C C . ASN A 1 775 ? 32.125 6.854 11.714 1.00 91.62 775 ASN A C 1
ATOM 6005 O O . ASN A 1 775 ? 31.939 5.631 11.742 1.00 91.62 775 ASN A O 1
ATOM 6009 N N . THR A 1 776 ? 31.465 7.654 10.875 1.00 91.69 776 THR A N 1
ATOM 6010 C CA . THR A 1 776 ? 30.354 7.198 10.032 1.00 91.69 776 THR A CA 1
ATOM 6011 C C . THR A 1 776 ? 30.482 7.599 8.570 1.00 91.69 776 THR A C 1
ATOM 6013 O O . THR A 1 776 ? 31.270 8.458 8.172 1.00 91.69 776 THR A O 1
ATOM 6016 N N . THR A 1 777 ? 29.716 6.927 7.716 1.00 92.06 777 THR A N 1
ATOM 6017 C CA . THR A 1 777 ? 29.427 7.403 6.363 1.00 92.06 777 THR A CA 1
ATOM 6018 C C . THR A 1 777 ? 27.932 7.304 6.115 1.00 92.06 777 THR A C 1
ATOM 6020 O O . THR A 1 777 ? 27.369 6.215 6.162 1.00 92.06 777 THR A O 1
ATOM 6023 N N . GLU A 1 778 ? 27.288 8.432 5.853 1.00 89.44 778 GLU A N 1
ATOM 6024 C CA . GLU A 1 778 ? 25.867 8.514 5.535 1.00 89.44 778 GLU A CA 1
ATOM 6025 C C . GLU A 1 778 ? 25.690 8.911 4.074 1.00 89.44 778 GLU A C 1
ATOM 6027 O O . GLU A 1 778 ? 26.272 9.891 3.618 1.00 89.44 778 GLU A O 1
ATOM 6032 N N . ALA A 1 779 ? 24.883 8.154 3.340 1.00 91.25 779 ALA A N 1
ATOM 6033 C CA . ALA A 1 779 ? 24.561 8.414 1.947 1.00 91.25 779 ALA A CA 1
ATOM 6034 C C . ALA A 1 779 ? 23.052 8.594 1.788 1.00 91.25 779 ALA A C 1
ATOM 6036 O O . ALA A 1 779 ? 22.278 7.753 2.249 1.00 91.25 779 ALA A O 1
ATOM 6037 N N . ARG A 1 780 ? 22.649 9.686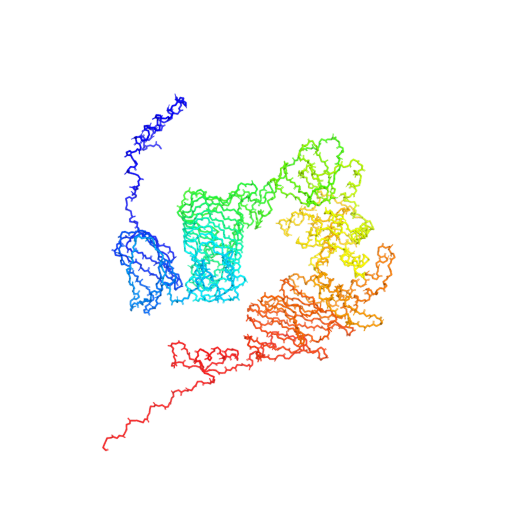 1.133 1.00 89.62 780 ARG A N 1
ATOM 6038 C CA . ARG A 1 780 ? 21.254 10.084 0.912 1.00 89.62 780 ARG A CA 1
ATOM 6039 C C . ARG A 1 780 ? 21.008 10.392 -0.551 1.00 89.62 780 ARG A C 1
ATOM 6041 O O . ARG A 1 780 ? 21.712 11.205 -1.143 1.00 89.62 780 ARG A O 1
ATOM 6048 N N . LEU A 1 781 ? 19.993 9.762 -1.112 1.00 90.06 781 LEU A N 1
ATOM 6049 C CA . LEU A 1 781 ? 19.548 9.921 -2.483 1.00 90.06 781 LEU A CA 1
ATOM 6050 C C . LEU A 1 781 ? 18.156 10.543 -2.489 1.00 90.06 781 LEU A C 1
ATOM 6052 O O . LEU A 1 781 ? 17.319 10.202 -1.666 1.00 90.06 781 LEU A O 1
ATOM 6056 N N . CYS A 1 782 ? 17.912 11.446 -3.427 1.00 88.12 782 CYS A N 1
ATOM 6057 C CA . CYS A 1 782 ? 16.606 12.054 -3.632 1.00 88.12 782 CYS A CA 1
ATOM 6058 C C . CYS A 1 782 ? 16.122 11.608 -5.013 1.00 88.12 782 CYS A C 1
ATOM 6060 O O . CYS A 1 782 ? 16.777 11.932 -6.008 1.00 88.12 782 CYS A O 1
ATOM 6062 N N . SER A 1 783 ? 15.052 10.798 -5.025 1.00 74.38 783 SER A N 1
ATOM 6063 C CA . SER A 1 783 ? 14.501 10.073 -6.184 1.00 74.38 783 SER A CA 1
ATOM 6064 C C . SER A 1 783 ? 14.419 10.922 -7.462 1.00 74.38 783 SER A C 1
ATOM 6066 O O . SER A 1 783 ? 14.193 12.129 -7.363 1.00 74.38 783 SER A O 1
ATOM 6068 N N . PRO A 1 784 ? 14.594 10.325 -8.662 1.00 89.25 784 PRO A N 1
ATOM 6069 C CA . PRO A 1 784 ? 13.982 9.043 -9.032 1.00 89.25 784 PRO A CA 1
ATOM 6070 C C . PRO A 1 784 ? 14.974 7.885 -9.261 1.00 89.25 784 PRO A C 1
ATOM 6072 O O . PRO A 1 784 ? 15.169 7.396 -10.379 1.00 89.25 784 PRO A O 1
ATOM 6075 N N . ALA A 1 785 ? 15.631 7.420 -8.204 1.00 93.06 785 ALA A N 1
ATOM 6076 C CA . ALA A 1 785 ? 16.628 6.358 -8.279 1.00 93.06 785 ALA A CA 1
ATOM 6077 C C . ALA A 1 785 ? 16.739 5.615 -6.945 1.00 93.06 785 ALA A C 1
ATOM 6079 O O . ALA A 1 785 ? 16.272 6.103 -5.921 1.00 93.06 785 ALA A O 1
ATOM 6080 N N . TYR A 1 786 ? 17.399 4.460 -6.961 1.00 93.12 786 TYR A N 1
ATOM 6081 C CA . TYR A 1 786 ? 17.693 3.680 -5.759 1.00 93.12 786 TYR A CA 1
ATOM 6082 C C . TYR A 1 786 ? 19.195 3.652 -5.469 1.00 93.12 786 TYR A C 1
ATOM 6084 O O . TYR A 1 786 ? 20.016 3.673 -6.393 1.00 93.12 786 TYR A O 1
ATOM 6092 N N . LEU A 1 787 ? 19.550 3.575 -4.186 1.00 95.00 787 LEU A N 1
ATOM 6093 C CA . LEU A 1 787 ? 20.926 3.559 -3.699 1.00 95.00 787 LEU A CA 1
ATOM 6094 C C . LEU A 1 787 ? 21.408 2.128 -3.429 1.00 95.00 787 LEU A C 1
ATOM 6096 O O . LEU A 1 787 ? 20.720 1.350 -2.771 1.00 95.00 787 LEU A O 1
ATOM 6100 N N . VAL A 1 788 ? 22.626 1.796 -3.856 1.00 97.06 788 VAL A N 1
ATOM 6101 C CA . VAL A 1 788 ? 23.306 0.541 -3.502 1.00 97.06 788 VAL A CA 1
ATOM 6102 C C . VAL A 1 788 ? 24.710 0.833 -2.982 1.00 97.06 788 VAL A C 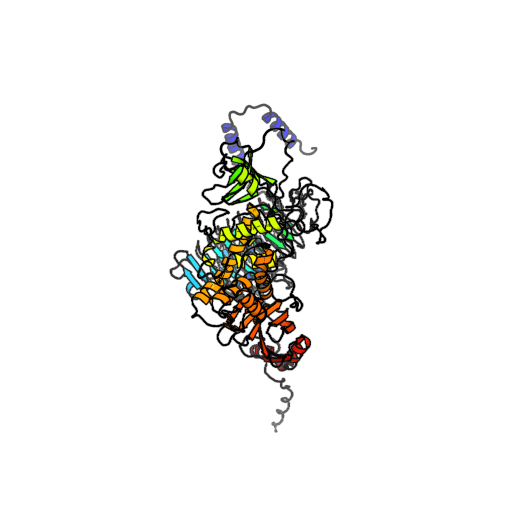1
ATOM 6104 O O . VAL A 1 788 ? 25.508 1.484 -3.654 1.00 97.06 788 VAL A O 1
ATOM 6107 N N . VAL A 1 789 ? 25.030 0.311 -1.800 1.00 97.94 789 VAL A N 1
ATOM 6108 C CA . VAL A 1 789 ? 26.375 0.325 -1.216 1.00 97.94 789 VAL A CA 1
ATOM 6109 C C . VAL A 1 789 ? 27.130 -0.910 -1.693 1.00 97.94 789 VAL A C 1
ATOM 6111 O O . VAL A 1 789 ? 26.647 -2.039 -1.576 1.00 97.94 789 VAL A O 1
ATOM 6114 N N . VAL A 1 790 ? 28.323 -0.704 -2.239 1.00 96.88 790 VAL A N 1
ATOM 6115 C CA . VAL A 1 790 ? 29.160 -1.748 -2.829 1.00 96.88 790 VAL A CA 1
ATOM 6116 C C . VAL A 1 790 ? 30.496 -1.799 -2.095 1.00 96.88 790 VAL A C 1
ATOM 6118 O O . VAL A 1 790 ? 31.271 -0.842 -2.134 1.00 96.88 790 VAL A O 1
ATOM 6121 N N . GLY A 1 791 ? 30.746 -2.922 -1.423 1.00 94.81 791 GLY A N 1
ATOM 6122 C CA . GLY A 1 791 ? 32.044 -3.282 -0.856 1.00 94.81 791 GLY A CA 1
ATOM 6123 C C . GLY A 1 791 ? 32.909 -4.064 -1.848 1.00 94.81 791 GLY A C 1
ATOM 6124 O O . GLY A 1 791 ? 32.553 -4.228 -3.018 1.00 94.81 791 GLY A O 1
ATOM 6125 N N . GLN A 1 792 ? 34.042 -4.598 -1.388 1.00 90.81 792 GLN A N 1
ATOM 6126 C CA . GLN A 1 792 ? 34.966 -5.372 -2.236 1.00 90.81 792 GLN A CA 1
ATOM 6127 C C . GLN A 1 792 ? 34.345 -6.651 -2.821 1.00 90.81 792 GLN A C 1
ATOM 6129 O O . GLN A 1 792 ? 34.628 -7.016 -3.963 1.00 90.81 792 GLN A O 1
ATOM 6134 N N . SER A 1 793 ? 33.524 -7.353 -2.037 1.00 89.50 793 SER A N 1
ATOM 6135 C CA . SER A 1 793 ? 32.885 -8.625 -2.431 1.00 89.50 793 SER A CA 1
ATOM 6136 C C . SER A 1 793 ? 31.418 -8.740 -2.010 1.00 89.50 793 SER A C 1
ATOM 6138 O O . SER A 1 793 ? 30.774 -9.755 -2.266 1.00 89.50 793 SER A O 1
ATOM 6140 N N . THR A 1 794 ? 30.884 -7.694 -1.385 1.00 94.31 794 THR A N 1
ATOM 6141 C CA . THR A 1 794 ? 29.563 -7.650 -0.754 1.00 94.31 794 THR A CA 1
ATOM 6142 C C . THR A 1 794 ? 28.792 -6.430 -1.240 1.00 94.31 794 THR A C 1
ATOM 6144 O O . THR A 1 794 ? 29.376 -5.437 -1.681 1.00 94.31 794 THR A O 1
ATOM 6147 N N . LYS A 1 795 ? 27.460 -6.497 -1.182 1.00 94.94 795 LYS A N 1
ATOM 6148 C CA . LYS A 1 795 ? 26.585 -5.362 -1.496 1.00 94.94 795 LYS A CA 1
ATOM 6149 C C . LYS A 1 795 ? 25.448 -5.254 -0.490 1.00 94.94 795 LYS A C 1
ATOM 6151 O O . LYS A 1 795 ? 24.880 -6.271 -0.099 1.00 94.94 795 LYS A O 1
ATOM 6156 N N . THR A 1 796 ? 25.082 -4.027 -0.140 1.00 95.56 796 THR A N 1
ATOM 6157 C CA . THR A 1 796 ? 23.837 -3.740 0.575 1.00 95.56 796 THR A CA 1
ATOM 6158 C C . THR A 1 796 ? 23.027 -2.710 -0.209 1.00 95.56 796 THR A C 1
ATOM 6160 O O . THR A 1 796 ? 23.502 -1.605 -0.454 1.00 95.56 796 THR A O 1
ATOM 6163 N N . GLY A 1 797 ? 21.817 -3.069 -0.634 1.00 93.69 797 GLY A N 1
ATOM 6164 C CA . GLY A 1 797 ? 20.887 -2.172 -1.320 1.00 93.69 797 GLY A CA 1
ATOM 6165 C C . GLY A 1 797 ? 19.858 -2.881 -2.202 1.00 93.69 797 GLY A C 1
ATOM 6166 O O . GLY A 1 797 ? 19.923 -4.097 -2.406 1.00 93.69 797 GLY A O 1
ATOM 6167 N N . TYR A 1 798 ? 18.895 -2.117 -2.722 1.00 90.25 798 TYR A N 1
ATOM 6168 C CA . TYR A 1 798 ? 17.858 -2.617 -3.625 1.00 90.25 798 TYR A CA 1
ATOM 6169 C C . TYR A 1 798 ? 18.413 -2.860 -5.032 1.00 90.25 798 TYR A C 1
ATOM 6171 O O . TYR A 1 798 ? 18.988 -1.974 -5.662 1.00 90.25 798 TYR A O 1
ATOM 6179 N N . ASN A 1 799 ? 18.241 -4.077 -5.547 1.00 79.12 799 ASN A N 1
ATOM 6180 C CA . ASN A 1 799 ? 18.790 -4.464 -6.849 1.00 79.12 799 ASN A CA 1
ATOM 6181 C C . ASN A 1 799 ? 17.811 -4.281 -8.026 1.00 79.12 799 ASN A C 1
ATOM 6183 O O . ASN A 1 799 ? 18.189 -4.600 -9.152 1.00 79.12 799 ASN A O 1
ATOM 6187 N N . GLY A 1 800 ? 16.593 -3.784 -7.773 1.00 70.69 800 GLY A N 1
ATOM 6188 C CA . GLY A 1 800 ? 15.496 -3.706 -8.747 1.00 70.69 800 GLY A CA 1
ATOM 6189 C C . GLY A 1 800 ? 14.358 -4.702 -8.492 1.00 70.69 800 GLY A C 1
ATOM 6190 O O . GLY A 1 800 ? 13.281 -4.526 -9.049 1.00 70.69 800 GLY A O 1
ATOM 6191 N N . SER A 1 801 ? 14.572 -5.701 -7.625 1.00 78.19 801 SER A N 1
ATOM 6192 C CA . SER A 1 801 ? 13.568 -6.712 -7.241 1.00 78.19 801 SER A CA 1
ATOM 6193 C C . SER A 1 801 ? 13.511 -6.969 -5.732 1.00 78.19 801 SER A C 1
ATOM 6195 O O . SER A 1 801 ? 12.436 -7.018 -5.143 1.00 78.19 801 SER A O 1
ATOM 6197 N N . THR A 1 802 ? 14.669 -7.105 -5.082 1.00 85.06 802 THR A N 1
ATOM 6198 C CA . THR A 1 802 ? 14.787 -7.348 -3.641 1.00 85.06 802 THR A CA 1
ATOM 6199 C C . THR A 1 802 ? 15.910 -6.510 -3.042 1.00 85.06 802 THR A C 1
ATOM 6201 O O . THR A 1 802 ? 16.805 -6.027 -3.746 1.00 85.06 802 THR A O 1
ATOM 6204 N N . VAL A 1 803 ? 15.889 -6.351 -1.718 1.00 86.88 803 VAL A N 1
ATOM 6205 C CA . VAL A 1 803 ? 17.028 -5.789 -0.990 1.00 86.88 803 VAL A CA 1
ATOM 6206 C C . VAL A 1 803 ? 18.027 -6.896 -0.670 1.00 86.88 803 VAL A C 1
ATOM 6208 O O . VAL A 1 803 ? 17.670 -7.946 -0.138 1.00 86.88 803 VAL A O 1
ATOM 6211 N N . VAL A 1 804 ? 19.290 -6.646 -0.996 1.00 91.75 804 VAL A N 1
ATOM 6212 C CA . VAL A 1 804 ? 20.433 -7.453 -0.565 1.00 91.75 804 VAL A CA 1
ATOM 6213 C C . VAL A 1 804 ? 21.039 -6.764 0.660 1.00 91.75 804 VAL A C 1
ATOM 6215 O O . VAL A 1 804 ? 21.222 -5.554 0.615 1.00 91.75 804 VAL A O 1
ATOM 6218 N N . ASP A 1 805 ? 21.342 -7.489 1.742 1.00 90.56 805 ASP A N 1
ATOM 6219 C CA . ASP A 1 805 ? 22.011 -6.944 2.941 1.00 90.56 805 ASP A CA 1
ATOM 6220 C C . ASP A 1 805 ? 23.212 -7.822 3.330 1.00 90.56 805 ASP A C 1
ATOM 6222 O O . ASP A 1 805 ? 23.086 -8.763 4.110 1.00 90.56 805 ASP A O 1
ATOM 6226 N N . GLN A 1 806 ? 24.370 -7.575 2.710 1.00 92.88 806 GLN A N 1
ATOM 6227 C CA . GLN A 1 806 ? 25.592 -8.373 2.914 1.00 92.88 806 GLN A CA 1
ATOM 6228 C C . GLN A 1 806 ? 26.708 -7.622 3.643 1.00 92.88 806 GLN A C 1
ATOM 6230 O O . GLN A 1 806 ? 27.731 -8.231 3.952 1.00 92.88 806 GLN A O 1
ATOM 6235 N N . ILE A 1 807 ? 26.555 -6.319 3.880 1.00 94.31 807 ILE A N 1
ATOM 6236 C CA . ILE A 1 807 ? 27.543 -5.487 4.570 1.00 94.31 807 ILE A CA 1
ATOM 6237 C C . ILE A 1 807 ? 27.054 -5.272 6.014 1.00 94.31 807 ILE A C 1
ATOM 6239 O O . ILE A 1 807 ? 26.124 -4.490 6.226 1.00 94.31 807 ILE A O 1
ATOM 6243 N N . PRO A 1 808 ? 27.627 -5.968 7.019 1.00 92.31 808 PRO A N 1
ATOM 6244 C CA . PRO A 1 808 ? 27.062 -6.013 8.369 1.00 92.31 808 PRO A CA 1
ATOM 6245 C C . PRO A 1 808 ? 26.936 -4.646 9.043 1.00 92.31 808 PRO A C 1
ATOM 6247 O O . PRO A 1 808 ? 25.975 -4.418 9.774 1.00 92.31 808 PRO A O 1
ATOM 6250 N N . GLU A 1 809 ? 27.879 -3.740 8.787 1.00 94.12 809 GLU A N 1
ATOM 6251 C CA . GLU A 1 809 ? 27.933 -2.398 9.366 1.00 94.12 809 GLU A CA 1
ATOM 6252 C C . GLU A 1 809 ? 27.012 -1.356 8.707 1.00 94.12 809 GLU A C 1
ATOM 6254 O O . GLU A 1 809 ? 27.025 -0.189 9.105 1.00 94.12 809 GLU A O 1
ATOM 6259 N N . VAL A 1 810 ? 26.216 -1.753 7.707 1.00 92.88 810 VAL A N 1
ATOM 6260 C CA . VAL A 1 810 ? 25.281 -0.864 7.005 1.00 92.88 810 VAL A CA 1
ATOM 6261 C C . VAL A 1 810 ? 23.882 -0.985 7.600 1.00 92.88 810 VAL A C 1
ATOM 6263 O O . VAL A 1 810 ? 23.292 -2.064 7.644 1.00 92.88 810 VAL A O 1
ATOM 6266 N N . VAL A 1 811 ? 23.298 0.142 7.991 1.00 90.12 811 VAL A N 1
ATOM 6267 C CA . VAL A 1 811 ? 21.847 0.305 8.121 1.00 90.12 811 VAL A CA 1
ATOM 6268 C C . VAL A 1 811 ? 21.334 0.864 6.797 1.00 90.12 811 VAL A C 1
ATOM 6270 O O . VAL A 1 811 ? 21.830 1.888 6.336 1.00 90.12 811 VAL A O 1
ATOM 6273 N N . TYR A 1 812 ? 20.372 0.192 6.170 1.00 89.81 812 TYR A N 1
ATOM 6274 C CA . TYR A 1 812 ? 19.826 0.575 4.866 1.00 89.81 812 TYR A CA 1
ATOM 6275 C C . TYR A 1 812 ? 18.359 0.995 4.985 1.00 89.81 812 TYR A C 1
ATOM 6277 O O . TYR A 1 812 ? 17.629 0.473 5.830 1.00 89.81 812 TYR A O 1
ATOM 6285 N N . ASP A 1 813 ? 17.923 1.932 4.147 1.00 86.00 813 ASP A N 1
ATOM 6286 C CA . ASP A 1 813 ? 16.519 2.313 4.036 1.00 86.00 813 ASP A CA 1
ATOM 6287 C C . ASP A 1 813 ? 15.746 1.271 3.217 1.00 86.00 813 ASP A C 1
ATOM 6289 O O . ASP A 1 813 ? 15.680 1.325 1.991 1.00 86.00 813 ASP A O 1
ATOM 6293 N N . PHE A 1 814 ? 15.144 0.301 3.902 1.00 81.06 814 PHE A N 1
ATOM 6294 C CA . PHE A 1 814 ? 14.334 -0.739 3.264 1.00 81.06 814 PHE A CA 1
ATOM 6295 C C . PHE A 1 814 ? 12.942 -0.259 2.822 1.00 81.06 814 PHE A C 1
ATOM 6297 O O . PHE A 1 814 ? 12.221 -1.044 2.208 1.00 81.06 814 PHE A O 1
ATOM 6304 N N . GLN A 1 815 ? 12.540 0.972 3.161 1.00 77.12 815 GLN A N 1
ATOM 6305 C CA . GLN A 1 815 ? 11.227 1.515 2.808 1.00 77.12 815 GLN A CA 1
ATOM 6306 C C . GLN A 1 815 ? 11.290 2.280 1.486 1.00 77.12 815 GLN A C 1
ATOM 6308 O O . GLN A 1 815 ? 10.516 1.974 0.583 1.00 77.12 815 GLN A O 1
ATOM 6313 N N . ASN A 1 816 ? 12.235 3.219 1.352 1.00 81.00 816 ASN A N 1
ATOM 6314 C CA . ASN A 1 816 ? 12.351 4.056 0.149 1.00 81.00 816 ASN A CA 1
ATOM 6315 C C . ASN A 1 816 ? 13.570 3.719 -0.720 1.00 81.00 816 ASN A C 1
ATOM 6317 O O . ASN A 1 816 ? 13.638 4.158 -1.864 1.00 81.00 816 ASN A O 1
ATOM 6321 N N . TYR A 1 817 ? 14.519 2.918 -0.214 1.00 90.62 817 TYR A N 1
ATOM 6322 C CA . TYR A 1 817 ? 15.753 2.529 -0.919 1.00 90.62 817 TYR A CA 1
ATOM 6323 C C . TYR A 1 817 ? 16.692 3.706 -1.238 1.00 90.62 817 TYR A C 1
ATOM 6325 O O . TYR A 1 817 ? 17.529 3.634 -2.143 1.00 90.62 817 TYR A O 1
ATOM 6333 N N . GLU A 1 818 ? 16.565 4.793 -0.478 1.00 89.25 818 GLU A N 1
ATOM 6334 C CA . GLU A 1 818 ? 17.182 6.097 -0.745 1.00 89.25 818 GLU A CA 1
ATOM 6335 C C . GLU A 1 818 ? 18.254 6.491 0.289 1.00 89.25 818 GLU A C 1
ATOM 6337 O O . GLU A 1 818 ? 18.906 7.526 0.157 1.00 89.25 818 GLU A O 1
ATOM 6342 N N . GLY A 1 819 ? 18.485 5.664 1.311 1.00 89.06 819 GLY A N 1
ATOM 6343 C CA . GLY A 1 819 ? 19.398 5.968 2.412 1.00 89.06 819 GLY A CA 1
ATOM 6344 C C . GLY A 1 819 ? 20.274 4.792 2.828 1.00 89.06 819 GLY A C 1
ATOM 6345 O O . GLY A 1 819 ? 19.842 3.640 2.834 1.00 89.06 819 GLY A O 1
ATOM 6346 N N . ALA A 1 820 ? 21.513 5.090 3.212 1.00 91.94 820 ALA A N 1
ATOM 6347 C CA . ALA A 1 820 ? 22.403 4.146 3.876 1.00 91.94 820 ALA A CA 1
ATOM 6348 C C . ALA A 1 820 ? 23.238 4.855 4.948 1.00 91.94 820 ALA A C 1
ATOM 6350 O O . ALA A 1 820 ? 23.728 5.962 4.731 1.00 91.94 820 ALA A O 1
ATOM 6351 N N . TYR A 1 821 ? 23.428 4.205 6.093 1.00 91.19 821 TYR A N 1
ATOM 6352 C CA . TYR A 1 821 ? 24.257 4.686 7.195 1.00 91.19 821 TYR A CA 1
ATOM 6353 C C . TYR A 1 821 ? 25.247 3.600 7.599 1.00 91.19 821 TYR A C 1
ATOM 6355 O O . TYR A 1 821 ? 24.849 2.496 7.966 1.00 91.19 821 TYR A O 1
ATOM 6363 N N . ILE A 1 822 ? 26.534 3.912 7.518 1.00 93.81 822 ILE A N 1
ATOM 6364 C CA . ILE A 1 822 ? 27.631 2.971 7.728 1.00 93.81 822 ILE A CA 1
ATOM 6365 C C . ILE A 1 822 ? 28.373 3.377 8.997 1.00 93.81 822 ILE A C 1
ATOM 6367 O O . ILE A 1 822 ? 28.928 4.474 9.053 1.00 93.81 822 ILE A O 1
ATOM 6371 N N . VAL A 1 823 ? 28.389 2.504 10.004 1.00 93.31 823 VAL A N 1
ATOM 6372 C CA . VAL A 1 823 ? 29.084 2.743 11.283 1.00 93.31 823 VAL A CA 1
ATOM 6373 C C . VAL A 1 823 ? 30.442 2.055 11.254 1.00 93.31 823 VAL A C 1
ATOM 6375 O O . VAL A 1 823 ? 30.515 0.878 10.923 1.00 93.31 823 VAL A O 1
ATOM 6378 N N . PHE A 1 824 ? 31.517 2.760 11.603 1.00 94.62 824 PHE A N 1
ATOM 6379 C CA . PHE A 1 824 ? 32.894 2.263 11.477 1.00 94.62 824 PHE A CA 1
ATOM 6380 C C . PHE A 1 824 ? 33.174 1.599 10.112 1.00 94.62 824 PHE A C 1
ATOM 6382 O O . PHE A 1 824 ? 33.459 0.397 10.065 1.00 94.62 824 PHE A O 1
ATOM 6389 N N . PRO A 1 825 ? 33.101 2.344 8.990 1.00 93.31 825 PRO A N 1
ATOM 6390 C CA . PRO A 1 825 ? 33.351 1.784 7.664 1.00 93.31 825 PRO A CA 1
ATOM 6391 C C . PRO A 1 825 ? 34.690 1.031 7.606 1.00 93.31 825 PRO A C 1
ATOM 6393 O O . PRO A 1 825 ? 35.743 1.615 7.862 1.00 93.31 825 PRO A O 1
ATOM 6396 N N . GLN A 1 826 ? 34.658 -0.264 7.277 1.00 92.69 826 GLN A N 1
ATOM 6397 C CA . GLN A 1 826 ? 35.854 -1.124 7.278 1.00 92.69 826 GLN A CA 1
ATOM 6398 C C . GLN A 1 826 ? 36.692 -0.996 5.997 1.00 92.69 826 GLN A C 1
ATOM 6400 O O . GLN A 1 826 ? 37.838 -1.442 5.938 1.00 92.69 826 GLN A O 1
ATOM 6405 N N . GLU A 1 827 ? 36.123 -0.379 4.966 1.00 92.50 827 GLU A N 1
ATOM 6406 C CA . GLU A 1 827 ? 36.757 -0.123 3.682 1.00 92.50 827 GLU A CA 1
ATOM 6407 C C . GLU A 1 827 ? 36.196 1.147 3.029 1.00 92.50 827 GLU A C 1
ATOM 6409 O O . GLU A 1 827 ? 35.281 1.794 3.545 1.00 92.50 827 GLU A O 1
ATOM 6414 N N . ASN A 1 828 ? 36.758 1.528 1.880 1.00 90.69 828 ASN A N 1
ATOM 6415 C CA . ASN A 1 828 ? 36.189 2.595 1.065 1.00 90.69 828 ASN A CA 1
ATOM 6416 C C . ASN A 1 828 ? 35.048 2.027 0.219 1.00 90.69 828 ASN A C 1
ATOM 6418 O O . ASN A 1 828 ? 35.283 1.402 -0.814 1.00 90.69 828 ASN A O 1
ATOM 6422 N N . TYR A 1 829 ? 33.822 2.267 0.672 1.00 96.19 829 TYR A N 1
ATOM 6423 C CA . TYR A 1 829 ? 32.618 1.868 -0.042 1.00 96.19 829 TYR A CA 1
ATOM 6424 C C . TYR A 1 829 ? 32.384 2.699 -1.304 1.00 96.19 829 TYR A C 1
ATOM 6426 O O . TYR A 1 829 ? 32.643 3.904 -1.352 1.00 96.19 829 TYR A O 1
ATOM 6434 N N . ILE A 1 830 ? 31.863 2.021 -2.320 1.00 96.94 830 ILE A N 1
ATOM 6435 C CA . ILE A 1 830 ? 31.375 2.601 -3.566 1.00 96.94 830 ILE A CA 1
ATOM 6436 C C . ILE A 1 830 ? 29.857 2.737 -3.463 1.00 96.94 830 ILE A C 1
ATOM 6438 O O . ILE A 1 830 ? 29.192 1.873 -2.891 1.00 96.94 830 ILE A O 1
ATOM 6442 N N . PHE A 1 831 ? 29.301 3.789 -4.057 1.00 97.62 831 PHE A N 1
ATOM 6443 C CA . PHE A 1 831 ? 27.854 3.989 -4.107 1.00 97.62 831 PHE A CA 1
ATOM 6444 C C . PHE A 1 831 ? 27.368 3.920 -5.551 1.00 97.62 831 PHE A C 1
ATOM 6446 O O . PHE A 1 831 ? 27.854 4.648 -6.412 1.00 97.62 831 PHE A O 1
ATOM 6453 N N . GLU A 1 832 ? 26.423 3.031 -5.834 1.00 97.00 832 GLU A N 1
ATOM 6454 C CA . GLU A 1 832 ? 25.731 2.964 -7.119 1.00 97.00 832 GLU A CA 1
ATOM 6455 C C . GLU A 1 832 ? 24.355 3.620 -6.978 1.00 97.00 832 GLU A C 1
ATOM 6457 O O . GLU A 1 832 ? 23.548 3.208 -6.147 1.00 97.00 832 GLU A O 1
ATOM 6462 N N . VAL A 1 833 ? 24.085 4.622 -7.811 1.00 96.31 833 VAL A N 1
ATOM 6463 C CA . VAL A 1 833 ? 22.756 5.205 -8.004 1.00 96.31 833 VAL A CA 1
ATOM 6464 C C . VAL A 1 833 ? 22.156 4.575 -9.256 1.00 96.31 833 VAL A C 1
ATOM 6466 O O . VAL A 1 833 ? 22.759 4.633 -10.329 1.00 96.31 833 VAL A O 1
ATOM 6469 N N . ARG A 1 834 ? 20.994 3.935 -9.115 1.00 94.62 834 ARG A N 1
ATOM 6470 C CA . ARG A 1 834 ? 20.337 3.168 -10.184 1.00 94.62 834 ARG A CA 1
ATOM 6471 C C . ARG A 1 834 ? 19.016 3.809 -10.569 1.00 94.62 834 ARG A C 1
ATOM 6473 O O . ARG A 1 834 ? 18.138 3.944 -9.721 1.00 94.62 834 ARG A O 1
ATOM 6480 N N . GLY A 1 835 ? 18.877 4.197 -11.832 1.00 92.31 835 GLY A N 1
ATOM 6481 C CA . GLY A 1 835 ? 17.716 4.950 -12.301 1.00 92.31 835 GLY A CA 1
ATOM 6482 C C . GLY A 1 835 ? 16.423 4.144 -12.243 1.00 92.31 835 GLY A C 1
ATOM 6483 O O . GLY A 1 835 ? 16.327 3.078 -12.853 1.00 92.31 835 GLY A O 1
ATOM 6484 N N . LYS A 1 836 ? 15.424 4.675 -11.533 1.00 90.19 836 LYS A N 1
ATOM 6485 C CA . LYS A 1 836 ? 14.067 4.114 -11.458 1.00 90.19 836 LYS A CA 1
ATOM 6486 C C . LYS A 1 836 ? 13.201 4.580 -12.627 1.00 90.19 836 LYS A C 1
ATOM 6488 O O . LYS A 1 836 ? 12.351 3.839 -13.096 1.00 90.19 836 LYS A O 1
ATOM 6493 N N . GLU A 1 837 ? 13.429 5.799 -13.095 1.00 87.62 837 GLU A N 1
ATOM 6494 C CA . GLU A 1 837 ? 12.783 6.414 -14.255 1.00 87.62 837 GLU A CA 1
ATOM 6495 C C . GLU A 1 837 ? 13.686 7.534 -14.792 1.00 87.62 837 GLU A C 1
ATOM 6497 O O . GLU A 1 837 ? 14.760 7.803 -14.246 1.00 87.62 837 GLU A O 1
ATOM 6502 N N . ALA A 1 838 ? 13.281 8.161 -15.896 1.00 83.62 838 ALA A N 1
ATOM 6503 C CA . ALA A 1 838 ? 13.987 9.322 -16.415 1.00 83.62 838 ALA A CA 1
ATOM 6504 C C . ALA A 1 838 ? 13.681 10.566 -15.574 1.00 83.62 838 ALA A C 1
ATOM 6506 O O . ALA A 1 838 ? 12.523 10.891 -15.334 1.00 83.62 838 ALA A O 1
ATOM 6507 N N . GLY A 1 839 ? 14.719 11.291 -15.170 1.00 88.75 839 GLY A N 1
ATOM 6508 C CA . GLY A 1 839 ? 14.574 12.506 -14.378 1.00 88.75 839 GLY A CA 1
ATOM 6509 C C . GLY A 1 839 ? 15.918 13.027 -13.897 1.00 88.75 839 GLY A C 1
ATOM 6510 O O . GLY A 1 839 ? 16.951 12.794 -14.524 1.00 88.75 839 GLY A O 1
ATOM 6511 N N . THR A 1 840 ? 15.909 13.731 -12.772 1.00 91.69 840 THR A N 1
ATOM 6512 C CA . THR A 1 840 ? 17.121 14.237 -12.123 1.00 91.69 840 THR A CA 1
ATOM 6513 C C . THR A 1 840 ? 17.110 13.870 -10.654 1.00 91.69 840 THR A C 1
ATOM 6515 O O . THR A 1 840 ? 16.089 14.060 -10.000 1.00 91.69 840 THR A O 1
ATOM 6518 N N . TYR A 1 841 ? 18.240 13.408 -10.128 1.00 92.50 841 TYR A N 1
ATOM 6519 C CA . TYR A 1 841 ? 18.381 13.113 -8.703 1.00 92.50 841 TYR A CA 1
ATOM 6520 C C . TYR A 1 841 ? 19.353 14.076 -8.020 1.00 92.50 841 TYR A C 1
ATOM 6522 O O . TYR A 1 841 ? 20.191 14.722 -8.661 1.00 92.50 841 TYR A O 1
ATOM 6530 N N . LYS A 1 842 ? 19.264 14.117 -6.688 1.00 92.25 842 LYS A N 1
ATOM 6531 C CA . LYS A 1 842 ? 20.300 14.685 -5.815 1.00 92.25 842 LYS A CA 1
ATOM 6532 C C . LYS A 1 842 ? 20.914 13.572 -4.988 1.00 92.25 842 LYS A C 1
ATOM 6534 O O . LYS A 1 842 ? 20.198 12.676 -4.553 1.00 92.25 842 LYS A O 1
ATOM 6539 N N . PHE A 1 843 ? 22.223 13.607 -4.788 1.00 93.31 843 PHE A N 1
ATOM 6540 C CA . PHE A 1 843 ? 22.928 12.588 -4.022 1.00 93.31 843 PHE A CA 1
ATOM 6541 C C . PHE A 1 843 ? 23.946 13.230 -3.090 1.00 93.31 843 PHE A C 1
ATOM 6543 O O . PHE A 1 843 ? 24.795 13.997 -3.537 1.00 93.31 843 PHE A O 1
ATOM 6550 N N . TYR A 1 844 ? 23.859 12.901 -1.808 1.00 91.38 844 TYR A N 1
ATOM 6551 C CA . TYR A 1 844 ? 24.727 13.411 -0.758 1.00 91.38 844 TYR A CA 1
ATOM 6552 C C . TYR A 1 844 ? 25.449 12.255 -0.085 1.00 91.38 844 TYR A C 1
ATOM 6554 O O . TYR A 1 844 ? 24.838 11.223 0.191 1.00 91.38 844 TYR A O 1
ATOM 6562 N N . VAL A 1 845 ? 26.738 12.434 0.197 1.00 92.44 845 VAL A N 1
ATOM 6563 C CA . VAL A 1 845 ? 27.515 11.484 1.002 1.00 92.44 845 VAL A CA 1
ATOM 6564 C C . VAL A 1 845 ? 28.334 12.257 2.016 1.00 92.44 845 VAL A C 1
ATOM 6566 O O . VAL A 1 845 ? 29.197 13.047 1.647 1.00 92.44 845 VAL A O 1
ATOM 6569 N N . ASN A 1 846 ? 28.088 12.002 3.292 1.00 88.75 846 ASN A N 1
ATOM 6570 C CA . ASN A 1 846 ? 28.793 12.639 4.391 1.00 88.75 846 ASN A CA 1
ATOM 6571 C C . ASN A 1 846 ? 29.627 11.595 5.105 1.00 88.75 846 ASN A C 1
ATOM 6573 O O . ASN A 1 846 ? 29.120 10.549 5.503 1.00 88.75 846 ASN A O 1
ATOM 6577 N N . LYS A 1 847 ? 30.918 11.871 5.241 1.00 90.62 847 LYS A N 1
ATOM 6578 C CA . LYS A 1 847 ? 31.863 11.010 5.935 1.00 90.62 847 LYS A CA 1
ATOM 6579 C C . LYS A 1 847 ? 32.400 11.739 7.148 1.00 90.62 847 LYS A C 1
ATOM 6581 O O . LYS A 1 847 ? 33.138 12.715 7.017 1.00 90.62 847 LYS A O 1
ATOM 6586 N N . GLU A 1 848 ? 32.051 11.231 8.316 1.00 88.12 848 GLU A N 1
ATOM 6587 C CA . GLU A 1 848 ? 32.533 11.732 9.589 1.00 88.12 848 GLU A CA 1
ATOM 6588 C C . GLU A 1 848 ? 33.700 10.874 10.068 1.00 88.12 848 GLU A C 1
ATOM 6590 O O . GLU A 1 848 ? 33.673 9.642 10.012 1.00 88.12 848 GLU A O 1
ATOM 6595 N N . THR A 1 849 ? 34.773 11.543 10.469 1.00 84.44 849 THR A N 1
ATOM 6596 C CA . THR A 1 849 ? 35.958 10.921 11.058 1.00 84.44 849 THR A CA 1
ATOM 6597 C C . THR A 1 849 ? 36.462 11.823 12.173 1.00 84.44 849 THR A C 1
ATOM 6599 O O . THR A 1 849 ? 36.205 13.027 12.152 1.00 84.44 849 THR A O 1
ATOM 6602 N N . ASN A 1 850 ? 37.313 11.306 13.059 1.00 72.75 850 ASN A N 1
ATOM 6603 C CA . ASN A 1 850 ? 38.004 12.129 14.063 1.00 72.75 850 ASN A CA 1
ATOM 6604 C C . ASN A 1 850 ? 38.784 13.329 13.467 1.00 72.75 850 ASN A C 1
ATOM 6606 O O . ASN A 1 850 ? 39.146 14.253 14.190 1.00 72.75 850 ASN A O 1
ATOM 6610 N N . GLY A 1 851 ? 39.081 13.312 12.159 1.00 64.25 851 GLY A N 1
ATOM 6611 C CA . GLY A 1 851 ? 39.740 14.400 11.429 1.00 64.25 851 GLY A CA 1
ATOM 6612 C C . GLY A 1 851 ? 38.799 15.484 10.888 1.00 64.25 851 GLY A C 1
ATOM 6613 O O . GLY A 1 851 ? 39.277 16.392 10.208 1.00 64.25 851 GLY A O 1
ATOM 6614 N N . GLY A 1 852 ? 37.495 15.386 11.162 1.00 81.75 852 GLY A N 1
ATOM 6615 C CA . GLY A 1 852 ? 36.450 16.296 10.699 1.00 81.75 852 GLY A CA 1
ATOM 6616 C C . GLY A 1 852 ? 35.485 15.663 9.692 1.00 81.75 852 GLY A C 1
ATOM 6617 O O . GLY A 1 852 ? 35.692 14.547 9.203 1.00 81.75 852 GLY A O 1
ATOM 6618 N N . LEU A 1 853 ? 34.426 16.414 9.386 1.00 85.62 853 LEU A N 1
ATOM 6619 C CA . LEU A 1 853 ? 33.393 16.054 8.421 1.00 85.62 853 LEU A CA 1
ATOM 6620 C C . LEU A 1 853 ? 33.855 16.331 6.984 1.00 85.62 853 LEU A C 1
ATOM 6622 O O . LEU A 1 853 ? 34.405 17.393 6.686 1.00 85.62 853 LEU A O 1
ATOM 6626 N N . LYS A 1 854 ? 33.595 15.382 6.083 1.00 88.94 854 LYS A N 1
ATOM 6627 C CA . LYS A 1 854 ? 33.722 15.561 4.633 1.00 88.94 854 LYS A CA 1
ATOM 6628 C C . LYS A 1 854 ? 32.369 15.378 3.978 1.00 88.94 854 LYS A C 1
ATOM 6630 O O . LYS A 1 854 ? 31.733 14.346 4.167 1.00 88.94 854 LYS A O 1
ATOM 6635 N N . GLU A 1 855 ? 31.973 16.360 3.186 1.00 89.88 855 GLU A N 1
ATOM 6636 C CA . GLU A 1 855 ? 30.665 16.404 2.544 1.00 89.88 855 GLU A CA 1
ATOM 6637 C C . GLU A 1 855 ? 30.830 16.268 1.037 1.00 89.88 855 GLU A C 1
ATOM 6639 O O . GLU A 1 855 ? 31.744 16.842 0.442 1.00 89.88 855 GLU A O 1
ATOM 6644 N N . PHE A 1 856 ? 29.932 15.501 0.435 1.00 92.44 856 PHE A N 1
ATOM 6645 C CA . PHE A 1 856 ? 29.783 15.381 -1.000 1.00 92.44 856 PHE A CA 1
ATOM 6646 C C . PHE A 1 856 ? 28.362 15.743 -1.413 1.00 92.44 856 PHE A C 1
ATOM 6648 O O . PHE A 1 856 ? 27.403 15.328 -0.757 1.00 92.44 856 PHE A O 1
ATOM 6655 N N . SER A 1 857 ? 28.227 16.422 -2.553 1.00 92.19 857 SER A N 1
ATOM 6656 C CA . SER A 1 857 ? 26.931 16.653 -3.188 1.00 92.19 857 SER A CA 1
ATOM 6657 C C . SER A 1 857 ? 26.982 16.514 -4.707 1.00 92.19 857 SER A C 1
ATOM 6659 O O . SER A 1 857 ? 27.838 17.098 -5.366 1.00 92.19 857 SER A O 1
ATOM 6661 N N . ALA A 1 858 ? 25.997 15.815 -5.263 1.00 92.38 858 ALA A N 1
ATOM 6662 C CA . ALA A 1 858 ? 25.646 15.817 -6.676 1.00 92.38 858 ALA A CA 1
ATOM 6663 C C . ALA A 1 858 ? 24.237 16.396 -6.808 1.00 92.38 858 ALA A C 1
ATOM 6665 O O . ALA A 1 858 ? 23.308 15.879 -6.185 1.00 92.38 858 ALA A O 1
ATOM 6666 N N . ILE A 1 859 ? 24.072 17.464 -7.588 1.00 88.81 859 ILE A N 1
ATOM 6667 C CA . ILE A 1 859 ? 22.801 18.194 -7.671 1.00 88.81 859 ILE A CA 1
ATOM 6668 C C . ILE A 1 859 ? 22.282 18.189 -9.107 1.00 88.81 859 ILE A C 1
ATOM 6670 O O . ILE A 1 859 ? 23.013 18.512 -10.045 1.00 88.81 859 ILE A O 1
ATOM 6674 N N . ASP A 1 860 ? 21.001 17.842 -9.244 1.00 89.88 860 ASP A N 1
ATOM 6675 C CA . ASP A 1 860 ? 20.244 17.810 -10.497 1.00 89.88 860 ASP A CA 1
ATOM 6676 C C . ASP A 1 860 ? 20.941 16.974 -11.584 1.00 89.88 860 ASP A C 1
ATOM 6678 O O . ASP A 1 860 ? 21.062 17.369 -12.751 1.00 89.88 860 ASP A O 1
ATOM 6682 N N . ILE A 1 861 ? 21.441 15.805 -11.176 1.00 92.62 861 ILE A N 1
ATOM 6683 C CA . ILE A 1 861 ? 22.154 14.886 -12.058 1.00 92.62 861 ILE A CA 1
ATOM 6684 C C . ILE A 1 861 ? 21.131 14.114 -12.895 1.00 92.62 861 ILE A C 1
ATOM 6686 O O . ILE A 1 861 ? 20.277 13.436 -12.317 1.00 92.62 861 ILE A O 1
ATOM 6690 N N . PRO A 1 862 ? 21.186 14.199 -14.237 1.00 90.25 862 PRO A N 1
ATOM 6691 C CA . PRO A 1 862 ? 20.229 13.523 -15.100 1.00 90.25 862 PRO A CA 1
ATOM 6692 C C . PRO A 1 862 ? 20.435 12.016 -15.038 1.00 90.25 862 PRO A C 1
ATOM 6694 O O . PRO A 1 862 ? 21.559 11.546 -15.183 1.00 90.25 862 PRO A O 1
ATOM 6697 N N . ILE A 1 863 ? 19.354 11.262 -14.879 1.00 91.56 863 ILE A N 1
ATOM 6698 C CA . ILE A 1 863 ? 19.360 9.800 -14.861 1.00 91.56 863 ILE A CA 1
ATOM 6699 C C . ILE A 1 863 ? 18.245 9.258 -15.748 1.00 91.56 863 ILE A C 1
ATOM 6701 O O . ILE A 1 863 ? 17.249 9.941 -15.992 1.00 91.56 863 ILE A O 1
ATOM 6705 N N . VAL A 1 864 ? 18.424 8.043 -16.259 1.00 85.56 864 VAL A N 1
ATOM 6706 C CA . VAL A 1 864 ? 17.426 7.339 -17.071 1.00 85.56 864 VAL A CA 1
ATOM 6707 C C . VAL A 1 864 ? 17.133 5.971 -16.473 1.00 85.56 864 VAL A C 1
ATOM 6709 O O . VAL A 1 864 ? 17.916 5.446 -15.682 1.00 85.56 864 VAL A O 1
ATOM 6712 N N . LEU A 1 865 ? 15.998 5.383 -16.847 1.00 86.06 865 LEU A N 1
ATOM 6713 C CA . LEU A 1 865 ? 15.613 4.053 -16.383 1.00 86.06 865 LEU A CA 1
ATOM 6714 C C . LEU A 1 865 ? 16.761 3.049 -16.588 1.00 86.06 865 LEU A C 1
ATOM 6716 O O . LEU A 1 865 ? 17.306 2.935 -17.684 1.00 86.06 865 LEU A O 1
ATOM 6720 N N . ASN A 1 866 ? 17.089 2.311 -15.528 1.00 84.44 866 ASN A N 1
ATOM 6721 C CA . ASN A 1 866 ? 18.129 1.284 -15.450 1.00 84.44 866 ASN A CA 1
ATOM 6722 C C . ASN A 1 866 ? 19.586 1.749 -15.585 1.00 84.44 866 ASN A C 1
ATOM 6724 O O . ASN A 1 866 ? 20.466 0.918 -15.374 1.00 84.44 866 ASN A O 1
ATOM 6728 N N . SER A 1 867 ? 19.887 3.024 -15.860 1.00 90.94 867 SER A N 1
ATOM 6729 C CA . SER A 1 867 ? 21.288 3.471 -15.882 1.00 90.94 867 SER A CA 1
ATOM 6730 C C . SER A 1 867 ? 21.924 3.366 -14.495 1.00 90.94 867 SER A C 1
ATOM 6732 O O . SER A 1 867 ? 21.257 3.613 -13.484 1.00 90.94 867 SER A O 1
ATOM 6734 N N . ILE A 1 868 ? 23.218 3.053 -14.445 1.00 94.44 868 ILE A N 1
ATOM 6735 C CA . ILE A 1 868 ? 23.998 2.952 -13.210 1.00 94.44 868 ILE A CA 1
ATOM 6736 C C . ILE A 1 868 ? 25.037 4.066 -13.171 1.00 94.44 868 ILE A C 1
ATOM 6738 O O . ILE A 1 868 ? 25.924 4.148 -14.021 1.00 94.44 868 ILE A O 1
ATOM 6742 N N . HIS A 1 869 ? 24.969 4.902 -12.139 1.00 96.12 869 HIS A N 1
ATOM 6743 C CA . HIS A 1 869 ? 26.009 5.875 -11.825 1.00 96.12 869 HIS A CA 1
ATOM 6744 C C . HIS A 1 869 ? 26.784 5.391 -10.607 1.00 96.12 869 HIS A C 1
ATOM 6746 O O . HIS A 1 869 ? 26.250 5.319 -9.502 1.00 96.12 869 HIS A O 1
ATOM 6752 N N . ARG A 1 870 ? 28.051 5.041 -10.805 1.00 96.94 870 ARG A N 1
ATOM 6753 C CA . ARG A 1 870 ? 28.928 4.520 -9.761 1.00 96.94 870 ARG A CA 1
ATOM 6754 C C . ARG A 1 870 ? 29.862 5.613 -9.253 1.00 96.94 870 ARG A C 1
ATOM 6756 O O . ARG A 1 870 ? 30.756 6.043 -9.973 1.00 96.94 870 ARG A O 1
ATOM 6763 N N . TYR A 1 871 ? 29.681 6.002 -7.998 1.00 97.56 871 TYR A N 1
ATOM 6764 C CA . TYR A 1 871 ? 30.477 6.988 -7.277 1.00 97.56 871 TYR A CA 1
ATOM 6765 C C . TYR A 1 871 ? 31.622 6.317 -6.519 1.00 97.56 871 TYR A C 1
ATOM 6767 O O . TYR A 1 871 ? 31.400 5.522 -5.601 1.00 97.56 871 TYR A O 1
ATOM 6775 N N . VAL A 1 872 ? 32.851 6.660 -6.897 1.00 97.00 872 VAL A N 1
ATOM 6776 C CA . VAL A 1 872 ? 34.090 6.178 -6.282 1.00 97.00 872 VAL A CA 1
ATOM 6777 C C . VAL A 1 872 ? 34.800 7.359 -5.630 1.00 97.00 872 VAL A C 1
ATOM 6779 O O . VAL A 1 872 ? 35.315 8.237 -6.319 1.00 97.00 872 VAL A O 1
ATOM 6782 N N . PHE A 1 873 ? 34.813 7.387 -4.300 1.00 95.62 873 PHE A N 1
ATOM 6783 C CA . PHE A 1 873 ? 35.380 8.488 -3.525 1.00 95.62 873 PHE A CA 1
ATOM 6784 C C . PHE A 1 873 ? 36.864 8.288 -3.227 1.00 95.62 873 PHE A C 1
ATOM 6786 O O . PHE A 1 873 ? 37.264 7.259 -2.680 1.00 95.62 873 PHE A O 1
ATOM 6793 N N . ASP A 1 874 ? 37.660 9.323 -3.486 1.00 94.38 874 ASP A N 1
ATOM 6794 C CA . ASP A 1 874 ? 38.997 9.484 -2.928 1.00 94.38 874 ASP A CA 1
ATOM 6795 C C . ASP A 1 874 ? 38.954 10.568 -1.850 1.00 94.38 874 ASP A C 1
ATOM 6797 O O . ASP A 1 874 ? 39.198 11.760 -2.063 1.00 94.38 874 ASP A O 1
ATOM 6801 N N . TRP A 1 875 ? 38.635 10.119 -0.638 1.00 90.94 875 TRP A N 1
ATOM 6802 C CA . TRP A 1 875 ? 38.561 10.991 0.522 1.00 90.94 875 TRP A CA 1
ATOM 6803 C C . TRP A 1 875 ? 39.906 11.612 0.890 1.00 90.94 875 TRP A C 1
ATOM 6805 O O . TRP A 1 875 ? 39.901 12.595 1.615 1.00 90.94 875 TRP A O 1
ATOM 6815 N N . GLN A 1 876 ? 41.057 11.079 0.471 1.00 89.56 876 GLN A N 1
ATOM 6816 C CA . GLN A 1 876 ? 42.347 11.686 0.821 1.00 89.56 876 GLN A CA 1
ATOM 6817 C C . GLN A 1 876 ? 42.603 12.936 -0.018 1.00 89.56 876 GLN A C 1
ATOM 6819 O O . GLN A 1 876 ? 43.032 13.955 0.520 1.00 89.56 876 GLN A O 1
ATOM 6824 N N . ASN A 1 877 ? 42.268 12.867 -1.306 1.00 90.81 877 ASN A N 1
ATOM 6825 C CA . ASN A 1 877 ? 42.448 13.964 -2.254 1.00 90.81 877 ASN A CA 1
ATOM 6826 C C . ASN A 1 877 ? 41.206 14.858 -2.412 1.00 90.81 877 ASN A C 1
ATOM 6828 O O . ASN A 1 877 ? 41.234 15.788 -3.213 1.00 90.81 877 ASN A O 1
ATOM 6832 N N . ASN A 1 878 ? 40.145 14.607 -1.633 1.00 91.50 878 ASN A N 1
ATOM 6833 C CA . ASN A 1 878 ? 38.855 15.303 -1.708 1.00 91.50 878 ASN A CA 1
ATOM 6834 C C . ASN A 1 878 ? 38.297 15.325 -3.141 1.00 91.50 878 ASN A C 1
ATOM 6836 O O . ASN A 1 878 ? 37.925 16.375 -3.666 1.00 91.50 878 ASN A O 1
ATOM 6840 N N . SER A 1 879 ? 38.257 14.155 -3.771 1.00 94.00 879 SER A N 1
ATOM 6841 C CA . SER A 1 879 ? 37.762 13.996 -5.134 1.00 94.00 879 SER A CA 1
ATOM 6842 C C . SER A 1 879 ? 36.850 12.783 -5.270 1.00 94.00 879 SER A C 1
ATOM 6844 O O . SER A 1 879 ? 36.807 11.893 -4.414 1.00 94.00 879 SER A O 1
ATOM 6846 N N . VAL A 1 880 ? 36.096 12.757 -6.363 1.00 95.88 880 VAL A N 1
ATOM 6847 C CA . VAL A 1 880 ? 35.204 11.655 -6.714 1.00 95.88 880 VAL A CA 1
ATOM 6848 C C . VAL A 1 880 ? 35.319 11.338 -8.200 1.00 95.88 880 VAL A C 1
ATOM 6850 O O . VAL A 1 880 ? 35.463 12.227 -9.042 1.00 95.88 880 VAL A O 1
ATOM 6853 N N . SER A 1 881 ? 35.240 10.052 -8.523 1.00 95.19 881 SER A N 1
ATOM 6854 C CA . SER A 1 881 ? 35.095 9.556 -9.885 1.00 95.19 881 SER A CA 1
ATOM 6855 C C . SER A 1 881 ? 33.706 8.952 -10.051 1.00 95.19 881 SER A C 1
ATOM 6857 O O . SER A 1 881 ? 33.342 8.031 -9.320 1.00 95.19 881 SER A O 1
ATOM 6859 N N . VAL A 1 882 ? 32.925 9.466 -10.999 1.00 95.94 882 VAL A N 1
ATOM 6860 C CA . VAL A 1 882 ? 31.601 8.942 -11.343 1.00 95.94 882 VAL A CA 1
ATOM 6861 C C . VAL A 1 882 ? 31.685 8.196 -12.659 1.00 95.94 882 VAL A C 1
ATOM 6863 O O . VAL A 1 882 ? 31.921 8.789 -13.711 1.00 95.94 882 VAL A O 1
ATOM 6866 N N . GLN A 1 883 ? 31.502 6.885 -12.591 1.00 95.19 883 GLN A N 1
ATOM 6867 C CA . GLN A 1 883 ? 31.474 6.000 -13.747 1.00 95.19 883 GLN A CA 1
ATOM 6868 C C . GLN A 1 883 ? 30.013 5.795 -14.143 1.00 95.19 883 GLN A C 1
ATOM 6870 O O . GLN A 1 883 ? 29.212 5.315 -13.343 1.00 95.19 883 GLN A O 1
ATOM 6875 N N . VAL A 1 884 ? 29.660 6.202 -15.355 1.00 91.75 884 VAL A N 1
ATOM 6876 C CA . VAL A 1 884 ? 28.288 6.178 -15.864 1.00 91.75 884 VAL A CA 1
ATOM 6877 C C . VAL A 1 884 ? 28.171 5.043 -16.864 1.00 91.75 884 VAL A C 1
ATOM 6879 O O . VAL A 1 884 ? 28.896 5.032 -17.859 1.00 91.75 884 VAL A O 1
ATOM 6882 N N . ASP A 1 885 ? 27.273 4.114 -16.561 1.00 88.56 885 ASP A N 1
ATOM 6883 C CA . ASP A 1 885 ? 26.785 3.063 -17.448 1.00 88.56 885 ASP A CA 1
ATOM 6884 C C . ASP A 1 885 ? 25.337 3.421 -17.818 1.00 88.56 885 ASP A C 1
ATOM 6886 O O . ASP A 1 885 ? 24.415 3.274 -17.009 1.00 88.56 885 ASP A O 1
ATOM 6890 N N . GLN A 1 886 ? 25.141 4.002 -19.003 1.00 83.19 886 GLN A N 1
ATOM 6891 C CA . GLN A 1 886 ? 23.834 4.521 -19.420 1.00 83.19 886 GLN A CA 1
ATOM 6892 C C . GLN A 1 886 ? 22.848 3.421 -19.808 1.00 83.19 886 GLN A C 1
ATOM 6894 O O . GLN A 1 886 ? 21.640 3.645 -19.731 1.00 83.19 886 GLN A O 1
ATOM 6899 N N . ASN A 1 887 ? 23.338 2.273 -20.272 1.00 76.31 887 ASN A N 1
ATOM 6900 C CA . ASN A 1 887 ? 22.510 1.214 -20.850 1.00 76.31 887 ASN A CA 1
ATOM 6901 C C . ASN A 1 887 ? 22.499 -0.077 -20.011 1.00 76.31 887 ASN A C 1
ATOM 6903 O O . ASN A 1 887 ? 21.806 -1.027 -20.378 1.00 76.31 887 ASN A O 1
ATOM 6907 N N . ASN A 1 888 ? 23.225 -0.086 -18.891 1.00 84.06 888 ASN A N 1
ATOM 6908 C CA . ASN A 1 888 ? 23.393 -1.210 -17.980 1.00 84.06 888 ASN A CA 1
ATOM 6909 C C . ASN A 1 888 ? 23.947 -2.468 -18.669 1.00 84.06 888 ASN A C 1
ATOM 6911 O O . ASN A 1 888 ? 23.540 -3.590 -18.356 1.00 84.06 888 ASN A O 1
ATOM 6915 N N . ASP A 1 889 ? 24.852 -2.299 -19.638 1.00 79.00 889 ASP A N 1
ATOM 6916 C CA . ASP A 1 889 ? 25.519 -3.416 -20.317 1.00 79.00 889 ASP A CA 1
ATOM 6917 C C . ASP A 1 889 ? 26.807 -3.876 -19.610 1.00 79.00 889 ASP A C 1
ATOM 6919 O O . ASP A 1 889 ? 27.450 -4.843 -20.036 1.00 79.00 889 ASP A O 1
ATOM 6923 N N . GLY A 1 890 ? 27.152 -3.223 -18.495 1.00 82.38 890 GLY A N 1
ATOM 6924 C CA . GLY A 1 890 ? 28.337 -3.497 -17.694 1.00 82.38 890 GLY A CA 1
ATOM 6925 C C . GLY A 1 890 ? 29.587 -2.757 -18.174 1.00 82.38 890 GLY A C 1
ATOM 6926 O O . GLY A 1 890 ? 30.665 -2.977 -17.611 1.00 82.38 890 GLY A O 1
ATOM 6927 N N . VAL A 1 891 ? 29.479 -1.897 -19.193 1.00 83.94 891 VAL A N 1
ATOM 6928 C CA . VAL A 1 891 ? 30.575 -1.075 -19.711 1.00 83.94 891 VAL A CA 1
ATOM 6929 C C . VAL A 1 891 ? 30.299 0.404 -19.452 1.00 83.94 891 VAL A C 1
ATOM 6931 O O . VAL A 1 891 ? 29.420 1.009 -20.047 1.00 83.94 891 VAL A O 1
ATOM 6934 N N . TYR A 1 892 ? 31.146 1.038 -18.641 1.00 86.19 892 TYR A N 1
ATOM 6935 C CA . TYR A 1 892 ? 31.053 2.478 -18.388 1.00 86.19 892 TYR A CA 1
ATOM 6936 C C . TYR A 1 892 ? 31.415 3.299 -19.632 1.00 86.19 892 TYR A C 1
ATOM 6938 O O . TYR A 1 892 ? 32.573 3.307 -20.070 1.00 86.19 892 TYR A O 1
ATOM 6946 N N . GLU A 1 893 ? 30.460 4.040 -20.195 1.00 83.44 893 GLU A N 1
ATOM 6947 C CA . GLU A 1 893 ? 30.713 4.876 -21.372 1.00 83.44 893 GLU A CA 1
ATOM 6948 C C . GLU A 1 893 ? 31.376 6.207 -21.017 1.00 83.44 893 GLU A C 1
ATOM 6950 O O . GLU A 1 893 ? 32.116 6.783 -21.834 1.00 83.44 893 GLU A O 1
ATOM 6955 N N . SER A 1 894 ? 31.147 6.682 -19.792 1.00 84.12 894 SER A N 1
ATOM 6956 C CA . SER A 1 894 ? 31.633 7.968 -19.303 1.00 84.12 894 SER A CA 1
ATOM 6957 C C . SER A 1 894 ? 32.219 7.854 -17.903 1.00 84.12 894 SER A C 1
ATOM 6959 O O . SER A 1 894 ? 31.734 7.109 -17.060 1.00 84.12 894 SER A O 1
ATOM 6961 N N . ILE A 1 895 ? 33.295 8.603 -17.674 1.00 89.19 895 ILE A N 1
ATOM 6962 C CA . ILE A 1 895 ? 33.946 8.735 -16.374 1.00 89.19 895 ILE A CA 1
ATOM 6963 C C . ILE A 1 895 ? 34.117 10.229 -16.139 1.00 89.19 895 ILE A C 1
ATOM 6965 O O . ILE A 1 895 ? 34.722 10.912 -16.966 1.00 89.19 895 ILE A O 1
ATOM 6969 N N . ILE A 1 896 ? 33.564 10.719 -15.038 1.00 89.75 896 ILE A N 1
ATOM 6970 C CA . ILE A 1 896 ? 33.603 12.122 -14.633 1.00 89.75 896 ILE A CA 1
ATOM 6971 C C . ILE A 1 896 ? 34.449 12.191 -13.372 1.00 89.75 896 ILE A C 1
ATOM 6973 O O . ILE A 1 896 ? 34.116 11.548 -12.384 1.00 89.75 896 ILE A O 1
ATOM 6977 N N . ASN A 1 897 ? 35.544 12.944 -13.399 1.00 91.75 897 ASN A N 1
ATOM 6978 C CA . ASN A 1 897 ? 36.352 13.188 -12.208 1.00 91.75 897 ASN A CA 1
ATOM 6979 C C . ASN A 1 897 ? 36.089 14.620 -11.749 1.00 91.75 897 ASN A C 1
ATOM 6981 O O . ASN A 1 897 ? 36.295 15.542 -12.537 1.00 91.75 897 ASN A O 1
ATOM 6985 N N . SER A 1 898 ? 35.640 14.786 -10.509 1.00 91.62 898 SER A N 1
ATOM 6986 C CA . SER A 1 898 ? 35.363 16.089 -9.898 1.00 91.62 898 SER A CA 1
ATOM 6987 C C . SER A 1 898 ? 35.975 16.171 -8.501 1.00 91.62 898 SER A C 1
ATOM 6989 O O . SER A 1 898 ? 36.496 15.183 -7.971 1.00 91.62 898 SER A O 1
ATOM 6991 N N . ASP A 1 899 ? 35.906 17.354 -7.901 1.00 91.06 899 ASP A N 1
ATOM 6992 C CA . ASP A 1 899 ? 36.028 17.501 -6.454 1.00 91.06 899 ASP A CA 1
ATOM 6993 C C . ASP A 1 899 ? 34.777 16.923 -5.751 1.00 91.06 899 ASP A C 1
ATOM 6995 O O . ASP A 1 899 ? 33.966 16.223 -6.361 1.00 91.06 899 ASP A O 1
ATOM 6999 N N . LEU A 1 900 ? 34.605 17.158 -4.448 1.00 90.94 900 LEU A N 1
ATOM 7000 C CA . LEU A 1 900 ? 33.433 16.658 -3.716 1.00 90.94 900 LEU A CA 1
ATOM 7001 C C . LEU A 1 900 ? 32.121 17.412 -4.039 1.00 90.94 900 LEU A C 1
ATOM 7003 O O . LEU A 1 900 ? 31.138 17.288 -3.310 1.00 90.94 900 LEU A O 1
ATOM 7007 N N . ASN A 1 901 ? 32.065 18.159 -5.140 1.00 91.75 901 ASN A N 1
ATOM 7008 C CA . ASN A 1 901 ? 30.854 18.770 -5.659 1.00 91.75 901 ASN A CA 1
ATOM 7009 C C . ASN A 1 901 ? 30.695 18.432 -7.150 1.00 91.75 901 ASN A C 1
ATOM 7011 O O . ASN A 1 901 ? 31.633 18.526 -7.938 1.00 91.75 901 ASN A O 1
ATOM 7015 N N . ILE A 1 902 ? 29.501 18.002 -7.552 1.00 89.88 902 ILE A N 1
ATOM 7016 C CA . ILE A 1 902 ? 29.177 17.769 -8.961 1.00 89.88 902 ILE A CA 1
ATOM 7017 C C . ILE A 1 902 ? 27.930 18.553 -9.319 1.00 89.88 902 ILE A C 1
ATOM 7019 O O . ILE A 1 902 ? 26.836 18.315 -8.796 1.00 89.88 902 ILE A O 1
ATOM 7023 N N . THR A 1 903 ? 28.093 19.437 -10.294 1.00 84.00 903 THR A N 1
ATOM 7024 C CA . THR A 1 903 ? 26.994 20.175 -10.903 1.00 84.00 903 THR A CA 1
ATOM 7025 C C . THR A 1 903 ? 26.445 19.450 -12.132 1.00 84.00 903 THR A C 1
ATOM 7027 O O . THR A 1 903 ? 27.162 18.763 -12.866 1.00 84.00 903 THR A O 1
ATOM 7030 N N . SER A 1 904 ? 25.163 19.674 -12.430 1.00 84.56 904 SER A N 1
ATOM 7031 C CA . SER A 1 904 ? 24.524 19.182 -13.660 1.00 84.56 904 SER A CA 1
ATOM 7032 C C . SER A 1 904 ? 25.279 19.590 -14.941 1.00 84.56 904 SER A C 1
ATOM 7034 O O . SER A 1 904 ? 25.325 18.833 -15.914 1.00 84.56 904 SER A O 1
ATOM 7036 N N . SER A 1 905 ? 25.937 20.758 -14.941 1.00 82.31 905 SER A N 1
ATOM 7037 C CA . SER A 1 905 ? 26.731 21.254 -16.075 1.00 82.31 905 SER A CA 1
ATOM 7038 C C . SER A 1 905 ? 28.002 20.435 -16.306 1.00 82.31 905 SER A C 1
ATOM 7040 O O . SER A 1 905 ? 28.296 20.065 -17.446 1.00 82.31 905 SER A O 1
ATOM 7042 N N . GLU A 1 906 ? 28.755 20.134 -15.247 1.00 80.50 906 GLU A N 1
ATOM 7043 C CA . GLU A 1 906 ? 29.955 19.288 -15.328 1.00 80.50 906 GLU A CA 1
ATOM 7044 C C . GLU A 1 906 ? 29.586 17.886 -15.811 1.00 80.50 906 GLU A C 1
ATOM 7046 O O . GLU A 1 906 ? 30.220 17.346 -16.719 1.00 80.50 906 GLU A O 1
ATOM 7051 N N . PHE A 1 907 ? 28.486 17.346 -15.282 1.00 83.50 907 PHE A N 1
ATOM 7052 C CA . PHE A 1 907 ? 27.969 16.041 -15.675 1.00 83.50 907 PHE A CA 1
ATOM 7053 C C . PHE A 1 907 ? 27.546 16.007 -17.155 1.00 83.50 907 PHE A C 1
ATOM 7055 O O . PHE A 1 907 ? 27.945 15.120 -17.913 1.00 83.50 907 PHE A O 1
ATOM 7062 N N . SER A 1 908 ? 26.791 17.014 -17.602 1.00 77.44 908 SER A N 1
ATOM 7063 C CA . SER A 1 908 ? 26.271 17.101 -18.974 1.00 77.44 908 SER A CA 1
ATOM 7064 C C . SER A 1 908 ? 27.355 17.373 -20.020 1.00 77.44 908 SER A C 1
ATOM 7066 O O . SER A 1 908 ? 27.228 16.931 -21.162 1.00 77.44 908 SER A O 1
ATOM 7068 N N . THR A 1 909 ? 28.427 18.084 -19.662 1.00 73.44 909 THR A N 1
ATOM 7069 C CA . THR A 1 909 ? 29.535 18.381 -20.588 1.00 73.44 909 THR A CA 1
ATOM 7070 C C . THR A 1 909 ? 30.234 17.092 -21.023 1.00 73.44 909 THR A C 1
ATOM 7072 O O . THR A 1 909 ? 30.379 16.840 -22.219 1.00 73.44 909 THR A O 1
ATOM 7075 N N . VAL A 1 910 ? 30.552 16.209 -20.072 1.00 70.56 910 VAL A N 1
ATOM 7076 C CA . VAL A 1 910 ? 31.226 14.929 -20.350 1.00 70.56 910 VAL A CA 1
ATOM 7077 C C . VAL A 1 910 ? 30.337 13.967 -21.147 1.00 70.56 910 VAL A C 1
ATOM 7079 O O . VAL A 1 910 ? 30.832 13.235 -22.006 1.00 70.56 910 VAL A O 1
ATOM 7082 N N . LEU A 1 911 ? 29.019 13.984 -20.915 1.00 66.69 911 LEU A N 1
ATOM 7083 C CA . LEU A 1 911 ? 28.071 13.181 -21.698 1.00 66.69 911 LEU A CA 1
ATOM 7084 C C . LEU A 1 911 ? 27.927 13.676 -23.148 1.00 66.69 911 LEU A C 1
ATOM 7086 O O . LEU A 1 911 ? 27.739 12.865 -24.057 1.00 66.69 911 LEU A O 1
ATOM 7090 N N . ASN A 1 912 ? 28.047 14.985 -23.382 1.00 61.25 912 ASN A N 1
ATOM 7091 C CA . ASN A 1 912 ? 27.872 15.596 -24.703 1.00 61.25 912 ASN A CA 1
ATOM 7092 C C . ASN A 1 912 ? 29.140 15.597 -25.576 1.00 61.25 912 ASN A C 1
ATOM 7094 O O . ASN A 1 912 ? 29.018 15.663 -26.800 1.00 61.25 912 ASN A O 1
ATOM 7098 N N . GLU A 1 913 ? 30.341 15.484 -24.997 1.00 55.41 913 GLU A N 1
ATOM 7099 C CA . GLU A 1 913 ? 31.616 15.466 -25.740 1.00 55.41 913 GLU A CA 1
ATOM 7100 C C . GLU A 1 913 ? 31.856 14.184 -26.566 1.00 55.41 913 GLU A C 1
ATOM 7102 O O . GLU A 1 913 ? 32.738 14.151 -27.423 1.00 55.41 913 GLU A O 1
ATOM 7107 N N . LYS A 1 914 ? 31.062 13.122 -26.371 1.00 57.00 914 LYS A N 1
ATOM 7108 C CA . LYS A 1 914 ? 31.220 11.827 -27.065 1.00 57.00 914 LYS A CA 1
ATOM 7109 C C . LYS A 1 914 ? 30.100 11.547 -28.070 1.00 57.00 914 LYS A C 1
ATOM 7111 O O . LYS A 1 914 ? 29.489 10.473 -28.050 1.00 57.00 914 LYS A O 1
ATOM 7116 N N . LYS A 1 915 ? 29.828 12.492 -28.972 1.00 66.12 915 LYS A N 1
ATOM 7117 C CA . LYS A 1 915 ? 28.986 12.211 -30.143 1.00 66.12 915 LYS A CA 1
ATOM 7118 C C . LYS A 1 915 ? 29.776 11.437 -31.193 1.00 66.12 915 LYS A C 1
ATOM 7120 O O . LYS A 1 915 ? 30.950 11.695 -31.432 1.00 66.12 915 LYS A O 1
ATOM 7125 N N . THR A 1 916 ? 29.136 10.437 -31.778 1.00 70.56 916 THR A N 1
ATOM 7126 C CA . THR A 1 916 ? 29.691 9.577 -32.819 1.00 70.56 916 THR A CA 1
ATOM 7127 C C . THR A 1 916 ? 28.841 9.738 -34.071 1.00 70.56 916 THR A C 1
ATOM 7129 O O . THR A 1 916 ? 27.612 9.686 -33.999 1.00 70.56 916 THR A O 1
ATOM 7132 N N . ALA A 1 917 ? 29.498 9.950 -35.210 1.00 81.38 917 ALA A N 1
ATOM 7133 C CA . ALA A 1 917 ? 28.824 10.039 -36.495 1.00 81.38 917 ALA A CA 1
ATOM 7134 C C . ALA A 1 917 ? 28.361 8.652 -36.967 1.00 81.38 917 ALA A C 1
ATOM 7136 O O . ALA A 1 917 ? 29.118 7.676 -36.919 1.00 81.38 917 ALA A O 1
ATOM 7137 N N . ILE A 1 918 ? 27.128 8.587 -37.455 1.00 86.69 918 ILE A N 1
ATOM 7138 C CA . ILE A 1 918 ? 26.552 7.421 -38.125 1.00 86.69 918 ILE A CA 1
ATOM 7139 C C . ILE A 1 918 ? 25.951 7.827 -39.471 1.00 86.69 918 ILE A C 1
ATOM 7141 O O . ILE A 1 918 ? 25.494 8.959 -39.638 1.00 86.69 918 ILE A O 1
ATOM 7145 N N . CYS A 1 919 ? 25.894 6.891 -40.410 1.00 86.62 919 CYS A N 1
ATOM 7146 C CA . CYS A 1 919 ? 25.129 6.997 -41.635 1.00 86.62 919 CYS A CA 1
ATOM 7147 C C . CYS A 1 919 ? 23.774 6.341 -41.387 1.00 86.62 919 CYS A C 1
ATOM 7149 O O . CYS A 1 919 ? 23.669 5.115 -41.309 1.00 86.62 919 CYS A O 1
ATOM 7151 N N . HIS A 1 920 ? 22.761 7.183 -41.208 1.00 87.81 920 HIS A N 1
ATOM 7152 C CA . HIS A 1 920 ? 21.405 6.784 -40.874 1.00 87.81 920 HIS A CA 1
ATOM 7153 C C . HIS A 1 920 ? 20.596 6.434 -42.126 1.00 87.81 920 HIS A C 1
ATOM 7155 O O . HIS A 1 920 ? 20.574 7.225 -43.074 1.00 87.81 920 HIS A O 1
ATOM 7161 N N . TYR A 1 921 ? 19.903 5.293 -42.106 1.00 84.25 921 TYR A N 1
ATOM 7162 C CA . TYR A 1 921 ? 19.012 4.795 -43.154 1.00 84.25 921 TYR A CA 1
ATOM 7163 C C . TYR A 1 921 ? 17.549 4.935 -42.705 1.00 84.25 921 TYR A C 1
ATOM 7165 O O . TYR A 1 921 ? 17.047 4.097 -41.953 1.00 84.25 921 TYR A O 1
ATOM 7173 N N . PRO A 1 922 ? 16.818 5.963 -43.175 1.00 79.88 922 PRO A N 1
ATOM 7174 C CA . PRO A 1 922 ? 15.437 6.171 -42.759 1.00 79.88 922 PRO A CA 1
ATOM 7175 C C . PRO A 1 922 ? 14.536 4.977 -43.132 1.00 79.88 922 PRO A C 1
ATOM 7177 O O . PRO A 1 922 ? 14.520 4.566 -44.302 1.00 79.88 922 PRO A O 1
ATOM 7180 N N . PRO A 1 923 ? 13.731 4.442 -42.193 1.00 66.19 923 PRO A N 1
ATOM 7181 C CA . PRO A 1 923 ? 12.805 3.350 -42.474 1.00 66.19 923 PRO A CA 1
ATOM 7182 C C . PRO A 1 923 ? 11.832 3.713 -43.604 1.00 66.19 923 PRO A C 1
ATOM 7184 O O . PRO A 1 923 ? 11.138 4.727 -43.547 1.00 66.19 923 PRO A O 1
ATOM 7187 N N . GLY A 1 924 ? 11.791 2.889 -44.654 1.00 68.88 924 GLY A N 1
ATOM 7188 C CA . GLY A 1 924 ? 10.934 3.108 -45.826 1.00 68.88 924 GLY A CA 1
ATOM 7189 C C . GLY A 1 924 ? 11.489 4.078 -46.879 1.00 68.88 924 GLY A C 1
ATOM 7190 O O . GLY A 1 924 ? 10.828 4.291 -47.894 1.00 68.88 924 GLY A O 1
ATOM 7191 N N . ASN A 1 925 ? 12.690 4.641 -46.684 1.00 73.06 925 ASN A N 1
ATOM 7192 C CA . ASN A 1 925 ? 13.363 5.488 -47.672 1.00 73.06 925 ASN A CA 1
ATOM 7193 C C . ASN A 1 925 ? 14.896 5.366 -47.576 1.00 73.06 925 ASN A C 1
ATOM 7195 O O . ASN A 1 925 ? 15.595 6.306 -47.191 1.00 73.06 925 ASN A O 1
ATOM 7199 N N . THR A 1 926 ? 15.415 4.194 -47.948 1.00 70.50 926 THR A N 1
ATOM 7200 C CA . THR A 1 926 ? 16.850 3.859 -47.896 1.00 70.50 926 THR A CA 1
ATOM 7201 C C . THR A 1 926 ? 17.722 4.697 -48.836 1.00 70.50 926 THR A C 1
ATOM 7203 O O . THR A 1 926 ? 18.937 4.720 -48.673 1.00 70.50 926 THR A O 1
ATOM 7206 N N . ASP A 1 927 ? 17.116 5.410 -49.789 1.00 73.88 927 ASP A N 1
ATOM 7207 C CA . ASP A 1 927 ? 17.815 6.286 -50.737 1.00 73.88 927 ASP A CA 1
ATOM 7208 C C . ASP A 1 927 ? 18.096 7.690 -50.157 1.00 73.88 927 ASP A C 1
ATOM 7210 O O . ASP A 1 927 ? 18.837 8.471 -50.752 1.00 73.88 927 ASP A O 1
ATOM 7214 N N . ASN A 1 928 ? 17.528 8.028 -48.991 1.00 80.44 928 ASN A N 1
ATOM 7215 C CA . ASN A 1 928 ? 17.715 9.311 -48.298 1.00 80.44 928 ASN A CA 1
ATOM 7216 C C . ASN A 1 928 ? 18.594 9.152 -47.048 1.00 80.44 928 ASN A C 1
ATOM 7218 O O . ASN A 1 928 ? 18.234 9.583 -45.951 1.00 80.44 928 ASN A O 1
ATOM 7222 N N . LEU A 1 929 ? 19.738 8.500 -47.220 1.00 83.25 929 LEU A N 1
ATOM 7223 C CA . LEU A 1 929 ? 20.730 8.314 -46.168 1.00 83.25 929 LEU A CA 1
ATOM 7224 C C . LEU A 1 929 ? 21.324 9.654 -45.702 1.00 83.25 929 LEU A C 1
ATOM 7226 O O . LEU A 1 929 ? 21.577 10.556 -46.507 1.00 83.25 929 LEU A O 1
ATOM 7230 N N . ARG A 1 930 ? 21.497 9.814 -44.385 1.00 85.88 930 ARG A N 1
ATOM 7231 C CA . ARG A 1 930 ? 21.981 11.060 -43.764 1.00 85.88 930 ARG A CA 1
ATOM 7232 C C . ARG A 1 930 ? 23.026 10.779 -42.701 1.00 85.88 930 ARG A C 1
ATOM 7234 O O . ARG A 1 930 ? 22.821 9.922 -41.851 1.00 85.88 930 ARG A O 1
ATOM 7241 N N . THR A 1 931 ? 24.101 11.562 -42.696 1.00 89.44 931 THR A N 1
ATOM 7242 C CA . THR A 1 931 ? 25.042 11.562 -41.573 1.00 89.44 931 THR A CA 1
ATOM 7243 C C . THR A 1 931 ? 24.389 12.244 -40.368 1.00 89.44 931 THR A C 1
ATOM 7245 O O . THR A 1 931 ? 23.968 13.398 -40.477 1.00 89.44 931 THR A O 1
ATOM 7248 N N . LEU A 1 932 ? 24.300 11.546 -39.234 1.00 85.12 932 LEU A N 1
ATOM 7249 C CA . LEU A 1 932 ? 23.819 12.076 -37.954 1.00 85.12 932 LEU A CA 1
ATOM 7250 C C . LEU A 1 932 ? 24.916 11.975 -36.894 1.00 85.12 932 LEU A C 1
ATOM 7252 O O . LEU A 1 932 ? 25.626 10.975 -36.829 1.00 85.12 932 LEU A O 1
ATOM 7256 N N . GLU A 1 933 ? 25.014 12.984 -36.030 1.00 82.12 933 GLU A N 1
ATOM 7257 C CA . GLU A 1 933 ? 25.833 12.924 -34.819 1.00 82.12 933 GLU A CA 1
ATOM 7258 C C . GLU A 1 933 ? 24.955 12.558 -33.626 1.00 82.12 933 GLU A C 1
ATOM 7260 O O . GLU A 1 933 ? 24.113 13.347 -33.188 1.00 82.12 933 GLU A O 1
ATOM 7265 N N . ILE A 1 934 ? 25.163 11.360 -33.089 1.00 74.56 934 ILE A N 1
ATOM 7266 C CA . ILE A 1 934 ? 24.381 10.830 -31.970 1.00 74.56 934 ILE A CA 1
ATOM 7267 C C . ILE A 1 934 ? 25.290 10.526 -30.783 1.00 74.56 934 ILE A C 1
ATOM 7269 O O . ILE A 1 934 ? 26.488 10.309 -30.950 1.00 74.56 934 ILE A O 1
ATOM 7273 N N . GLY A 1 935 ? 24.744 10.508 -29.567 1.00 67.25 935 GLY A N 1
ATOM 7274 C CA . GLY A 1 935 ? 25.506 10.062 -28.398 1.00 67.25 935 GLY A CA 1
ATOM 7275 C C . GLY A 1 935 ? 26.006 8.626 -28.587 1.00 67.25 935 GLY A C 1
ATOM 7276 O O . GLY A 1 935 ? 25.312 7.803 -29.186 1.00 67.25 935 GLY A O 1
ATOM 7277 N N . LYS A 1 936 ? 27.203 8.302 -28.082 1.00 62.19 936 LYS A N 1
ATOM 7278 C CA . LYS A 1 936 ? 27.800 6.960 -28.222 1.00 62.19 936 LYS A CA 1
ATOM 7279 C C . LYS A 1 936 ? 26.882 5.829 -27.725 1.00 62.19 936 LYS A C 1
ATOM 7281 O O . LYS A 1 936 ? 26.888 4.750 -28.310 1.00 62.19 936 LYS A O 1
ATOM 7286 N N . SER A 1 937 ? 26.054 6.094 -26.715 1.00 57.94 937 SER A N 1
ATOM 7287 C CA . SER A 1 937 ? 25.037 5.167 -26.195 1.00 57.94 937 SER A CA 1
ATOM 7288 C C . SER A 1 937 ? 23.935 4.832 -27.211 1.00 57.94 937 SER A C 1
ATOM 7290 O O . SER A 1 937 ? 23.444 3.706 -27.238 1.00 57.94 937 SER A O 1
ATOM 7292 N N . ALA A 1 938 ? 23.600 5.752 -28.121 1.00 64.88 938 ALA A N 1
ATOM 7293 C CA . ALA A 1 938 ? 22.603 5.537 -29.170 1.00 64.88 938 ALA A CA 1
ATOM 7294 C C . ALA A 1 938 ? 23.162 4.769 -30.387 1.00 64.88 938 ALA A C 1
ATOM 7296 O O . ALA A 1 938 ? 22.399 4.183 -31.155 1.00 64.88 938 ALA A O 1
ATOM 7297 N N . VAL A 1 939 ? 24.489 4.720 -30.562 1.00 69.25 939 VAL A N 1
ATOM 7298 C CA . VAL A 1 939 ? 25.148 4.106 -31.733 1.00 69.25 939 VAL A CA 1
ATOM 7299 C C . VAL A 1 939 ? 24.761 2.644 -31.909 1.00 69.25 939 VAL A C 1
ATOM 7301 O O . VAL A 1 939 ? 24.477 2.211 -33.022 1.00 69.25 939 VAL A O 1
ATOM 7304 N N . ARG A 1 940 ? 24.710 1.875 -30.819 1.00 64.88 940 ARG A N 1
ATOM 7305 C CA . ARG A 1 940 ? 24.385 0.446 -30.883 1.00 64.88 940 ARG A CA 1
ATOM 7306 C C . ARG A 1 940 ? 22.948 0.205 -31.340 1.00 64.88 940 ARG A C 1
ATOM 7308 O O . ARG A 1 940 ? 22.728 -0.677 -32.164 1.00 64.88 940 ARG A O 1
ATOM 7315 N N . ALA A 1 941 ? 21.999 0.997 -30.838 1.00 66.19 941 ALA A N 1
ATOM 7316 C CA . ALA A 1 941 ? 20.601 0.926 -31.252 1.00 66.19 941 ALA A CA 1
ATOM 7317 C C . ALA A 1 941 ? 20.469 1.282 -32.737 1.00 66.19 941 ALA A C 1
ATOM 7319 O O . ALA A 1 941 ? 19.918 0.510 -33.512 1.00 66.19 941 ALA A O 1
ATOM 7320 N N . HIS A 1 942 ? 21.077 2.385 -33.164 1.00 75.38 942 HIS A N 1
ATOM 7321 C CA . HIS A 1 942 ? 21.068 2.792 -34.565 1.00 75.38 942 HIS A CA 1
ATOM 7322 C C . HIS A 1 942 ? 21.677 1.728 -35.499 1.00 75.38 942 HIS A C 1
ATOM 7324 O O . HIS A 1 942 ? 21.065 1.381 -36.508 1.00 75.38 942 HIS A O 1
ATOM 7330 N N . ILE A 1 943 ? 22.810 1.113 -35.129 1.00 74.44 943 ILE A N 1
ATOM 7331 C CA . ILE A 1 943 ? 23.396 -0.001 -35.896 1.00 74.44 943 ILE A CA 1
ATOM 7332 C C . ILE A 1 943 ? 22.462 -1.220 -35.929 1.00 74.44 943 ILE A C 1
ATOM 7334 O O . ILE A 1 943 ? 22.296 -1.842 -36.978 1.00 74.44 943 ILE A O 1
ATOM 7338 N N . ALA A 1 944 ? 21.812 -1.558 -34.810 1.00 69.44 944 ALA A N 1
ATOM 7339 C CA . ALA A 1 944 ? 20.836 -2.649 -34.756 1.00 69.44 944 ALA A CA 1
ATOM 7340 C C . ALA A 1 944 ? 19.606 -2.396 -35.652 1.00 69.44 944 ALA A C 1
ATOM 7342 O O . ALA A 1 944 ? 18.997 -3.347 -36.139 1.00 69.44 944 ALA A O 1
ATOM 7343 N N . HIS A 1 945 ? 19.282 -1.127 -35.912 1.00 68.25 945 HIS A N 1
ATOM 7344 C CA . HIS A 1 945 ? 18.213 -0.692 -36.811 1.00 68.25 945 HIS A CA 1
ATOM 7345 C C . HIS A 1 945 ? 18.656 -0.493 -38.275 1.00 68.25 945 HIS A C 1
ATOM 7347 O O . HIS A 1 945 ? 17.841 -0.085 -39.102 1.00 68.25 945 HIS A O 1
ATOM 7353 N N . GLY A 1 946 ? 19.899 -0.850 -38.623 1.00 71.38 946 GLY A N 1
ATOM 7354 C CA . GLY A 1 946 ? 20.401 -0.845 -40.001 1.00 71.38 946 GLY A CA 1
ATOM 7355 C C . GLY A 1 946 ? 21.294 0.341 -40.367 1.00 71.38 946 GLY A C 1
ATOM 7356 O O . GLY A 1 946 ? 21.706 0.439 -41.522 1.00 71.38 946 GLY A O 1
ATOM 7357 N N . ASP A 1 947 ? 21.631 1.206 -39.407 1.00 86.12 947 ASP A N 1
ATOM 7358 C CA . ASP A 1 947 ? 22.576 2.301 -39.618 1.00 86.12 947 ASP A CA 1
ATOM 7359 C C . ASP A 1 947 ? 24.026 1.815 -39.627 1.00 86.12 947 ASP A C 1
ATOM 7361 O O . ASP A 1 947 ? 24.377 0.782 -39.054 1.00 86.12 947 ASP A O 1
ATOM 7365 N N . ILE A 1 948 ? 24.902 2.572 -40.283 1.00 85.25 948 ILE A N 1
ATOM 7366 C CA . ILE A 1 948 ? 26.323 2.226 -40.388 1.00 85.25 948 ILE A CA 1
ATOM 7367 C C . ILE A 1 948 ? 27.146 3.237 -39.600 1.00 85.25 948 ILE A C 1
ATOM 7369 O O . ILE A 1 948 ? 26.878 4.433 -39.623 1.00 85.25 948 ILE A O 1
ATOM 7373 N N . LEU A 1 949 ? 28.172 2.759 -38.900 1.00 80.44 949 LEU A N 1
ATOM 7374 C CA . LEU A 1 949 ? 29.113 3.621 -38.193 1.00 80.44 949 LEU A CA 1
ATOM 7375 C C . LEU A 1 949 ? 29.963 4.432 -39.190 1.00 80.44 949 LEU A C 1
ATOM 7377 O O . LEU A 1 949 ? 30.592 3.842 -40.068 1.00 80.44 949 LEU A O 1
ATOM 7381 N N . GLY A 1 950 ? 30.033 5.756 -39.021 1.00 80.94 950 GLY A N 1
ATOM 7382 C CA . GLY A 1 950 ? 30.756 6.671 -39.918 1.00 80.94 950 GLY A CA 1
ATOM 7383 C C . GLY A 1 950 ? 29.838 7.519 -40.806 1.00 80.94 950 GLY A C 1
ATOM 7384 O O . GLY A 1 950 ? 28.623 7.404 -40.745 1.00 80.94 950 GLY A O 1
ATOM 7385 N N . GLU A 1 951 ? 30.407 8.414 -41.614 1.00 87.75 951 GLU A N 1
ATOM 7386 C CA . GLU A 1 951 ? 29.624 9.279 -42.509 1.00 87.75 951 GLU A CA 1
ATOM 7387 C C . GLU A 1 951 ? 29.085 8.524 -43.733 1.00 87.75 951 GLU A C 1
ATOM 7389 O O . GLU A 1 951 ? 29.638 7.516 -44.169 1.00 87.75 951 GLU A O 1
ATOM 7394 N N . CYS A 1 952 ? 28.012 9.037 -44.327 1.00 87.00 952 CYS A N 1
ATOM 7395 C CA . CYS A 1 952 ? 27.440 8.482 -45.544 1.00 87.00 952 CYS A CA 1
ATOM 7396 C C . CYS A 1 952 ? 28.316 8.693 -46.797 1.00 87.00 952 CYS A C 1
ATOM 7398 O O . CYS A 1 952 ? 28.719 9.815 -47.105 1.00 87.00 952 CYS A O 1
ATOM 7400 N N . GLU A 1 953 ? 28.539 7.640 -47.594 1.00 75.06 953 GLU A N 1
ATOM 7401 C CA . GLU A 1 953 ? 29.238 7.743 -48.884 1.00 75.06 953 GLU A CA 1
ATOM 7402 C C . GLU A 1 953 ? 28.308 8.284 -49.993 1.00 75.06 953 GLU A C 1
ATOM 7404 O O . GLU A 1 953 ? 27.319 7.660 -50.372 1.00 75.06 953 GLU A O 1
ATOM 7409 N N . ASN A 1 954 ? 28.625 9.454 -50.559 1.00 54.12 954 ASN A N 1
ATOM 7410 C CA . ASN A 1 954 ? 27.819 10.083 -51.614 1.00 54.12 954 ASN A CA 1
ATOM 7411 C C . ASN A 1 954 ? 27.856 9.312 -52.953 1.00 54.12 954 ASN A C 1
ATOM 7413 O O . ASN A 1 954 ? 28.888 9.233 -53.629 1.00 54.12 954 ASN A O 1
ATOM 7417 N N . SER A 1 955 ? 26.688 8.874 -53.430 1.00 43.88 955 SER A N 1
ATOM 7418 C CA . SER A 1 955 ? 26.468 8.333 -54.776 1.00 43.88 955 SER A CA 1
ATOM 7419 C C . SER A 1 955 ? 26.543 9.428 -55.855 1.00 43.88 955 SER A C 1
ATOM 7421 O O . SER A 1 955 ? 25.530 10.010 -56.236 1.00 43.88 955 SER A O 1
ATOM 7423 N N . ASN A 1 956 ? 27.737 9.725 -56.381 1.00 40.00 956 ASN A N 1
ATOM 7424 C CA . ASN A 1 956 ? 27.886 10.634 -57.532 1.00 40.00 956 ASN A CA 1
ATOM 7425 C C . ASN A 1 956 ? 29.017 10.260 -58.515 1.00 40.00 956 ASN A C 1
ATOM 7427 O O . ASN A 1 956 ? 29.679 11.133 -59.074 1.00 40.00 956 ASN A O 1
ATOM 7431 N N . LYS A 1 957 ? 29.241 8.961 -58.784 1.00 37.09 957 LYS A N 1
ATOM 7432 C CA . LYS A 1 957 ? 30.177 8.505 -59.840 1.00 37.09 957 LYS A CA 1
ATOM 7433 C C . LYS A 1 957 ? 29.797 7.187 -60.541 1.00 37.09 957 LYS A C 1
ATOM 7435 O O . LYS A 1 957 ? 30.635 6.308 -60.640 1.00 37.09 957 LYS A O 1
ATOM 7440 N N . VAL A 1 958 ? 28.599 7.032 -61.121 1.00 35.91 958 VAL A N 1
ATOM 7441 C CA . VAL A 1 958 ? 28.396 6.006 -62.182 1.00 35.91 958 VAL A CA 1
ATOM 7442 C C . VAL A 1 958 ? 27.331 6.433 -63.208 1.00 35.91 958 VAL A C 1
ATOM 7444 O O . VAL A 1 958 ? 26.245 5.871 -63.255 1.00 35.91 958 VAL A O 1
ATOM 7447 N N . LYS A 1 959 ? 27.622 7.420 -64.068 1.00 32.78 959 LYS A N 1
ATOM 7448 C CA . LYS A 1 959 ? 26.910 7.624 -65.355 1.00 32.78 959 LYS A CA 1
ATOM 7449 C C . LYS A 1 959 ? 27.820 8.280 -66.406 1.00 32.78 959 LYS A C 1
ATOM 7451 O O . LYS A 1 959 ? 27.579 9.414 -66.797 1.00 32.78 959 LYS A O 1
ATOM 7456 N N . SER A 1 960 ? 28.844 7.575 -66.894 1.00 32.97 960 SER A N 1
ATOM 7457 C CA . SER A 1 960 ? 29.489 7.901 -68.185 1.00 32.97 960 SER A CA 1
ATOM 7458 C C . SER A 1 960 ? 30.519 6.853 -68.631 1.00 32.97 960 SER A C 1
ATOM 7460 O O . SER A 1 960 ? 31.709 7.129 -68.640 1.00 32.97 960 SER A O 1
ATOM 7462 N N . GLN A 1 961 ? 30.091 5.661 -69.062 1.00 33.12 961 GLN A N 1
ATOM 7463 C CA . GLN A 1 961 ? 30.885 4.842 -70.000 1.00 33.12 961 GLN A CA 1
ATOM 7464 C C . GLN A 1 961 ? 30.051 3.683 -70.567 1.00 33.12 961 GLN A C 1
ATOM 7466 O O . GLN A 1 961 ? 30.175 2.542 -70.151 1.00 33.12 961 GLN A O 1
ATOM 7471 N N . GLN A 1 962 ? 29.167 3.980 -71.525 1.00 32.56 962 GLN A N 1
ATOM 7472 C CA . GLN A 1 962 ? 28.655 2.975 -72.470 1.00 32.56 962 GLN A CA 1
ATOM 7473 C C . GLN A 1 962 ? 28.029 3.650 -73.704 1.00 32.56 962 GLN A C 1
ATOM 7475 O O . GLN A 1 962 ? 26.835 3.554 -73.956 1.00 32.56 962 GLN A O 1
ATOM 7480 N N . LYS A 1 963 ? 28.843 4.370 -74.488 1.00 35.59 963 LYS A N 1
ATOM 7481 C CA . LYS A 1 963 ? 28.561 4.691 -75.902 1.00 35.59 963 LYS A CA 1
ATOM 7482 C C . LYS A 1 963 ? 29.870 4.914 -76.670 1.00 35.59 963 LYS A C 1
ATOM 7484 O O . LYS A 1 963 ? 30.223 6.043 -76.975 1.00 35.59 963 LYS A O 1
ATOM 7489 N N . SER A 1 964 ? 30.560 3.831 -77.017 1.00 33.53 964 SER A N 1
ATOM 7490 C CA . SER A 1 964 ? 31.364 3.756 -78.246 1.00 33.53 964 SER A CA 1
ATOM 7491 C C . SER A 1 964 ? 31.719 2.293 -78.519 1.00 33.53 964 SER A C 1
ATOM 7493 O O . SER A 1 964 ? 32.610 1.749 -77.879 1.00 33.53 964 SER A O 1
ATOM 7495 N N . ASN A 1 965 ? 30.958 1.639 -79.399 1.00 32.34 965 ASN A N 1
ATOM 7496 C CA . ASN A 1 965 ? 31.445 0.591 -80.304 1.00 32.34 965 ASN A CA 1
ATOM 7497 C C . ASN A 1 965 ? 30.305 0.200 -81.258 1.00 32.34 965 ASN A C 1
ATOM 7499 O O . ASN A 1 965 ? 29.550 -0.741 -81.019 1.00 32.34 965 ASN A O 1
ATOM 7503 N N . LYS A 1 966 ? 30.172 0.966 -82.345 1.00 37.22 966 LYS A N 1
ATOM 7504 C CA . LYS A 1 966 ? 29.646 0.486 -83.627 1.00 37.22 966 LYS A CA 1
ATOM 7505 C C . LYS A 1 966 ? 30.268 1.323 -84.752 1.00 37.22 966 LYS A C 1
ATOM 7507 O O . LYS A 1 966 ? 29.947 2.503 -84.865 1.00 37.22 966 LYS A O 1
ATOM 7512 N N . LYS A 1 967 ? 31.051 0.613 -85.573 1.00 32.88 967 LYS A N 1
ATOM 7513 C CA . LYS A 1 967 ? 31.859 0.996 -86.745 1.00 32.88 967 LYS A CA 1
ATOM 7514 C C . LYS A 1 967 ? 33.242 1.558 -86.463 1.00 32.88 967 LYS A C 1
ATOM 7516 O O . LYS A 1 967 ? 33.332 2.663 -85.897 1.00 32.88 967 LYS A O 1
#

pLDDT: mean 80.3, std 19.64, range [23.5, 98.81]